Protein 7WAT (pdb70)

Radius of gyration: 32.17 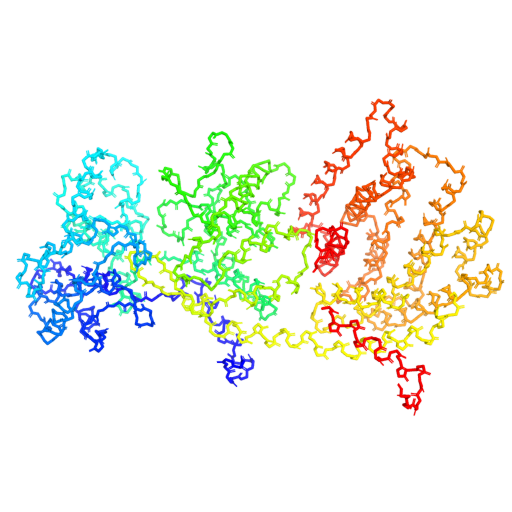Å; Cα contacts (8 Å, |Δi|>4): 1070; chains: 1; bounding box: 64×64×104 Å

Sequence (767 aa):
EELDTRETSLLVAEVKGWLMKLASGKGEISPSAYDTAWVARIPSESDSSLPEFPEALEWIINSQLPDGSWGDDRHLQLYDRVLSTLSCLVTLKTWDIGHNSIAQGTKFLRENMIKLKQDDGDLLSGFEVTFPMMLHEAKQLGLDIPYETEFTRLLEISTKKKLAKIPLDKIHSAPTTLLYSLEGLQDLEIDWQKILKLQSKDGSFLSSPSSTACVYLKTKGRKSLQYLQNAMEDQNYAVPCHYPIDLFESLWVVDTIERLGIDVFFRDEIKAVLDYVYSFWTNEGIGWGSTCLVNDIDDTAMAFRILRMHGYNVSTDAFNQFWLPGDKFCCFVGELSHGVSEMLNLHRASQVDFPNEAILTKTFKYSHDYLLNVDSAHMDKWATKKNLMGEVAFELANPFHDCLPRIYNNAYIKHYGMDDLWIAKTIYRLPLVNNKVFLELANRYAQQCQLYQPAELTKLVNWWHSSRFEDINIDMLPYIYYVICATFHEQEFAQLRVFFSKACCLNTLFDDLMDCATSIEELDRLQNVIEKWDISLSHELPLEYRIPFQEFYNTVLVMTEAASKIHKNLSPEFICKYLSGIYTKLIKSEIADARWKIEGYIPSFEEYMENAEVSISTWVHVLMSILFCGEPLTEEILNTIYDSRPLKLDRIICRLCNDIQTYKIEMKLGQPTQGVSCYMKEHPGATEEDALVYLQSLLEKTKRELNESYFITHENDLPKNIKRFNFEMVRMMLITYNETRQVDLKDMIKFCLETYRTLLEHHHHHH

Secondary structure (DSSP, 8-state):
-----S-HHHHHHHHHHHHHHHTTT-------HHHHHHHTTPBPSS-TTSBS-HHHHHHHHHT--TTS--S-SSS--HHHHHHHHHHHHHHHHHTT--HHHHHHHHHHHHHHGGG--TTSS---TTHHHHHHHHHHHHHHTT-SS----HHHHHHHHHHHHHHHTS-TTHHHHS--GGGGGGGGGTTS---HHHHGGG--TTS-BTTBHHHHHHHHHHH--HHHHHHHHHHHHHTTT---SSS--HHHHHHHHHHHHHHTT-GGG-HHHHHHHHHHHHTT--TT---SSTT-SS--HHHHHHHHHHHHHTT----GGGGGGGEETTTEE-SSTT-S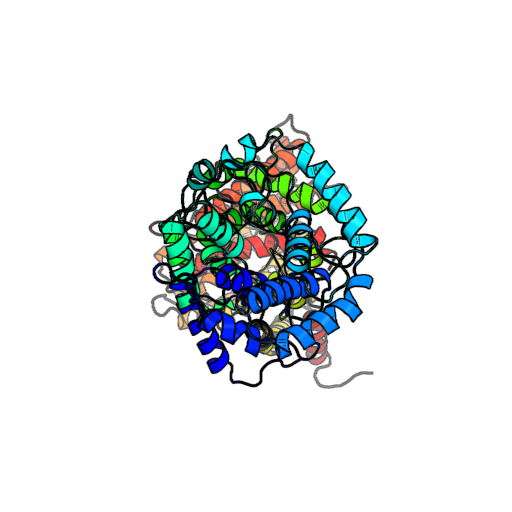---HHHHHHHHHHHTS--TT-HHHHHHHHHHHHHHHTS-GGGTTTT-SSS-HHHHHHHHHHS-GGG--HHHHHHHHHHH--TT--EESSSEE--TTTS-HHHHHHHHHHHHHHHHTHHHHHHHHHHHHHHTTGGG--TTHHHHHHHHHHHHS-SGGGHHHHHHHHHHHHHHHHHHHHHTT-S-HHHHHHHHHHHHHT-GGGGGGS-HHHHHHHHHHHHHHHHHHHHHHHH-TTS-HHHHHHHHHHHHHHHHHHHHHHHHHHHHT----HHHHHHHHHHHT-HHHHHHHHGGGSS----HHHHHHSTTSHHHHHHHHHHHHHHHHHHHHHHHHSSPPPHHHHHHHHHSTT--HHHHHHHHHHHHHHHHHHHHHHHHSPPTTPPPHHHHHHHHHHHHHHHHHH-HHHHH--HHHHHHHHHHHHHHHSTT----

Nearest PDB structures (foldseek):
  7wat-assembly1_B  TM=1.001E+00  e=0.000E+00  Selaginella moellendorffii
  7y47-assembly1_B  TM=9.933E-01  e=1.164E-97  Selaginella moellendorffii
  3sdu-assembly1_A  TM=9.059E-01  e=1.484E-45  Abies grandis
  8kbw-assembly1_B  TM=8.751E-01  e=1.381E-32  Oryza sativa Japonica Group
  8ih5-assembly1_E  TM=8.841E-01  e=1.369E-31  Oryza sativa Japonica Group

Structure (mmCIF, N/CA/C/O backbone):
data_7WAT
#
_entry.id   7WAT
#
_cell.length_a   55.788
_cell.length_b   83.530
_cell.length_c   192.071
_cell.angle_alpha   90.000
_cell.angle_beta   90.000
_cell.angle_gamma   90.000
#
_symmetry.space_group_name_H-M   'P 21 21 21'
#
loop_
_entity.id
_entity.type
_entity.pdbx_description
1 polymer 'Bifunctional diterpene synthase'
2 water water
#
loop_
_atom_site.group_PDB
_atom_site.id
_atom_site.type_symbol
_atom_site.label_atom_id
_atom_site.label_alt_id
_atom_site.label_comp_id
_atom_site.label_asym_id
_atom_site.label_entity_id
_atom_site.label_seq_id
_atom_site.pdbx_PDB_ins_code
_atom_site.Cartn_x
_atom_site.Cartn_y
_atom_site.Cartn_z
_atom_site.occupancy
_atom_site.B_iso_or_equiv
_atom_site.auth_seq_id
_atom_site.auth_comp_id
_atom_site.auth_asym_id
_atom_site.auth_atom_id
_atom_site.pdbx_PDB_model_num
ATOM 1 N N . GLU A 1 6 ? 17.83900 -13.34900 -30.53800 1.000 65.20000 94 GLU B N 1
ATOM 2 C CA . GLU A 1 6 ? 16.99000 -12.39700 -29.83300 1.000 57.93000 94 GLU B CA 1
ATOM 3 C C . GLU A 1 6 ? 17.54900 -10.97300 -29.93000 1.000 52.54000 94 GLU B C 1
ATOM 4 O O . GLU A 1 6 ? 16.78300 -10.00700 -30.06300 1.000 49.39000 94 GLU B O 1
ATOM 10 N N . GLU A 1 7 ? 18.88000 -10.84000 -29.87300 1.000 51.99000 95 GLU B N 1
ATOM 11 C CA . GLU A 1 7 ? 19.52800 -9.52700 -29.95100 1.000 51.58000 95 GLU B CA 1
ATOM 12 C C . GLU A 1 7 ? 19.45300 -8.96000 -31.36700 1.000 45.99000 95 GLU B C 1
ATOM 13 O O . GLU A 1 7 ? 19.83700 -9.61600 -32.33900 1.000 42.59000 95 GLU B O 1
ATOM 19 N N . LEU A 1 8 ? 18.97000 -7.72500 -31.48300 1.000 44.22000 96 LEU B N 1
ATOM 20 C CA . LEU A 1 8 ? 18.75000 -7.12400 -32.78800 1.000 40.31000 96 LEU B CA 1
ATOM 21 C C . LEU A 1 8 ? 19.76600 -6.05600 -33.17000 1.000 42.18000 96 LEU B C 1
ATOM 22 O O . LEU A 1 8 ? 19.90200 -5.76200 -34.35800 1.000 43.88000 96 LEU B O 1
ATOM 27 N N . ASP A 1 9 ? 20.47500 -5.47700 -32.20800 1.000 41.32000 97 ASP B N 1
ATOM 28 C CA . ASP A 1 9 ? 21.47500 -4.45200 -32.47400 1.000 42.39000 97 ASP B CA 1
ATOM 29 C C . ASP A 1 9 ? 22.53400 -4.59400 -31.39900 1.000 43.93000 97 ASP B C 1
ATOM 30 O O . ASP A 1 9 ? 22.19100 -4.73000 -30.22000 1.000 45.30000 97 ASP B O 1
ATOM 35 N N . THR A 1 10 ? 23.80300 -4.56600 -31.79700 1.000 44.46000 98 THR B N 1
ATOM 36 C CA . THR A 1 10 ? 24.88900 -4.80800 -30.85300 1.000 47.23000 98 THR B CA 1
ATOM 37 C C . THR A 1 10 ? 25.44500 -3.53800 -30.21100 1.000 43.13000 98 THR B C 1
ATOM 38 O O . THR A 1 10 ? 26.29300 -3.64600 -29.32000 1.000 39.43000 98 THR B O 1
ATOM 42 N N . ARG A 1 11 ? 24.99100 -2.35300 -30.60800 1.000 37.64000 99 ARG B N 1
ATOM 43 C CA . ARG A 1 11 ? 25.55000 -1.13100 -30.03500 1.000 38.41000 99 ARG B CA 1
ATOM 44 C C . ARG A 1 11 ? 25.13300 -0.95200 -28.57500 1.000 40.85000 99 ARG B C 1
ATOM 45 O O . ARG A 1 11 ? 24.08200 -1.43300 -28.14000 1.000 39.92000 99 ARG B O 1
ATOM 53 N N . GLU A 1 12 ? 25.98400 -0.24300 -27.82800 1.000 37.92000 100 GLU B N 1
ATOM 54 C CA . GLU A 1 12 ? 25.68000 0.27200 -26.49600 1.000 37.91000 100 GLU B CA 1
ATOM 55 C C . GLU A 1 12 ? 24.31700 0.94800 -26.46700 1.000 33.40000 100 GLU B C 1
ATOM 56 O O . GLU A 1 12 ? 23.90400 1.58200 -27.43700 1.000 34.97000 100 GLU B O 1
ATOM 62 N N . THR A 1 13 ? 23.63300 0.83800 -25.32700 1.000 32.54000 101 THR B N 1
ATOM 63 C CA . THR A 1 13 ? 22.33600 1.49600 -25.16200 1.000 33.79000 101 THR B CA 1
ATOM 64 C C . THR A 1 13 ? 22.44400 3.00000 -25.37200 1.000 33.43000 101 THR B C 1
ATOM 65 O O . THR A 1 13 ? 21.56800 3.60200 -25.99900 1.000 35.18000 101 THR B O 1
ATOM 69 N N . SER A 1 14 ? 23.51900 3.62600 -24.86700 1.000 31.63000 102 SER B N 1
ATOM 70 C CA . SER A 1 14 ? 23.67800 5.07200 -25.02800 1.000 35.65000 102 SER B CA 1
ATOM 71 C C . SER A 1 14 ? 23.71300 5.49600 -26.49700 1.000 33.24000 102 SER B C 1
ATOM 72 O O . SER A 1 14 ? 23.29200 6.61300 -26.82500 1.000 32.29000 102 SER B O 1
ATOM 75 N N . LEU A 1 15 ? 24.20500 4.63500 -27.39400 1.000 32.85000 103 LEU B N 1
ATOM 76 C CA . LEU A 1 15 ? 24.19100 4.96900 -28.81700 1.000 34.90000 103 LEU B CA 1
ATOM 77 C C . LEU A 1 15 ? 22.79400 4.83600 -29.41000 1.000 34.38000 103 LEU B C 1
ATOM 78 O O . LEU A 1 15 ? 22.40600 5.63500 -30.26900 1.000 31.21000 103 LEU B O 1
ATOM 83 N N . LEU A 1 16 ? 22.05000 3.80500 -28.99800 1.000 32.60000 104 LEU B N 1
ATOM 84 C CA . LEU A 1 16 ? 20.67300 3.66500 -29.45600 1.000 32.65000 104 LEU B CA 1
ATOM 85 C C . LEU A 1 16 ? 19.82600 4.83300 -28.97600 1.000 31.28000 104 LEU B C 1
ATOM 86 O O . LEU A 1 16 ? 19.03500 5.38700 -29.74200 1.000 29.57000 104 LEU B O 1
ATOM 91 N N . VAL A 1 17 ? 19.99600 5.22800 -27.71100 1.000 30.60000 105 VAL B N 1
ATOM 92 C CA . VAL A 1 17 ? 19.20600 6.32100 -27.14800 1.000 31.08000 105 VAL B CA 1
ATOM 93 C C . VAL A 1 17 ? 19.50100 7.62500 -27.87800 1.000 33.66000 105 VAL B C 1
ATOM 94 O O . VAL A 1 17 ? 18.58500 8.37700 -28.24400 1.000 33.17000 105 VAL B O 1
ATOM 98 N N . ALA A 1 18 ? 20.78700 7.91500 -28.09700 1.000 33.70000 106 ALA B N 1
ATOM 99 C CA . ALA A 1 18 ? 21.15400 9.12800 -28.81800 1.000 31.60000 106 ALA B CA 1
ATOM 100 C C . ALA A 1 18 ? 20.57400 9.12400 -30.22700 1.000 33.05000 106 ALA B C 1
ATOM 101 O O . ALA A 1 18 ? 20.05900 10.14500 -30.69300 1.000 33.72000 106 ALA B O 1
ATOM 103 N N . GLU A 1 19 ? 20.60300 7.97000 -30.90500 1.000 31.97000 107 GLU B N 1
ATOM 104 C CA . GLU A 1 19 ? 20.05500 7.90400 -32.25900 1.000 34.89000 107 GLU B CA 1
ATOM 105 C C . GLU A 1 19 ? 18.57700 8.27100 -32.27400 1.000 33.14000 107 GLU B C 1
ATOM 106 O O . GLU A 1 19 ? 18.13700 9.07200 -33.10500 1.000 33.17000 107 GLU B O 1
ATOM 112 N N . VAL A 1 20 ? 17.79900 7.70900 -31.34700 1.000 30.64000 108 VAL B N 1
ATOM 113 C CA . VAL A 1 20 ? 16.35100 7.93200 -31.34800 1.000 32.63000 108 VAL B CA 1
ATOM 114 C C . VAL A 1 20 ? 16.03000 9.36400 -30.94700 1.000 30.21000 108 VAL B C 1
ATOM 115 O O . VAL A 1 20 ? 15.06800 9.95900 -31.44400 1.000 30.01000 108 VAL B O 1
ATOM 119 N N . LYS A 1 21 ? 16.80800 9.92800 -30.01700 1.000 32.70000 109 LYS B N 1
ATOM 120 C CA . LYS A 1 21 ? 16.63400 11.33500 -29.66700 1.000 34.68000 109 LYS B CA 1
ATOM 121 C C . LYS A 1 21 ? 16.83900 12.22700 -30.88000 1.000 31.31000 109 LYS B C 1
ATOM 122 O O . LYS A 1 21 ? 16.11300 13.20600 -31.06700 1.000 32.11000 109 LYS B O 1
ATOM 128 N N . GLY A 1 22 ? 17.81500 11.89300 -31.72400 1.000 32.20000 110 GLY B N 1
ATOM 129 C CA . GLY A 1 22 ? 17.99600 12.64300 -32.95700 1.000 36.43000 110 GLY B CA 1
ATOM 130 C C . GLY A 1 22 ? 16.79500 12.55200 -33.87800 1.000 33.56000 110 GLY B C 1
ATOM 131 O O . GLY A 1 22 ? 16.37100 13.55300 -34.45600 1.000 36.62000 110 GLY B O 1
ATOM 132 N N . TRP A 1 23 ? 16.23500 11.34500 -34.03200 1.000 35.37000 111 TRP B N 1
ATOM 133 C CA . TRP A 1 23 ? 15.01900 11.16100 -34.83100 1.000 32.98000 111 TRP B CA 1
ATOM 134 C C . TRP A 1 23 ? 13.88300 12.01200 -34.29500 1.000 32.31000 111 TRP B C 1
ATOM 135 O O . TRP A 1 23 ? 13.18200 12.68700 -35.05600 1.000 32.05000 111 TRP B O 1
ATOM 146 N N . LEU A 1 24 ? 13.67700 11.96600 -32.97400 1.000 29.88000 112 LEU B N 1
ATOM 147 C CA . LEU A 1 24 ? 12.58100 12.70400 -32.36400 1.000 30.15000 112 LEU B CA 1
ATOM 148 C C . LEU A 1 24 ? 12.73400 14.20200 -32.57700 1.000 30.14000 112 LEU B C 1
ATOM 149 O O . LEU A 1 24 ? 11.75500 14.89400 -32.86700 1.000 28.24000 112 LEU B O 1
ATOM 154 N N . MET A 1 25 ? 13.95300 14.73100 -32.41100 1.000 31.85000 113 MET B N 1
ATOM 155 C CA . MET A 1 25 ? 14.14000 16.16700 -32.57900 1.000 33.44000 113 MET B CA 1
ATOM 156 C C . MET A 1 25 ? 13.90000 16.58500 -34.02300 1.000 32.96000 113 MET B C 1
ATOM 157 O O . MET A 1 25 ? 13.43000 17.69600 -34.27000 1.000 35.79000 113 MET B O 1
ATOM 162 N N . LYS A 1 26 ? 14.22100 15.71000 -34.97800 1.000 31.48000 114 LYS B N 1
ATOM 163 C CA . LYS A 1 26 ? 13.88400 15.95500 -36.37800 1.000 33.89000 114 LYS B CA 1
ATOM 164 C C . LYS A 1 26 ? 12.37700 16.00400 -36.57700 1.000 31.58000 114 LYS B C 1
ATOM 165 O O . LYS A 1 26 ? 11.86900 16.87700 -37.28900 1.000 34.54000 114 LYS B O 1
ATOM 171 N N . LEU A 1 27 ? 11.64300 15.07400 -35.95100 1.000 30.69000 115 LEU B N 1
ATOM 172 C CA . LEU A 1 27 ? 10.18700 15.06100 -36.06800 1.000 30.19000 115 LEU B CA 1
ATOM 173 C C . LEU A 1 27 ? 9.56900 16.28600 -35.41500 1.000 33.14000 115 LEU B C 1
ATOM 174 O O . LEU A 1 27 ? 8.53000 16.76900 -35.87400 1.000 29.99000 115 LEU B O 1
ATOM 179 N N . ALA A 1 28 ? 10.18100 16.78800 -34.34100 1.000 30.60000 116 ALA B N 1
ATOM 180 C CA . ALA A 1 28 ? 9.72200 18.00600 -33.69000 1.000 31.26000 116 ALA B CA 1
ATOM 181 C C . ALA A 1 28 ? 9.92800 19.23900 -34.55400 1.000 32.21000 116 ALA B C 1
ATOM 182 O O . ALA A 1 28 ? 9.46200 20.31700 -34.18100 1.000 33.86000 116 ALA B O 1
ATOM 184 N N . SER A 1 29 ? 10.62200 19.11200 -35.68300 1.000 33.35000 117 SER B N 1
ATOM 185 C CA . SER A 1 29 ? 10.69100 20.17100 -36.67900 1.000 38.37000 117 SER B CA 1
ATOM 186 C C . SER A 1 29 ? 9.93100 19.82700 -37.95500 1.000 36.06000 117 SER B C 1
ATOM 187 O O . SER A 1 29 ? 10.10200 20.51400 -38.96100 1.000 35.35000 117 SER B O 1
ATOM 190 N N . GLY A 1 30 ? 9.10000 18.78400 -37.94600 1.000 33.19000 118 GLY B N 1
ATOM 191 C CA . GLY A 1 30 ? 8.38100 18.40600 -39.14600 1.000 33.13000 118 GLY B CA 1
ATOM 192 C C . GLY A 1 30 ? 9.16500 17.57400 -40.13700 1.000 35.82000 118 GLY B C 1
ATOM 193 O O . GLY A 1 30 ? 8.69000 17.36600 -41.25500 1.000 37.66000 118 GLY B O 1
ATOM 194 N N . LYS A 1 31 ? 10.34200 17.07800 -39.77300 1.000 32.13000 119 LYS B N 1
ATOM 195 C CA . LYS A 1 31 ? 11.16400 16.28300 -40.67700 1.000 35.89000 119 LYS B CA 1
ATOM 196 C C . LYS A 1 31 ? 11.14300 14.82600 -40.22600 1.000 41.36000 119 LYS B C 1
ATOM 197 O O . LYS A 1 31 ? 11.47200 14.52400 -39.07500 1.000 38.30000 119 LYS B O 1
ATOM 203 N N . GLY A 1 32 ? 10.75800 13.93400 -41.12500 1.000 36.75000 120 GLY B N 1
ATOM 204 C CA . GLY A 1 32 ? 10.70100 12.52200 -40.83700 1.000 39.01000 120 GLY B CA 1
ATOM 205 C C . GLY A 1 32 ? 11.34100 11.71800 -41.95000 1.000 42.42000 120 GLY B C 1
ATOM 206 O O . GLY A 1 32 ? 12.20900 12.20100 -42.68800 1.000 31.83000 120 GLY B O 1
ATOM 207 N N . GLU A 1 33 ? 10.90300 10.46300 -42.04600 1.000 34.62000 121 GLU B N 1
ATOM 208 C CA . GLU A 1 33 ? 11.41300 9.50700 -43.01300 1.000 37.28000 121 GLU B CA 1
ATOM 209 C C . GLU A 1 33 ? 10.23600 8.69700 -43.52800 1.000 36.63000 121 GLU B C 1
ATOM 210 O O . GLU A 1 33 ? 9.48600 8.11100 -42.73900 1.000 37.53000 121 GLU B O 1
ATOM 216 N N . ILE A 1 34 ? 10.05200 8.69300 -44.84000 1.000 35.79000 122 ILE B N 1
ATOM 217 C CA . ILE A 1 34 ? 9.09700 7.80400 -45.49900 1.000 31.74000 122 ILE B CA 1
ATOM 218 C C . ILE A 1 34 ? 9.78400 7.28600 -46.75400 1.000 31.63000 122 ILE B C 1
ATOM 219 O O . ILE A 1 34 ? 10.55600 8.01400 -47.38800 1.000 32.23000 122 ILE B O 1
ATOM 224 N N . SER A 1 35 ? 9.55600 6.01800 -47.08200 1.000 31.09000 123 SER B N 1
ATOM 225 C CA . SER A 1 35 ? 10.22100 5.44400 -48.24200 1.000 33.64000 123 SER B CA 1
ATOM 226 C C . SER A 1 35 ? 9.78800 6.19100 -49.50500 1.000 29.00000 123 SER B C 1
ATOM 227 O O . SER A 1 35 ? 8.63500 6.61100 -49.60900 1.000 29.70000 123 SER B O 1
ATOM 230 N N . PRO A 1 36 ? 10.67900 6.38800 -50.46700 1.000 31.09000 124 PRO B N 1
ATOM 231 C CA . PRO A 1 36 ? 10.25100 6.95500 -51.75100 1.000 30.54000 124 PRO B CA 1
ATOM 232 C C . PRO A 1 36 ? 9.34500 5.99000 -52.50400 1.000 32.72000 124 PRO B C 1
ATOM 233 O O . PRO A 1 36 ? 9.42300 4.77000 -52.34600 1.000 28.29000 124 PRO B O 1
ATOM 237 N N . SER A 1 37 ? 8.46500 6.56500 -53.31600 1.000 27.33000 125 SER B N 1
ATOM 238 C CA . SER A 1 37 ? 7.56100 5.82400 -54.18500 1.000 28.21000 125 SER B CA 1
ATOM 239 C C . SER A 1 37 ? 8.08000 5.91200 -55.61600 1.000 32.51000 125 SER B C 1
ATOM 240 O O . SER A 1 37 ? 8.14500 7.01300 -56.19100 1.000 26.94000 125 SER B O 1
ATOM 243 N N . ALA A 1 38 ? 8.44700 4.76000 -56.19100 1.000 29.39000 126 ALA B N 1
ATOM 244 C CA . ALA A 1 38 ? 8.84600 4.75000 -57.59600 1.000 30.76000 126 ALA B CA 1
ATOM 245 C C . ALA A 1 38 ? 7.71200 5.24900 -58.48500 1.000 29.11000 126 ALA B C 1
ATOM 246 O O . ALA A 1 38 ? 7.94000 6.01800 -59.42600 1.000 26.94000 126 ALA B O 1
ATOM 248 N N . TYR A 1 39 ? 6.47700 4.84000 -58.18300 1.000 28.40000 127 TYR B N 1
ATOM 249 C CA . TYR A 1 39 ? 5.32200 5.26200 -58.97000 1.000 28.26000 127 TYR B CA 1
ATOM 250 C C . TYR A 1 39 ? 5.18100 6.78200 -58.98500 1.000 33.41000 127 TYR B C 1
ATOM 251 O O . TYR A 1 39 ? 4.99100 7.39200 -60.04300 1.000 28.67000 127 TYR B O 1
ATOM 260 N N . ASP A 1 40 ? 5.25500 7.40400 -57.80400 1.000 29.35000 128 ASP B N 1
ATOM 261 C CA . ASP A 1 40 ? 5.06400 8.84000 -57.70600 1.000 29.78000 128 ASP B CA 1
ATOM 262 C C . ASP A 1 40 ? 6.25800 9.60200 -58.27400 1.000 29.64000 128 ASP B C 1
ATOM 263 O O . ASP A 1 40 ? 6.07900 10.59900 -58.98100 1.000 27.79000 128 ASP B O 1
ATOM 268 N N . THR A 1 41 ? 7.48100 9.14900 -57.97800 1.000 28.98000 129 THR B N 1
ATOM 269 C CA . THR A 1 41 ? 8.66500 9.82300 -58.49400 1.000 27.58000 129 THR B CA 1
ATOM 270 C C . THR A 1 41 ? 8.64400 9.86500 -60.01500 1.000 32.37000 129 THR B C 1
ATOM 271 O O . THR A 1 41 ? 8.95900 10.89800 -60.62600 1.000 36.21000 129 THR B O 1
ATOM 275 N N . ALA A 1 42 ? 8.25000 8.75400 -60.63900 1.000 29.47000 130 ALA B N 1
ATOM 276 C CA . ALA A 1 42 ? 8.20800 8.67700 -62.09500 1.000 33.96000 130 ALA B CA 1
ATOM 277 C C . ALA A 1 42 ? 7.10100 9.55600 -62.65600 1.000 31.40000 130 ALA B C 1
ATOM 278 O O . ALA A 1 42 ? 7.30200 10.24700 -63.65900 1.000 30.01000 130 ALA B O 1
ATOM 280 N N . TRP A 1 43 ? 5.91900 9.51500 -62.04000 1.000 27.94000 131 TRP B N 1
ATOM 281 C CA . TRP A 1 43 ? 4.84300 10.41400 -62.43600 1.000 33.80000 131 TRP B CA 1
ATOM 282 C C . TRP A 1 43 ? 5.29400 11.86600 -62.43200 1.000 32.99000 131 TRP B C 1
ATOM 283 O O . TRP A 1 43 ? 5.13700 12.58200 -63.42600 1.000 32.17000 131 TRP B O 1
ATOM 294 N N . VAL A 1 44 ? 5.83800 12.32100 -61.30300 1.000 32.53000 132 VAL B N 1
ATOM 295 C CA . VAL A 1 44 ? 6.21900 13.71900 -61.18100 1.000 29.65000 132 VAL B CA 1
ATOM 296 C C . VAL A 1 44 ? 7.30400 14.04900 -62.19300 1.000 31.83000 132 VAL B C 1
ATOM 297 O O . VAL A 1 44 ? 7.27900 15.12000 -62.81400 1.000 30.10000 132 VAL B O 1
ATOM 301 N N . ALA A 1 45 ? 8.24100 13.11000 -62.42200 1.000 32.56000 133 ALA B N 1
ATOM 302 C CA . ALA A 1 45 ? 9.32300 13.27300 -63.39700 1.000 32.53000 133 ALA B CA 1
ATOM 303 C C . ALA A 1 45 ? 8.84100 13.32700 -64.85100 1.000 33.50000 133 ALA B C 1
ATOM 304 O O . ALA A 1 45 ? 9.68200 13.50500 -65.73900 1.000 35.53000 133 ALA B O 1
ATOM 306 N N . ARG A 1 46 ? 7.54500 13.16800 -65.12800 1.000 30.86000 134 ARG B N 1
ATOM 307 C CA . ARG A 1 46 ? 7.02400 13.49300 -66.45700 1.000 33.72000 134 ARG B CA 1
ATOM 308 C C . ARG A 1 46 ? 7.06100 14.98600 -66.76000 1.000 35.65000 134 ARG B C 1
ATOM 309 O O . ARG A 1 46 ? 6.96100 15.36600 -67.93200 1.000 32.79000 134 ARG B O 1
ATOM 317 N N . ILE A 1 47 ? 7.12200 15.83800 -65.73600 1.000 34.83000 135 ILE B N 1
ATOM 318 C CA . ILE A 1 47 ? 6.82300 17.25800 -65.90200 1.000 31.68000 135 ILE B CA 1
ATOM 319 C C . ILE A 1 47 ? 7.96600 17.94200 -66.64500 1.000 32.21000 135 ILE B C 1
ATOM 320 O O . ILE A 1 47 ? 9.12700 17.86000 -66.21100 1.000 32.58000 135 ILE B O 1
ATOM 325 N N . PRO A 1 48 ? 7.69500 18.60400 -67.76700 1.000 34.70000 136 PRO B N 1
ATOM 326 C CA . PRO A 1 48 ? 8.76200 19.30000 -68.49100 1.000 34.38000 136 PRO B CA 1
ATOM 327 C C . PRO A 1 48 ? 9.10900 20.62600 -67.84500 1.000 36.16000 136 PRO B C 1
ATOM 328 O O . PRO A 1 48 ? 8.29100 21.25300 -67.17400 1.000 35.03000 136 PRO B O 1
ATOM 332 N N . SER A 1 49 ? 10.35000 21.04400 -68.05200 1.000 35.54000 137 SER B N 1
ATOM 333 C CA . SER A 1 49 ? 10.76300 22.36000 -67.59100 1.000 38.93000 137 SER B CA 1
ATOM 334 C C . SER A 1 49 ? 9.84500 23.42800 -68.18300 1.000 43.67000 137 SER B C 1
ATOM 335 O O . SER A 1 49 ? 9.38600 23.33000 -69.32500 1.000 43.31000 137 SER B O 1
ATOM 338 N N . GLU A 1 50 ? 9.54600 24.43100 -67.37200 1.000 40.79000 138 GLU B N 1
ATOM 339 C CA . GLU A 1 50 ? 8.58200 25.45000 -67.75900 1.000 45.58000 138 GLU B CA 1
ATOM 340 C C . GLU A 1 50 ? 9.05400 26.24800 -68.97000 1.000 45.83000 138 GLU B C 1
ATOM 341 O O . GLU A 1 50 ? 8.25900 26.57400 -69.86100 1.000 44.81000 138 GLU B O 1
ATOM 347 N N . SER A 1 51 ? 10.33900 26.58600 -69.01400 1.000 43.05000 139 SER B N 1
ATOM 348 C CA . SER A 1 51 ? 10.86000 27.38700 -70.11100 1.000 47.67000 139 SER B CA 1
ATOM 349 C C . SER A 1 51 ? 11.22700 26.56800 -71.34800 1.000 51.02000 139 SER B C 1
ATOM 350 O O . SER A 1 51 ? 11.10900 27.07500 -72.46700 1.000 53.90000 139 SER B O 1
ATOM 353 N N . ASP A 1 52 ? 11.66400 25.31800 -71.18700 1.000 51.80000 140 ASP B N 1
ATOM 354 C CA . ASP A 1 52 ? 12.08800 24.46900 -72.30500 1.000 48.01000 140 ASP B CA 1
ATOM 355 C C . ASP A 1 52 ? 11.38900 23.12100 -72.15200 1.000 47.21000 140 ASP B C 1
ATOM 356 O O . ASP A 1 52 ? 11.84200 22.27000 -71.37800 1.000 45.72000 140 ASP B O 1
ATOM 361 N N . SER A 1 53 ? 10.30300 22.91900 -72.90200 1.000 43.01000 141 SER B N 1
ATOM 362 C CA . SER A 1 53 ? 9.52600 21.69300 -72.78900 1.000 46.98000 141 SER B CA 1
ATOM 363 C C . SER A 1 53 ? 10.24200 20.45900 -73.34800 1.000 46.70000 141 SER B C 1
ATOM 364 O O . SER A 1 53 ? 9.67800 19.36100 -73.27300 1.000 46.04000 141 SER B O 1
ATOM 367 N N . SER A 1 54 ? 11.45000 20.59600 -73.89600 1.000 47.93000 142 SER B N 1
ATOM 368 C CA . SER A 1 54 ? 12.24900 19.44600 -74.30700 1.000 47.68000 142 SER B CA 1
ATOM 369 C C . SER A 1 54 ? 13.13900 18.92700 -73.18800 1.000 44.73000 142 SER B C 1
ATOM 370 O O . SER A 1 54 ? 13.69100 17.83000 -73.31200 1.000 45.08000 142 SER B O 1
ATOM 373 N N . LEU A 1 55 ? 13.29100 19.68700 -72.10900 1.000 43.59000 143 LEU B N 1
ATOM 374 C CA . LEU A 1 55 ? 14.07100 19.37200 -70.92500 1.000 43.46000 143 LEU B CA 1
ATOM 375 C C . LEU A 1 55 ? 13.14400 19.00000 -69.77800 1.000 42.10000 143 LEU B C 1
ATOM 376 O O . LEU A 1 55 ? 12.09200 19.63000 -69.60600 1.000 39.48000 143 LEU B O 1
ATOM 381 N N . PRO A 1 56 ? 13.48300 17.96500 -69.00700 1.000 37.74000 144 PRO B N 1
ATOM 382 C CA . PRO A 1 56 ? 12.66200 17.62200 -67.83600 1.000 36.05000 144 PRO B CA 1
ATOM 383 C C . PRO A 1 56 ? 12.90600 18.58300 -66.68400 1.000 33.99000 144 PRO B C 1
ATOM 384 O O . PRO A 1 56 ? 14.02600 19.04700 -66.46100 1.000 35.45000 144 PRO B O 1
ATOM 388 N N . GLU A 1 57 ? 11.83500 18.89300 -65.95500 1.000 35.91000 145 GLU B N 1
ATOM 389 C CA . GLU A 1 57 ? 11.98900 19.72700 -64.77200 1.000 34.85000 145 GLU B CA 1
ATOM 390 C C . GLU A 1 57 ? 12.76800 19.00900 -63.66900 1.000 36.22000 145 GLU B C 1
ATOM 391 O O . GLU A 1 57 ? 13.41200 19.66800 -62.84500 1.000 34.41000 145 GLU B O 1
ATOM 397 N N . PHE A 1 58 ? 12.77100 17.67500 -63.65200 1.000 33.69000 146 PHE B N 1
ATOM 398 C CA . PHE A 1 58 ? 13.39100 16.91200 -62.56000 1.000 35.67000 146 PHE B CA 1
ATOM 399 C C . PHE A 1 58 ? 14.33000 15.84200 -63.10200 1.000 35.87000 146 PHE B C 1
ATOM 400 O O . PHE A 1 58 ? 14.07800 14.63700 -62.95300 1.000 36.43000 146 PHE B O 1
ATOM 408 N N . PRO A 1 59 ? 15.43800 16.24700 -63.72800 1.000 38.07000 147 PRO B N 1
ATOM 409 C CA . PRO A 1 59 ? 16.39300 15.24000 -64.22600 1.000 36.24000 147 PRO B CA 1
ATOM 410 C C . PRO A 1 59 ? 17.01500 14.39400 -63.12100 1.000 36.71000 147 PRO B C 1
ATOM 411 O O . PRO A 1 59 ? 17.39800 13.25200 -63.38200 1.000 36.27000 147 PRO B O 1
ATOM 415 N N . GLU A 1 60 ? 17.14500 14.92000 -61.89700 1.000 37.58000 148 GLU B N 1
ATOM 416 C CA . GLU A 1 60 ? 17.66600 14.10200 -60.80300 1.000 38.74000 148 GLU B CA 1
ATOM 417 C C . GLU A 1 60 ? 16.71400 12.95800 -60.47000 1.000 35.31000 148 GLU B C 1
ATOM 418 O O . GLU A 1 60 ? 17.15200 11.85000 -60.12500 1.000 36.40000 148 GLU B O 1
ATOM 424 N N . ALA A 1 61 ? 15.40700 13.20600 -60.57300 1.000 31.82000 149 ALA B N 1
ATOM 425 C CA . ALA A 1 61 ? 14.43900 12.13800 -60.36100 1.000 33.81000 149 ALA B CA 1
ATOM 426 C C . ALA A 1 61 ? 14.59500 11.03800 -61.41200 1.000 33.44000 149 ALA B C 1
ATOM 427 O O . ALA A 1 61 ? 14.41300 9.85200 -61.11300 1.000 32.07000 149 ALA B O 1
ATOM 429 N N . LEU A 1 62 ? 14.92300 11.41500 -62.65200 1.000 33.59000 150 LEU B N 1
ATOM 430 C CA . LEU A 1 62 ? 15.08800 10.42100 -63.71200 1.000 33.94000 150 LEU B CA 1
ATOM 431 C C . LEU A 1 62 ? 16.31800 9.55300 -63.46300 1.000 36.42000 150 LEU B C 1
ATOM 432 O O . LEU A 1 62 ? 16.30100 8.33900 -63.72800 1.000 33.36000 150 LEU B O 1
ATOM 437 N N . GLU A 1 63 ? 17.39900 10.16300 -62.96700 1.000 33.50000 151 GLU B N 1
ATOM 438 C CA . GLU A 1 63 ? 18.55800 9.37900 -62.55300 1.000 38.53000 151 GLU B CA 1
ATOM 439 C C . GLU A 1 63 ? 18.20200 8.43800 -61.40400 1.000 35.51000 151 GLU B C 1
ATOM 440 O O . GLU A 1 63 ? 18.61000 7.26700 -61.40500 1.000 36.55000 151 GLU B O 1
ATOM 446 N N . TRP A 1 64 ? 17.42800 8.92300 -60.42600 1.000 34.14000 152 TRP B N 1
ATOM 447 C CA . TRP A 1 64 ? 16.98400 8.05200 -59.33700 1.000 33.25000 152 TRP B CA 1
ATOM 448 C C . TRP A 1 64 ? 16.24000 6.82700 -59.86700 1.000 35.84000 152 TRP B C 1
ATOM 449 O O . TRP A 1 64 ? 16.47300 5.70200 -59.40600 1.000 30.21000 152 TRP B O 1
ATOM 460 N N . ILE A 1 65 ? 15.34800 7.02900 -60.84600 1.000 33.78000 153 ILE B N 1
ATOM 461 C CA . ILE A 1 65 ? 14.57500 5.92200 -61.40300 1.000 32.85000 153 ILE B CA 1
ATOM 462 C C . ILE A 1 65 ? 15.50500 4.87700 -62.02100 1.000 35.81000 153 ILE B C 1
ATOM 463 O O . ILE A 1 65 ? 15.33800 3.66900 -61.80400 1.000 33.31000 153 ILE B O 1
ATOM 468 N N . ILE A 1 66 ? 16.50800 5.33300 -62.78200 1.000 31.85000 154 ILE B N 1
ATOM 469 C CA . ILE A 1 66 ? 17.47400 4.43100 -63.40600 1.000 35.54000 154 ILE B CA 1
ATOM 470 C C . ILE A 1 66 ? 18.27200 3.68100 -62.34900 1.000 37.40000 154 ILE B C 1
ATOM 471 O O . ILE A 1 66 ? 18.52200 2.47500 -62.47900 1.000 36.85000 154 ILE B O 1
ATOM 476 N N . ASN A 1 67 ? 18.65900 4.37100 -61.27500 1.000 35.40000 155 ASN B N 1
ATOM 477 C CA . ASN A 1 67 ? 19.53200 3.78400 -60.26900 1.000 33.76000 155 ASN B CA 1
ATOM 478 C C . ASN A 1 67 ? 18.79200 2.94500 -59.23800 1.000 36.94000 155 ASN B C 1
ATOM 479 O O . ASN A 1 67 ? 19.44300 2.20200 -58.49900 1.000 41.49000 155 ASN B O 1
ATOM 484 N N . SER A 1 68 ? 17.47000 3.04200 -59.15500 1.000 34.17000 156 SER B N 1
ATOM 485 C CA . SER A 1 68 ? 16.72500 2.34300 -58.11600 1.000 33.72000 156 SER B CA 1
ATOM 486 C C . SER A 1 68 ? 15.98000 1.12500 -58.64800 1.000 33.35000 156 SER B C 1
ATOM 487 O O . SER A 1 68 ? 15.22000 0.50000 -57.89800 1.000 33.29000 156 SER B O 1
ATOM 490 N N . GLN A 1 69 ? 16.17300 0.76800 -59.91500 1.000 31.21000 157 GLN B N 1
ATOM 491 C CA . GLN A 1 69 ? 15.53400 -0.42500 -60.45600 1.000 31.67000 157 GLN B CA 1
ATOM 492 C C . GLN A 1 69 ? 16.07600 -1.67300 -59.76900 1.000 30.45000 157 GLN B C 1
ATOM 493 O O . GLN A 1 69 ? 17.27900 -1.80100 -59.54700 1.000 31.42000 157 GLN B O 1
ATOM 499 N N . LEU A 1 70 ? 15.18900 -2.60700 -59.45600 1.000 31.25000 158 LEU B N 1
ATOM 500 C CA . LEU A 1 70 ? 15.60000 -3.81200 -58.74900 1.000 33.23000 158 LEU B CA 1
ATOM 501 C C . LEU A 1 70 ? 16.23200 -4.80300 -59.72200 1.000 36.31000 158 LEU B C 1
ATOM 502 O O . LEU A 1 70 ? 16.04500 -4.69100 -60.93500 1.000 36.99000 158 LEU B O 1
ATOM 507 N N . PRO A 1 71 ? 17.01200 -5.76800 -59.22000 1.000 37.88000 159 PRO B N 1
ATOM 508 C CA . PRO A 1 71 ? 17.71500 -6.68400 -60.13700 1.000 38.01000 159 PRO B CA 1
ATOM 509 C C . PRO A 1 71 ? 16.79500 -7.51300 -61.02100 1.000 36.40000 159 PRO B C 1
ATOM 510 O O . PRO A 1 71 ? 17.22200 -7.93000 -62.10200 1.000 37.71000 159 PRO B O 1
ATOM 514 N N . ASP A 1 72 ? 15.54300 -7.73600 -60.63600 1.000 34.67000 160 ASP B N 1
ATOM 515 C CA . ASP A 1 72 ? 14.64000 -8.48000 -61.50600 1.000 36.14000 160 ASP B CA 1
ATOM 516 C C . ASP A 1 72 ? 13.97400 -7.60700 -62.57100 1.000 38.12000 160 ASP B C 1
ATOM 517 O O . ASP A 1 72 ? 13.19200 -8.12800 -63.37900 1.000 37.07000 160 ASP B O 1
ATOM 522 N N . GLY A 1 73 ? 14.27000 -6.30300 -62.60400 1.000 36.75000 161 GLY B N 1
ATOM 523 C CA . GLY A 1 73 ? 13.71700 -5.38800 -63.58500 1.000 33.62000 161 GLY B CA 1
ATOM 524 C C . GLY A 1 73 ? 12.50200 -4.61000 -63.11600 1.000 35.96000 161 GLY B C 1
ATOM 525 O O . GLY A 1 73 ? 12.06100 -3.68500 -63.81800 1.000 30.18000 161 GLY B O 1
ATOM 526 N N . SER A 1 74 ? 11.93200 -4.95800 -61.97100 1.000 32.95000 162 SER B N 1
ATOM 527 C CA . SER A 1 74 ? 10.78200 -4.21800 -61.48100 1.000 33.52000 162 SER B CA 1
ATOM 528 C C . SER A 1 74 ? 11.24000 -3.03500 -60.62600 1.000 29.93000 162 SER B C 1
ATOM 529 O O . SER A 1 74 ? 12.42100 -2.87400 -60.30500 1.000 28.65000 162 SER B O 1
ATOM 532 N N . TRP A 1 75 ? 10.28400 -2.17700 -60.30500 1.000 29.06000 163 TRP B N 1
ATOM 533 C CA . TRP A 1 75 ? 10.40600 -1.17200 -59.26200 1.000 30.23000 163 TRP B CA 1
ATOM 534 C C . TRP A 1 75 ? 9.32300 -1.44700 -58.24200 1.000 29.30000 163 TRP B C 1
ATOM 535 O O . TRP A 1 75 ? 8.30600 -2.06200 -58.55800 1.000 32.48000 163 TRP B O 1
ATOM 546 N N . GLY A 1 76 ? 9.52100 -0.95300 -57.03300 1.000 30.75000 164 GLY B N 1
ATOM 547 C CA . GLY A 1 76 ? 8.54300 -1.11900 -55.98400 1.000 29.77000 164 GLY B CA 1
ATOM 548 C C . GLY A 1 76 ? 9.22800 -1.54300 -54.71300 1.000 32.29000 164 GLY B C 1
ATOM 549 O O . GLY A 1 76 ? 10.45100 -1.45900 -54.57900 1.000 36.77000 164 GLY B O 1
ATOM 550 N N . ASP A 1 77 ? 8.44700 -2.00700 -53.74700 1.000 31.23000 165 ASP B N 1
ATOM 551 C CA . ASP A 1 77 ? 9.03900 -2.30100 -52.45200 1.000 35.21000 165 ASP B CA 1
ATOM 552 C C . ASP A 1 77 ? 9.94100 -3.52900 -52.54700 1.000 39.91000 165 ASP B C 1
ATOM 553 O O . ASP A 1 77 ? 9.52500 -4.60300 -53.00100 1.000 39.11000 165 ASP B O 1
ATOM 558 N N . ASP A 1 78 ? 11.18000 -3.36200 -52.09700 1.000 40.93000 166 ASP B N 1
ATOM 559 C CA . ASP A 1 78 ? 12.20800 -4.37900 -52.30300 1.000 43.04000 166 ASP B CA 1
ATOM 560 C C . ASP A 1 78 ? 12.01900 -5.58400 -51.38100 1.000 44.96000 166 ASP B C 1
ATOM 561 O O . ASP A 1 78 ? 12.12700 -6.73600 -51.81600 1.000 51.30000 166 ASP B O 1
ATOM 566 N N . ARG A 1 79 ? 11.73500 -5.34200 -50.10500 1.000 43.26000 167 ARG B N 1
ATOM 567 C CA . ARG A 1 79 ? 11.73600 -6.41900 -49.12300 1.000 44.53000 167 ARG B CA 1
ATOM 568 C C . ARG A 1 79 ? 10.47600 -7.27100 -49.18900 1.000 42.19000 167 ARG B C 1
ATOM 569 O O . ARG A 1 79 ? 10.51700 -8.45000 -48.82200 1.000 48.30000 167 ARG B O 1
ATOM 577 N N . HIS A 1 80 ? 9.36300 -6.72000 -49.66200 1.000 41.54000 168 HIS B N 1
ATOM 578 C CA . HIS A 1 80 ? 8.09600 -7.45000 -49.73100 1.000 41.87000 168 HIS B CA 1
ATOM 579 C C . HIS A 1 80 ? 7.55100 -7.34500 -51.15100 1.000 43.94000 168 HIS B C 1
ATOM 580 O O . HIS A 1 80 ? 7.02000 -6.29400 -51.53400 1.000 33.66000 168 HIS B O 1
ATOM 587 N N . LEU A 1 81 ? 7.68100 -8.44100 -51.91200 1.000 38.16000 169 LEU B N 1
ATOM 588 C CA . LEU A 1 81 ? 7.19200 -8.48900 -53.27700 1.000 38.27000 169 LEU B CA 1
ATOM 589 C C . LEU A 1 81 ? 5.67800 -8.62000 -53.25900 1.000 38.64000 169 LEU B C 1
ATOM 590 O O . LEU A 1 81 ? 5.12600 -9.52800 -52.63200 1.000 42.23000 169 LEU B O 1
ATOM 595 N N . GLN A 1 82 ? 5.01200 -7.70600 -53.95000 1.000 36.03000 170 GLN B N 1
ATOM 596 C CA . GLN A 1 82 ? 3.57000 -7.74800 -54.12600 1.000 39.08000 170 GLN B CA 1
ATOM 597 C C . GLN A 1 82 ? 3.29600 -7.26500 -55.54000 1.000 37.19000 170 GLN B C 1
ATOM 598 O O . GLN A 1 82 ? 3.76300 -6.19200 -55.93000 1.000 34.23000 170 GLN B O 1
ATOM 604 N N . LEU A 1 83 ? 2.55700 -8.07100 -56.30600 1.000 39.92000 171 LEU B N 1
ATOM 605 C CA . LEU A 1 83 ? 2.51000 -7.88100 -57.75000 1.000 37.90000 171 LEU B CA 1
ATOM 606 C C . LEU A 1 83 ? 1.79900 -6.59100 -58.13600 1.000 32.90000 171 LEU B C 1
ATOM 607 O O . LEU A 1 83 ? 2.21700 -5.92100 -59.08500 1.000 33.85000 171 LEU B O 1
ATOM 612 N N . TYR A 1 84 ? 0.71400 -6.23800 -57.43800 1.000 32.74000 172 TYR B N 1
ATOM 613 C CA . TYR A 1 84 ? 0.08500 -4.94700 -57.67900 1.000 33.01000 172 TYR B CA 1
ATOM 614 C C . TYR A 1 84 ? 1.10800 -3.83300 -57.54300 1.000 35.28000 172 TYR B C 1
ATOM 615 O O . TYR A 1 84 ? 1.22700 -2.96700 -58.42200 1.000 31.85000 172 TYR B O 1
ATOM 624 N N . ASP A 1 85 ? 1.89300 -3.87700 -56.45900 1.000 34.06000 173 ASP B N 1
ATOM 625 C CA . ASP A 1 85 ? 2.90900 -2.85100 -56.20900 1.000 32.59000 173 ASP B CA 1
ATOM 626 C C . ASP A 1 85 ? 3.99300 -2.87000 -57.28800 1.000 35.03000 173 ASP B C 1
ATOM 627 O O . ASP A 1 85 ? 4.33700 -1.82400 -57.85600 1.000 30.85000 173 ASP B O 1
ATOM 632 N N . ARG A 1 86 ? 4.55000 -4.05500 -57.58700 1.000 31.52000 174 ARG B N 1
ATOM 633 C CA . ARG A 1 86 ? 5.63600 -4.10600 -58.55700 1.000 29.37000 174 ARG B CA 1
ATOM 634 C C . ARG A 1 86 ? 5.15100 -3.71400 -59.95000 1.000 31.71000 174 ARG B C 1
ATOM 635 O O . ARG A 1 86 ? 5.84100 -2.97200 -60.66000 1.000 31.37000 174 ARG B O 1
ATOM 643 N N . VAL A 1 87 ? 3.96600 -4.18000 -60.35300 1.000 30.84000 175 VAL B N 1
ATOM 644 C CA . VAL A 1 87 ? 3.50000 -3.92600 -61.71800 1.000 32.27000 175 VAL B CA 1
ATOM 645 C C . VAL A 1 87 ? 3.14500 -2.45800 -61.90000 1.000 33.27000 175 VAL B C 1
ATOM 646 O O . VAL A 1 87 ? 3.53500 -1.82600 -62.89000 1.000 32.11000 175 VAL B O 1
ATOM 650 N N . LEU A 1 88 ? 2.40200 -1.88800 -60.94600 1.000 30.42000 176 LEU B N 1
ATOM 651 C CA . LEU A 1 88 ? 2.01900 -0.48800 -61.06800 1.000 32.56000 176 LEU B CA 1
ATOM 652 C C . LEU A 1 88 ? 3.24500 0.42300 -61.03600 1.000 33.24000 176 LEU B C 1
ATOM 653 O O . LEU A 1 88 ? 3.34400 1.37700 -61.82700 1.000 30.53000 176 LEU B O 1
ATOM 658 N N . SER A 1 89 ? 4.19900 0.13000 -60.13900 1.000 30.93000 177 SER B N 1
ATOM 659 C CA . SER A 1 89 ? 5.40500 0.94500 -60.04000 1.000 31.29000 177 SER B CA 1
ATOM 660 C C . SER A 1 89 ? 6.23800 0.82700 -61.30400 1.000 31.81000 177 SER B C 1
ATOM 661 O O . SER A 1 89 ? 6.76400 1.83100 -61.80300 1.000 28.04000 177 SER B O 1
ATOM 664 N N . THR A 1 90 ? 6.38200 -0.39600 -61.82500 1.000 29.35000 178 THR B N 1
ATOM 665 C CA . THR A 1 90 ? 7.20700 -0.60000 -63.01600 1.000 31.88000 178 THR B CA 1
ATOM 666 C C . THR A 1 90 ? 6.61100 0.11000 -64.23100 1.000 27.88000 178 THR B C 1
ATOM 667 O O . THR A 1 90 ? 7.33600 0.73200 -65.01500 1.000 29.97000 178 THR B O 1
ATOM 671 N N . LEU A 1 91 ? 5.28900 0.05100 -64.38600 1.000 27.06000 179 LEU B N 1
ATOM 672 C CA . LEU A 1 91 ? 4.64800 0.73600 -65.50600 1.000 32.05000 179 LEU B CA 1
ATOM 673 C C . LEU A 1 91 ? 4.90000 2.24600 -65.45800 1.000 33.88000 179 LEU B C 1
ATOM 674 O O . LEU A 1 91 ? 5.17800 2.87400 -66.48800 1.000 32.24000 179 LEU B O 1
ATOM 679 N N . SER A 1 92 ? 4.80900 2.84600 -64.26900 1.000 33.00000 180 SER B N 1
ATOM 680 C CA . SER A 1 92 ? 5.04800 4.28400 -64.14900 1.000 32.36000 180 SER B CA 1
ATOM 681 C C . SER A 1 92 ? 6.47300 4.63800 -64.57000 1.000 31.20000 180 SER B C 1
ATOM 682 O O . SER A 1 92 ? 6.68600 5.54100 -65.39500 1.000 29.22000 180 SER B O 1
ATOM 685 N N . CYS A 1 93 ? 7.45700 3.88800 -64.07400 1.000 27.91000 181 CYS B N 1
ATOM 686 C CA . CYS A 1 93 ? 8.83800 4.17300 -64.43500 1.000 29.56000 181 CYS B CA 1
ATOM 687 C C . CYS A 1 93 ? 9.07900 3.99200 -65.93900 1.000 31.02000 181 CYS B C 1
ATOM 688 O O . CYS A 1 93 ? 9.73000 4.82700 -66.56800 1.000 32.82000 181 CYS B O 1
ATOM 691 N N . LEU A 1 94 ? 8.54300 2.92100 -66.54700 1.000 30.55000 182 LEU B N 1
ATOM 692 C CA . LEU A 1 94 ? 8.73700 2.70300 -67.98300 1.000 28.61000 182 LEU B CA 1
ATOM 693 C C . LEU A 1 94 ? 8.10900 3.81900 -68.82100 1.000 30.28000 182 LEU B C 1
ATOM 694 O O . LEU A 1 94 ? 8.73500 4.31000 -69.76900 1.000 30.31000 182 LEU B O 1
ATOM 699 N N . VAL A 1 95 ? 6.86800 4.21300 -68.50300 1.000 29.91000 183 VAL B N 1
ATOM 700 C CA . VAL A 1 95 ? 6.21300 5.32500 -69.19600 1.000 33.00000 183 VAL B CA 1
ATOM 701 C C . VAL A 1 95 ? 7.09700 6.57000 -69.15500 1.000 35.08000 183 VAL B C 1
ATOM 702 O O . VAL A 1 95 ? 7.38400 7.18400 -70.19100 1.000 33.02000 183 VAL B O 1
ATOM 706 N N . THR A 1 96 ? 7.60200 6.91700 -67.96900 1.000 32.13000 184 THR B N 1
ATOM 707 C CA . THR A 1 96 ? 8.38900 8.14300 -67.84200 1.000 32.60000 184 THR B CA 1
ATOM 708 C C . THR A 1 96 ? 9.73800 8.02200 -68.54000 1.000 32.37000 184 THR B C 1
ATOM 709 O O . THR A 1 96 ? 10.19400 8.97000 -69.18400 1.000 33.94000 184 THR B O 1
ATOM 713 N N . LEU A 1 97 ? 10.40700 6.87600 -68.41600 1.000 33.43000 185 LEU B N 1
ATOM 714 C CA . LEU A 1 97 ? 11.66800 6.71200 -69.13500 1.000 33.76000 185 LEU B CA 1
ATOM 715 C C . LEU A 1 97 ? 11.43900 6.80400 -70.63500 1.000 32.41000 185 LEU B C 1
ATOM 716 O O . LEU A 1 97 ? 12.19300 7.46700 -71.35400 1.000 33.44000 185 LEU B O 1
ATOM 721 N N . LYS A 1 98 ? 10.37900 6.16700 -71.11400 1.000 30.80000 186 LYS B N 1
ATOM 722 C CA . LYS A 1 98 ? 10.09000 6.17000 -72.53600 1.000 34.58000 186 LYS B CA 1
ATOM 723 C C . LYS A 1 98 ? 9.69300 7.56000 -73.00700 1.000 37.61000 186 LYS B C 1
ATOM 724 O O . LYS A 1 98 ? 10.10500 7.99300 -74.08900 1.000 39.72000 186 LYS B O 1
ATOM 730 N N . THR A 1 99 ? 8.89800 8.26900 -72.20400 1.000 35.11000 187 THR B N 1
ATOM 731 C CA . THR A 1 99 ? 8.49900 9.63400 -72.53500 1.000 35.28000 187 THR B CA 1
ATOM 732 C C . THR A 1 99 ? 9.70100 10.52500 -72.80300 1.000 37.37000 187 THR B C 1
ATOM 733 O O . THR A 1 99 ? 9.68100 11.34400 -73.72500 1.000 35.61000 187 THR B O 1
ATOM 737 N N . TRP A 1 100 ? 10.75300 10.39700 -72.00400 1.000 35.17000 188 TRP B N 1
ATOM 738 C CA . TRP A 1 100 ? 11.93100 11.22400 -72.19900 1.000 35.24000 188 TRP B CA 1
ATOM 739 C C . TRP A 1 100 ? 12.96600 10.57100 -73.09900 1.000 36.50000 188 TRP B C 1
ATOM 740 O O . TRP A 1 100 ? 14.05200 11.13300 -73.26700 1.000 37.71000 188 TRP B O 1
ATOM 751 N N . ASP A 1 101 ? 12.65700 9.40000 -73.66500 1.000 37.54000 189 ASP B N 1
ATOM 752 C CA . ASP A 1 101 ? 13.55800 8.69000 -74.58400 1.000 41.50000 189 ASP B CA 1
ATOM 753 C C . ASP A 1 101 ? 14.92300 8.43200 -73.94800 1.000 38.05000 189 ASP B C 1
ATOM 754 O O . ASP A 1 101 ? 15.97100 8.76900 -74.50500 1.000 38.12000 189 ASP B O 1
ATOM 759 N N . ILE A 1 102 ? 14.91300 7.84100 -72.75100 1.000 35.02000 190 ILE B N 1
ATOM 760 C CA . ILE A 1 102 ? 16.14000 7.56800 -72.01200 1.000 33.15000 190 ILE B CA 1
ATOM 761 C C . ILE A 1 102 ? 16.00300 6.21500 -71.32800 1.000 36.39000 190 ILE B C 1
ATOM 762 O O . ILE A 1 102 ? 14.94400 5.58900 -71.35200 1.000 37.36000 190 ILE B O 1
ATOM 767 N N . GLY A 1 103 ? 17.09600 5.77600 -70.70700 1.000 36.23000 191 GLY B N 1
ATOM 768 C CA . GLY A 1 103 ? 17.09300 4.55200 -69.93000 1.000 39.18000 191 GLY B CA 1
ATOM 769 C C . GLY A 1 103 ? 16.72300 3.31800 -70.72600 1.000 39.90000 191 GLY B C 1
ATOM 770 O O . GLY A 1 103 ? 15.87800 2.52400 -70.29700 1.000 38.34000 191 GLY B O 1
ATOM 771 N N . HIS A 1 104 ? 17.36400 3.14000 -71.88400 1.000 39.04000 192 HIS B N 1
ATOM 772 C CA . HIS A 1 104 ? 17.02300 2.02400 -72.76000 1.000 37.70000 192 HIS B CA 1
ATOM 773 C C . HIS A 1 104 ? 17.23100 0.68100 -72.06600 1.000 36.93000 192 HIS B C 1
ATOM 774 O O . HIS A 1 104 ? 16.40400 -0.22900 -72.19000 1.000 37.81000 192 HIS B O 1
ATOM 781 N N . ASN A 1 105 ? 18.33600 0.52900 -71.34200 1.000 36.86000 193 ASN B N 1
ATOM 782 C CA . ASN A 1 105 ? 18.57200 -0.73900 -70.66300 1.000 39.69000 193 ASN B CA 1
ATOM 783 C C . ASN A 1 105 ? 17.56100 -0.94900 -69.53900 1.000 38.11000 193 ASN B C 1
ATOM 784 O O . ASN A 1 105 ? 17.04300 -2.05900 -69.36000 1.000 36.33000 193 ASN B O 1
ATOM 789 N N . SER A 1 106 ? 17.22900 0.11800 -68.81000 1.000 35.02000 194 SER B N 1
ATOM 790 C CA . SER A 1 106 ? 16.18800 0.02800 -67.79000 1.000 35.61000 194 SER B CA 1
ATOM 791 C C . SER A 1 106 ? 14.85000 -0.36900 -68.39900 1.000 33.11000 194 SER B C 1
ATOM 792 O O . SER A 1 106 ? 14.09800 -1.15800 -67.81200 1.000 32.58000 194 SER B O 1
ATOM 795 N N . ILE A 1 107 ? 14.53200 0.17300 -69.57300 1.000 28.83000 195 ILE B N 1
ATOM 796 C CA . ILE A 1 107 ? 13.28000 -0.17200 -70.23200 1.000 33.80000 195 ILE B CA 1
ATOM 797 C C . ILE A 1 107 ? 13.29500 -1.62900 -70.68400 1.000 30.83000 195 ILE B C 1
ATOM 798 O O . ILE A 1 107 ? 12.31200 -2.34800 -70.50100 1.000 34.41000 195 ILE B O 1
ATOM 803 N N . ALA A 1 108 ? 14.40400 -2.08300 -71.28300 1.000 34.10000 196 ALA B N 1
ATOM 804 C CA . ALA A 1 108 ? 14.52400 -3.49200 -71.66600 1.000 34.82000 196 ALA B CA 1
ATOM 805 C C . ALA A 1 108 ? 14.31100 -4.40400 -70.46400 1.000 32.65000 196 ALA B C 1
ATOM 806 O O . ALA A 1 108 ? 13.52700 -5.35600 -70.51900 1.000 34.48000 196 ALA B O 1
ATOM 808 N N . GLN A 1 109 ? 14.97100 -4.09900 -69.35100 1.000 37.13000 197 GLN B N 1
ATOM 809 C CA . GLN A 1 109 ? 14.85500 -4.94600 -68.16500 1.000 38.03000 197 GLN B CA 1
ATOM 810 C C . GLN A 1 109 ? 13.46000 -4.88200 -67.54100 1.000 35.44000 197 GLN B C 1
ATOM 811 O O . GLN A 1 109 ? 12.95900 -5.89900 -67.03600 1.000 34.33000 197 GLN B O 1
ATOM 817 N N . GLY A 1 110 ? 12.80900 -3.71700 -67.58200 1.000 33.02000 198 GLY B N 1
ATOM 818 C CA . GLY A 1 110 ? 11.46700 -3.56600 -67.04700 1.000 32.02000 198 GLY B CA 1
ATOM 819 C C . GLY A 1 110 ? 10.37500 -4.23800 -67.85700 1.000 33.90000 198 GLY B C 1
ATOM 820 O O . GLY A 1 110 ? 9.50800 -4.91100 -67.29300 1.000 29.30000 198 GLY B O 1
ATOM 821 N N . THR A 1 111 ? 10.40000 -4.04800 -69.18100 1.000 31.40000 199 THR B N 1
ATOM 822 C CA . THR A 1 111 ? 9.43100 -4.72300 -70.03900 1.000 35.06000 199 THR B CA 1
ATOM 823 C C . THR A 1 111 ? 9.57600 -6.23200 -69.94600 1.000 30.68000 199 THR B C 1
ATOM 824 O O . THR A 1 111 ? 8.58400 -6.95800 -70.01500 1.000 37.94000 199 THR B O 1
ATOM 828 N N . LYS A 1 112 ? 10.80000 -6.72700 -69.78100 1.000 36.41000 200 LYS B N 1
ATOM 829 C CA . LYS A 1 112 ? 10.97800 -8.16800 -69.61600 1.000 38.70000 200 LYS B CA 1
ATOM 830 C C . LYS A 1 112 ? 10.28200 -8.65400 -68.35000 1.000 33.90000 200 LYS B C 1
ATOM 831 O O . LYS A 1 112 ? 9.57500 -9.67100 -68.36400 1.000 33.24000 200 LYS B O 1
ATOM 837 N N . PHE A 1 113 ? 10.46100 -7.92000 -67.24100 1.000 36.73000 201 PHE B N 1
ATOM 838 C CA . PHE A 1 113 ? 9.76000 -8.25800 -66.00200 1.000 33.05000 201 PHE B CA 1
ATOM 839 C C . PHE A 1 113 ? 8.25600 -8.32700 -66.22800 1.000 31.16000 201 PHE B C 1
ATOM 840 O O . PHE A 1 113 ? 7.58300 -9.23900 -65.73200 1.000 32.83000 201 PHE B O 1
ATOM 848 N N . LEU A 1 114 ? 7.70800 -7.35500 -66.95500 1.000 34.14000 202 LEU B N 1
ATOM 849 C CA . LEU A 1 114 ? 6.26000 -7.31400 -67.15000 1.000 35.05000 202 LEU B CA 1
ATOM 850 C C . LEU A 1 114 ? 5.79000 -8.42100 -68.08600 1.000 34.25000 202 LEU B C 1
ATOM 851 O O . LEU A 1 114 ? 4.68800 -8.96000 -67.90600 1.000 34.65000 202 LEU B O 1
ATOM 856 N N . ARG A 1 115 ? 6.61100 -8.79400 -69.07300 1.000 35.02000 203 ARG B N 1
ATOM 857 C CA . ARG A 1 115 ? 6.23500 -9.92600 -69.91400 1.000 35.73000 203 ARG B CA 1
ATOM 858 C C . ARG A 1 115 ? 6.21800 -11.21300 -69.10200 1.000 34.89000 203 ARG B C 1
ATOM 859 O O . ARG A 1 115 ? 5.35600 -12.07000 -69.30900 1.000 36.45000 203 ARG B O 1
ATOM 867 N N . GLU A 1 116 ? 7.11300 -11.33900 -68.13400 1.000 35.81000 204 GLU B N 1
ATOM 868 C CA . GLU A 1 116 ? 7.14600 -12.55400 -67.33200 1.000 35.03000 204 GLU B CA 1
ATOM 869 C C . GLU A 1 116 ? 6.14300 -12.55600 -66.19200 1.000 35.00000 204 GLU B C 1
ATOM 870 O O . GLU A 1 116 ? 5.82800 -13.63300 -65.67600 1.000 38.65000 204 GLU B O 1
ATOM 876 N N . ASN A 1 117 ? 5.59900 -11.40000 -65.80100 1.000 36.06000 205 ASN B N 1
ATOM 877 C CA . ASN A 1 117 ? 4.82900 -11.34100 -64.56800 1.000 34.69000 205 ASN B CA 1
ATOM 878 C C . ASN A 1 117 ? 3.41100 -10.82200 -64.70000 1.000 33.62000 205 ASN B C 1
ATOM 879 O O . ASN A 1 117 ? 2.62100 -11.03900 -63.77800 1.000 32.96000 205 ASN B O 1
ATOM 884 N N . MET A 1 118 ? 3.05900 -10.15400 -65.79900 1.000 32.87000 206 MET B N 1
ATOM 885 C CA . MET A 1 118 ? 1.71500 -9.59500 -65.91300 1.000 34.60000 206 MET B CA 1
ATOM 886 C C . MET A 1 118 ? 0.65300 -10.68300 -65.84200 1.000 36.41000 206 MET B C 1
ATOM 887 O O . MET A 1 118 ? -0.42400 -10.47100 -65.26800 1.000 31.53000 206 MET B O 1
ATOM 892 N N . ILE A 1 119 ? 0.94400 -11.86100 -66.41200 1.000 33.72000 207 ILE B N 1
ATOM 893 C CA . ILE A 1 119 ? 0.00600 -12.98000 -66.38500 1.000 33.23000 207 ILE B CA 1
ATOM 894 C C . ILE A 1 119 ? -0.21200 -13.48500 -64.96100 1.000 33.68000 207 ILE B C 1
ATOM 895 O O . ILE A 1 119 ? -1.21100 -14.15800 -64.68600 1.000 30.91000 207 ILE B O 1
ATOM 900 N N . LYS A 1 120 ? 0.69200 -13.16100 -64.03100 1.000 32.34000 208 LYS B N 1
ATOM 901 C CA . LYS A 1 120 ? 0.48300 -13.60700 -62.65600 1.000 35.23000 208 LYS B CA 1
ATOM 902 C C . LYS A 1 120 ? -0.50400 -12.73500 -61.88600 1.000 35.03000 208 LYS B C 1
ATOM 903 O O . LYS A 1 120 ? -0.88900 -13.11200 -60.77300 1.000 32.46000 208 LYS B O 1
ATOM 909 N N . LEU A 1 121 ? -0.93500 -11.59600 -62.43900 1.000 34.95000 209 LEU B N 1
ATOM 910 C CA . LEU A 1 121 ? -1.86400 -10.73600 -61.70700 1.000 37.11000 209 LEU B CA 1
ATOM 911 C C . LEU A 1 121 ? -3.20200 -11.44600 -61.56200 1.000 36.37000 209 LEU B C 1
ATOM 912 O O . LEU A 1 121 ? -3.70100 -12.03800 -62.52100 1.000 34.46000 209 LEU B O 1
ATOM 917 N N . LYS A 1 122 ? -3.76800 -11.39900 -60.35500 1.000 32.54000 210 LYS B N 1
ATOM 918 C CA . LYS A 1 122 ? -5.01200 -12.08000 -60.02400 1.000 36.53000 210 LYS B CA 1
ATOM 919 C C . LYS A 1 122 ? -5.71800 -11.28100 -58.94200 1.000 36.13000 210 LYS B C 1
ATOM 920 O O . LYS A 1 122 ? -5.09200 -10.50100 -58.22100 1.000 39.09000 210 LYS B O 1
ATOM 926 N N . GLN A 1 123 ? -7.01300 -11.53300 -58.78500 1.000 38.81000 211 GLN B N 1
ATOM 927 C CA . GLN A 1 123 ? -7.74800 -10.95100 -57.67000 1.000 41.12000 211 GLN B CA 1
ATOM 928 C C . GLN A 1 123 ? -7.30500 -11.57000 -56.35000 1.000 41.28000 211 GLN B C 1
ATOM 929 O O . GLN A 1 123 ? -6.69400 -12.63800 -56.30900 1.000 36.75000 211 GLN B O 1
ATOM 935 N N . ASP A 1 124 ? -7.62100 -10.87100 -55.25900 1.000 43.80000 212 ASP B N 1
ATOM 936 C CA . ASP A 1 124 ? -7.38300 -11.36400 -53.89800 1.000 45.67000 212 ASP B CA 1
ATOM 937 C C . ASP A 1 124 ? -5.95500 -11.87200 -53.70500 1.000 43.20000 212 ASP B C 1
ATOM 938 O O . ASP A 1 124 ? -5.71000 -12.91500 -53.09500 1.000 48.97000 212 ASP B O 1
ATOM 943 N N . ASP A 1 125 ? -4.99300 -11.13100 -54.23400 1.000 38.40000 213 ASP B N 1
ATOM 944 C CA . ASP A 1 125 ? -3.59600 -11.53400 -54.14600 1.000 42.18000 213 ASP B CA 1
ATOM 945 C C . ASP A 1 125 ? -2.76000 -10.52000 -53.36800 1.000 39.86000 213 ASP B C 1
ATOM 946 O O . ASP A 1 125 ? -1.53600 -10.48500 -53.51800 1.000 40.04000 213 ASP B O 1
ATOM 951 N N . GLY A 1 126 ? -3.39200 -9.71000 -52.53800 1.000 40.22000 214 GLY B N 1
ATOM 952 C CA . GLY A 1 126 ? -2.69600 -8.70100 -51.76000 1.000 43.03000 214 GLY B CA 1
ATOM 953 C C . GLY A 1 126 ? -3.64000 -7.55500 -51.45700 1.000 38.68000 214 GLY B C 1
ATOM 954 O O . GLY A 1 126 ? -4.76600 -7.51100 -51.92900 1.000 36.28000 214 GLY B O 1
ATOM 955 N N . ASP A 1 127 ? -3.14600 -6.61400 -50.65800 1.000 36.94000 215 ASP B N 1
ATOM 956 C CA . ASP A 1 127 ? -3.97000 -5.47400 -50.28500 1.000 38.67000 215 ASP B CA 1
ATOM 957 C C . ASP A 1 127 ? -4.28800 -4.61600 -51.50600 1.000 35.64000 215 ASP B C 1
ATOM 958 O O . ASP A 1 127 ? -3.45200 -4.43200 -52.39200 1.000 33.19000 215 ASP B O 1
ATOM 963 N N . LEU A 1 128 ? -5.51000 -4.09600 -51.54500 1.000 37.46000 216 LEU B N 1
ATOM 964 C CA . LEU A 1 128 ? -5.90600 -3.17300 -52.60200 1.000 38.39000 216 LEU B CA 1
ATOM 965 C C . LEU A 1 128 ? -5.14700 -1.85900 -52.43900 1.000 33.83000 216 LEU B C 1
ATOM 966 O O . LEU A 1 128 ? -5.32800 -1.15500 -51.44100 1.000 40.46000 216 LEU B O 1
ATOM 971 N N . LEU A 1 129 ? -4.29100 -1.52300 -53.39600 1.000 32.68000 217 LEU B N 1
ATOM 972 C CA . LEU A 1 129 ? -3.63500 -0.22800 -53.31400 1.000 31.22000 217 LEU B CA 1
ATOM 973 C C . LEU A 1 129 ? -4.65800 0.88500 -53.54900 1.000 34.58000 217 LEU B C 1
ATOM 974 O O . LEU A 1 129 ? -5.65400 0.70700 -54.26500 1.000 33.39000 217 LEU B O 1
ATOM 979 N N . SER A 1 130 ? -4.41300 2.04200 -52.93000 1.000 30.79000 218 SER B N 1
ATOM 980 C CA . SER A 1 130 ? -5.37800 3.12800 -53.01400 1.000 33.99000 218 SER B CA 1
ATOM 981 C C . SER A 1 130 ? -5.51500 3.58200 -54.45600 1.000 35.49000 218 SER B C 1
ATOM 982 O O . SER A 1 130 ? -4.51900 3.86300 -55.12800 1.000 30.17000 218 SER B O 1
ATOM 985 N N . GLY A 1 131 ? -6.75800 3.62900 -54.93300 1.000 35.71000 219 GLY B N 1
ATOM 986 C CA . GLY A 1 131 ? -7.04900 4.05400 -56.28600 1.000 32.00000 219 GLY B CA 1
ATOM 987 C C . GLY A 1 131 ? -6.67600 3.06200 -57.36200 1.000 35.12000 219 GLY B C 1
ATOM 988 O O . GLY A 1 131 ? -6.80800 3.38300 -58.54600 1.000 32.58000 219 GLY B O 1
ATOM 989 N N . PHE A 1 132 ? -6.21700 1.86500 -56.98000 1.000 32.25000 220 PHE B N 1
ATOM 990 C CA . PHE A 1 132 ? -5.71200 0.88300 -57.93800 1.000 33.59000 220 PHE B CA 1
ATOM 991 C C . PHE A 1 132 ? -6.67200 0.64700 -59.09900 1.000 33.90000 220 PHE B C 1
ATOM 992 O O . PHE A 1 132 ? -6.23200 0.44800 -60.23500 1.000 32.90000 220 PHE B O 1
ATOM 1000 N N . GLU A 1 133 ? -7.97800 0.67100 -58.83800 1.000 34.05000 221 GLU B N 1
ATOM 1001 C CA . GLU A 1 133 ? -8.94700 0.38500 -59.88300 1.000 35.89000 221 GLU B CA 1
ATOM 1002 C C . GLU A 1 133 ? -8.92300 1.42100 -60.99000 1.000 37.77000 221 GLU B C 1
ATOM 1003 O O . GLU A 1 133 ? -9.35400 1.12000 -62.10800 1.000 35.67000 221 GLU B O 1
ATOM 1009 N N . VAL A 1 134 ? -8.42600 2.62900 -60.71800 1.000 35.49000 222 VAL B N 1
ATOM 1010 C CA . VAL A 1 134 ? -8.26000 3.61800 -61.76700 1.000 33.75000 222 VAL B CA 1
ATOM 1011 C C . VAL A 1 134 ? -6.79700 3.85300 -62.13900 1.000 31.81000 222 VAL B C 1
ATOM 1012 O O . VAL A 1 134 ? -6.51500 4.15000 -63.30400 1.000 32.24000 222 VAL B O 1
ATOM 1016 N N . THR A 1 135 ? -5.84700 3.70700 -61.20600 1.000 35.04000 223 THR B N 1
ATOM 1017 C CA . THR A 1 135 ? -4.45700 4.00200 -61.56000 1.000 32.73000 223 THR B CA 1
ATOM 1018 C C . THR A 1 135 ? -3.88700 2.92200 -62.47400 1.000 32.86000 223 THR B C 1
ATOM 1019 O O . THR A 1 135 ? -3.11500 3.21800 -63.39400 1.000 29.79000 223 THR B O 1
ATOM 1023 N N . PHE A 1 136 ? -4.25000 1.66200 -62.23200 1.000 32.72000 224 PHE B N 1
ATOM 1024 C CA . PHE A 1 136 ? -3.64800 0.58500 -63.01500 1.000 34.80000 224 PHE B CA 1
ATOM 1025 C C . PHE A 1 136 ? -4.12600 0.58500 -64.46300 1.000 32.10000 224 PHE B C 1
ATOM 1026 O O . PHE A 1 136 ? -3.27400 0.58800 -65.37000 1.000 32.53000 224 PHE B O 1
ATOM 1034 N N . PRO A 1 137 ? -5.42700 0.58600 -64.76800 1.000 34.34000 225 PRO B N 1
ATOM 1035 C CA . PRO A 1 137 ? -5.81200 0.64000 -66.19500 1.000 33.48000 225 PRO B CA 1
ATOM 1036 C C . PRO A 1 137 ? -5.27900 1.87100 -66.91500 1.000 34.45000 225 PRO B C 1
ATOM 1037 O O . PRO A 1 137 ? -4.85300 1.77000 -68.07200 1.000 32.64000 225 PRO B O 1
ATOM 1041 N N . MET A 1 138 ? -5.28300 3.03900 -66.25800 1.000 35.50000 226 MET B N 1
ATOM 1042 C CA . MET A 1 138 ? -4.74600 4.23700 -66.89500 1.000 33.45000 226 MET B CA 1
ATOM 1043 C C . MET A 1 138 ? -3.28600 4.04500 -67.26500 1.000 32.62000 226 MET B C 1
ATOM 1044 O O . MET A 1 138 ? -2.86800 4.34100 -68.39100 1.000 33.76000 226 MET B O 1
ATOM 1049 N N . MET A 1 139 ? -2.48900 3.55500 -66.31500 1.000 34.87000 227 MET B N 1
ATOM 1050 C CA . MET A 1 139 ? -1.05800 3.39200 -66.54000 1.000 33.96000 227 MET B CA 1
ATOM 1051 C C . MET A 1 139 ? -0.77500 2.35500 -67.62300 1.000 37.22000 227 MET B C 1
ATOM 1052 O O . MET A 1 139 ? 0.17500 2.50100 -68.40100 1.000 38.03000 227 MET B O 1
ATOM 1057 N N . LEU A 1 140 ? -1.58600 1.30700 -67.69400 1.000 34.93000 228 LEU B N 1
ATOM 1058 C CA . LEU A 1 140 ? -1.40500 0.31700 -68.74400 1.000 36.48000 228 LEU B CA 1
ATOM 1059 C C . LEU A 1 140 ? -1.71600 0.91800 -70.10800 1.000 35.25000 228 LEU B C 1
ATOM 1060 O O . LEU A 1 140 ? -0.99300 0.67100 -71.07900 1.000 38.28000 228 LEU B O 1
ATOM 1065 N N . HIS A 1 141 ? -2.75900 1.75000 -70.19100 1.000 37.68000 229 HIS B N 1
ATOM 1066 C CA . HIS A 1 141 ? -3.06900 2.39900 -71.45900 1.000 40.53000 229 HIS B CA 1
ATOM 1067 C C . HIS A 1 141 ? -1.96900 3.37500 -71.86100 1.000 44.95000 229 HIS B C 1
ATOM 1068 O O . HIS A 1 141 ? -1.61200 3.46700 -73.04400 1.000 41.20000 229 HIS B O 1
ATOM 1075 N N . GLU A 1 142 ? -1.40800 4.10100 -70.89100 1.000 39.07000 230 GLU B N 1
ATOM 1076 C CA . GLU A 1 142 ? -0.32900 5.02000 -71.21900 1.000 37.96000 230 GLU B CA 1
ATOM 1077 C C . GLU A 1 142 ? 0.86900 4.27000 -71.77200 1.000 40.21000 230 GLU B C 1
ATOM 1078 O O . GLU A 1 142 ? 1.46700 4.69500 -72.76900 1.000 39.65000 230 GLU B O 1
ATOM 1084 N N . ALA A 1 143 ? 1.21700 3.13000 -71.16500 1.000 37.26000 231 ALA B N 1
ATOM 1085 C CA . ALA A 1 143 ? 2.32100 2.33500 -71.70000 1.000 35.19000 231 ALA B CA 1
ATOM 1086 C C . ALA A 1 143 ? 1.98700 1.80300 -73.08700 1.000 35.75000 231 ALA B C 1
ATOM 1087 O O . ALA A 1 143 ? 2.85000 1.76500 -73.96900 1.000 39.60000 231 ALA B O 1
ATOM 1089 N N . LYS A 1 144 ? 0.74100 1.38300 -73.29800 1.000 39.61000 232 LYS B N 1
ATOM 1090 C CA . LYS A 1 144 ? 0.34300 0.90300 -74.61700 1.000 42.96000 232 LYS B CA 1
ATOM 1091 C C . LYS A 1 144 ? 0.49900 1.99700 -75.66600 1.000 42.20000 232 LYS B C 1
ATOM 1092 O O . LYS A 1 144 ? 0.98100 1.74200 -76.77300 1.000 42.80000 232 LYS B O 1
ATOM 1098 N N . GLN A 1 145 ? 0.12100 3.22800 -75.32100 1.000 44.41000 233 GLN B N 1
ATOM 1099 C CA . GLN A 1 145 ? 0.22700 4.35200 -76.24900 1.000 44.04000 233 GLN B CA 1
ATOM 1100 C C . GLN A 1 145 ? 1.68000 4.69100 -76.58800 1.000 43.87000 233 GLN B C 1
ATOM 1101 O O . GLN A 1 145 ? 1.95400 5.26100 -77.65000 1.000 44.82000 233 GLN B O 1
ATOM 1107 N N . LEU A 1 146 ? 2.62300 4.35300 -75.71700 1.000 41.71000 234 LEU B N 1
ATOM 1108 C CA . LEU A 1 146 ? 4.03200 4.60800 -75.97100 1.000 39.54000 234 LEU B CA 1
ATOM 1109 C C . LEU A 1 146 ? 4.71500 3.45800 -76.69500 1.000 38.70000 234 LEU B C 1
ATOM 1110 O O . LEU A 1 146 ? 5.91800 3.54100 -76.95700 1.000 41.23000 234 LEU B O 1
ATOM 1115 N N . GLY A 1 147 ? 3.98000 2.39800 -77.02000 1.000 36.92000 235 GLY B N 1
ATOM 1116 C CA . GLY A 1 147 ? 4.55400 1.25000 -77.70000 1.000 44.26000 235 GLY B CA 1
ATOM 1117 C C . GLY A 1 147 ? 5.48800 0.38700 -76.87600 1.000 42.15000 235 GLY B C 1
ATOM 1118 O O . GLY A 1 147 ? 6.40500 -0.22100 -77.43000 1.000 43.78000 235 GLY B O 1
ATOM 1119 N N . LEU A 1 148 ? 5.29100 0.30400 -75.56800 1.000 41.67000 236 LEU B N 1
ATOM 1120 C CA . LEU A 1 148 ? 6.15700 -0.56400 -74.78500 1.000 37.19000 236 LEU B CA 1
ATOM 1121 C C . LEU A 1 148 ? 5.82900 -2.02800 -75.07000 1.000 39.72000 236 LEU B C 1
ATOM 1122 O O . LEU A 1 148 ? 4.66300 -2.40100 -75.22500 1.000 37.95000 236 LEU B O 1
ATOM 1127 N N . ASP A 1 149 ? 6.87800 -2.85700 -75.14700 1.000 39.65000 237 ASP B N 1
ATOM 1128 C CA . ASP A 1 149 ? 6.76200 -4.28100 -75.49800 1.000 39.57000 237 ASP B CA 1
ATOM 1129 C C . ASP A 1 149 ? 6.32600 -5.09300 -74.27300 1.000 38.39000 237 ASP B C 1
ATOM 1130 O O . ASP A 1 149 ? 7.10000 -5.80900 -73.63400 1.000 37.67000 237 ASP B O 1
ATOM 1135 N N . ILE A 1 150 ? 5.04100 -4.97300 -73.94700 1.000 38.59000 238 ILE B N 1
ATOM 1136 C CA . ILE A 1 150 ? 4.48200 -5.66900 -72.79100 1.000 36.42000 238 ILE B CA 1
ATOM 1137 C C . ILE A 1 150 ? 3.13700 -6.25600 -73.17000 1.000 36.26000 238 ILE B C 1
ATOM 1138 O O . ILE A 1 150 ? 2.52700 -5.85800 -74.16600 1.000 41.43000 238 ILE B O 1
ATOM 1143 N N . PRO A 1 151 ? 2.65600 -7.21700 -72.38200 1.000 40.68000 239 PRO B N 1
ATOM 1144 C CA . PRO A 1 151 ? 1.26800 -7.68800 -72.53500 1.000 43.54000 239 PRO B CA 1
ATOM 1145 C C . PRO A 1 151 ? 0.28200 -6.57900 -72.19800 1.000 47.75000 239 PRO B C 1
ATOM 1146 O O . PRO A 1 151 ? 0.30400 -6.02300 -71.09600 1.000 48.59000 239 PRO B O 1
ATOM 1150 N N . TYR A 1 152 ? -0.58500 -6.25500 -73.15600 1.000 43.34000 240 TYR B N 1
ATOM 1151 C CA . TYR A 1 152 ? -1.53000 -5.16700 -72.97300 1.000 51.20000 240 TYR B CA 1
ATOM 1152 C C . TYR A 1 152 ? -2.85200 -5.62400 -72.38900 1.000 52.15000 240 TYR B C 1
ATOM 1153 O O . TYR A 1 152 ? -3.67700 -4.77800 -72.02100 1.000 53.39000 240 TYR B O 1
ATOM 1162 N N . GLU A 1 153 ? -3.07300 -6.92900 -72.28000 1.000 53.94000 241 GLU B N 1
ATOM 1163 C CA . GLU A 1 153 ? -4.30900 -7.40100 -71.68100 1.000 51.58000 241 GLU B CA 1
ATOM 1164 C C . GLU A 1 153 ? -4.13900 -8.83500 -71.20800 1.000 49.53000 241 GLU B C 1
ATOM 1165 O O . GLU A 1 153 ? -3.59400 -9.67600 -71.92500 1.000 48.98000 241 GLU B O 1
ATOM 1171 N N . THR A 1 154 ? -4.59900 -9.09600 -70.00000 1.000 45.66000 242 THR B N 1
ATOM 1172 C CA . THR A 1 154 ? -4.81500 -10.43800 -69.50100 1.000 43.73000 242 THR B CA 1
ATOM 1173 C C . THR A 1 154 ? -6.26800 -10.51200 -69.07500 1.000 45.42000 242 THR B C 1
ATOM 1174 O O . THR A 1 154 ? -6.98200 -9.50700 -69.06200 1.000 44.52000 242 THR B O 1
ATOM 1178 N N . GLU A 1 155 ? -6.70800 -11.71100 -68.71700 1.000 42.27000 243 GLU B N 1
ATOM 1179 C CA . GLU A 1 155 ? -8.05400 -11.84600 -68.19000 1.000 46.28000 243 GLU B CA 1
ATOM 1180 C C . GLU A 1 155 ? -8.25700 -10.93100 -66.99200 1.000 47.99000 243 GLU B C 1
ATOM 1181 O O . GLU A 1 155 ? -9.33300 -10.34500 -66.82200 1.000 50.25000 243 GLU B O 1
ATOM 1187 N N . PHE A 1 156 ? -7.22200 -10.77300 -66.16600 1.000 43.12000 244 PHE B N 1
ATOM 1188 C CA . PHE A 1 156 ? -7.35000 -9.94000 -64.97900 1.000 40.70000 244 PHE B CA 1
ATOM 1189 C C . PHE A 1 156 ? -7.55700 -8.47500 -65.34900 1.000 39.65000 244 PHE B C 1
ATOM 1190 O O . PHE A 1 156 ? -8.45600 -7.81700 -64.81000 1.000 37.63000 244 PHE B O 1
ATOM 1198 N N . THR A 1 157 ? -6.71500 -7.93800 -66.23800 1.000 34.38000 245 THR B N 1
ATOM 1199 C CA . THR A 1 157 ? -6.80500 -6.51200 -66.54300 1.000 42.36000 245 THR B CA 1
ATOM 1200 C C . THR A 1 157 ? -8.11400 -6.19700 -67.25900 1.000 46.28000 245 THR B C 1
ATOM 1201 O O . THR A 1 157 ? -8.72500 -5.14600 -67.02400 1.000 46.68000 245 THR B O 1
ATOM 1205 N N . ARG A 1 158 ? -8.57300 -7.11800 -68.11100 1.000 47.01000 246 ARG B N 1
ATOM 1206 C CA . ARG A 1 158 ? -9.81900 -6.93000 -68.85100 1.000 45.63000 246 ARG B CA 1
ATOM 1207 C C . ARG A 1 158 ? -11.02900 -6.90200 -67.91700 1.000 44.75000 246 ARG B C 1
ATOM 1208 O O . ARG A 1 158 ? -11.91600 -6.05300 -68.06000 1.000 43.76000 246 ARG B O 1
ATOM 1216 N N . LEU A 1 159 ? -11.09600 -7.83200 -66.96000 1.000 45.51000 247 LEU B N 1
ATOM 1217 C CA . LEU A 1 159 ? -12.18200 -7.80900 -65.97900 1.000 44.33000 247 LEU B CA 1
ATOM 1218 C C . LEU A 1 159 ? -12.10900 -6.56300 -65.09900 1.000 46.38000 247 LEU B C 1
ATOM 1219 O O . LEU A 1 159 ? -13.14400 -5.98800 -64.72500 1.000 38.10000 247 LEU B O 1
ATOM 1224 N N . LEU A 1 160 ? -10.89000 -6.15900 -64.72900 1.000 45.44000 248 LEU B N 1
ATOM 1225 C CA . LEU A 1 160 ? -10.70900 -4.98200 -63.88300 1.000 46.16000 248 LEU B CA 1
ATOM 1226 C C . LEU A 1 160 ? -11.25000 -3.73200 -64.56400 1.000 42.55000 248 LEU B C 1
ATOM 1227 O O . LEU A 1 160 ? -12.07500 -3.00400 -63.99500 1.000 42.49000 248 LEU B O 1
ATOM 1232 N N . GLU A 1 161 ? -10.78900 -3.47400 -65.79000 1.000 44.25000 249 GLU B N 1
ATOM 1233 C CA . GLU A 1 161 ? -11.24600 -2.30900 -66.54000 1.000 46.34000 249 GLU B CA 1
ATOM 1234 C C . GLU A 1 161 ? -12.76900 -2.27900 -66.63500 1.000 49.27000 249 GLU B C 1
ATOM 1235 O O . GLU A 1 161 ? -13.39500 -1.23600 -66.40400 1.000 50.24000 249 GLU B O 1
ATOM 1241 N N . ILE A 1 162 ? -13.38400 -3.43100 -66.93900 1.000 44.99000 250 ILE B N 1
ATOM 1242 C CA . ILE A 1 162 ? -14.84200 -3.50400 -67.05900 1.000 45.88000 250 ILE B CA 1
ATOM 1243 C C . ILE A 1 162 ? -15.50300 -3.13800 -65.73900 1.000 43.88000 250 ILE B C 1
ATOM 1244 O O . ILE A 1 162 ? -16.46100 -2.35800 -65.69700 1.000 48.55000 250 ILE B O 1
ATOM 1249 N N . SER A 1 163 ? -15.01300 -3.71600 -64.64200 1.000 42.55000 251 SER B N 1
ATOM 1250 C CA . SER A 1 163 ? -15.54600 -3.38800 -63.32600 1.000 44.10000 251 SER B CA 1
ATOM 1251 C C . SER A 1 163 ? -15.37800 -1.90400 -63.01300 1.000 48.02000 251 SER B C 1
ATOM 1252 O O . SER A 1 163 ? -16.29400 -1.26200 -62.48800 1.000 49.66000 251 SER B O 1
ATOM 1255 N N . THR A 1 164 ? -14.20900 -1.34600 -63.33300 1.000 48.26000 252 THR B N 1
ATOM 1256 C CA . THR A 1 164 ? -13.94100 0.06300 -63.05900 1.000 48.38000 252 THR B CA 1
ATOM 1257 C C . THR A 1 164 ? -14.89100 0.97000 -63.83700 1.000 50.40000 252 THR B C 1
ATOM 1258 O O . THR A 1 164 ? -15.51900 1.86500 -63.26200 1.000 48.13000 252 THR B O 1
ATOM 1262 N N . LYS A 1 165 ? -15.02900 0.73700 -65.14600 1.000 50.71000 253 LYS B N 1
ATOM 1263 C CA . LYS A 1 165 ? -15.89700 1.59000 -65.95600 1.000 53.32000 253 LYS B CA 1
ATOM 1264 C C . LYS A 1 165 ? -17.35100 1.51900 -65.49700 1.000 50.19000 253 LYS B C 1
ATOM 1265 O O . LYS A 1 165 ? -18.05600 2.53300 -65.52300 1.000 52.71000 253 LYS B O 1
ATOM 1271 N N . LYS A 1 166 ? -17.81000 0.35000 -65.04400 1.000 52.85000 254 LYS B N 1
ATOM 1272 C CA . LYS A 1 166 ? -19.14700 0.26500 -64.45800 1.000 54.64000 254 LYS B CA 1
ATOM 1273 C C . LYS A 1 166 ? -19.24600 1.09300 -63.17900 1.000 57.58000 254 LYS B C 1
ATOM 1274 O O . LYS A 1 166 ? -20.26200 1.76100 -62.93900 1.000 55.42000 254 LYS B O 1
ATOM 1280 N N . LYS A 1 167 ? -18.19800 1.06500 -62.34900 1.000 50.32000 255 LYS B N 1
ATOM 1281 C CA . LYS A 1 167 ? -18.18700 1.88900 -61.14300 1.000 53.63000 255 LYS B CA 1
ATOM 1282 C C . LYS A 1 167 ? -18.18400 3.37400 -61.49100 1.000 54.33000 255 LYS B C 1
ATOM 1283 O O . LYS A 1 167 ? -18.85100 4.17400 -60.82400 1.000 51.46000 255 LYS B O 1
ATOM 1289 N N . LEU A 1 168 ? -17.46200 3.75200 -62.55300 1.000 54.58000 256 LEU B N 1
ATOM 1290 C CA . LEU A 1 168 ? -17.30500 5.16200 -62.90600 1.000 54.86000 256 LEU B CA 1
ATOM 1291 C C . LEU A 1 168 ? -18.61600 5.77600 -63.40000 1.000 57.19000 256 LEU B C 1
ATOM 1292 O O . LEU A 1 168 ? -18.95200 6.91100 -63.03700 1.000 57.04000 256 LEU B O 1
ATOM 1297 N N . ALA A 1 169 ? -19.36600 5.04700 -64.23200 1.000 57.74000 257 ALA B N 1
ATOM 1298 C CA . ALA A 1 169 ? -20.60300 5.58300 -64.79500 1.000 58.91000 257 ALA B CA 1
ATOM 1299 C C . ALA A 1 169 ? -21.59500 6.01100 -63.71800 1.000 56.72000 257 ALA B C 1
ATOM 1300 O O . ALA A 1 169 ? -22.39700 6.92100 -63.94900 1.000 58.64000 257 ALA B O 1
ATOM 1302 N N . LYS A 1 170 ? -21.55700 5.38100 -62.54200 1.000 57.46000 258 LYS B N 1
ATOM 1303 C CA . LYS A 1 170 ? -22.47100 5.70400 -61.44900 1.000 60.10000 258 LYS B CA 1
ATOM 1304 C C . LYS A 1 170 ? -22.05900 6.94600 -60.65100 1.000 60.31000 258 LYS B C 1
ATOM 1305 O O . LYS A 1 170 ? -22.70000 7.24800 -59.63800 1.000 59.99000 258 LYS B O 1
ATOM 1311 N N . ILE A 1 171 ? -21.02800 7.67200 -61.06500 1.000 57.80000 259 ILE B N 1
ATOM 1312 C CA . ILE A 1 171 ? -20.54300 8.83800 -60.33100 1.000 60.61000 259 ILE B CA 1
ATOM 1313 C C . ILE A 1 171 ? -20.82500 10.08400 -61.16700 1.000 59.27000 259 ILE B C 1
ATOM 1314 O O . ILE A 1 171 ? -20.32300 10.19800 -62.29700 1.000 56.12000 259 ILE B O 1
ATOM 1319 N N . PRO A 1 172 ? -21.61800 11.03200 -60.66900 1.000 59.83000 260 PRO B N 1
ATOM 1320 C CA . PRO A 1 172 ? -21.74600 12.31900 -61.36500 1.000 58.67000 260 PRO B CA 1
ATOM 1321 C C . PRO A 1 172 ? -20.44100 13.09300 -61.24200 1.000 59.43000 260 PRO B C 1
ATOM 1322 O O . PRO A 1 172 ? -19.88600 13.23100 -60.14900 1.000 57.36000 260 PRO B O 1
ATOM 1326 N N . LEU A 1 173 ? -19.94300 13.58200 -62.37600 1.000 56.53000 261 LEU B N 1
ATOM 1327 C CA . LEU A 1 173 ? -18.63100 14.21700 -62.38700 1.000 59.88000 261 LEU B CA 1
ATOM 1328 C C . LEU A 1 173 ? -18.61000 15.54900 -61.63900 1.000 60.51000 261 LEU B C 1
ATOM 1329 O O . LEU A 1 173 ? -17.52800 16.00800 -61.24600 1.000 58.52000 261 LEU B O 1
ATOM 1334 N N . ASP A 1 174 ? -19.77000 16.17700 -61.42200 1.000 61.91000 262 ASP B N 1
ATOM 1335 C CA . ASP A 1 174 ? -19.78700 17.40400 -60.63000 1.000 62.33000 262 ASP B CA 1
ATOM 1336 C C . ASP A 1 174 ? -19.41100 17.13700 -59.17500 1.000 56.40000 262 ASP B C 1
ATOM 1337 O O . ASP A 1 174 ? -18.83800 18.01300 -58.51900 1.000 57.48000 262 ASP B O 1
ATOM 1342 N N . LYS A 1 175 ? -19.70200 15.93000 -58.66700 1.000 54.46000 263 LYS B N 1
ATOM 1343 C CA . LYS A 1 175 ? -19.39400 15.59000 -57.28100 1.000 53.60000 263 LYS B CA 1
ATOM 1344 C C . LYS A 1 175 ? -17.89300 15.58100 -57.00400 1.000 54.36000 263 LYS B C 1
ATOM 1345 O O . LYS A 1 175 ? -17.47300 15.77200 -55.85600 1.000 50.91000 263 LYS B O 1
ATOM 1351 N N . ILE A 1 176 ? -17.06600 15.35500 -58.02800 1.000 50.09000 264 ILE B N 1
ATOM 1352 C CA . ILE A 1 176 ? -15.63700 15.25000 -57.77200 1.000 49.37000 264 ILE B CA 1
ATOM 1353 C C . ILE A 1 176 ? -14.99600 16.61400 -57.56500 1.000 46.15000 264 ILE B C 1
ATOM 1354 O O . ILE A 1 176 ? -13.90500 16.70100 -56.99100 1.000 47.47000 264 ILE B O 1
ATOM 1359 N N . HIS A 1 177 ? -15.64300 17.69400 -57.97500 1.000 48.17000 265 HIS B N 1
ATOM 1360 C CA . HIS A 1 177 ? -15.14000 19.00600 -57.61600 1.000 48.61000 265 HIS B CA 1
ATOM 1361 C C . HIS A 1 177 ? -16.03300 19.71700 -56.61100 1.000 45.28000 265 HIS B C 1
ATOM 1362 O O . HIS A 1 177 ? -15.67300 20.79400 -56.13700 1.000 46.67000 265 HIS B O 1
ATOM 1369 N N . SER A 1 178 ? -17.16500 19.12200 -56.23200 1.000 46.88000 266 SER B N 1
ATOM 1370 C CA . SER A 1 178 ? -18.04800 19.77400 -55.27200 1.000 44.82000 266 SER B CA 1
ATOM 1371 C C . SER A 1 178 ? -17.44900 19.75400 -53.87500 1.000 45.74000 266 SER B C 1
ATOM 1372 O O . SER A 1 178 ? -17.38300 20.78300 -53.20100 1.000 44.80000 266 SER B O 1
ATOM 1375 N N . ALA A 1 179 ? -17.03000 18.58900 -53.41300 1.000 43.87000 267 ALA B N 1
ATOM 1376 C CA . ALA A 1 179 ? -16.53900 18.42800 -52.05700 1.000 43.73000 267 ALA B CA 1
ATOM 1377 C C . ALA A 1 179 ? -15.40400 17.41200 -52.09000 1.000 40.36000 267 ALA B C 1
ATOM 1378 O O . ALA A 1 179 ? -15.29100 16.64000 -53.04200 1.000 40.97000 267 ALA B O 1
ATOM 1380 N N . PRO A 1 180 ? -14.54300 17.42100 -51.07900 1.000 41.78000 268 PRO B N 1
ATOM 1381 C CA . PRO A 1 180 ? -13.41800 16.47300 -51.08900 1.000 37.22000 268 PRO B CA 1
ATOM 1382 C C . PRO A 1 180 ? -13.91100 15.03200 -51.07800 1.000 37.35000 268 PRO B C 1
ATOM 1383 O O . PRO A 1 180 ? -14.81100 14.66800 -50.32300 1.000 39.40000 268 PRO B O 1
ATOM 1387 N N . THR A 1 181 ? -13.34800 14.23000 -51.97600 1.000 36.82000 269 THR B N 1
ATOM 1388 C CA . THR A 1 181 ? -13.59600 12.79600 -52.06500 1.000 36.68000 269 THR B CA 1
ATOM 1389 C C . THR A 1 181 ? -12.25500 12.08700 -52.13300 1.000 34.03000 269 THR B C 1
ATOM 1390 O O . THR A 1 181 ? -11.21400 12.71000 -52.35600 1.000 36.78000 269 THR B O 1
ATOM 1394 N N . THR A 1 182 ? -12.28100 10.76300 -51.97700 1.000 34.96000 270 THR B N 1
ATOM 1395 C CA . THR A 1 182 ? -11.04200 9.99000 -52.05200 1.000 33.29000 270 THR B CA 1
ATOM 1396 C C . THR A 1 182 ? -10.41600 10.00900 -53.44000 1.000 31.95000 270 THR B C 1
ATOM 1397 O O . THR A 1 182 ? -9.22500 9.70500 -53.57500 1.000 32.31000 270 THR B O 1
ATOM 1401 N N . LEU A 1 183 ? -11.18400 10.34500 -54.47300 1.000 33.36000 271 LEU B N 1
ATOM 1402 C CA . LEU A 1 183 ? -10.63300 10.35900 -55.82200 1.000 34.89000 271 LEU B CA 1
ATOM 1403 C C . LEU A 1 183 ? -9.60700 11.46800 -56.02900 1.000 32.30000 271 LEU B C 1
ATOM 1404 O O . LEU A 1 183 ? -8.82200 11.38000 -56.97600 1.000 32.67000 271 LEU B O 1
ATOM 1409 N N . LEU A 1 184 ? -9.57900 12.49400 -55.16000 1.000 30.68000 272 LEU B N 1
ATOM 1410 C CA . LEU A 1 184 ? -8.55900 13.54400 -55.25000 1.000 32.24000 272 LEU B CA 1
ATOM 1411 C C . LEU A 1 184 ? -7.15400 13.00000 -55.02800 1.000 34.10000 272 LEU B C 1
ATOM 1412 O O . LEU A 1 184 ? -6.16700 13.63000 -55.45300 1.000 30.22000 272 LEU B O 1
ATOM 1417 N N . TYR A 1 185 ? -7.04500 11.84800 -54.36500 1.000 29.57000 273 TYR B N 1
ATOM 1418 C CA . TYR A 1 185 ? -5.76800 11.18000 -54.16500 1.000 30.84000 273 TYR B CA 1
ATOM 1419 C C . TYR A 1 185 ? -5.28200 10.46100 -55.41900 1.000 30.79000 273 TYR B C 1
ATOM 1420 O O . TYR A 1 185 ? -4.10300 10.09400 -55.48100 1.000 29.49000 273 TYR B O 1
ATOM 1429 N N . SER A 1 186 ? -6.16300 10.23800 -56.40600 1.000 30.93000 274 SER B N 1
ATOM 1430 C CA . SER A 1 186 ? -5.84900 9.42900 -57.58500 1.000 32.72000 274 SER B CA 1
ATOM 1431 C C . SER A 1 186 ? -6.34200 10.09400 -58.86300 1.000 30.61000 274 SER B C 1
ATOM 1432 O O . SER A 1 186 ? -6.83700 9.42400 -59.77400 1.000 33.42000 274 SER B O 1
ATOM 1435 N N . LEU A 1 187 ? -6.18800 11.41200 -58.96500 1.000 30.86000 275 LEU B N 1
ATOM 1436 C CA . LEU A 1 187 ? -6.68300 12.12100 -60.14300 1.000 32.66000 275 LEU B CA 1
ATOM 1437 C C . LEU A 1 187 ? -5.98700 11.67400 -61.41900 1.000 35.16000 275 LEU B C 1
ATOM 1438 O O . LEU A 1 187 ? -6.56100 11.79900 -62.50800 1.000 36.13000 275 LEU B O 1
ATOM 1443 N N . GLU A 1 188 ? -4.74600 11.18100 -61.32000 1.000 30.59000 276 GLU B N 1
ATOM 1444 C CA . GLU A 1 188 ? -4.06800 10.71800 -62.52100 1.000 35.23000 276 GLU B CA 1
ATOM 1445 C C . GLU A 1 188 ? -4.80000 9.54300 -63.15400 1.000 35.14000 276 GLU B C 1
ATOM 1446 O O . GLU A 1 188 ? -4.63500 9.29200 -64.35100 1.000 37.09000 276 GLU B O 1
ATOM 1452 N N . GLY A 1 189 ? -5.64500 8.84300 -62.39100 1.000 36.08000 277 GLY B N 1
ATOM 1453 C CA . GLY A 1 189 ? -6.46000 7.79000 -62.98100 1.000 35.86000 277 GLY B CA 1
ATOM 1454 C C . GLY A 1 189 ? -7.69100 8.28900 -63.70600 1.000 35.19000 277 GLY B C 1
ATOM 1455 O O . GLY A 1 189 ? -8.29300 7.53800 -64.48100 1.000 35.51000 277 GLY B O 1
ATOM 1456 N N . LEU A 1 190 ? -8.08500 9.53800 -63.46900 1.000 36.09000 278 LEU B N 1
ATOM 1457 C CA . LEU A 1 190 ? -9.23700 10.13700 -64.13200 1.000 36.03000 278 LEU B CA 1
ATOM 1458 C C . LEU A 1 190 ? -8.81600 11.08500 -65.25000 1.000 37.56000 278 LEU B C 1
ATOM 1459 O O . LEU A 1 190 ? -9.61200 11.92600 -65.67900 1.000 40.42000 278 LEU B O 1
ATOM 1464 N N . GLN A 1 191 ? -7.58100 10.93200 -65.74000 1.000 38.45000 279 GLN B N 1
ATOM 1465 C CA . GLN A 1 191 ? -6.99200 11.82100 -66.74400 1.000 42.22000 279 GLN B CA 1
ATOM 1466 C C . GLN A 1 191 ? -7.89000 12.04600 -67.95500 1.000 46.13000 279 GLN B C 1
ATOM 1467 O O . GLN A 1 191 ? -7.85000 13.11700 -68.57600 1.000 43.21000 279 GLN B O 1
ATOM 1473 N N . ASP A 1 192 ? -8.65600 11.03100 -68.34600 1.000 41.25000 280 ASP B N 1
ATOM 1474 C CA . ASP A 1 192 ? -9.38500 11.06700 -69.60400 1.000 44.82000 280 ASP B CA 1
ATOM 1475 C C . ASP A 1 192 ? -10.87400 11.31800 -69.42600 1.000 45.57000 280 ASP B C 1
ATOM 1476 O O . ASP A 1 192 ? -11.59100 11.43200 -70.42300 1.000 52.61000 280 ASP B O 1
ATOM 1481 N N . LEU A 1 193 ? -11.35400 11.43000 -68.19500 1.000 44.85000 281 LEU B N 1
ATOM 1482 C CA . LEU A 1 193 ? -12.74800 11.77600 -67.98400 1.000 47.97000 281 LEU B CA 1
ATOM 1483 C C . LEU A 1 193 ? -12.95200 13.27800 -68.15600 1.000 48.01000 281 LEU B C 1
ATOM 1484 O O . LEU A 1 193 ? -12.00600 14.07000 -68.11300 1.000 45.22000 281 LEU B O 1
ATOM 1489 N N . GLU A 1 194 ? -14.20100 13.67900 -68.38500 1.000 51.37000 282 GLU B N 1
ATOM 1490 C CA . GLU A 1 194 ? -14.45000 15.10200 -68.60700 1.000 55.16000 282 GLU B CA 1
ATOM 1491 C C . GLU A 1 194 ? -14.72700 15.78100 -67.26600 1.000 51.57000 282 GLU B C 1
ATOM 1492 O O . GLU A 1 194 ? -15.83500 16.19700 -66.91600 1.000 50.03000 282 GLU B O 1
ATOM 1498 N N . ILE A 1 195 ? -13.64200 15.87300 -66.52500 1.000 46.68000 283 ILE B N 1
ATOM 1499 C CA . ILE A 1 195 ? -13.58100 16.53000 -65.23500 1.000 47.35000 283 ILE B CA 1
ATOM 1500 C C . ILE A 1 195 ? -13.36200 18.02100 -65.45500 1.000 45.38000 283 ILE B C 1
ATOM 1501 O O . ILE A 1 195 ? -12.67900 18.43400 -66.40500 1.000 41.16000 283 ILE B O 1
ATOM 1506 N N . ASP A 1 196 ? -13.96700 18.83900 -64.59900 1.000 41.72000 284 ASP B N 1
ATOM 1507 C CA . ASP A 1 196 ? -13.73000 20.27800 -64.61900 1.000 43.72000 284 ASP B CA 1
ATOM 1508 C C . ASP A 1 196 ? -12.43000 20.54400 -63.86900 1.000 39.79000 284 ASP B C 1
ATOM 1509 O O . ASP A 1 196 ? -12.42100 20.76100 -62.65900 1.000 42.67000 284 ASP B O 1
ATOM 1514 N N . TRP A 1 197 ? -11.31200 20.52100 -64.59900 1.000 38.26000 285 TRP B N 1
ATOM 1515 C CA . TRP A 1 197 ? -10.00800 20.59800 -63.94800 1.000 36.34000 285 TRP B CA 1
ATOM 1516 C C . TRP A 1 197 ? -9.81900 21.93200 -63.23700 1.000 37.53000 285 TRP B C 1
ATOM 1517 O O . TRP A 1 197 ? -9.27000 21.97800 -62.12800 1.000 35.68000 285 TRP B O 1
ATOM 1528 N N . GLN A 1 198 ? -10.30200 23.02600 -63.84100 1.000 34.38000 286 GLN B N 1
ATOM 1529 C CA . GLN A 1 198 ? -10.15900 24.33800 -63.21800 1.000 37.77000 286 GLN B CA 1
ATOM 1530 C C . GLN A 1 198 ? -10.94700 24.42500 -61.91800 1.000 39.07000 286 GLN B C 1
ATOM 1531 O O . GLN A 1 198 ? -10.48800 25.04000 -60.94900 1.000 37.69000 286 GLN B O 1
ATOM 1537 N N . LYS A 1 199 ? -12.13100 23.81100 -61.87100 1.000 38.89000 287 LYS B N 1
ATOM 1538 C CA . LYS A 1 199 ? -12.87900 23.76300 -60.62100 1.000 42.92000 287 LYS B CA 1
ATOM 1539 C C . LYS A 1 199 ? -12.23100 22.82800 -59.60300 1.000 40.46000 287 LYS B C 1
ATOM 1540 O O . LYS A 1 199 ? -12.35900 23.05100 -58.39300 1.000 41.27000 287 LYS B O 1
ATOM 1546 N N . ILE A 1 200 ? -11.56500 21.76500 -60.06700 1.000 41.33000 288 ILE B N 1
ATOM 1547 C CA . ILE A 1 200 ? -10.84600 20.86900 -59.15600 1.000 39.37000 288 ILE B CA 1
ATOM 1548 C C . ILE A 1 200 ? -9.83600 21.64900 -58.32600 1.000 35.56000 288 ILE B C 1
ATOM 1549 O O . ILE A 1 200 ? -9.59400 21.32200 -57.15500 1.000 33.66000 288 ILE B O 1
ATOM 1554 N N . LEU A 1 201 ? -9.25000 22.70300 -58.91000 1.000 35.69000 289 LEU B N 1
ATOM 1555 C CA . LEU A 1 201 ? -8.25200 23.51100 -58.22200 1.000 37.39000 289 LEU B CA 1
ATOM 1556 C C . LEU A 1 201 ? -8.75400 24.07500 -56.89800 1.000 37.37000 289 LEU B C 1
ATOM 1557 O O . LEU A 1 201 ? -7.94000 24.35500 -56.01000 1.000 37.94000 289 LEU B O 1
ATOM 1562 N N . LYS A 1 202 ? -10.06700 24.24800 -56.72600 1.000 36.30000 290 LYS B N 1
ATOM 1563 C CA . LYS A 1 202 ? -10.52300 24.77700 -55.44200 1.000 39.90000 290 LYS B CA 1
ATOM 1564 C C . LYS A 1 202 ? -10.41100 23.75700 -54.30900 1.000 39.73000 290 LYS B C 1
ATOM 1565 O O . LYS A 1 202 ? -10.44500 24.14500 -53.13900 1.000 39.20000 290 LYS B O 1
ATOM 1571 N N . LEU A 1 203 ? -10.25000 22.47900 -54.62100 1.000 37.00000 291 LEU B N 1
ATOM 1572 C CA . LEU A 1 203 ? -10.11200 21.44400 -53.60900 1.000 36.76000 291 LEU B CA 1
ATOM 1573 C C . LEU A 1 203 ? -8.65400 21.16100 -53.25100 1.000 35.28000 291 LEU B C 1
ATOM 1574 O O . LEU A 1 203 ? -8.38300 20.21200 -52.51200 1.000 37.15000 291 LEU B O 1
ATOM 1579 N N . GLN A 1 204 ? -7.71500 21.96400 -53.74600 1.000 35.55000 292 GLN B N 1
ATOM 1580 C CA . GLN A 1 204 ? -6.32100 21.81700 -53.35800 1.000 32.90000 292 GLN B CA 1
ATOM 1581 C C . GLN A 1 204 ? -6.13700 22.10000 -51.86600 1.000 34.24000 292 GLN B C 1
ATOM 1582 O O . GLN A 1 204 ? -6.95400 22.76800 -51.22500 1.000 34.26000 292 GLN B O 1
ATOM 1588 N N . SER A 1 205 ? -5.04400 21.55900 -51.31400 1.000 33.59000 293 SER B N 1
ATOM 1589 C CA . SER A 1 205 ? -4.65900 21.73900 -49.92000 1.000 34.50000 293 SER B CA 1
ATOM 1590 C C . SER A 1 205 ? -3.94200 23.08400 -49.74500 1.000 33.16000 293 SER B C 1
ATOM 1591 O O . SER A 1 205 ? -3.69200 23.81100 -50.70800 1.000 35.38000 293 SER B O 1
ATOM 1594 N N . LYS A 1 206 ? -3.57400 23.40000 -48.49900 1.000 34.76000 294 LYS B N 1
ATOM 1595 C CA . LYS A 1 206 ? -2.86600 24.65100 -48.19300 1.000 37.16000 294 LYS B CA 1
ATOM 1596 C C . LYS A 1 206 ? -1.56300 24.79500 -48.97500 1.000 36.94000 294 LYS B C 1
ATOM 1597 O O . LYS A 1 206 ? -1.09300 25.91800 -49.20000 1.000 34.21000 294 LYS B O 1
ATOM 1603 N N . ASP A 1 207 ? -0.93900 23.68100 -49.35200 1.000 33.23000 295 ASP B N 1
ATOM 1604 C CA . ASP A 1 207 ? 0.35500 23.70900 -50.02100 1.000 31.04000 295 ASP B CA 1
ATOM 1605 C C . ASP A 1 207 ? 0.24300 23.50700 -51.52200 1.000 27.88000 295 ASP B C 1
ATOM 1606 O O . ASP A 1 207 ? 1.26700 23.45300 -52.20400 1.000 31.29000 295 ASP B O 1
ATOM 1611 N N . GLY A 1 208 ? -0.97100 23.39000 -52.04800 1.000 33.48000 296 GLY B N 1
ATOM 1612 C CA . GLY A 1 208 ? -1.17700 23.17200 -53.46800 1.000 34.52000 296 GLY B CA 1
ATOM 1613 C C . GLY A 1 208 ? -1.36200 21.72900 -53.88200 1.000 32.77000 296 GLY B C 1
ATOM 1614 O O . GLY A 1 208 ? -1.57100 21.46600 -55.07200 1.000 28.35000 296 GLY B O 1
ATOM 1615 N N . SER A 1 209 ? -1.30000 20.78300 -52.94700 1.000 30.24000 297 SER B N 1
ATOM 1616 C CA . SER A 1 209 ? -1.38000 19.37700 -53.30900 1.000 33.07000 297 SER B CA 1
ATOM 1617 C C . SER A 1 209 ? -2.83000 18.89400 -53.36000 1.000 30.96000 297 SER B C 1
ATOM 1618 O O . SER A 1 209 ? -3.75800 19.54300 -52.87600 1.000 29.88000 297 SER B O 1
ATOM 1621 N N . PHE A 1 210 ? -3.01800 17.71800 -53.94700 1.000 28.71000 298 PHE B N 1
ATOM 1622 C CA . PHE A 1 210 ? -4.32400 17.06500 -53.95100 1.000 30.43000 298 PHE B CA 1
ATOM 1623 C C . PHE A 1 210 ? -4.24400 15.81600 -53.08000 1.000 32.76000 298 PHE B C 1
ATOM 1624 O O . PHE A 1 210 ? -3.66300 14.79600 -53.47700 1.000 26.50000 298 PHE B O 1
ATOM 1632 N N . LEU A 1 211 ? -4.83800 15.94300 -51.88200 1.000 29.37000 299 LEU B N 1
ATOM 1633 C CA . LEU A 1 211 ? -4.75200 14.98000 -50.78300 1.000 29.60000 299 LEU B CA 1
ATOM 1634 C C . LEU A 1 211 ? -3.31900 14.50800 -50.57900 1.000 29.27000 299 LEU B C 1
ATOM 1635 O O . LEU A 1 211 ? -3.06000 13.33100 -50.35300 1.000 27.51000 299 LEU B O 1
ATOM 1640 N N . SER A 1 212 ? -2.37800 15.44700 -50.68600 1.000 28.89000 300 SER B N 1
ATOM 1641 C CA . SER A 1 212 ? -0.95500 15.23100 -50.42500 1.000 28.55000 300 SER B CA 1
ATOM 1642 C C . SER A 1 212 ? -0.30900 14.18600 -51.34300 1.000 30.20000 300 SER B C 1
ATOM 1643 O O . SER A 1 212 ? 0.77200 13.66900 -51.02800 1.000 29.28000 300 SER B O 1
ATOM 1646 N N . SER A 1 213 ? -0.90200 13.87700 -52.49500 1.000 28.75000 301 SER B N 1
ATOM 1647 C CA . SER A 1 213 ? -0.31600 12.90500 -53.40800 1.000 25.80000 301 SER B CA 1
ATOM 1648 C C . SER A 1 213 ? 0.50300 13.61600 -54.47300 1.000 28.57000 301 SER B C 1
ATOM 1649 O O . SER A 1 213 ? -0.06800 14.40200 -55.23900 1.000 27.95000 301 SER B O 1
ATOM 1652 N N . PRO A 1 214 ? 1.81000 13.36400 -54.59000 1.000 26.89000 302 PRO B N 1
ATOM 1653 C CA . PRO A 1 214 ? 2.57400 13.99300 -55.68300 1.000 30.50000 302 PRO B CA 1
ATOM 1654 C C . PRO A 1 214 ? 2.07100 13.64000 -57.08700 1.000 29.71000 302 PRO B C 1
ATOM 1655 O O . PRO A 1 214 ? 1.97800 14.53300 -57.94600 1.000 26.91000 302 PRO B O 1
ATOM 1659 N N . SER A 1 215 ? 1.73600 12.37500 -57.35300 1.000 29.36000 303 SER B N 1
ATOM 1660 C CA . SER A 1 215 ? 1.25500 12.02400 -58.68700 1.000 29.39000 303 SER B CA 1
ATOM 1661 C C . SER A 1 215 ? -0.09600 12.67500 -58.98200 1.000 31.82000 303 SER B C 1
ATOM 1662 O O . SER A 1 215 ? -0.30500 13.20500 -60.07600 1.000 30.38000 303 SER B O 1
ATOM 1665 N N . SER A 1 216 ? -1.03500 12.63400 -58.02900 1.000 28.65000 304 SER B N 1
ATOM 1666 C CA . SER A 1 216 ? -2.32900 13.26400 -58.26800 1.000 28.10000 304 SER B CA 1
ATOM 1667 C C . SER A 1 216 ? -2.15600 14.74300 -58.57500 1.000 32.55000 304 SER B C 1
ATOM 1668 O O . SER A 1 216 ? -2.75500 15.27100 -59.52000 1.000 28.71000 304 SER B O 1
ATOM 1671 N N . THR A 1 217 ? -1.29700 15.40500 -57.79500 1.000 30.85000 305 THR B N 1
ATOM 1672 C CA . THR A 1 217 ? -1.00300 16.81400 -57.96100 1.000 30.36000 305 THR B CA 1
ATOM 1673 C C . THR A 1 217 ? -0.32900 17.09900 -59.29500 1.000 31.18000 305 THR B C 1
ATOM 1674 O O . THR A 1 217 ? -0.63400 18.10900 -59.94700 1.000 29.37000 305 THR B O 1
ATOM 1678 N N . ALA A 1 218 ? 0.64200 16.25100 -59.67700 1.000 29.10000 306 ALA B N 1
ATOM 1679 C CA . ALA A 1 218 ? 1.32400 16.40400 -60.96200 1.000 31.16000 306 ALA B CA 1
ATOM 1680 C C . ALA A 1 218 ? 0.33100 16.35200 -62.11500 1.000 31.85000 306 ALA B C 1
ATOM 1681 O O . ALA A 1 218 ? 0.47800 17.07800 -63.10600 1.000 29.60000 306 ALA B O 1
ATOM 1683 N N . CYS A 1 219 ? -0.69800 15.51300 -61.99100 1.000 30.01000 307 CYS B N 1
ATOM 1684 C CA . CYS A 1 219 ? -1.72100 15.41900 -63.02500 1.000 31.84000 307 CYS B CA 1
ATOM 1685 C C . CYS A 1 219 ? -2.53400 16.70900 -63.11700 1.000 32.82000 307 CYS B C 1
ATOM 1686 O O . CYS A 1 219 ? -2.79800 17.21000 -64.21400 1.000 28.32000 307 CYS B O 1
ATOM 1689 N N . VAL A 1 220 ? -2.91700 17.28300 -61.97600 1.000 32.55000 308 VAL B N 1
ATOM 1690 C CA . VAL A 1 220 ? -3.62900 18.55700 -62.00600 1.000 32.10000 308 VAL B CA 1
ATOM 1691 C C . VAL A 1 220 ? -2.74000 19.65500 -62.57500 1.000 33.07000 308 VAL B C 1
ATOM 1692 O O . VAL A 1 220 ? -3.20700 20.50100 -63.34800 1.000 32.08000 308 VAL B O 1
ATOM 1696 N N . TYR A 1 221 ? -1.44700 19.65700 -62.21900 1.000 27.69000 309 TYR B N 1
ATOM 1697 C CA . TYR A 1 221 ? -0.53300 20.63800 -62.79000 1.000 31.95000 309 TYR B CA 1
ATOM 1698 C C . TYR A 1 221 ? -0.51900 20.55100 -64.31600 1.000 33.04000 309 TYR B C 1
ATOM 1699 O O . TYR A 1 221 ? -0.65500 21.56600 -65.00400 1.000 32.56000 309 TYR B O 1
ATOM 1708 N N . LEU A 1 222 ? -0.39000 19.33900 -64.86900 1.000 31.56000 310 LEU B N 1
ATOM 1709 C CA . LEU A 1 222 ? -0.33300 19.22000 -66.32200 1.000 33.86000 310 LEU B CA 1
ATOM 1710 C C . LEU A 1 222 ? -1.65600 19.60600 -66.98100 1.000 34.59000 310 LEU B C 1
ATOM 1711 O O . LEU A 1 222 ? -1.65000 20.08900 -68.11800 1.000 35.46000 310 LEU B O 1
ATOM 1716 N N . LYS A 1 223 ? -2.78500 19.45800 -66.27200 1.000 33.49000 311 LYS B N 1
ATOM 1717 C CA . LYS A 1 223 ? -4.09100 19.86400 -66.79300 1.000 33.15000 311 LYS B CA 1
ATOM 1718 C C . LYS A 1 223 ? -4.34400 21.36600 -66.69900 1.000 36.14000 311 LYS B C 1
ATOM 1719 O O . LYS A 1 223 ? -5.04700 21.92100 -67.54900 1.000 33.92000 311 LYS B O 1
ATOM 1725 N N . THR A 1 224 ? -3.81000 22.03400 -65.67900 1.000 33.98000 312 THR B N 1
ATOM 1726 C CA . THR A 1 224 ? -4.19400 23.40800 -65.34100 1.000 34.02000 312 THR B CA 1
ATOM 1727 C C . THR A 1 224 ? -3.03400 24.39900 -65.26700 1.000 34.81000 312 THR B C 1
ATOM 1728 O O . THR A 1 224 ? -3.29000 25.61200 -65.22500 1.000 33.26000 312 THR B O 1
ATOM 1732 N N . LYS A 1 225 ? -1.79000 23.93000 -65.18300 1.000 32.25000 313 LYS B N 1
ATOM 1733 C CA . LYS A 1 225 ? -0.61400 24.76600 -64.94400 1.000 35.10000 313 LYS B CA 1
ATOM 1734 C C . LYS A 1 225 ? -0.72400 25.58400 -63.65600 1.000 34.56000 313 LYS B C 1
ATOM 1735 O O . LYS A 1 225 ? -0.09400 26.63600 -63.53700 1.000 37.18000 313 LYS B O 1
ATOM 1741 N N . GLY A 1 226 ? -1.47900 25.10400 -62.66600 1.000 29.57000 314 GLY B N 1
ATOM 1742 C CA . GLY A 1 226 ? -1.57200 25.81500 -61.40100 1.000 37.15000 314 GLY B CA 1
ATOM 1743 C C . GLY A 1 226 ? -0.22500 26.03900 -60.73100 1.000 33.62000 314 GLY B C 1
ATOM 1744 O O . GLY A 1 226 ? 0.56100 25.09300 -60.57200 1.000 32.55000 314 GLY B O 1
ATOM 1745 N N . ARG A 1 227 ? 0.07700 27.28600 -60.34600 1.000 35.52000 315 ARG B N 1
ATOM 1746 C CA . ARG A 1 227 ? 1.40800 27.57800 -59.81600 1.000 31.32000 315 ARG B CA 1
ATOM 1747 C C . ARG A 1 227 ? 1.65700 26.85700 -58.49000 1.000 31.09000 315 ARG B C 1
ATOM 1748 O O . ARG A 1 227 ? 2.68800 26.19900 -58.31800 1.000 28.55000 315 ARG B O 1
ATOM 1756 N N . LYS A 1 228 ? 0.74500 27.00000 -57.52800 1.000 30.70000 316 LYS B N 1
ATOM 1757 C CA . LYS A 1 228 ? 0.97500 26.41300 -56.21100 1.000 34.84000 316 LYS B CA 1
ATOM 1758 C C . LYS A 1 228 ? 1.21100 24.90200 -56.30100 1.000 29.40000 316 LYS B C 1
ATOM 1759 O O . LYS A 1 228 ? 2.05700 24.36100 -55.58800 1.000 30.75000 316 LYS B O 1
ATOM 1765 N N . SER A 1 229 ? 0.48700 24.21500 -57.18800 1.000 28.50000 317 SER B N 1
ATOM 1766 C CA . SER A 1 229 ? 0.69600 22.78600 -57.39400 1.000 31.29000 317 SER B CA 1
ATOM 1767 C C . SER A 1 229 ? 2.10000 22.47300 -57.91100 1.000 27.96000 317 SER B C 1
ATOM 1768 O O . SER A 1 229 ? 2.73700 21.51700 -57.44700 1.000 27.42000 317 SER B O 1
ATOM 1771 N N . LEU A 1 230 ? 2.59800 23.23300 -58.89700 1.000 28.23000 318 LEU B N 1
ATOM 1772 C CA . LEU A 1 230 ? 3.97000 22.98500 -59.34300 1.000 28.69000 318 LEU B CA 1
ATOM 1773 C C . LEU A 1 230 ? 4.96100 23.24100 -58.21100 1.000 30.90000 318 LEU B C 1
ATOM 1774 O O . LEU A 1 230 ? 5.93300 22.48700 -58.03200 1.000 28.58000 318 LEU B O 1
ATOM 1779 N N . GLN A 1 231 ? 4.72400 24.29200 -57.41800 1.000 24.54000 319 GLN B N 1
ATOM 1780 C CA . GLN A 1 231 ? 5.66600 24.60800 -56.34800 1.000 29.64000 319 GLN B CA 1
ATOM 1781 C C . GLN A 1 231 ? 5.65700 23.52700 -55.26400 1.000 26.99000 319 GLN B C 1
ATOM 1782 O O . GLN A 1 231 ? 6.70800 23.19500 -54.70700 1.000 26.94000 319 GLN B O 1
ATOM 1788 N N . TYR A 1 232 ? 4.47900 22.99200 -54.93200 1.000 28.55000 320 TYR B N 1
ATOM 1789 C CA . TYR A 1 232 ? 4.41100 21.84500 -54.02700 1.000 27.59000 320 TYR B CA 1
ATOM 1790 C C . TYR A 1 232 ? 5.36800 20.75300 -54.48400 1.000 28.24000 320 TYR B C 1
ATOM 1791 O O . TYR A 1 232 ? 6.14700 20.20400 -53.69100 1.000 28.35000 320 TYR B O 1
ATOM 1800 N N . LEU A 1 233 ? 5.35100 20.46800 -55.78200 1.000 26.66000 321 LEU B N 1
ATOM 1801 C CA . LEU A 1 233 ? 6.15200 19.38800 -56.33600 1.000 26.68000 321 LEU B CA 1
ATOM 1802 C C . LEU A 1 233 ? 7.63200 19.73400 -56.33400 1.000 31.04000 321 LEU B C 1
ATOM 1803 O O . LEU A 1 233 ? 8.46800 18.90300 -55.95800 1.000 30.52000 321 LEU B O 1
ATOM 1808 N N . GLN A 1 234 ? 7.97300 20.95500 -56.75800 1.000 30.64000 322 GLN B N 1
ATOM 1809 C CA . GLN A 1 234 ? 9.36200 21.38600 -56.75000 1.000 31.34000 322 GLN B CA 1
ATOM 1810 C C . GLN A 1 234 ? 9.95600 21.29000 -55.36000 1.000 29.60000 322 GLN B C 1
ATOM 1811 O O . GLN A 1 234 ? 11.09600 20.85500 -55.19600 1.000 29.80000 322 GLN B O 1
ATOM 1817 N N . ASN A 1 235 ? 9.20400 21.71300 -54.35100 1.000 31.48000 323 ASN B N 1
ATOM 1818 C CA . ASN A 1 235 ? 9.73000 21.71900 -52.99800 1.000 34.32000 323 ASN B CA 1
ATOM 1819 C C . ASN A 1 235 ? 9.72300 20.32300 -52.39400 1.000 31.48000 323 ASN B C 1
ATOM 1820 O O . ASN A 1 235 ? 10.65400 19.96400 -51.66900 1.000 30.55000 323 ASN B O 1
ATOM 1825 N N . ALA A 1 236 ? 8.69500 19.52200 -52.68900 1.000 30.12000 324 ALA B N 1
ATOM 1826 C CA . ALA A 1 236 ? 8.71600 18.11900 -52.28100 1.000 32.98000 324 ALA B CA 1
ATOM 1827 C C . ALA A 1 236 ? 9.93200 17.41100 -52.87100 1.000 31.12000 324 ALA B C 1
ATOM 1828 O O . ALA A 1 236 ? 10.66800 16.71500 -52.16200 1.000 33.23000 324 ALA B O 1
ATOM 1830 N N . MET A 1 237 ? 10.18000 17.61700 -54.16500 1.000 29.26000 325 MET B N 1
ATOM 1831 C CA . MET A 1 237 ? 11.30500 16.96000 -54.82700 1.000 33.93000 325 MET B CA 1
ATOM 1832 C C . MET A 1 237 ? 12.62600 17.35400 -54.18900 1.000 34.91000 325 MET B C 1
ATOM 1833 O O . MET A 1 237 ? 13.47500 16.49500 -53.92300 1.000 34.35000 325 MET B O 1
ATOM 1838 N N . GLU A 1 238 ? 12.82000 18.64400 -53.91200 1.000 33.88000 326 GLU B N 1
ATOM 1839 C CA . GLU A 1 238 ? 14.08300 19.02800 -53.29500 1.000 37.99000 326 GLU B CA 1
ATOM 1840 C C . GLU A 1 238 ? 14.18600 18.49700 -51.87100 1.000 34.74000 326 GLU B C 1
ATOM 1841 O O . GLU A 1 238 ? 15.26400 18.07300 -51.44100 1.000 35.31000 326 GLU B O 1
ATOM 1847 N N . ASP A 1 239 ? 13.07700 18.49400 -51.12900 1.000 35.24000 327 ASP B N 1
ATOM 1848 C CA . ASP A 1 239 ? 13.13900 18.08400 -49.73200 1.000 37.21000 327 ASP B CA 1
ATOM 1849 C C . ASP A 1 239 ? 13.45900 16.60600 -49.60200 1.000 39.84000 327 ASP B C 1
ATOM 1850 O O . ASP A 1 239 ? 14.15400 16.20200 -48.66400 1.000 39.88000 327 ASP B O 1
ATOM 1855 N N . GLN A 1 240 ? 12.94400 15.78700 -50.52500 1.000 36.86000 328 GLN B N 1
ATOM 1856 C CA . GLN A 1 240 ? 13.09300 14.33900 -50.49800 1.000 40.21000 328 GLN B CA 1
ATOM 1857 C C . GLN A 1 240 ? 14.22100 13.85200 -51.39600 1.000 37.53000 328 GLN B C 1
ATOM 1858 O O . GLN A 1 240 ? 14.23800 12.67600 -51.77100 1.000 37.58000 328 GLN B O 1
ATOM 1864 N N . ASN A 1 241 ? 15.16400 14.73200 -51.74300 1.000 37.15000 329 ASN B N 1
ATOM 1865 C CA . ASN A 1 241 ? 16.32000 14.37000 -52.56800 1.000 39.46000 329 ASN B CA 1
ATOM 1866 C C . ASN A 1 241 ? 15.89300 13.74400 -53.90000 1.000 38.09000 329 ASN B C 1
ATOM 1867 O O . ASN A 1 241 ? 16.49800 12.77800 -54.36300 1.000 37.72000 329 ASN B O 1
ATOM 1872 N N . TYR A 1 242 ? 14.83800 14.30300 -54.51100 1.000 34.56000 330 TYR B N 1
ATOM 1873 C CA . TYR A 1 242 ? 14.36700 13.96300 -55.86300 1.000 35.52000 330 TYR B CA 1
ATOM 1874 C C . TYR A 1 242 ? 13.84200 12.52600 -55.98300 1.000 36.55000 330 TYR B C 1
ATOM 1875 O O . TYR A 1 242 ? 13.84800 11.93300 -57.06800 1.000 33.53000 330 TYR B O 1
ATOM 1884 N N . ALA A 1 243 ? 13.32300 11.98100 -54.88700 1.000 31.42000 331 ALA B N 1
ATOM 1885 C CA . ALA A 1 243 ? 12.52500 10.75700 -54.91200 1.000 33.80000 331 ALA B CA 1
ATOM 1886 C C . ALA A 1 243 ? 11.39100 10.95900 -53.91800 1.000 30.96000 331 ALA B C 1
ATOM 1887 O O . ALA A 1 243 ? 11.63000 10.97700 -52.71000 1.000 31.66000 331 ALA B O 1
ATOM 1889 N N . VAL A 1 244 ? 10.17000 11.14200 -54.41400 1.000 29.04000 332 VAL B N 1
ATOM 1890 C CA . VAL A 1 244 ? 9.05800 11.53900 -53.54900 1.000 30.62000 332 VAL B CA 1
ATOM 1891 C C . VAL A 1 244 ? 8.26600 10.31800 -53.09300 1.000 28.49000 332 VAL B C 1
ATOM 1892 O O . VAL A 1 244 ? 8.27600 9.27500 -53.76600 1.000 25.82000 332 VAL B O 1
ATOM 1896 N N . PRO A 1 245 ? 7.58300 10.40100 -51.94500 1.000 31.25000 333 PRO B N 1
ATOM 1897 C CA . PRO A 1 245 ? 6.73900 9.28500 -51.49200 1.000 28.65000 333 PRO B CA 1
ATOM 1898 C C . PRO A 1 245 ? 5.32900 9.34500 -52.05600 1.000 28.76000 333 PRO B C 1
ATOM 1899 O O . PRO A 1 245 ? 5.02900 10.23100 -52.85800 1.000 29.05000 333 PRO B O 1
ATOM 1903 N N . CYS A 1 246 ? 4.45300 8.42300 -51.62000 1.000 29.10000 334 CYS B N 1
ATOM 1904 C CA . CYS A 1 246 ? 3.03400 8.41300 -51.99200 1.000 28.67000 334 CYS B CA 1
ATOM 1905 C C . CYS A 1 246 ? 2.24100 9.58900 -51.42600 1.000 30.01000 334 CYS B C 1
ATOM 1906 O O . CYS A 1 246 ? 1.12200 9.85600 -51.89400 1.000 26.80000 334 CYS B O 1
ATOM 1909 N N . HIS A 1 247 ? 2.73500 10.22200 -50.37000 1.000 26.76000 335 HIS B N 1
ATOM 1910 C CA . HIS A 1 247 ? 2.03800 11.35500 -49.77900 1.000 28.79000 335 HIS B CA 1
ATOM 1911 C C . HIS A 1 247 ? 3.02300 12.09600 -48.89700 1.000 31.41000 335 HIS B C 1
ATOM 1912 O O . HIS A 1 247 ? 3.92700 11.49600 -48.30100 1.000 33.01000 335 HIS B O 1
ATOM 1919 N N . TYR A 1 248 ? 2.86100 13.41600 -48.86800 1.000 32.88000 336 TYR B N 1
ATOM 1920 C CA . TYR A 1 248 ? 3.85900 14.30900 -48.30700 1.000 29.50000 336 TYR B CA 1
ATOM 1921 C C . TYR A 1 248 ? 3.21600 15.66800 -48.09400 1.000 30.83000 336 TYR B C 1
ATOM 1922 O O . TYR A 1 248 ? 2.46100 16.11500 -48.96500 1.000 29.73000 336 TYR B O 1
ATOM 1931 N N . PRO A 1 249 ? 3.42600 16.31400 -46.94800 1.000 29.65000 337 PRO B N 1
ATOM 1932 C CA . PRO A 1 249 ? 4.05300 15.71100 -45.76900 1.000 31.70000 337 PRO B CA 1
ATOM 1933 C C . PRO A 1 249 ? 3.00800 15.05100 -44.85000 1.000 32.32000 337 PRO B C 1
ATOM 1934 O O . PRO A 1 249 ? 1.82400 15.43700 -44.83500 1.000 30.68000 337 PRO B O 1
ATOM 1938 N N . ILE A 1 250 ? 3.44100 14.03400 -44.10800 1.000 31.45000 338 ILE B N 1
ATOM 1939 C CA . ILE A 1 250 ? 2.59400 13.41100 -43.10100 1.000 33.75000 338 ILE B CA 1
ATOM 1940 C C . ILE A 1 250 ? 3.25300 13.67700 -41.75900 1.000 35.08000 338 ILE B C 1
ATOM 1941 O O . ILE A 1 250 ? 3.50100 12.75600 -40.97300 1.000 34.26000 338 ILE B O 1
ATOM 1946 N N . ASP A 1 251 ? 3.55900 14.94400 -41.49900 1.000 32.28000 339 ASP B N 1
ATOM 1947 C CA . ASP A 1 251 ? 4.34900 15.26800 -40.32500 1.000 33.91000 339 ASP B CA 1
ATOM 1948 C C . ASP A 1 251 ? 3.56900 15.07600 -39.03100 1.000 32.20000 339 ASP B C 1
ATOM 1949 O O . ASP A 1 251 ? 4.18900 14.89400 -37.98300 1.000 34.70000 339 ASP B O 1
ATOM 1954 N N . LEU A 1 252 ? 2.23600 15.07300 -39.06800 1.000 28.67000 340 LEU B N 1
ATOM 1955 C CA . LEU A 1 252 ? 1.52300 14.86200 -37.81500 1.000 31.85000 340 LEU B CA 1
ATOM 1956 C C . LEU A 1 252 ? 1.32000 13.37500 -37.54900 1.000 34.30000 340 LEU B C 1
ATOM 1957 O O . LEU A 1 252 ? 1.62000 12.87900 -36.46000 1.000 29.77000 340 LEU B O 1
ATOM 1962 N N . PHE A 1 253 ? 0.82000 12.65900 -38.55100 1.000 31.77000 341 PHE B N 1
ATOM 1963 C CA . PHE A 1 253 ? 0.68500 11.21900 -38.44500 1.000 34.21000 341 PHE B CA 1
ATOM 1964 C C . PHE A 1 253 ? 2.00500 10.56600 -38.03500 1.000 31.65000 341 PHE B C 1
ATOM 1965 O O . PHE A 1 253 ? 2.06300 9.80200 -37.05700 1.000 29.64000 341 PHE B O 1
ATOM 1973 N N . GLU A 1 254 ? 3.08900 10.88500 -38.75200 1.000 31.71000 342 GLU B N 1
ATOM 1974 C CA . GLU A 1 254 ? 4.37000 10.24700 -38.46700 1.000 30.76000 342 GLU B CA 1
ATOM 1975 C C . GLU A 1 254 ? 4.82000 10.53000 -37.03700 1.000 33.10000 342 GLU B C 1
ATOM 1976 O O . GLU A 1 254 ? 5.20400 9.61000 -36.30200 1.000 31.16000 342 GLU B O 1
ATOM 1982 N N . SER A 1 255 ? 4.76800 11.79600 -36.61100 1.000 29.58000 343 SER B N 1
ATOM 1983 C CA . SER A 1 255 ? 5.30900 12.09700 -35.29000 1.000 28.80000 343 SER B CA 1
ATOM 1984 C C . SER A 1 255 ? 4.45000 11.49100 -34.17400 1.000 29.19000 343 SER B C 1
ATOM 1985 O O . SER A 1 255 ? 4.99100 11.00500 -33.17200 1.000 27.42000 343 SER B O 1
ATOM 1988 N N . LEU A 1 256 ? 3.12000 11.48900 -34.33000 1.000 25.60000 344 LEU B N 1
ATOM 1989 C CA . LEU A 1 256 ? 2.26400 10.88300 -33.31200 1.000 28.96000 344 LEU B CA 1
ATOM 1990 C C . LEU A 1 256 ? 2.42000 9.36400 -33.27600 1.000 30.47000 344 LEU B C 1
ATOM 1991 O O . LEU A 1 256 ? 2.44700 8.76100 -32.19900 1.000 28.14000 344 LEU B O 1
ATOM 1996 N N . TRP A 1 257 ? 2.50400 8.72300 -34.43500 1.000 27.84000 345 TRP B N 1
ATOM 1997 C CA . TRP A 1 257 ? 2.67500 7.27700 -34.41900 1.000 29.56000 345 TRP B CA 1
ATOM 1998 C C . TRP A 1 257 ? 4.02600 6.89000 -33.83100 1.000 29.37000 345 TRP B C 1
ATOM 1999 O O . TRP A 1 257 ? 4.12900 5.86800 -33.14300 1.000 28.07000 345 TRP B O 1
ATOM 2010 N N . VAL A 1 258 ? 5.05800 7.70900 -34.04100 1.000 28.18000 346 VAL B N 1
ATOM 2011 C CA . VAL A 1 258 ? 6.35000 7.43400 -33.42200 1.000 27.71000 346 VAL B CA 1
ATOM 2012 C C . VAL A 1 258 ? 6.24500 7.54100 -31.90700 1.000 28.21000 346 VAL B C 1
ATOM 2013 O O . VAL A 1 258 ? 6.66800 6.63600 -31.16800 1.000 26.47000 346 VAL B O 1
ATOM 2017 N N . VAL A 1 259 ? 5.68900 8.64800 -31.41800 1.000 25.10000 347 VAL B N 1
ATOM 2018 C CA . VAL A 1 259 ? 5.55600 8.81400 -29.97600 1.000 26.40000 347 VAL B CA 1
ATOM 2019 C C . VAL A 1 259 ? 4.67600 7.70600 -29.40000 1.000 30.36000 347 VAL B C 1
ATOM 2020 O O . VAL A 1 259 ? 4.99900 7.12400 -28.35700 1.000 27.07000 347 VAL B O 1
ATOM 2024 N N . ASP A 1 260 ? 3.56800 7.38100 -30.07700 1.000 29.98000 348 ASP B N 1
ATOM 2025 C CA . ASP A 1 260 ? 2.71100 6.29800 -29.60300 1.000 29.39000 348 ASP B CA 1
ATOM 2026 C C . ASP A 1 260 ? 3.48600 4.98500 -29.49600 1.000 27.92000 348 ASP B C 1
ATOM 2027 O O . ASP A 1 260 ? 3.38300 4.26600 -28.49300 1.000 27.70000 348 ASP B O 1
ATOM 2032 N N . THR A 1 261 ? 4.26500 4.66600 -30.52900 1.000 27.31000 349 THR B N 1
ATOM 2033 C CA . THR A 1 261 ? 5.03000 3.42700 -30.55100 1.000 31.77000 349 THR B CA 1
ATOM 2034 C C . THR A 1 261 ? 6.00200 3.37300 -29.38500 1.000 29.26000 349 THR B C 1
ATOM 2035 O O . THR A 1 261 ? 6.12100 2.34500 -28.71200 1.000 26.22000 349 THR B O 1
ATOM 2039 N N . ILE A 1 262 ? 6.66800 4.49000 -29.10600 1.000 27.22000 350 ILE B N 1
ATOM 2040 C CA . ILE A 1 262 ? 7.63400 4.53600 -28.01800 1.000 27.44000 350 ILE B CA 1
ATOM 2041 C C . ILE A 1 262 ? 6.93200 4.32500 -26.67900 1.000 27.90000 350 ILE B C 1
ATOM 2042 O O . ILE A 1 262 ? 7.42100 3.59800 -25.80700 1.000 26.29000 350 ILE B O 1
ATOM 2047 N N . GLU A 1 263 ? 5.74400 4.90800 -26.51700 1.000 29.27000 351 GLU B N 1
ATOM 2048 C CA . GLU A 1 263 ? 5.00900 4.75900 -25.26400 1.000 28.95000 351 GLU B CA 1
ATOM 2049 C C . GLU A 1 263 ? 4.43300 3.35300 -25.12100 1.000 27.12000 351 GLU B C 1
ATOM 2050 O O . GLU A 1 263 ? 4.54700 2.73700 -24.05800 1.000 27.90000 351 GLU B O 1
ATOM 2056 N N . ARG A 1 264 ? 3.80500 2.82300 -26.18100 1.000 25.99000 352 ARG B N 1
ATOM 2057 C CA . ARG A 1 264 ? 3.26200 1.46400 -26.10300 1.000 26.74000 352 ARG B CA 1
ATOM 2058 C C . ARG A 1 264 ? 4.35300 0.43600 -25.81000 1.000 27.77000 352 ARG B C 1
ATOM 2059 O O . ARG A 1 264 ? 4.10600 -0.54900 -25.10000 1.000 26.73000 352 ARG B O 1
ATOM 2067 N N . LEU A 1 265 ? 5.56700 0.65300 -26.32700 1.000 25.38000 353 LEU B N 1
ATOM 2068 C CA . LEU A 1 265 ? 6.69100 -0.23900 -26.05100 1.000 28.79000 353 LEU B CA 1
ATOM 2069 C C . LEU A 1 265 ? 7.29000 -0.02200 -24.67100 1.000 26.71000 353 LEU B C 1
ATOM 2070 O O . LEU A 1 265 ? 8.10300 -0.83900 -24.23300 1.000 27.16000 353 LEU B O 1
ATOM 2075 N N . GLY A 1 266 ? 6.93100 1.05700 -23.98900 1.000 27.40000 354 GLY B N 1
ATOM 2076 C CA . GLY A 1 266 ? 7.48900 1.30700 -22.67900 1.000 28.40000 354 GLY B CA 1
ATOM 2077 C C . GLY A 1 266 ? 8.88800 1.88500 -22.67100 1.000 30.66000 354 GLY B C 1
ATOM 2078 O O . GLY A 1 266 ? 9.54800 1.85700 -21.63000 1.000 28.06000 354 GLY B O 1
ATOM 2079 N N . ILE A 1 267 ? 9.36100 2.44400 -23.78400 1.000 27.56000 355 ILE B N 1
ATOM 2080 C CA . ILE A 1 267 ? 10.69200 3.03500 -23.80000 1.000 29.24000 355 ILE B CA 1
ATOM 2081 C C . ILE A 1 267 ? 10.65000 4.55900 -23.70400 1.000 26.88000 355 ILE B C 1
ATOM 2082 O O . ILE A 1 267 ? 11.68500 5.19800 -23.84800 1.000 28.30000 355 ILE B O 1
ATOM 2087 N N . ASP A 1 268 ? 9.48800 5.15600 -23.42100 1.000 26.64000 356 ASP B N 1
ATOM 2088 C CA . ASP A 1 268 ? 9.45300 6.60500 -23.23100 1.000 29.53000 356 ASP B CA 1
ATOM 2089 C C . ASP A 1 268 ? 10.31300 7.05500 -22.05200 1.000 31.69000 356 ASP B C 1
ATOM 2090 O O . ASP A 1 268 ? 10.65600 8.24300 -21.96600 1.000 33.15000 356 ASP B O 1
ATOM 2095 N N . VAL A 1 269 ? 10.70500 6.12800 -21.17200 1.000 29.74000 357 VAL B N 1
ATOM 2096 C CA . VAL A 1 269 ? 11.54800 6.45500 -20.02300 1.000 31.37000 357 VAL B CA 1
ATOM 2097 C C . VAL A 1 269 ? 12.87900 7.08800 -20.44600 1.000 30.98000 357 VAL B C 1
ATOM 2098 O O . VAL A 1 269 ? 13.47600 7.85000 -19.67700 1.000 31.71000 357 VAL B O 1
ATOM 2102 N N . PHE A 1 270 ? 13.36200 6.80200 -21.66400 1.000 28.84000 358 PHE B N 1
ATOM 2103 C CA . PHE A 1 270 ? 14.59200 7.40200 -22.17300 1.000 32.17000 358 PHE B CA 1
ATOM 2104 C C . PHE A 1 270 ? 14.40600 8.76900 -22.84200 1.000 32.67000 358 PHE B C 1
ATOM 2105 O O . PHE A 1 270 ? 15.40900 9.44800 -23.09600 1.000 31.48000 358 PHE B O 1
ATOM 2113 N N . PHE A 1 271 ? 13.17300 9.19900 -23.14400 1.000 30.08000 359 PHE B N 1
ATOM 2114 C CA . PHE A 1 271 ? 12.96800 10.25200 -24.14200 1.000 30.43000 359 PHE B CA 1
ATOM 2115 C C . PHE A 1 271 ? 12.02800 11.37300 -23.68900 1.000 30.05000 359 PHE B C 1
ATOM 2116 O O . PHE A 1 271 ? 11.42000 12.03600 -24.53300 1.000 28.35000 359 PHE B O 1
ATOM 2124 N N . ARG A 1 272 ? 11.93200 11.64500 -22.38400 1.000 30.63000 360 ARG B N 1
ATOM 2125 C CA . ARG A 1 272 ? 10.94700 12.61700 -21.89200 1.000 35.86000 360 ARG B CA 1
ATOM 2126 C C . ARG A 1 272 ? 11.04000 13.98300 -22.58200 1.000 29.99000 360 ARG B C 1
ATOM 2127 O O . ARG A 1 272 ? 10.02800 14.52600 -23.04400 1.000 31.22000 360 ARG B O 1
ATOM 2135 N N . ASP A 1 273 ? 12.23200 14.57700 -22.62700 1.000 32.69000 361 ASP B N 1
ATOM 2136 C CA . ASP A 1 273 ? 12.33700 15.92800 -23.18600 1.000 34.17000 361 ASP B CA 1
ATOM 2137 C C . ASP A 1 273 ? 12.08300 15.94500 -24.68300 1.000 33.37000 361 ASP B C 1
ATOM 2138 O O . ASP A 1 273 ? 11.50000 16.90600 -25.20500 1.000 32.47000 361 ASP B O 1
ATOM 2143 N N . GLU A 1 274 ? 12.54800 14.91900 -25.39500 1.000 30.04000 362 GLU B N 1
ATOM 2144 C CA . GLU A 1 274 ? 12.34600 14.89400 -26.83900 1.000 30.97000 362 GLU B CA 1
ATOM 2145 C C . GLU A 1 274 ? 10.88200 14.64200 -27.18900 1.000 34.97000 362 GLU B C 1
ATOM 2146 O O . GLU A 1 274 ? 10.35100 15.24100 -28.13600 1.000 29.47000 362 GLU B O 1
ATOM 2152 N N . ILE A 1 275 ? 10.20600 13.76100 -26.44300 1.000 29.20000 363 ILE B N 1
ATOM 2153 C CA . ILE A 1 275 ? 8.78100 13.58200 -26.67700 1.000 27.89000 363 ILE B CA 1
ATOM 2154 C C . ILE A 1 275 ? 8.05000 14.89800 -26.45600 1.000 31.88000 363 ILE B C 1
ATOM 2155 O O . ILE A 1 275 ? 7.14100 15.25700 -27.21700 1.000 27.99000 363 ILE B O 1
ATOM 2160 N N . LYS A 1 276 ? 8.44100 15.64400 -25.42000 1.000 29.61000 364 LYS B N 1
ATOM 2161 C CA . LYS A 1 276 ? 7.83100 16.94700 -25.19600 1.000 30.41000 364 LYS B CA 1
ATOM 2162 C C . LYS A 1 276 ? 8.04700 17.86800 -26.40000 1.000 28.17000 364 LYS B C 1
ATOM 2163 O O . LYS A 1 276 ? 7.12800 18.56600 -26.82200 1.000 28.03000 364 LYS B O 1
ATOM 2169 N N . ALA A 1 277 ? 9.24700 17.86400 -26.97500 1.000 30.62000 365 ALA B N 1
ATOM 2170 C CA . ALA A 1 277 ? 9.48600 18.64500 -28.18700 1.000 33.09000 365 ALA B CA 1
ATOM 2171 C C . ALA A 1 277 ? 8.51400 18.26000 -29.30300 1.000 33.64000 365 ALA B C 1
ATOM 2172 O O . ALA A 1 277 ? 7.96800 19.13900 -29.99500 1.000 28.93000 365 ALA B O 1
ATOM 2174 N N . VAL A 1 278 ? 8.26400 16.95300 -29.48100 1.000 28.07000 366 VAL B N 1
ATOM 2175 C CA . VAL A 1 278 ? 7.39000 16.50500 -30.57000 1.000 28.13000 366 VAL B CA 1
ATOM 2176 C C . VAL A 1 278 ? 5.94300 16.88900 -30.28800 1.000 29.19000 366 VAL B C 1
ATOM 2177 O O . VAL A 1 278 ? 5.21100 17.33500 -31.18400 1.000 27.74000 366 VAL B O 1
ATOM 2181 N N . LEU A 1 279 ? 5.50500 16.74700 -29.04000 1.000 27.60000 367 LEU B N 1
ATOM 2182 C CA . LEU A 1 279 ? 4.12200 17.08300 -28.74500 1.000 29.78000 367 LEU B CA 1
ATOM 2183 C C . LEU A 1 279 ? 3.88100 18.58800 -28.79200 1.000 30.65000 367 LEU B C 1
ATOM 2184 O O . LEU A 1 279 ? 2.75300 19.02000 -29.04900 1.000 28.06000 367 LEU B O 1
ATOM 2189 N N . ASP A 1 280 ? 4.90300 19.40400 -28.52100 1.000 29.28000 368 ASP B N 1
ATOM 2190 C CA . ASP A 1 280 ? 4.74100 20.84500 -28.70900 1.000 31.63000 368 ASP B CA 1
ATOM 2191 C C . ASP A 1 280 ? 4.55000 21.18000 -30.18800 1.000 32.53000 368 ASP B C 1
ATOM 2192 O O . ASP A 1 280 ? 3.73000 22.03800 -30.53700 1.000 30.72000 368 ASP B O 1
ATOM 2197 N N . TYR A 1 281 ? 5.30800 20.51300 -31.06500 1.000 30.28000 369 TYR B N 1
ATOM 2198 C CA . TYR A 1 281 ? 5.13300 20.68300 -32.50300 1.000 28.96000 369 TYR B CA 1
ATOM 2199 C C . TYR A 1 281 ? 3.72700 20.28200 -32.93200 1.000 30.31000 369 TYR B C 1
ATOM 2200 O O . TYR A 1 281 ? 3.02400 21.05200 -33.60100 1.000 30.07000 369 TYR B O 1
ATOM 2209 N N . VAL A 1 282 ? 3.29300 19.08200 -32.53500 1.000 31.55000 370 VAL B N 1
ATOM 2210 C CA . VAL A 1 282 ? 1.92500 18.64500 -32.82100 1.000 28.36000 370 VAL B CA 1
ATOM 2211 C C . VAL A 1 282 ? 0.90900 19.64900 -32.28700 1.000 30.13000 370 VAL B C 1
ATOM 2212 O O . VAL A 1 282 ? -0.06000 20.01400 -32.97200 1.000 26.45000 370 VAL B O 1
ATOM 2216 N N . TYR A 1 283 ? 1.08900 20.08000 -31.04000 1.000 27.48000 371 TYR B N 1
ATOM 2217 C CA . TYR A 1 283 ? 0.09000 20.95700 -30.44800 1.000 30.67000 371 TYR B CA 1
ATOM 2218 C C . TYR A 1 283 ? -0.00800 22.28000 -31.20600 1.000 30.06000 371 TYR B C 1
ATOM 2219 O O . TYR A 1 283 ? -1.07000 22.90500 -31.22300 1.000 30.94000 371 TYR B O 1
ATOM 2228 N N . SER A 1 284 ? 1.07700 22.71000 -31.85100 1.000 31.03000 372 SER B N 1
ATOM 2229 C CA . SER A 1 284 ? 1.03700 23.96300 -32.59300 1.000 33.04000 372 SER B CA 1
ATOM 2230 C C . SER A 1 284 ? 0.10500 23.88300 -33.79700 1.000 35.54000 372 SER B C 1
ATOM 2231 O O . SER A 1 284 ? -0.22700 24.92900 -34.36800 1.000 33.83000 372 SER B O 1
ATOM 2234 N N . PHE A 1 285 ? -0.35200 22.67300 -34.15800 1.000 32.12000 373 PHE B N 1
ATOM 2235 C CA . PHE A 1 285 ? -1.29000 22.43200 -35.24300 1.000 28.27000 373 PHE B CA 1
ATOM 2236 C C . PHE A 1 285 ? -2.63200 21.87000 -34.79100 1.000 31.04000 373 PHE B C 1
ATOM 2237 O O . PHE A 1 285 ? -3.53000 21.73000 -35.62500 1.000 32.69000 373 PHE B O 1
ATOM 2245 N N . TRP A 1 286 ? -2.79400 21.52200 -33.51700 1.000 31.05000 374 TRP B N 1
ATOM 2246 C CA . TRP A 1 286 ? -4.08100 21.04200 -33.03300 1.000 30.24000 374 TRP B CA 1
ATOM 2247 C C . TRP A 1 286 ? -5.12000 22.15400 -33.12300 1.000 33.34000 374 TRP B C 1
ATOM 2248 O O . TRP A 1 286 ? -4.82600 23.31500 -32.82300 1.000 33.48000 374 TRP B O 1
ATOM 2259 N N . THR A 1 287 ? -6.34800 21.79400 -33.51100 1.000 32.15000 375 THR B N 1
ATOM 2260 C CA . THR A 1 287 ? -7.46800 22.73100 -33.58400 1.000 33.73000 375 THR B CA 1
ATOM 2261 C C . THR A 1 287 ? -8.68500 22.14200 -32.88100 1.000 35.58000 375 THR B C 1
ATOM 2262 O O . THR A 1 287 ? -8.72900 20.95500 -32.55800 1.000 33.52000 375 THR B O 1
ATOM 2266 N N . ASN A 1 288 ? -9.70300 22.98400 -32.68500 1.000 36.25000 376 ASN B N 1
ATOM 2267 C CA . ASN A 1 288 ? -10.99000 22.53700 -32.16900 1.000 35.25000 376 ASN B CA 1
ATOM 2268 C C . ASN A 1 288 ? -11.73900 21.63700 -33.14600 1.000 37.33000 376 ASN B C 1
ATOM 2269 O O . ASN A 1 288 ? -12.80600 21.12600 -32.78700 1.000 38.83000 376 ASN B O 1
ATOM 2274 N N . GLU A 1 289 ? -11.21700 21.44200 -34.35900 1.000 33.72000 377 GLU B N 1
ATOM 2275 C CA . GLU A 1 289 ? -11.73100 20.47000 -35.31700 1.000 36.80000 377 GLU B CA 1
ATOM 2276 C C . GLU A 1 289 ? -10.72200 19.34300 -35.53100 1.000 36.57000 377 GLU B C 1
ATOM 2277 O O . GLU A 1 289 ? -10.66700 18.72600 -36.60100 1.000 33.52000 377 GLU B O 1
ATOM 2283 N N . GLY A 1 290 ? -9.90400 19.08300 -34.51500 1.000 31.61000 378 GLY B N 1
ATOM 2284 C CA . GLY A 1 290 ? -8.89800 18.05800 -34.62500 1.000 32.11000 378 GLY B CA 1
ATOM 2285 C C . GLY A 1 290 ? -7.87200 18.39000 -35.68300 1.000 33.71000 378 GLY B C 1
ATOM 2286 O O . GLY A 1 290 ? -7.58900 19.56100 -35.97800 1.000 33.86000 378 GLY B O 1
ATOM 2287 N N . ILE A 1 291 ? -7.30700 17.33100 -36.27500 1.000 29.42000 379 ILE B N 1
ATOM 2288 C CA . ILE A 1 291 ? -6.22500 17.41900 -37.24700 1.000 30.89000 379 ILE B CA 1
ATOM 2289 C C . ILE A 1 291 ? -6.42600 16.34900 -38.31500 1.000 32.95000 379 ILE B C 1
ATOM 2290 O O . ILE A 1 291 ? -7.25800 15.45100 -38.18500 1.000 29.65000 379 ILE B O 1
ATOM 2295 N N . GLY A 1 292 ? -5.65100 16.48100 -39.39100 1.000 29.32000 380 GLY B N 1
ATOM 2296 C CA . GLY A 1 292 ? -5.46800 15.45000 -40.37000 1.000 32.66000 380 GLY B CA 1
ATOM 2297 C C . GLY A 1 292 ? -4.09200 14.83200 -40.25600 1.000 30.16000 380 GLY B C 1
ATOM 2298 O O . GLY A 1 292 ? -3.41900 14.93000 -39.22200 1.000 29.07000 380 GLY B O 1
ATOM 2299 N N . TRP A 1 293 ? -3.65000 14.21200 -41.34600 1.000 30.99000 381 TRP B N 1
ATOM 2300 C CA . TRP A 1 293 ? -2.37300 13.52200 -41.26600 1.000 26.92000 381 TRP B CA 1
ATOM 2301 C C . TRP A 1 293 ? -1.19000 14.47100 -41.33700 1.000 32.76000 381 TRP B C 1
ATOM 2302 O O . TRP A 1 293 ? -0.08100 14.07100 -40.97100 1.000 29.55000 381 TRP B O 1
ATOM 2313 N N . GLY A 1 294 ? -1.39600 15.71700 -41.77200 1.000 27.99000 382 GLY B N 1
ATOM 2314 C CA . GLY A 1 294 ? -0.28800 16.63400 -41.94900 1.000 28.26000 382 GLY B CA 1
ATOM 2315 C C . GLY A 1 294 ? -0.70300 18.07400 -41.74200 1.000 29.58000 382 GLY B C 1
ATOM 2316 O O . GLY A 1 294 ? -1.89100 18.41700 -41.71100 1.000 31.58000 382 GLY B O 1
ATOM 2317 N N . SER A 1 295 ? 0.30700 18.91900 -41.59300 1.000 29.24000 383 SER B N 1
ATOM 2318 C CA . SER A 1 295 ? 0.07700 20.31700 -41.28500 1.000 33.60000 383 SER B CA 1
ATOM 2319 C C . SER A 1 295 ? -0.45400 21.10400 -42.48000 1.000 32.04000 383 SER B C 1
ATOM 2320 O O . SER A 1 295 ? -0.94700 22.21500 -42.30000 1.000 34.47000 383 SER B O 1
ATOM 2323 N N . THR A 1 296 ? -0.39200 20.54600 -43.68400 1.000 30.44000 384 THR B N 1
ATOM 2324 C CA . THR A 1 296 ? -0.93300 21.17600 -44.88100 1.000 33.45000 384 THR B CA 1
ATOM 2325 C C . THR A 1 296 ? -2.15400 20.44900 -45.42300 1.000 36.01000 384 THR B C 1
ATOM 2326 O O . THR A 1 296 ? -2.57400 20.73900 -46.54200 1.000 40.31000 384 THR B O 1
ATOM 2330 N N . CYS A 1 297 ? -2.73200 19.50800 -44.67800 1.000 32.99000 385 CYS B N 1
ATOM 2331 C CA . CYS A 1 297 ? -3.64300 18.59300 -45.35100 1.000 38.42000 385 CYS B CA 1
ATOM 2332 C C . CYS A 1 297 ? -5.04400 19.20400 -45.47400 1.000 39.66000 385 CYS B C 1
ATOM 2333 O O . CYS A 1 297 ? -5.39300 20.20600 -44.83300 1.000 38.23000 385 CYS B O 1
ATOM 2336 N N . LEU A 1 298 ? -5.85200 18.58800 -46.34300 1.000 42.57000 386 LEU B N 1
ATOM 2337 C CA . LEU A 1 298 ? -7.14100 19.16600 -46.71300 1.000 41.80000 386 LEU B CA 1
ATOM 2338 C C . LEU A 1 298 ? -8.19200 18.97100 -45.62100 1.000 44.57000 386 LEU B C 1
ATOM 2339 O O . LEU A 1 298 ? -8.92400 19.90600 -45.26900 1.000 44.03000 386 LEU B O 1
ATOM 2344 N N . VAL A 1 299 ? -8.29200 17.76700 -45.07500 1.000 37.82000 387 VAL B N 1
ATOM 2345 C CA . VAL A 1 299 ? -9.42300 17.43300 -44.22600 1.000 37.36000 387 VAL B CA 1
ATOM 2346 C C . VAL A 1 299 ? -8.90900 16.81600 -42.93800 1.000 35.95000 387 VAL B C 1
ATOM 2347 O O . VAL A 1 299 ? -7.77800 16.33700 -42.85400 1.000 33.07000 387 VAL B O 1
ATOM 2351 N N . ASN A 1 300 ? -9.75200 16.87300 -41.91800 1.000 34.30000 388 ASN B N 1
ATOM 2352 C CA . ASN A 1 300 ? -9.47500 16.20000 -40.66900 1.000 34.95000 388 ASN B CA 1
ATOM 2353 C C . ASN A 1 300 ? -9.91200 14.74600 -40.76300 1.000 35.76000 388 ASN B C 1
ATOM 2354 O O . ASN A 1 300 ? -10.76900 14.37500 -41.57100 1.000 32.04000 388 ASN B O 1
ATOM 2359 N N . ASP A 1 301 ? -9.31400 13.91400 -39.92700 1.000 30.17000 389 ASP B N 1
ATOM 2360 C CA . ASP A 1 301 ? -9.74600 12.52600 -39.85700 1.000 34.11000 389 ASP B CA 1
ATOM 2361 C C . ASP A 1 301 ? -9.67400 12.06100 -38.41200 1.000 32.94000 389 ASP B C 1
ATOM 2362 O O . ASP A 1 301 ? -8.89400 12.58800 -37.60800 1.000 31.55000 389 ASP B O 1
ATOM 2367 N N . ILE A 1 302 ? -10.50800 11.07000 -38.09000 1.000 33.04000 390 ILE B N 1
ATOM 2368 C CA . ILE A 1 302 ? -10.66800 10.64900 -36.70300 1.000 32.52000 390 ILE B CA 1
ATOM 2369 C C . ILE A 1 302 ? -9.47500 9.84400 -36.20300 1.000 31.07000 390 ILE B C 1
ATOM 2370 O O . ILE A 1 302 ? -9.22400 9.83400 -34.99700 1.000 29.70000 390 ILE B O 1
ATOM 2375 N N . ASP A 1 303 ? -8.71100 9.19100 -37.09000 1.000 34.69000 391 ASP B N 1
ATOM 2376 C CA . ASP A 1 303 ? -7.53500 8.44300 -36.65000 1.000 30.26000 391 ASP B CA 1
ATOM 2377 C C . ASP A 1 303 ? -6.47000 9.38900 -36.10600 1.000 29.07000 391 ASP B C 1
ATOM 2378 O O . ASP A 1 303 ? -6.03700 9.25900 -34.95900 1.000 28.69000 391 ASP B O 1
ATOM 2383 N N . ASP A 1 304 ? -6.02800 10.34800 -36.92200 1.000 31.05000 392 ASP B N 1
ATOM 2384 C CA . ASP A 1 304 ? -5.10600 11.36600 -36.42000 1.000 31.16000 392 ASP B CA 1
ATOM 2385 C C . ASP A 1 304 ? -5.71400 12.15100 -35.26700 1.000 27.40000 392 ASP B C 1
ATOM 2386 O O . ASP A 1 304 ? -5.03100 12.43900 -34.27600 1.000 30.73000 392 ASP B O 1
ATOM 2391 N N . THR A 1 305 ? -6.99700 12.50900 -35.36800 1.000 28.64000 393 THR B N 1
ATOM 2392 C CA . THR A 1 305 ? -7.60300 13.30300 -34.29800 1.000 28.80000 393 THR B CA 1
ATOM 2393 C C . THR A 1 305 ? -7.62800 12.52800 -32.98000 1.000 30.85000 393 THR B C 1
ATOM 2394 O O . THR A 1 305 ? -7.31500 13.08600 -31.91900 1.000 30.56000 393 THR B O 1
ATOM 2398 N N . ALA A 1 306 ? -7.97300 11.23200 -33.02500 1.000 29.15000 394 ALA B N 1
ATOM 2399 C CA . ALA A 1 306 ? -8.02500 10.44900 -31.78700 1.000 28.98000 394 ALA B CA 1
ATOM 2400 C C . ALA A 1 306 ? -6.62700 10.19900 -31.22400 1.000 29.13000 394 ALA B C 1
ATOM 2401 O O . ALA A 1 306 ? -6.43500 10.23100 -30.00600 1.000 27.15000 394 ALA B O 1
ATOM 2403 N N . MET A 1 307 ? -5.63700 9.95400 -32.09000 1.000 28.38000 395 MET B N 1
ATOM 2404 C CA . MET A 1 307 ? -4.26700 9.77200 -31.60900 1.000 29.49000 395 MET B CA 1
ATOM 2405 C C . MET A 1 307 ? -3.74900 11.04900 -30.94500 1.000 27.87000 395 MET B C 1
ATOM 2406 O O . MET A 1 307 ? -3.22300 11.01000 -29.82700 1.000 27.57000 395 MET B O 1
ATOM 2411 N N . ALA A 1 308 ? -3.88500 12.19100 -31.62800 1.000 27.08000 396 ALA B N 1
ATOM 2412 C CA . ALA A 1 308 ? -3.47900 13.46800 -31.04600 1.000 26.87000 396 ALA B CA 1
ATOM 2413 C C . ALA A 1 308 ? -4.25600 13.76500 -29.77300 1.000 28.79000 396 ALA B C 1
ATOM 2414 O O . ALA A 1 308 ? -3.68100 14.15900 -28.74700 1.000 28.49000 396 ALA B O 1
ATOM 2416 N N . PHE A 1 309 ? -5.57700 13.59200 -29.82100 1.000 29.39000 397 PHE B N 1
ATOM 2417 C CA . PHE A 1 309 ? -6.38700 13.92600 -28.65600 1.000 27.16000 397 PHE B CA 1
ATOM 2418 C C . PHE A 1 309 ? -5.88200 13.18400 -27.42800 1.000 29.82000 397 PHE B C 1
ATOM 2419 O O . PHE A 1 309 ? -5.67900 13.78900 -26.36700 1.000 29.37000 397 PHE B O 1
ATOM 2427 N N . ARG A 1 310 ? -5.67300 11.86800 -27.55600 1.000 28.29000 398 ARG B N 1
ATOM 2428 C CA . ARG A 1 310 ? -5.31300 11.05000 -26.40100 1.000 27.08000 398 ARG B CA 1
ATOM 2429 C C . ARG A 1 310 ? -3.92300 11.39600 -25.87700 1.000 28.02000 398 ARG B C 1
ATOM 2430 O O . ARG A 1 310 ? -3.74300 11.61200 -24.67500 1.000 27.84000 398 ARG B O 1
ATOM 2438 N N . ILE A 1 311 ? -2.92300 11.45300 -26.75800 1.000 26.88000 399 ILE B N 1
ATOM 2439 C CA . ILE A 1 311 ? -1.55300 11.64900 -26.28800 1.000 28.52000 399 ILE B CA 1
ATOM 2440 C C . ILE A 1 311 ? -1.37400 13.05300 -25.73000 1.000 28.20000 399 ILE B C 1
ATOM 2441 O O . ILE A 1 311 ? -0.74600 13.24100 -24.67600 1.000 27.73000 399 ILE B O 1
ATOM 2446 N N . LEU A 1 312 ? -1.95900 14.05500 -26.39600 1.000 26.55000 400 LEU B N 1
ATOM 2447 C CA . LEU A 1 312 ? -1.85600 15.42400 -25.91100 1.000 26.40000 400 LEU B CA 1
ATOM 2448 C C . LEU A 1 312 ? -2.53600 15.57500 -24.55400 1.000 28.43000 400 LEU B C 1
ATOM 2449 O O . LEU A 1 312 ? -1.95900 16.14600 -23.62000 1.000 27.03000 400 LEU B O 1
ATOM 2454 N N . ARG A 1 313 ? -3.77300 15.08700 -24.42700 1.000 24.40000 401 ARG B N 1
ATOM 2455 C CA . ARG A 1 313 ? -4.45000 15.17100 -23.13400 1.000 28.46000 401 ARG B CA 1
ATOM 2456 C C . ARG A 1 313 ? -3.66200 14.44800 -22.04600 1.000 32.21000 401 ARG B C 1
ATOM 2457 O O . ARG A 1 313 ? -3.53800 14.94100 -20.91600 1.000 31.31000 401 ARG B O 1
ATOM 2465 N N . MET A 1 314 ? -3.12600 13.27400 -22.36400 1.000 27.44000 402 MET B N 1
ATOM 2466 C CA . MET A 1 314 ? -2.40100 12.50600 -21.36100 1.000 29.64000 402 MET B CA 1
ATOM 2467 C C . MET A 1 314 ? -1.13600 13.21300 -20.90200 1.000 30.15000 402 MET B C 1
ATOM 2468 O O . MET A 1 314 ? -0.67000 12.96900 -19.78600 1.000 27.53000 402 MET B O 1
ATOM 2473 N N . HIS A 1 315 ? -0.58300 14.09000 -21.73500 1.000 27.66000 403 HIS B N 1
ATOM 2474 C CA . HIS A 1 315 ? 0.59700 14.85400 -21.39200 1.000 29.54000 403 HIS B CA 1
ATOM 2475 C C . HIS A 1 315 ? 0.25100 16.23800 -20.87400 1.000 30.58000 403 HIS B C 1
ATOM 2476 O O . HIS A 1 315 ? 1.13600 17.08200 -20.76900 1.000 32.11000 403 HIS B O 1
ATOM 2483 N N . GLY A 1 316 ? -1.01500 16.47800 -20.54600 1.000 31.77000 404 GLY B N 1
ATOM 2484 C CA . GLY A 1 316 ? -1.41900 17.68900 -19.86400 1.000 32.19000 404 GLY B CA 1
ATOM 2485 C C . GLY A 1 316 ? -1.88000 18.82400 -20.75600 1.000 33.44000 404 GLY B C 1
ATOM 2486 O O . GLY A 1 316 ? -2.19400 19.89300 -20.23400 1.000 33.68000 404 GLY B O 1
ATOM 2487 N N . TYR A 1 317 ? -1.93800 18.62900 -22.07500 1.000 32.50000 405 TYR B N 1
ATOM 2488 C CA . TYR A 1 317 ? -2.37900 19.68300 -22.98200 1.000 33.28000 405 TYR B CA 1
ATOM 2489 C C . TYR A 1 317 ? -3.90100 19.81500 -22.95900 1.000 35.12000 405 TYR B C 1
ATOM 2490 O O . TYR A 1 317 ? -4.62700 18.82900 -22.80000 1.000 33.10000 405 TYR B O 1
ATOM 2499 N N . ASN A 1 318 ? -4.38400 21.04800 -23.14600 1.000 33.34000 406 ASN B N 1
ATOM 2500 C CA . ASN A 1 318 ? -5.82500 21.30700 -23.20600 1.000 34.83000 406 ASN B CA 1
ATOM 2501 C C . ASN A 1 318 ? -6.33800 21.01200 -24.61700 1.000 34.24000 406 ASN B C 1
ATOM 2502 O O . ASN A 1 318 ? -6.02500 21.73700 -25.57000 1.000 31.05000 406 ASN B O 1
ATOM 2507 N N . VAL A 1 319 ? -7.10700 19.93200 -24.75800 1.000 33.34000 407 VAL B N 1
ATOM 2508 C CA . VAL A 1 319 ? -7.74300 19.58900 -26.02200 1.000 31.90000 407 VAL B CA 1
ATOM 2509 C C . VAL A 1 319 ? -9.22700 19.37800 -25.76400 1.000 31.63000 407 VAL B C 1
ATOM 2510 O O . VAL A 1 319 ? -9.61500 18.82600 -24.72900 1.000 35.54000 407 VAL B O 1
ATOM 2514 N N . SER A 1 320 ? -10.05600 19.83800 -26.69300 1.000 31.10000 408 SER B N 1
ATOM 2515 C CA . SER A 1 320 ? -11.50800 19.76700 -26.57300 1.000 31.15000 408 SER B CA 1
ATOM 2516 C C . SER A 1 320 ? -12.04600 18.54700 -27.31400 1.000 30.10000 408 SER B C 1
ATOM 2517 O O . SER A 1 320 ? -11.59000 18.22200 -28.41700 1.000 32.97000 408 SER B O 1
ATOM 2520 N N . THR A 1 321 ? -13.01000 17.86500 -26.69800 1.000 34.47000 409 THR B N 1
ATOM 2521 C CA . THR A 1 321 ? -13.68300 16.76100 -27.37900 1.000 33.23000 409 THR B CA 1
ATOM 2522 C C . THR A 1 321 ? -14.60000 17.23400 -28.49800 1.000 32.30000 409 THR B C 1
ATOM 2523 O O . THR A 1 321 ? -15.20100 16.39200 -29.17400 1.000 33.35000 409 THR B O 1
ATOM 2527 N N . ASP A 1 322 ? -14.75000 18.54800 -28.69500 1.000 35.82000 410 ASP B N 1
ATOM 2528 C CA . ASP A 1 322 ? -15.49400 19.04900 -29.84800 1.000 37.54000 410 ASP B CA 1
ATOM 2529 C C . ASP A 1 322 ? -14.86500 18.60600 -31.15900 1.000 36.12000 410 ASP B C 1
ATOM 2530 O O . ASP A 1 322 ? -15.52800 18.63800 -32.20100 1.000 33.86000 410 ASP B O 1
ATOM 2535 N N . ALA A 1 323 ? -13.59600 18.20800 -31.13000 1.000 32.15000 411 ALA B N 1
ATOM 2536 C CA . ALA A 1 323 ? -12.93200 17.77600 -32.35400 1.000 32.25000 411 ALA B CA 1
ATOM 2537 C C . ALA A 1 323 ? -13.60000 16.55500 -32.96800 1.000 32.94000 411 ALA B C 1
ATOM 2538 O O . ALA A 1 323 ? -13.40900 16.30700 -34.15500 1.000 31.53000 411 ALA B O 1
ATOM 2540 N N . PHE A 1 324 ? -14.40800 15.81200 -32.20100 1.000 33.09000 412 PHE B N 1
ATOM 2541 C CA . PHE A 1 324 ? -15.06000 14.60100 -32.68300 1.000 33.95000 412 PHE B CA 1
ATOM 2542 C C . PHE A 1 324 ? -16.46700 14.84400 -33.22800 1.000 33.64000 412 PHE B C 1
ATOM 2543 O O . PHE A 1 324 ? -17.02700 13.94100 -33.87000 1.000 31.64000 412 PHE B O 1
ATOM 2551 N N . ASN A 1 325 ? -17.03400 16.03500 -33.00600 1.000 31.64000 413 ASN B N 1
ATOM 2552 C CA . ASN A 1 325 ? -18.41000 16.30600 -33.41300 1.000 35.39000 413 ASN B CA 1
ATOM 2553 C C . ASN A 1 325 ? -18.59800 16.13700 -34.91400 1.000 35.31000 413 ASN B C 1
ATOM 2554 O O . ASN A 1 325 ? -19.61000 15.57600 -35.35500 1.000 34.27000 413 ASN B O 1
ATOM 2559 N N . GLN A 1 326 ? -17.61300 16.57700 -35.70700 1.000 31.38000 414 GLN B N 1
ATOM 2560 C CA . GLN A 1 326 ? -17.70000 16.53100 -37.16100 1.000 31.99000 414 GLN B CA 1
ATOM 2561 C C . GLN A 1 326 ? -17.79900 15.11200 -37.70200 1.000 32.47000 414 GLN B C 1
ATOM 2562 O O . GLN A 1 326 ? -18.23200 14.92900 -38.84500 1.000 31.45000 414 GLN B O 1
ATOM 2568 N N . PHE A 1 327 ? -17.40800 14.10700 -36.92300 1.000 31.27000 415 PHE B N 1
ATOM 2569 C CA . PHE A 1 327 ? -17.40800 12.72600 -37.39300 1.000 31.75000 415 PHE B CA 1
ATOM 2570 C C . PHE A 1 327 ? -18.66500 11.98300 -36.98100 1.000 33.57000 415 PHE B C 1
ATOM 2571 O O . PHE A 1 327 ? -18.84300 10.83100 -37.38000 1.000 34.38000 415 PHE B O 1
ATOM 2579 N N . TRP A 1 328 ? -19.54600 12.62800 -36.21600 1.000 31.75000 416 TRP B N 1
ATOM 2580 C CA . TRP A 1 328 ? -20.77700 11.99000 -35.76100 1.000 37.09000 416 TRP B CA 1
ATOM 2581 C C . TRP A 1 328 ? -21.73400 11.74800 -36.92800 1.000 39.62000 416 TRP B C 1
ATOM 2582 O O . TRP A 1 328 ? -21.87100 12.58200 -37.82500 1.000 37.44000 416 TRP B O 1
ATOM 2593 N N . LEU A 1 329 ? -22.41000 10.60900 -36.88900 1.000 34.70000 417 LEU B N 1
ATOM 2594 C CA . LEU A 1 329 ? -23.41000 10.17700 -37.85000 1.000 37.51000 417 LEU B CA 1
ATOM 2595 C C . LEU A 1 329 ? -24.67500 9.80700 -37.09200 1.000 41.07000 417 LEU B C 1
ATOM 2596 O O . LEU A 1 329 ? -24.62300 9.50800 -35.89000 1.000 39.00000 417 LEU B O 1
ATOM 2601 N N . PRO A 1 330 ? -25.83400 9.84700 -37.75500 1.000 40.15000 418 PRO B N 1
ATOM 2602 C CA . PRO A 1 330 ? -27.08200 9.51600 -37.05300 1.000 39.12000 418 PRO B CA 1
ATOM 2603 C C . PRO A 1 330 ? -27.05000 8.09100 -36.51800 1.000 40.34000 418 PRO B C 1
ATOM 2604 O O . PRO A 1 330 ? -26.48400 7.18400 -37.13300 1.000 39.24000 418 PRO B O 1
ATOM 2608 N N . GLY A 1 331 ? -27.63100 7.91600 -35.33500 1.000 40.62000 419 GLY B N 1
ATOM 2609 C CA . GLY A 1 331 ? -27.52000 6.67400 -34.59900 1.000 38.08000 419 GLY B CA 1
ATOM 2610 C C . GLY A 1 331 ? -26.29100 6.57600 -33.72400 1.000 39.12000 419 GLY B C 1
ATOM 2611 O O . GLY A 1 331 ? -25.98000 5.48100 -33.24000 1.000 38.55000 419 GLY B O 1
ATOM 2612 N N . ASP A 1 332 ? -25.58400 7.68600 -33.51100 1.000 38.16000 420 ASP B N 1
ATOM 2613 C CA . ASP A 1 332 ? -24.35700 7.71300 -32.71600 1.000 38.10000 420 ASP B CA 1
ATOM 2614 C C . ASP A 1 332 ? -23.29100 6.79600 -33.31800 1.000 37.17000 420 ASP B C 1
ATOM 2615 O O . ASP A 1 332 ? -22.62000 6.04100 -32.61300 1.000 36.11000 420 ASP B O 1
ATOM 2620 N N . LYS A 1 333 ? -23.15400 6.84100 -34.63900 1.000 35.34000 421 LYS B N 1
ATOM 2621 C CA . LYS A 1 333 ? -22.04000 6.21000 -35.32900 1.000 36.26000 421 LYS B CA 1
ATOM 2622 C C . LYS A 1 333 ? -20.99300 7.26900 -35.66900 1.000 34.76000 421 LYS B C 1
ATOM 2623 O O . LYS A 1 333 ? -21.23400 8.47800 -35.57300 1.000 33.52000 421 LYS B O 1
ATOM 2629 N N . PHE A 1 334 ? -19.80600 6.80800 -36.05500 1.000 34.16000 422 PHE B N 1
ATOM 2630 C CA . PHE A 1 334 ? -18.74100 7.74100 -36.40000 1.000 32.86000 422 PHE B CA 1
ATOM 2631 C C . PHE A 1 334 ? -18.07200 7.29600 -37.68200 1.000 35.93000 422 PHE B C 1
ATOM 2632 O O . PHE A 1 334 ? -18.00200 6.09900 -37.98100 1.000 35.04000 422 PHE B O 1
ATOM 2640 N N . CYS A 1 335 ? -17.60500 8.28100 -38.44400 1.000 34.13000 423 CYS B N 1
ATOM 2641 C CA . CYS A 1 335 ? -16.78300 8.05500 -39.62100 1.000 33.47000 423 CYS B CA 1
ATOM 2642 C C . CYS A 1 335 ? -15.34700 8.46600 -39.33700 1.000 36.84000 423 CYS B C 1
ATOM 2643 O O . CYS A 1 335 ? -15.06200 9.22600 -38.40100 1.000 36.10000 423 CYS B O 1
ATOM 2646 N N . CYS A 1 336 ? -14.44100 7.93800 -40.16100 1.000 34.59000 424 CYS B N 1
ATOM 2647 C CA . CYS A 1 336 ? -13.05400 8.38600 -40.14100 1.000 38.41000 424 CYS B CA 1
ATOM 2648 C C . CYS A 1 336 ? -12.88200 9.66800 -40.94600 1.000 35.72000 424 CYS B C 1
ATOM 2649 O O . CYS A 1 336 ? -12.28200 10.64200 -40.46900 1.000 35.88000 424 CYS B O 1
ATOM 2652 N N . PHE A 1 337 ? -13.39600 9.66600 -42.17200 1.000 32.75000 425 PHE B N 1
ATOM 2653 C CA . PHE A 1 337 ? -13.40700 10.81200 -43.06300 1.000 35.49000 425 PHE B CA 1
ATOM 2654 C C . PHE A 1 337 ? -14.85700 11.15400 -43.34200 1.000 36.54000 425 PHE B C 1
ATOM 2655 O O . PHE A 1 337 ? -15.66700 10.26800 -43.63200 1.000 33.44000 425 PHE B O 1
ATOM 2663 N N . VAL A 1 338 ? -15.18300 12.43600 -43.26900 1.000 36.49000 426 VAL B N 1
ATOM 2664 C CA . VAL A 1 338 ? -16.54100 12.85700 -43.56500 1.000 37.71000 426 VAL B CA 1
ATOM 2665 C C . VAL A 1 338 ? -16.83000 12.57900 -45.03200 1.000 39.01000 426 VAL B C 1
ATOM 2666 O O . VAL A 1 338 ? -16.02600 12.91400 -45.91100 1.000 37.91000 426 VAL B O 1
ATOM 2670 N N . GLY A 1 339 ? -17.96000 11.91500 -45.29500 1.000 37.73000 427 GLY B N 1
ATOM 2671 C CA . GLY A 1 339 ? -18.32900 11.49100 -46.62800 1.000 38.65000 427 GLY B CA 1
ATOM 2672 C C . GLY A 1 339 ? -17.81900 10.12900 -47.04600 1.000 42.59000 427 GLY B C 1
ATOM 2673 O O . GLY A 1 339 ? -18.10800 9.70100 -48.17300 1.000 42.24000 427 GLY B O 1
ATOM 2674 N N . GLU A 1 340 ? -17.07000 9.44000 -46.18600 1.000 41.61000 428 GLU B N 1
ATOM 2675 C CA . GLU A 1 340 ? -16.48600 8.15100 -46.53300 1.000 43.88000 428 GLU B CA 1
ATOM 2676 C C . GLU A 1 340 ? -17.56700 7.10300 -46.81400 1.000 43.63000 428 GLU B C 1
ATOM 2677 O O . GLU A 1 340 ? -18.69900 7.17800 -46.32000 1.000 41.86000 428 GLU B O 1
ATOM 2683 N N . LEU A 1 341 ? -17.17800 6.08900 -47.58900 1.000 41.38000 429 LEU B N 1
ATOM 2684 C CA . LEU A 1 341 ? -18.04700 4.94300 -47.81900 1.000 48.75000 429 LEU B CA 1
ATOM 2685 C C . LEU A 1 341 ? -17.97000 3.94200 -46.67500 1.000 49.32000 429 LEU B C 1
ATOM 2686 O O . LEU A 1 341 ? -18.96300 3.26600 -46.38700 1.000 53.63000 429 LEU B O 1
ATOM 2691 N N . SER A 1 342 ? -16.81700 3.84800 -46.01500 1.000 42.23000 430 SER B N 1
ATOM 2692 C CA . SER A 1 342 ? -16.59700 2.94000 -44.89100 1.000 42.62000 430 SER B CA 1
ATOM 2693 C C . SER A 1 342 ? -15.22900 3.27700 -44.30800 1.000 39.80000 430 SER B C 1
ATOM 2694 O O . SER A 1 342 ? -14.50400 4.12300 -44.83800 1.000 38.22000 430 SER B O 1
ATOM 2697 N N . HIS A 1 343 ? -14.87100 2.61300 -43.21100 1.000 38.28000 431 HIS B N 1
ATOM 2698 C CA . HIS A 1 343 ? -13.56700 2.84300 -42.60300 1.000 43.16000 431 HIS B CA 1
ATOM 2699 C C . HIS A 1 343 ? -12.97600 1.51000 -42.15200 1.000 40.81000 431 HIS B C 1
ATOM 2700 O O . HIS A 1 343 ? -13.56100 0.44100 -42.35600 1.000 41.41000 431 HIS B O 1
ATOM 2707 N N . GLY A 1 344 ? -11.79700 1.57900 -41.54000 1.000 37.78000 432 GLY B N 1
ATOM 2708 C CA . GLY A 1 344 ? -11.08100 0.38400 -41.14500 1.000 38.23000 432 GLY B CA 1
ATOM 2709 C C . GLY A 1 344 ? -10.91100 0.21700 -39.64900 1.000 41.21000 432 GLY B C 1
ATOM 2710 O O . GLY A 1 344 ? -11.55900 0.90300 -38.85000 1.000 35.61000 432 GLY B O 1
ATOM 2711 N N . VAL A 1 345 ? -10.00500 -0.67800 -39.26400 1.000 37.12000 433 VAL B N 1
ATOM 2712 C CA . VAL A 1 345 ? -9.86400 -1.08700 -37.87400 1.000 37.14000 433 VAL B CA 1
ATOM 2713 C C . VAL A 1 345 ? -8.95300 -0.15800 -37.08500 1.000 37.48000 433 VAL B C 1
ATOM 2714 O O . VAL A 1 345 ? -9.24300 0.15200 -35.92400 1.000 34.93000 433 VAL B O 1
ATOM 2718 N N . SER A 1 346 ? -7.82700 0.23600 -37.68600 1.000 33.89000 434 SER B N 1
ATOM 2719 C CA . SER A 1 346 ? -6.82800 1.04000 -36.99100 1.000 36.80000 434 SER B CA 1
ATOM 2720 C C . SER A 1 346 ? -7.46500 2.24600 -36.31300 1.000 35.03000 434 SER B C 1
ATOM 2721 O O . SER A 1 346 ? -7.27000 2.47700 -35.11300 1.000 34.94000 434 SER B O 1
ATOM 2724 N N . GLU A 1 347 ? -8.28400 2.99200 -37.05900 1.000 32.12000 435 GLU B N 1
ATOM 2725 C CA . GLU A 1 347 ? -8.90100 4.19800 -36.51600 1.000 35.24000 435 GLU B CA 1
ATOM 2726 C C . GLU A 1 347 ? -9.90100 3.88400 -35.40600 1.000 36.64000 435 GLU B C 1
ATOM 2727 O O . GLU A 1 347 ? -10.09900 4.70700 -34.50700 1.000 31.16000 435 GLU B O 1
ATOM 2733 N N . MET A 1 348 ? -10.54800 2.71500 -35.45000 1.000 32.80000 436 MET B N 1
ATOM 2734 C CA . MET A 1 348 ? -11.44000 2.35400 -34.35500 1.000 30.73000 436 MET B CA 1
ATOM 2735 C C . MET A 1 348 ? -10.65500 1.95600 -33.11400 1.000 32.28000 436 MET B C 1
ATOM 2736 O O . MET A 1 348 ? -11.06600 2.25600 -31.98500 1.000 32.77000 436 MET B O 1
ATOM 2741 N N . LEU A 1 349 ? -9.52400 1.27700 -33.30100 1.000 30.02000 437 LEU B N 1
ATOM 2742 C CA . LEU A 1 349 ? -8.65900 0.96700 -32.17000 1.000 31.10000 437 LEU B CA 1
ATOM 2743 C C . LEU A 1 349 ? -8.21000 2.24500 -31.47100 1.000 32.18000 437 LEU B C 1
ATOM 2744 O O . LEU A 1 349 ? -8.29300 2.36300 -30.24300 1.000 27.89000 437 LEU B O 1
ATOM 2749 N N . ASN A 1 350 ? -7.77500 3.24000 -32.24900 1.000 29.51000 438 ASN B N 1
ATOM 2750 C CA . ASN A 1 350 ? -7.32500 4.47800 -31.63400 1.000 29.50000 438 ASN B CA 1
ATOM 2751 C C . ASN A 1 350 ? -8.47900 5.31100 -31.08500 1.000 29.71000 438 ASN B C 1
ATOM 2752 O O . ASN A 1 350 ? -8.30100 5.99200 -30.07400 1.000 31.14000 438 ASN B O 1
ATOM 2757 N N . LEU A 1 351 ? -9.65400 5.28400 -31.72900 1.000 27.42000 439 LEU B N 1
ATOM 2758 C CA . LEU A 1 351 ? -10.83400 5.92800 -31.15800 1.000 28.11000 439 LEU B CA 1
ATOM 2759 C C . LEU A 1 351 ? -11.22000 5.30200 -29.82100 1.000 31.41000 439 LEU B C 1
ATOM 2760 O O . LEU A 1 351 ? -11.63100 6.00800 -28.88800 1.000 27.48000 439 LEU B O 1
ATOM 2765 N N . HIS A 1 352 ? -11.12900 3.97000 -29.72900 1.000 29.55000 440 HIS B N 1
ATOM 2766 C CA . HIS A 1 352 ? -11.45900 3.26100 -28.49600 1.000 26.55000 440 HIS B CA 1
ATOM 2767 C C . HIS A 1 352 ? -10.52100 3.66900 -27.36200 1.000 30.47000 440 HIS B C 1
ATOM 2768 O O . HIS A 1 352 ? -10.96400 3.93300 -26.23500 1.000 28.38000 440 HIS B O 1
ATOM 2775 N N . ARG A 1 353 ? -9.21300 3.71900 -27.64900 1.000 28.69000 441 ARG B N 1
ATOM 2776 C CA . ARG A 1 353 ? -8.23700 4.18000 -26.66500 1.000 30.37000 441 ARG B CA 1
ATOM 2777 C C . ARG A 1 353 ? -8.50200 5.62400 -26.25100 1.000 31.91000 441 ARG B C 1
ATOM 2778 O O . ARG A 1 353 ? -8.44600 5.95100 -25.06000 1.000 28.75000 441 ARG B O 1
ATOM 2786 N N . ALA A 1 354 ? -8.79600 6.50200 -27.22100 1.000 28.98000 442 ALA B N 1
ATOM 2787 C CA . ALA A 1 354 ? -8.98400 7.91900 -26.91300 1.000 29.82000 442 ALA B CA 1
ATOM 2788 C C . ALA A 1 354 ? -10.17900 8.14600 -25.99700 1.000 33.88000 442 ALA B C 1
ATOM 2789 O O . ALA A 1 354 ? -10.14800 9.04500 -25.14000 1.000 30.82000 442 ALA B O 1
ATOM 2791 N N . SER A 1 355 ? -11.25700 7.36900 -26.19900 1.000 29.47000 443 SER B N 1
ATOM 2792 C CA . SER A 1 355 ? -12.52600 7.56500 -25.49700 1.000 30.00000 443 SER B CA 1
ATOM 2793 C C . SER A 1 355 ? -12.41600 7.35800 -23.98700 1.000 33.22000 443 SER B C 1
ATOM 2794 O O . SER A 1 355 ? -13.27500 7.84600 -23.24100 1.000 33.48000 443 SER B O 1
ATOM 2797 N N . GLN A 1 356 ? -11.36800 6.67500 -23.51900 1.000 30.03000 444 GLN B N 1
ATOM 2798 C CA . GLN A 1 356 ? -11.24300 6.29200 -22.11900 1.000 31.97000 444 GLN B CA 1
ATOM 2799 C C . GLN A 1 356 ? -10.47800 7.30700 -21.26800 1.000 34.00000 444 GLN B C 1
ATOM 2800 O O . GLN A 1 356 ? -10.40500 7.14300 -20.04000 1.000 31.25000 444 GLN B O 1
ATOM 2806 N N . VAL A 1 357 ? -9.91300 8.35200 -21.86700 1.000 30.31000 445 VAL B N 1
ATOM 2807 C CA . VAL A 1 357 ? -9.32900 9.41200 -21.04800 1.000 30.49000 445 VAL B CA 1
ATOM 2808 C C . VAL A 1 357 ? -10.31800 10.57100 -20.96400 1.000 32.13000 445 VAL B C 1
ATOM 2809 O O . VAL A 1 357 ? -9.93300 11.74100 -21.05200 1.000 34.55000 445 VAL B O 1
ATOM 2813 N N . ASP A 1 358 ? -11.60200 10.25700 -20.77300 1.000 31.67000 446 ASP B N 1
ATOM 2814 C CA . ASP A 1 358 ? -12.63400 11.28600 -20.82200 1.000 32.69000 446 ASP B CA 1
ATOM 2815 C C . ASP A 1 358 ? -12.71700 12.04600 -19.50300 1.000 30.16000 446 ASP B C 1
ATOM 2816 O O . ASP A 1 358 ? -12.35100 11.54100 -18.43700 1.000 31.98000 446 ASP B O 1
ATOM 2821 N N . PHE A 1 359 ? -13.17700 13.28000 -19.59600 1.000 35.65000 447 PHE B N 1
ATOM 2822 C CA . PHE A 1 359 ? -13.43300 14.17100 -18.47500 1.000 34.11000 447 PHE B CA 1
ATOM 2823 C C . PHE A 1 359 ? -14.93700 14.30500 -18.28900 1.000 34.51000 447 PHE B C 1
ATOM 2824 O O . PHE A 1 359 ? -15.71600 13.87400 -19.14500 1.000 31.52000 447 PHE B O 1
ATOM 2832 N N . PRO A 1 360 ? -15.38800 14.86600 -17.16000 1.000 34.26000 448 PRO B N 1
ATOM 2833 C CA . PRO A 1 360 ? -16.83200 15.06800 -16.98600 1.000 35.44000 448 PRO B CA 1
ATOM 2834 C C . PRO A 1 360 ? -17.39900 15.93500 -18.10100 1.000 37.32000 448 PRO B C 1
ATOM 2835 O O . PRO A 1 360 ? -16.69700 16.75800 -18.69600 1.000 39.01000 448 PRO B O 1
ATOM 2839 N N . ASN A 1 361 ? -18.68100 15.71900 -18.39600 1.000 39.68000 449 ASN B N 1
ATOM 2840 C CA . ASN A 1 361 ? -19.42100 16.52500 -19.37500 1.000 41.39000 449 ASN B CA 1
ATOM 2841 C C . ASN A 1 361 ? -18.79400 16.43800 -20.76200 1.000 37.71000 449 ASN B C 1
ATOM 2842 O O . ASN A 1 361 ? -18.68400 17.43100 -21.47500 1.000 41.24000 449 ASN B O 1
ATOM 2847 N N . GLU A 1 362 ? -18.37300 15.23700 -21.14900 1.000 39.77000 450 GLU B N 1
ATOM 2848 C CA . GLU A 1 362 ? -17.84900 14.99400 -22.48700 1.000 38.30000 450 GLU B CA 1
ATOM 2849 C C . GLU A 1 362 ? -18.58500 13.79900 -23.08300 1.000 35.43000 450 GLU B C 1
ATOM 2850 O O . GLU A 1 362 ? -17.99200 12.76700 -23.38100 1.000 34.61000 450 GLU B O 1
ATOM 2856 N N . ALA A 1 363 ? -19.90200 13.96200 -23.26900 1.000 36.27000 451 ALA B N 1
ATOM 2857 C CA . ALA A 1 363 ? -20.76500 12.82700 -23.60200 1.000 43.24000 451 ALA B CA 1
ATOM 2858 C C . ALA A 1 363 ? -20.43500 12.22300 -24.96400 1.000 35.47000 451 ALA B C 1
ATOM 2859 O O . ALA A 1 363 ? -20.74400 11.04800 -25.20200 1.000 34.83000 451 ALA B O 1
ATOM 2861 N N . ILE A 1 364 ? -19.84100 13.00800 -25.87100 1.000 33.83000 452 ILE B N 1
ATOM 2862 C CA . ILE A 1 364 ? -19.43100 12.49000 -27.17500 1.000 36.05000 452 ILE B CA 1
ATOM 2863 C C . ILE A 1 364 ? -18.44000 11.33600 -27.02300 1.000 33.34000 452 ILE B C 1
ATOM 2864 O O . ILE A 1 364 ? -18.40900 10.42600 -27.85800 1.000 30.76000 452 ILE B O 1
ATOM 2869 N N . LEU A 1 365 ? -17.61000 11.35100 -25.97400 1.000 32.21000 453 LEU B N 1
ATOM 2870 C CA . LEU A 1 365 ? -16.65400 10.26100 -25.80000 1.000 32.74000 453 LEU B CA 1
ATOM 2871 C C . LEU A 1 365 ? -17.32400 8.98500 -25.29800 1.000 34.58000 453 LEU B C 1
ATOM 2872 O O . LEU A 1 365 ? -16.77700 7.89500 -25.48700 1.000 32.62000 453 LEU B O 1
ATOM 2877 N N . THR A 1 366 ? -18.49700 9.09500 -24.66900 1.000 30.52000 454 THR B N 1
ATOM 2878 C CA . THR A 1 366 ? -19.28400 7.90100 -24.37700 1.000 33.06000 454 THR B CA 1
ATOM 2879 C C . THR A 1 366 ? -19.86800 7.30500 -25.65800 1.000 34.29000 454 THR B C 1
ATOM 2880 O O . THR A 1 366 ? -19.90700 6.07400 -25.82800 1.000 31.47000 454 THR B O 1
ATOM 2884 N N . LYS A 1 367 ? -20.30400 8.16200 -26.58300 1.000 31.32000 455 LYS B N 1
ATOM 2885 C CA . LYS A 1 367 ? -20.79400 7.66500 -27.86500 1.000 33.84000 455 LYS B CA 1
ATOM 2886 C C . LYS A 1 367 ? -19.66800 7.04200 -28.68700 1.000 31.05000 455 LYS B C 1
ATOM 2887 O O . LYS A 1 367 ? -19.85200 5.96500 -29.26000 1.000 33.19000 455 LYS B O 1
ATOM 2893 N N . THR A 1 368 ? -18.48900 7.69600 -28.75500 1.000 31.21000 456 THR B N 1
ATOM 2894 C CA . THR A 1 368 ? -17.37100 7.11800 -29.50600 1.000 29.46000 456 THR B CA 1
ATOM 2895 C C . THR A 1 368 ? -16.89700 5.81200 -28.89600 1.000 29.31000 456 THR B C 1
ATOM 2896 O O . THR A 1 368 ? -16.46600 4.91500 -29.62600 1.000 29.94000 456 THR B O 1
ATOM 2900 N N . PHE A 1 369 ? -16.93600 5.69800 -27.56800 1.000 30.06000 457 PHE B N 1
ATOM 2901 C CA . PHE A 1 369 ? -16.52900 4.45200 -26.93300 1.000 33.20000 457 PHE B CA 1
ATOM 2902 C C . PHE A 1 369 ? -17.46500 3.31300 -27.31700 1.000 30.94000 457 PHE B C 1
ATOM 2903 O O . PHE A 1 369 ? -17.01600 2.22900 -27.69800 1.000 31.02000 457 PHE B O 1
ATOM 2911 N N . LYS A 1 370 ? -18.77400 3.54400 -27.20700 1.000 31.58000 458 LYS B N 1
ATOM 2912 C CA . LYS A 1 370 ? -19.74700 2.50200 -27.52100 1.000 30.84000 458 LYS B CA 1
ATOM 2913 C C . LYS A 1 370 ? -19.71400 2.13900 -28.99500 1.000 30.76000 458 LYS B C 1
ATOM 2914 O O . LYS A 1 370 ? -19.85600 0.96200 -29.35700 1.000 28.72000 458 LYS B O 1
ATOM 2920 N N . TYR A 1 371 ? -19.53000 3.13200 -29.86800 1.000 31.50000 459 TYR B N 1
ATOM 2921 C CA . TYR A 1 371 ? -19.46600 2.81300 -31.28800 1.000 33.88000 459 TYR B CA 1
ATOM 2922 C C . TYR A 1 371 ? -18.21100 2.01400 -31.60100 1.000 32.00000 459 TYR B C 1
ATOM 2923 O O . TYR A 1 371 ? -18.28300 0.98200 -32.27500 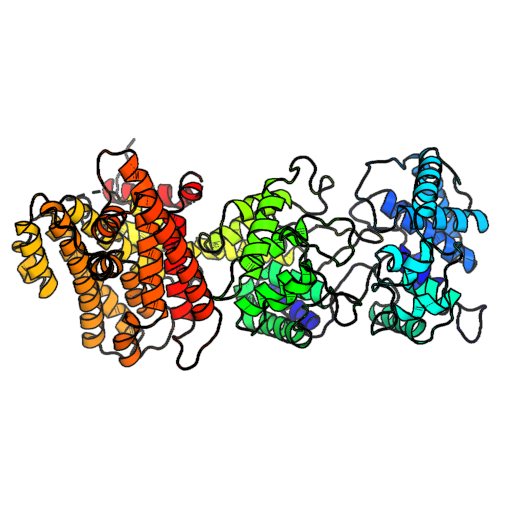1.000 31.73000 459 TYR B O 1
ATOM 2932 N N . SER A 1 372 ? -17.04800 2.46300 -31.10400 1.000 32.54000 460 SER B N 1
ATOM 2933 C CA . SER A 1 372 ? -15.80300 1.77500 -31.45100 1.000 31.66000 460 SER B CA 1
ATOM 2934 C C . SER A 1 372 ? -15.74300 0.39800 -30.81400 1.000 30.56000 460 SER B C 1
ATOM 2935 O O . SER A 1 372 ? -15.27600 -0.55800 -31.44200 1.000 32.27000 460 SER B O 1
ATOM 2938 N N . HIS A 1 373 ? -16.22200 0.27400 -29.57400 1.000 31.69000 461 HIS B N 1
ATOM 2939 C CA . HIS A 1 373 ? -16.17700 -1.02000 -28.89800 1.000 33.28000 461 HIS B CA 1
ATOM 2940 C C . HIS A 1 373 ? -17.04000 -2.03800 -29.62700 1.000 33.84000 461 HIS B C 1
ATOM 2941 O O . HIS A 1 373 ? -16.62600 -3.18300 -29.82500 1.000 34.43000 461 HIS B O 1
ATOM 2948 N N . ASP A 1 374 ? -18.22400 -1.62200 -30.07600 1.000 34.45000 462 ASP B N 1
ATOM 2949 C CA . ASP A 1 374 ? -19.08100 -2.53300 -30.82800 1.000 34.29000 462 ASP B CA 1
ATOM 2950 C C . ASP A 1 374 ? -18.46300 -2.88800 -32.17400 1.000 36.12000 462 ASP B C 1
ATOM 2951 O O . ASP A 1 374 ? -18.51900 -4.05000 -32.60000 1.000 33.24000 462 ASP B O 1
ATOM 2956 N N . TYR A 1 375 ? -17.88000 -1.90100 -32.86200 1.000 32.01000 463 TYR B N 1
ATOM 2957 C CA . TYR A 1 375 ? -17.15200 -2.19400 -34.08900 1.000 34.14000 463 TYR B CA 1
ATOM 2958 C C . TYR A 1 375 ? -16.06300 -3.23300 -33.84500 1.000 37.52000 463 TYR B C 1
ATOM 2959 O O . TYR A 1 375 ? -15.94500 -4.21300 -34.59200 1.000 33.71000 463 TYR B O 1
ATOM 2968 N N . LEU A 1 376 ? -15.25000 -3.02700 -32.80600 1.000 35.86000 464 LEU B N 1
ATOM 2969 C CA . LEU A 1 376 ? -14.10900 -3.90700 -32.57900 1.000 33.40000 464 LEU B CA 1
ATOM 2970 C C . LEU A 1 376 ? -14.56000 -5.31500 -32.20400 1.000 36.07000 464 LEU B C 1
ATOM 2971 O O . LEU A 1 376 ? -13.92500 -6.29900 -32.60000 1.000 35.59000 464 LEU B O 1
ATOM 2976 N N . LEU A 1 377 ? -15.65400 -5.43300 -31.45200 1.000 31.03000 465 LEU B N 1
ATOM 2977 C CA . LEU A 1 377 ? -16.17100 -6.75200 -31.10700 1.000 38.43000 465 LEU B CA 1
ATOM 2978 C C . LEU A 1 377 ? -16.64900 -7.53700 -32.32300 1.000 38.80000 465 LEU B C 1
ATOM 2979 O O . LEU A 1 377 ? -16.67300 -8.77000 -32.27300 1.000 41.90000 465 LEU B O 1
ATOM 2984 N N . ASN A 1 378 ? -17.02400 -6.86800 -33.41200 1.000 35.58000 466 ASN B N 1
ATOM 2985 C CA . ASN A 1 378 ? -17.65300 -7.54000 -34.54300 1.000 39.71000 466 ASN B CA 1
ATOM 2986 C C . ASN A 1 378 ? -16.75300 -7.63500 -35.76700 1.000 33.33000 466 ASN B C 1
ATOM 2987 O O . ASN A 1 378 ? -17.24200 -7.93600 -36.85200 1.000 36.42000 466 ASN B O 1
ATOM 2992 N N . VAL A 1 379 ? -15.45100 -7.40200 -35.62500 1.000 34.67000 467 VAL B N 1
ATOM 2993 C CA . VAL A 1 379 ? -14.56300 -7.53700 -36.77100 1.000 39.48000 467 VAL B CA 1
ATOM 2994 C C . VAL A 1 379 ? -14.40300 -9.01100 -37.11800 1.000 35.61000 467 VAL B C 1
ATOM 2995 O O . VAL A 1 379 ? -14.56100 -9.89300 -36.26500 1.000 39.45000 467 VAL B O 1
ATOM 2999 N N . ASP A 1 380 ? -14.05000 -9.27800 -38.37100 1.000 40.33000 468 ASP B N 1
ATOM 3000 C CA . ASP A 1 380 ? -13.78900 -10.63800 -38.85200 1.000 37.04000 468 ASP B CA 1
ATOM 3001 C C . ASP A 1 380 ? -12.31900 -10.95400 -38.59000 1.000 33.78000 468 ASP B C 1
ATOM 3002 O O . ASP A 1 380 ? -11.45300 -10.60300 -39.39000 1.000 35.64000 468 ASP B O 1
ATOM 3007 N N . SER A 1 381 ? -12.02700 -11.64100 -37.47900 1.000 32.58000 469 SER B N 1
ATOM 3008 C CA . SER A 1 381 ? -10.62700 -11.83100 -37.09100 1.000 33.30000 469 SER B CA 1
ATOM 3009 C C . SER A 1 381 ? -9.86200 -12.71000 -38.07100 1.000 37.80000 469 SER B C 1
ATOM 3010 O O . SER A 1 381 ? -8.66900 -12.47500 -38.30400 1.000 34.31000 469 SER B O 1
ATOM 3013 N N . ALA A 1 382 ? -10.52800 -13.70400 -38.66800 1.000 34.85000 470 ALA B N 1
ATOM 3014 C CA . ALA A 1 382 ? -9.87800 -14.58100 -39.64100 1.000 35.84000 470 ALA B CA 1
ATOM 3015 C C . ALA A 1 382 ? -9.33500 -13.82200 -40.85600 1.000 33.49000 470 ALA B C 1
ATOM 3016 O O . ALA A 1 382 ? -8.36800 -14.27400 -41.47700 1.000 36.49000 470 ALA B O 1
ATOM 3018 N N . HIS A 1 383 ? -9.94000 -12.69000 -41.22500 1.000 30.78000 471 HIS B N 1
ATOM 3019 C CA . HIS A 1 383 ? -9.56300 -11.98500 -42.44500 1.000 38.17000 471 HIS B CA 1
ATOM 3020 C C . HIS A 1 383 ? -8.95700 -10.60500 -42.21100 1.000 39.24000 471 HIS B C 1
ATOM 3021 O O . HIS A 1 383 ? -8.71800 -9.87700 -43.17700 1.000 36.03000 471 HIS B O 1
ATOM 3028 N N . MET A 1 384 ? -8.70400 -10.20600 -40.98100 1.000 36.77000 472 MET B N 1
ATOM 3029 C CA . MET A 1 384 ? -8.29100 -8.82600 -40.75600 1.000 40.77000 472 MET B CA 1
ATOM 3030 C C . MET A 1 384 ? -6.79000 -8.68300 -40.94700 1.000 34.64000 472 MET B C 1
ATOM 3031 O O . MET A 1 384 ? -6.00700 -9.42600 -40.34300 1.000 35.35000 472 MET B O 1
ATOM 3036 N N . ASP A 1 385 ? -6.39300 -7.72700 -41.78500 1.000 34.30000 473 ASP B N 1
ATOM 3037 C CA . ASP A 1 385 ? -4.98900 -7.57500 -42.18800 1.000 34.92000 473 ASP B CA 1
ATOM 3038 C C . ASP A 1 385 ? -4.38800 -8.91200 -42.63000 1.000 35.72000 473 ASP B C 1
ATOM 3039 O O . ASP A 1 385 ? -3.31000 -9.31800 -42.17800 1.000 34.34000 473 ASP B O 1
ATOM 3044 N N . LYS A 1 386 ? -5.09800 -9.60900 -43.53400 1.000 35.60000 474 LYS B N 1
ATOM 3045 C CA . LYS A 1 386 ? -4.73900 -11.00100 -43.82100 1.000 38.34000 474 LYS B CA 1
ATOM 3046 C C . LYS A 1 386 ? -3.39000 -11.12800 -44.52000 1.000 38.60000 474 LYS B C 1
ATOM 3047 O O . LYS A 1 386 ? -2.77700 -12.20200 -44.46800 1.000 38.36000 474 LYS B O 1
ATOM 3053 N N . TRP A 1 387 ? -2.91000 -10.07200 -45.16400 1.000 33.83000 475 TRP B N 1
ATOM 3054 C CA . TRP A 1 387 ? -1.58000 -10.06900 -45.77000 1.000 35.15000 475 TRP B CA 1
ATOM 3055 C C . TRP A 1 387 ? -0.47700 -9.68100 -44.78600 1.000 36.92000 475 TRP B C 1
ATOM 3056 O O . TRP A 1 387 ? 0.69300 -9.61700 -45.17700 1.000 36.34000 475 TRP B O 1
ATOM 3067 N N . ALA A 1 388 ? -0.83100 -9.41400 -43.52500 1.000 34.40000 476 ALA B N 1
ATOM 3068 C CA . ALA A 1 388 ? 0.12800 -9.14000 -42.45400 1.000 34.87000 476 ALA B CA 1
ATOM 3069 C C . ALA A 1 388 ? 1.00100 -7.93200 -42.77300 1.000 34.09000 476 ALA B C 1
ATOM 3070 O O . ALA A 1 388 ? 2.22300 -7.97300 -42.63200 1.000 36.09000 476 ALA B O 1
ATOM 3072 N N . THR A 1 389 ? 0.36200 -6.83500 -43.19400 1.000 33.03000 477 THR B N 1
ATOM 3073 C CA . THR A 1 389 ? 1.09400 -5.58000 -43.28100 1.000 35.51000 477 THR B CA 1
ATOM 3074 C C . THR A 1 389 ? 1.62200 -5.19000 -41.90700 1.000 36.51000 477 THR B C 1
ATOM 3075 O O . THR A 1 389 ? 2.72100 -4.63800 -41.78900 1.000 36.47000 477 THR B O 1
ATOM 3079 N N . LYS A 1 390 ? 0.85900 -5.49500 -40.86200 1.000 32.82000 478 LYS B N 1
ATOM 3080 C CA . LYS A 1 390 ? 1.28700 -5.37900 -39.47900 1.000 36.70000 478 LYS B CA 1
ATOM 3081 C C . LYS A 1 390 ? 1.50400 -6.77400 -38.90300 1.000 35.40000 478 LYS B C 1
ATOM 3082 O O . LYS A 1 390 ? 0.94500 -7.76700 -39.38400 1.000 34.00000 478 LYS B O 1
ATOM 3088 N N . LYS A 1 391 ? 2.34100 -6.85000 -37.86700 1.000 33.12000 479 LYS B N 1
ATOM 3089 C CA . LYS A 1 391 ? 2.69500 -8.16100 -37.32600 1.000 30.38000 479 LYS B CA 1
ATOM 3090 C C . LYS A 1 391 ? 1.50400 -8.82500 -36.65000 1.000 27.79000 479 LYS B C 1
ATOM 3091 O O . LYS A 1 391 ? 1.30300 -10.03400 -36.78100 1.000 28.57000 479 LYS B O 1
ATOM 3097 N N . ASN A 1 392 ? 0.69300 -8.06000 -35.92000 1.000 34.38000 480 ASN B N 1
ATOM 3098 C CA . ASN A 1 392 ? -0.43200 -8.67900 -35.23200 1.000 29.70000 480 ASN B CA 1
ATOM 3099 C C . ASN A 1 392 ? -1.49700 -7.65700 -34.87300 1.000 32.68000 480 ASN B C 1
ATOM 3100 O O . ASN A 1 392 ? -1.75600 -7.41400 -33.68600 1.000 30.44000 480 ASN B O 1
ATOM 3105 N N . LEU A 1 393 ? -2.14700 -7.08900 -35.89200 1.000 29.28000 481 LEU B N 1
ATOM 3106 C CA . LEU A 1 393 ? -3.16200 -6.07000 -35.65300 1.000 31.49000 481 LEU B CA 1
ATOM 3107 C C . LEU A 1 393 ? -4.34400 -6.62700 -34.86600 1.000 30.77000 481 LEU B C 1
ATOM 3108 O O . LEU A 1 393 ? -4.82600 -5.98400 -33.92800 1.000 29.85000 481 LEU B O 1
ATOM 3113 N N . MET A 1 394 ? -4.82700 -7.82000 -35.22700 1.000 28.29000 482 MET B N 1
ATOM 3114 C CA . MET A 1 394 ? -5.93400 -8.42200 -34.47800 1.000 31.04000 482 MET B CA 1
ATOM 3115 C C . MET A 1 394 ? -5.55500 -8.72400 -33.02700 1.000 31.41000 482 MET B C 1
ATOM 3116 O O . MET A 1 394 ? -6.42600 -8.73600 -32.15100 1.000 31.27000 482 MET B O 1
ATOM 3121 N N . GLY A 1 395 ? -4.27600 -8.99900 -32.75700 1.000 30.22000 483 GLY B N 1
ATOM 3122 C CA . GLY A 1 395 ? -3.84900 -9.18900 -31.37600 1.000 33.09000 483 GLY B CA 1
ATOM 3123 C C . GLY A 1 395 ? -3.90300 -7.90500 -30.56800 1.000 30.94000 483 GLY B C 1
ATOM 3124 O O . GLY A 1 395 ? -4.22100 -7.92200 -29.37500 1.000 28.56000 483 GLY B O 1
ATOM 3125 N N . GLU A 1 396 ? -3.59200 -6.77900 -31.21200 1.000 31.22000 484 GLU B N 1
ATOM 3126 C CA . GLU A 1 396 ? -3.76400 -5.46500 -30.60200 1.000 30.78000 484 GLU B CA 1
ATOM 3127 C C . GLU A 1 396 ? -5.23000 -5.17900 -30.30500 1.000 30.01000 484 GLU B C 1
ATOM 3128 O O . GLU A 1 396 ? -5.56000 -4.62100 -29.25200 1.000 30.55000 484 GLU B O 1
ATOM 3134 N N . VAL A 1 397 ? -6.11800 -5.52400 -31.24300 1.000 30.44000 485 VAL B N 1
ATOM 3135 C CA . VAL A 1 397 ? -7.55200 -5.33900 -31.03900 1.000 28.13000 485 VAL B CA 1
ATOM 3136 C C . VAL A 1 397 ? -8.04700 -6.21900 -29.89800 1.000 35.13000 485 VAL B C 1
ATOM 3137 O O . VAL A 1 397 ? -8.75900 -5.75700 -28.99300 1.000 33.71000 485 VAL B O 1
ATOM 3141 N N . ALA A 1 398 ? -7.66000 -7.49600 -29.90800 1.000 31.73000 486 ALA B N 1
ATOM 3142 C CA . ALA A 1 398 ? -8.00300 -8.38100 -28.79500 1.000 34.62000 486 ALA B CA 1
ATOM 3143 C C . ALA A 1 398 ? -7.54400 -7.79900 -27.45900 1.000 32.20000 486 ALA B C 1
ATOM 3144 O O . ALA A 1 398 ? -8.30700 -7.76300 -26.48600 1.000 32.41000 486 ALA B O 1
ATOM 3146 N N . PHE A 1 399 ? -6.28900 -7.33900 -27.39500 1.000 31.37000 487 PHE B N 1
ATOM 3147 C CA . PHE A 1 399 ? -5.76700 -6.84300 -26.12900 1.000 33.51000 487 PHE B CA 1
ATOM 3148 C C . PHE A 1 399 ? -6.54100 -5.62200 -25.67100 1.000 31.44000 487 PHE B C 1
ATOM 3149 O O . PHE A 1 399 ? -6.81600 -5.46400 -24.47500 1.000 32.39000 487 PHE B O 1
ATOM 3157 N N . GLU A 1 400 ? -6.89500 -4.74000 -26.61100 1.000 33.32000 488 GLU B N 1
ATOM 3158 C CA . GLU A 1 400 ? -7.59500 -3.51800 -26.24200 1.000 32.34000 488 GLU B CA 1
ATOM 3159 C C . GLU A 1 400 ? -9.01000 -3.81200 -25.75700 1.000 36.13000 488 GLU B C 1
ATOM 3160 O O . GLU A 1 400 ? -9.49800 -3.14800 -24.83400 1.000 36.23000 488 GLU B O 1
ATOM 3166 N N . LEU A 1 401 ? -9.67100 -4.82000 -26.33600 1.000 36.81000 489 LEU B N 1
ATOM 3167 C CA . LEU A 1 401 ? -11.02000 -5.17100 -25.89000 1.000 36.91000 489 LEU B CA 1
ATOM 3168 C C . LEU A 1 401 ? -11.01900 -5.81300 -24.51000 1.000 38.10000 489 LEU B C 1
ATOM 3169 O O . LEU A 1 401 ? -11.99200 -5.67600 -23.76300 1.000 40.21000 489 LEU B O 1
ATOM 3174 N N . ALA A 1 402 ? -9.95700 -6.53100 -24.16100 1.000 37.48000 490 ALA B N 1
ATOM 3175 C CA . ALA A 1 402 ? -9.90300 -7.26900 -22.90700 1.000 35.88000 490 ALA B CA 1
ATOM 3176 C C . ALA A 1 402 ? -9.30000 -6.47100 -21.75300 1.000 38.85000 490 ALA B C 1
ATOM 3177 O O . ALA A 1 402 ? -9.32800 -6.95000 -20.61800 1.000 37.12000 490 ALA B O 1
ATOM 3179 N N . ASN A 1 403 ? -8.75700 -5.27700 -22.00600 1.000 33.78000 491 ASN B N 1
ATOM 3180 C CA . ASN A 1 403 ? -7.99000 -4.52400 -21.01400 1.000 32.81000 491 ASN B CA 1
ATOM 3181 C C . ASN A 1 403 ? -8.41200 -3.06000 -21.01800 1.000 35.77000 491 ASN B C 1
ATOM 3182 O O . ASN A 1 403 ? -7.75600 -2.21800 -21.65000 1.000 29.28000 491 ASN B O 1
ATOM 3187 N N . PRO A 1 404 ? -9.47200 -2.71800 -20.28600 1.000 30.63000 492 PRO B N 1
ATOM 3188 C CA . PRO A 1 404 ? -9.84000 -1.30500 -20.11900 1.000 35.87000 492 PRO B CA 1
ATOM 3189 C C . PRO A 1 404 ? -8.65700 -0.48100 -19.62800 1.000 34.45000 492 PRO B C 1
ATOM 3190 O O . PRO A 1 404 ? -7.83100 -0.95200 -18.84000 1.000 32.22000 492 PRO B O 1
ATOM 3194 N N . PHE A 1 405 ? -8.59200 0.76400 -20.10900 1.000 34.78000 493 PHE B N 1
ATOM 3195 C CA . PHE A 1 405 ? -7.51400 1.68300 -19.75100 1.000 35.86000 493 PHE B CA 1
ATOM 3196 C C . PHE A 1 405 ? -7.26000 1.72100 -18.25000 1.000 34.65000 493 PHE B C 1
ATOM 3197 O O . PHE A 1 405 ? -6.11500 1.63500 -17.79700 1.000 33.42000 493 PHE B O 1
ATOM 3205 N N . HIS A 1 406 ? -8.31900 1.86100 -17.46200 1.000 31.24000 494 HIS B N 1
ATOM 3206 C CA . HIS A 1 406 ? -8.16900 1.96300 -16.02100 1.000 34.51000 494 HIS B CA 1
ATOM 3207 C C . HIS A 1 406 ? -7.95200 0.62500 -15.34100 1.000 34.98000 494 HIS B C 1
ATOM 3208 O O . HIS A 1 406 ? -7.70600 0.60700 -14.13100 1.000 33.04000 494 HIS B O 1
ATOM 3215 N N . ASP A 1 407 ? -8.05800 -0.48500 -16.07000 1.000 34.43000 495 ASP B N 1
ATOM 3216 C CA . ASP A 1 407 ? -7.80500 -1.81600 -15.53000 1.000 38.67000 495 ASP B CA 1
ATOM 3217 C C . ASP A 1 407 ? -6.46700 -2.38300 -15.98600 1.000 38.69000 495 ASP B C 1
ATOM 3218 O O . ASP A 1 407 ? -6.24800 -3.59100 -15.87700 1.000 39.63000 495 ASP B O 1
ATOM 3223 N N . CYS A 1 408 ? -5.58500 -1.55700 -16.52200 1.000 35.88000 496 CYS B N 1
ATOM 3224 C CA . CYS A 1 408 ? -4.36400 -2.03200 -17.14900 1.000 36.85000 496 CYS B CA 1
ATOM 3225 C C . CYS A 1 408 ? -3.16200 -1.38800 -16.47400 1.000 39.87000 496 CYS B C 1
ATOM 3226 O O . CYS A 1 408 ? -3.20800 -0.21400 -16.08600 1.000 42.63000 496 CYS B O 1
ATOM 3229 N N . LEU A 1 409 ? -2.10400 -2.15200 -16.31700 1.000 33.00000 497 LEU B N 1
ATOM 3230 C CA . LEU A 1 409 ? -0.93200 -1.55700 -15.72100 1.000 31.75000 497 LEU B CA 1
ATOM 3231 C C . LEU A 1 409 ? 0.14900 -1.38500 -16.78200 1.000 32.34000 497 LEU B C 1
ATOM 3232 O O . LEU A 1 409 ? 0.16800 -2.12800 -17.77100 1.000 30.61000 497 LEU B O 1
ATOM 3237 N N . PRO A 1 410 ? 1.05500 -0.40100 -16.61400 1.000 31.69000 498 PRO B N 1
ATOM 3238 C CA . PRO A 1 410 ? 2.02000 -0.07400 -17.68100 1.000 30.39000 498 PRO B CA 1
ATOM 3239 C C . PRO A 1 410 ? 2.80500 -1.24900 -18.25500 1.000 31.23000 498 PRO B C 1
ATOM 3240 O O . PRO A 1 410 ? 2.74400 -1.47700 -19.47200 1.000 27.21000 498 PRO B O 1
ATOM 3244 N N . ARG A 1 411 ? 3.54300 -1.99200 -17.41100 1.000 29.51000 499 ARG B N 1
ATOM 3245 C CA . ARG A 1 411 ? 4.41100 -3.04600 -17.93100 1.000 30.44000 499 ARG B CA 1
ATOM 3246 C C . ARG A 1 411 ? 3.60700 -4.21200 -18.48200 1.000 27.93000 499 ARG B C 1
ATOM 3247 O O . ARG A 1 411 ? 4.08800 -4.92100 -19.37400 1.000 31.26000 499 ARG B O 1
ATOM 3255 N N . ILE A 1 412 ? 2.41500 -4.46400 -17.93700 1.000 28.53000 500 ILE B N 1
ATOM 3256 C CA . ILE A 1 412 ? 1.52600 -5.45200 -18.54100 1.000 30.73000 500 ILE B CA 1
ATOM 3257 C C . ILE A 1 412 ? 1.23700 -5.06300 -19.98300 1.000 31.26000 500 ILE B C 1
ATOM 3258 O O . ILE A 1 412 ? 1.39100 -5.87200 -20.90600 1.000 28.72000 500 ILE B O 1
ATOM 3263 N N . TYR A 1 413 ? 0.83400 -3.80500 -20.19700 1.000 30.53000 501 TYR B N 1
ATOM 3264 C CA . TYR A 1 413 ? 0.59600 -3.32000 -21.55100 1.000 31.52000 501 TYR B CA 1
ATOM 3265 C C . TYR A 1 413 ? 1.86900 -3.40400 -22.38900 1.000 28.78000 501 TYR B C 1
ATOM 3266 O O . TYR A 1 413 ? 1.84700 -3.91600 -23.51300 1.000 26.42000 501 TYR B O 1
ATOM 3275 N N . ASN A 1 414 ? 3.00200 -2.95000 -21.83400 1.000 28.64000 502 ASN B N 1
ATOM 3276 C CA . ASN A 1 414 ? 4.24200 -2.87600 -22.61400 1.000 29.47000 502 ASN B CA 1
ATOM 3277 C C . ASN A 1 414 ? 4.72900 -4.26000 -23.04100 1.000 32.39000 502 ASN B C 1
ATOM 3278 O O . ASN A 1 414 ? 5.18700 -4.44200 -24.18100 1.000 27.41000 502 ASN B O 1
ATOM 3283 N N . ASN A 1 415 ? 4.66900 -5.24300 -22.13000 1.000 29.28000 503 ASN B N 1
ATOM 3284 C CA . ASN A 1 415 ? 5.15900 -6.57700 -22.46300 1.000 31.34000 503 ASN B CA 1
ATOM 3285 C C . ASN A 1 415 ? 4.24800 -7.27500 -23.47200 1.000 30.70000 503 ASN B C 1
ATOM 3286 O O . ASN A 1 415 ? 4.73400 -8.03900 -24.31800 1.000 33.44000 503 ASN B O 1
ATOM 3291 N N . ALA A 1 416 ? 2.93600 -7.01600 -23.42600 1.000 28.94000 504 ALA B N 1
ATOM 3292 C CA . ALA A 1 416 ? 2.05900 -7.50800 -24.49100 1.000 28.89000 504 ALA B CA 1
ATOM 3293 C C . ALA A 1 416 ? 2.36000 -6.83200 -25.82800 1.000 27.43000 504 ALA B C 1
ATOM 3294 O O . ALA A 1 416 ? 2.39100 -7.49200 -26.87100 1.000 27.76000 504 ALA B O 1
ATOM 3296 N N . TYR A 1 417 ? 2.54600 -5.51500 -25.84100 1.000 27.50000 505 TYR B N 1
ATOM 3297 C CA . TYR A 1 417 ? 2.76300 -4.87500 -27.13600 1.000 28.54000 505 TYR B CA 1
ATOM 3298 C C . TYR A 1 417 ? 4.13000 -5.23400 -27.72200 1.000 28.98000 505 TYR B C 1
ATOM 3299 O O . TYR A 1 417 ? 4.29000 -5.25300 -28.95100 1.000 28.54000 505 TYR B O 1
ATOM 3308 N N . ILE A 1 418 ? 5.12100 -5.52600 -26.87000 1.000 28.99000 506 ILE B N 1
ATOM 3309 C CA . ILE A 1 418 ? 6.43300 -5.94100 -27.36600 1.000 26.94000 506 ILE B CA 1
ATOM 3310 C C . ILE A 1 418 ? 6.29900 -7.16300 -28.26500 1.000 30.36000 506 ILE B C 1
ATOM 3311 O O . ILE A 1 418 ? 7.03200 -7.30800 -29.25200 1.000 31.23000 506 ILE B O 1
ATOM 3316 N N . LYS A 1 419 ? 5.34300 -8.04500 -27.95900 1.000 30.53000 507 LYS B N 1
ATOM 3317 C CA . LYS A 1 419 ? 5.10000 -9.23300 -28.76400 1.000 31.26000 507 LYS B CA 1
ATOM 3318 C C . LYS A 1 419 ? 4.30100 -8.93000 -30.02300 1.000 33.46000 507 LYS B C 1
ATOM 3319 O O . LYS A 1 419 ? 4.36600 -9.70700 -30.98400 1.000 30.01000 507 LYS B O 1
ATOM 3325 N N . HIS A 1 420 ? 3.55800 -7.81600 -30.04300 1.000 30.75000 508 HIS B N 1
ATOM 3326 C CA . HIS A 1 420 ? 2.77400 -7.42600 -31.20900 1.000 33.07000 508 HIS B CA 1
ATOM 3327 C C . HIS A 1 420 ? 3.54600 -6.55600 -32.19400 1.000 28.94000 508 HIS B C 1
ATOM 3328 O O . HIS A 1 420 ? 3.16200 -6.48300 -33.36300 1.000 31.20000 508 HIS B O 1
ATOM 3335 N N . TYR A 1 421 ? 4.62000 -5.91400 -31.75200 1.000 30.40000 509 TYR B N 1
ATOM 3336 C CA . TYR A 1 421 ? 5.26400 -4.85800 -32.52600 1.000 31.65000 509 TYR B CA 1
ATOM 3337 C C . TYR A 1 421 ? 6.05300 -5.44200 -33.69100 1.000 34.22000 509 TYR B C 1
ATOM 3338 O O . TYR A 1 421 ? 6.92600 -6.30100 -33.49900 1.000 30.10000 509 TYR B O 1
ATOM 3347 N N . GLY A 1 422 ? 5.73800 -4.97100 -34.90100 1.000 33.11000 510 GLY B N 1
ATOM 3348 C CA . GLY A 1 422 ? 6.45100 -5.39000 -36.09100 1.000 33.01000 510 GLY B CA 1
ATOM 3349 C C . GLY A 1 422 ? 7.54100 -4.41300 -36.48100 1.000 33.61000 510 GLY B C 1
ATOM 3350 O O . GLY A 1 422 ? 7.25500 -3.33700 -37.01000 1.000 33.58000 510 GLY B O 1
ATOM 3351 N N . MET A 1 423 ? 8.80300 -4.76700 -36.22800 1.000 33.21000 511 MET B N 1
ATOM 3352 C CA . MET A 1 423 ? 9.91600 -3.92900 -36.66700 1.000 37.73000 511 MET B CA 1
ATOM 3353 C C . MET A 1 423 ? 10.00200 -3.80300 -38.18500 1.000 37.73000 511 MET B C 1
ATOM 3354 O O . MET A 1 423 ? 10.72800 -2.93400 -38.66900 1.000 36.66000 511 MET B O 1
ATOM 3359 N N . ASP A 1 424 ? 9.29700 -4.65300 -38.93900 1.000 39.72000 512 ASP B N 1
ATOM 3360 C CA . ASP A 1 424 ? 9.34200 -4.66500 -40.39800 1.000 41.76000 512 ASP B CA 1
ATOM 3361 C C . ASP A 1 424 ? 7.95800 -4.47800 -41.02300 1.000 35.91000 512 ASP B C 1
ATOM 3362 O O . ASP A 1 424 ? 7.73600 -4.90900 -42.15900 1.000 32.16000 512 ASP B O 1
ATOM 3367 N N . ASP A 1 425 ? 7.01600 -3.86600 -40.30600 1.000 32.84000 513 ASP B N 1
ATOM 3368 C CA . ASP A 1 425 ? 5.70900 -3.62200 -40.89300 1.000 33.33000 513 ASP B CA 1
ATOM 3369 C C . ASP A 1 425 ? 5.84800 -2.75000 -42.14100 1.000 34.05000 513 ASP B C 1
ATOM 3370 O O . ASP A 1 425 ? 6.81600 -2.00600 -42.31700 1.000 30.00000 513 ASP B O 1
ATOM 3375 N N . LEU A 1 426 ? 4.85500 -2.84500 -43.00900 1.000 33.47000 514 LEU B N 1
ATOM 3376 C CA . LEU A 1 426 ? 4.76300 -1.95900 -44.15300 1.000 32.02000 514 LEU B CA 1
ATOM 3377 C C . LEU A 1 426 ? 3.37100 -1.34300 -44.16600 1.000 31.36000 514 LEU B C 1
ATOM 3378 O O . LEU A 1 426 ? 2.48500 -1.73800 -43.40600 1.000 30.45000 514 LEU B O 1
ATOM 3383 N N . TRP A 1 427 ? 3.18400 -0.36000 -45.03800 1.000 28.98000 515 TRP B N 1
ATOM 3384 C CA . TRP A 1 427 ? 1.96700 0.43800 -45.05500 1.000 28.01000 515 TRP B CA 1
ATOM 3385 C C . TRP A 1 427 ? 1.43300 0.51200 -46.47900 1.000 30.03000 515 TRP B C 1
ATOM 3386 O O . TRP A 1 427 ? 2.20500 0.50300 -47.43700 1.000 29.43000 515 TRP B O 1
ATOM 3397 N N . ILE A 1 428 ? 0.10700 0.59300 -46.61700 1.000 30.96000 516 ILE B N 1
ATOM 3398 C CA . ILE A 1 428 ? -0.54400 0.53300 -47.92700 1.000 30.30000 516 ILE B CA 1
ATOM 3399 C C . ILE A 1 428 ? -1.17200 1.88400 -48.25400 1.000 30.21000 516 ILE B C 1
ATOM 3400 O O . ILE A 1 428 ? -2.05700 2.36100 -47.53300 1.000 29.62000 516 ILE B O 1
ATOM 3405 N N . ALA A 1 429 ? -0.73500 2.48600 -49.36000 1.000 29.67000 517 ALA B N 1
ATOM 3406 C CA . ALA A 1 429 ? -1.45500 3.61300 -49.94500 1.000 32.59000 517 ALA B CA 1
ATOM 3407 C C . ALA A 1 429 ? -1.47000 3.49000 -51.46600 1.000 30.15000 517 ALA B C 1
ATOM 3408 O O . ALA A 1 429 ? -1.85100 2.44100 -51.99900 1.000 31.02000 517 ALA B O 1
ATOM 3410 N N . LYS A 1 430 ? -1.06600 4.55700 -52.17000 1.000 27.72000 518 LYS B N 1
ATOM 3411 C CA . LYS A 1 430 ? -0.97000 4.49100 -53.62900 1.000 31.48000 518 LYS B CA 1
ATOM 3412 C C . LYS A 1 430 ? -0.12000 3.30000 -54.05200 1.000 28.26000 518 LYS B C 1
ATOM 3413 O O . LYS A 1 430 ? -0.47800 2.56200 -54.97400 1.000 28.74000 518 LYS B O 1
ATOM 3419 N N . THR A 1 431 ? 1.01900 3.10900 -53.38600 1.000 29.49000 519 THR B N 1
ATOM 3420 C CA . THR A 1 431 ? 1.76800 1.86200 -53.45800 1.000 30.84000 519 THR B CA 1
ATOM 3421 C C . THR A 1 431 ? 2.16300 1.44300 -52.04400 1.000 31.21000 519 THR B C 1
ATOM 3422 O O . THR A 1 431 ? 1.64900 1.99300 -51.06400 1.000 31.17000 519 THR B O 1
ATOM 3426 N N . ILE A 1 432 ? 3.07500 0.49500 -51.92100 1.000 29.90000 520 ILE B N 1
ATOM 3427 C CA . ILE A 1 432 ? 3.54000 0.04500 -50.61200 1.000 30.20000 520 ILE B CA 1
ATOM 3428 C C . ILE A 1 432 ? 4.61700 0.99600 -50.11600 1.000 32.09000 520 ILE B C 1
ATOM 3429 O O . ILE A 1 432 ? 5.52200 1.36300 -50.87000 1.000 31.50000 520 ILE B O 1
ATOM 3434 N N . TYR A 1 433 ? 4.56100 1.38300 -48.84000 1.000 28.19000 521 TYR B N 1
ATOM 3435 C CA . TYR A 1 433 ? 5.61600 2.24700 -48.32900 1.000 28.69000 521 TYR B CA 1
ATOM 3436 C C . TYR A 1 433 ? 6.01600 1.82000 -46.92200 1.000 29.48000 521 TYR B C 1
ATOM 3437 O O . TYR A 1 433 ? 5.39500 0.95100 -46.29500 1.000 29.49000 521 TYR B O 1
ATOM 3446 N N . ARG A 1 434 ? 7.08200 2.44000 -46.43200 1.000 28.36000 522 ARG B N 1
ATOM 3447 C CA . ARG A 1 434 ? 7.61500 2.16000 -45.11300 1.000 31.35000 522 ARG B CA 1
ATOM 3448 C C . ARG A 1 434 ? 7.80000 3.45100 -44.32900 1.000 30.55000 522 ARG B C 1
ATOM 3449 O O . ARG A 1 434 ? 8.07100 4.51500 -44.90000 1.000 29.88000 522 ARG B O 1
ATOM 3457 N N . LEU A 1 435 ? 7.69300 3.33300 -43.00700 1.000 26.11000 523 LEU B N 1
ATOM 3458 C CA . LEU A 1 435 ? 7.98300 4.41800 -42.07000 1.000 30.80000 523 LEU B CA 1
ATOM 3459 C C . LEU A 1 435 ? 9.09200 3.96600 -41.12400 1.000 29.31000 523 LEU B C 1
ATOM 3460 O O . LEU A 1 435 ? 8.80500 3.48500 -40.01700 1.000 27.80000 523 LEU B O 1
ATOM 3465 N N . PRO A 1 436 ? 10.36900 4.12400 -41.51600 1.000 28.78000 524 PRO B N 1
ATOM 3466 C CA . PRO A 1 436 ? 11.47200 3.59700 -40.68400 1.000 30.92000 524 PRO B CA 1
ATOM 3467 C C . PRO A 1 436 ? 11.53800 4.16700 -39.27900 1.000 31.61000 524 PRO B C 1
ATOM 3468 O O . PRO A 1 436 ? 12.20900 3.56600 -38.42700 1.000 30.51000 524 PRO B O 1
ATOM 3472 N N . LEU A 1 437 ? 10.89600 5.31400 -39.00500 1.000 30.61000 525 LEU B N 1
ATOM 3473 C CA . LEU A 1 437 ? 10.92600 5.83400 -37.64900 1.000 31.30000 525 LEU B CA 1
ATOM 3474 C C . LEU A 1 437 ? 9.82300 5.22900 -36.79900 1.000 29.05000 525 LEU B C 1
ATOM 3475 O O . LEU A 1 437 ? 9.90000 5.28900 -35.57200 1.000 31.69000 525 LEU B O 1
ATOM 3480 N N . VAL A 1 438 ? 8.82000 4.62500 -37.41600 1.000 26.78000 526 VAL B N 1
ATOM 3481 C CA . VAL A 1 438 ? 7.79400 3.91500 -36.66100 1.000 29.95000 526 VAL B CA 1
ATOM 3482 C C . VAL A 1 438 ? 8.19000 2.46500 -36.42000 1.000 31.97000 526 VAL B C 1
ATOM 3483 O O . VAL A 1 438 ? 8.09900 1.97300 -35.29000 1.000 33.09000 526 VAL B O 1
ATOM 3487 N N . ASN A 1 439 ? 8.64900 1.78600 -37.47600 1.000 31.67000 527 ASN B N 1
ATOM 3488 C CA . ASN A 1 439 ? 8.94000 0.35100 -37.47400 1.000 32.63000 527 ASN B CA 1
ATOM 3489 C C . ASN A 1 439 ? 10.42800 0.14900 -37.72500 1.000 31.11000 527 ASN B C 1
ATOM 3490 O O . ASN A 1 439 ? 10.89800 0.35500 -38.84400 1.000 32.66000 527 ASN B O 1
ATOM 3495 N N . ASN A 1 440 ? 11.17000 -0.25300 -36.69400 1.000 30.49000 528 ASN B N 1
ATOM 3496 C CA . ASN A 1 440 ? 12.61000 -0.44400 -36.83300 1.000 29.32000 528 ASN B CA 1
ATOM 3497 C C . ASN A 1 440 ? 13.10400 -1.31700 -35.69700 1.000 31.75000 528 ASN B C 1
ATOM 3498 O O . ASN A 1 440 ? 12.41800 -1.51100 -34.69100 1.000 30.10000 528 ASN B O 1
ATOM 3503 N N . LYS A 1 441 ? 14.32200 -1.82900 -35.87300 1.000 32.39000 529 LYS B N 1
ATOM 3504 C CA . LYS A 1 441 ? 14.91200 -2.72200 -34.89000 1.000 30.74000 529 LYS B CA 1
ATOM 3505 C C . LYS A 1 441 ? 15.35900 -1.98800 -33.63200 1.000 30.59000 529 LYS B C 1
ATOM 3506 O O . LYS A 1 441 ? 15.50000 -2.62000 -32.58000 1.000 31.03000 529 LYS B O 1
ATOM 3512 N N . VAL A 1 442 ? 15.62000 -0.68300 -33.72300 1.000 31.65000 530 VAL B N 1
ATOM 3513 C CA . VAL A 1 442 ? 16.16400 0.04700 -32.58000 1.000 32.82000 530 VAL B CA 1
ATOM 3514 C C . VAL A 1 442 ? 15.12800 0.13500 -31.46000 1.000 30.85000 530 VAL B C 1
ATOM 3515 O O . VAL A 1 442 ? 15.44500 -0.10200 -30.28600 1.000 27.85000 530 VAL B O 1
ATOM 3519 N N . PHE A 1 443 ? 13.87300 0.44600 -31.81200 1.000 27.95000 531 PHE B N 1
ATOM 3520 C CA . PHE A 1 443 ? 12.79700 0.48000 -30.82300 1.000 28.72000 531 PHE B CA 1
ATOM 3521 C C . PHE A 1 443 ? 12.65600 -0.86600 -30.12400 1.000 28.71000 531 PHE B C 1
ATOM 3522 O O . PHE A 1 443 ? 12.49700 -0.93000 -28.90200 1.000 26.02000 531 PHE B O 1
ATOM 3530 N N . LEU A 1 444 ? 12.67900 -1.95600 -30.89300 1.000 28.53000 532 LEU B N 1
ATOM 3531 C CA . LEU A 1 444 ? 12.44800 -3.25200 -30.28000 1.000 29.18000 532 LEU B CA 1
ATOM 3532 C C . LEU A 1 444 ? 13.64400 -3.65900 -29.44300 1.000 29.17000 532 LEU B C 1
ATOM 3533 O O . LEU A 1 444 ? 13.47500 -4.19500 -28.34400 1.000 30.29000 532 LEU B O 1
ATOM 3538 N N . GLU A 1 445 ? 14.86200 -3.41000 -29.93900 1.000 30.16000 533 GLU B N 1
ATOM 3539 C CA . GLU A 1 445 ? 16.03500 -3.69600 -29.11700 1.000 33.49000 533 GLU B CA 1
ATOM 3540 C C . GLU A 1 445 ? 15.97700 -2.91800 -27.80300 1.000 30.99000 533 GLU B C 1
ATOM 3541 O O . GLU A 1 445 ? 16.24200 -3.47000 -26.72900 1.000 30.97000 533 GLU B O 1
ATOM 3547 N N . LEU A 1 446 ? 15.62500 -1.63600 -27.86500 1.000 28.60000 534 LEU B N 1
ATOM 3548 C CA . LEU A 1 446 ? 15.55100 -0.84600 -26.64000 1.000 27.33000 534 LEU B CA 1
ATOM 3549 C C . LEU A 1 446 ? 14.46200 -1.37800 -25.72800 1.000 27.31000 534 LEU B C 1
ATOM 3550 O O . LEU A 1 446 ? 14.62500 -1.39400 -24.50100 1.000 28.27000 534 LEU B O 1
ATOM 3555 N N . ALA A 1 447 ? 13.33300 -1.80300 -26.31300 1.000 27.64000 535 ALA B N 1
ATOM 3556 C CA . ALA A 1 447 ? 12.22000 -2.26600 -25.50400 1.000 27.10000 535 ALA B CA 1
ATOM 3557 C C . ALA A 1 447 ? 12.58800 -3.54400 -24.77200 1.000 28.93000 535 ALA B C 1
ATOM 3558 O O . ALA A 1 447 ? 12.22400 -3.71200 -23.60200 1.000 25.51000 535 ALA B O 1
ATOM 3560 N N . ASN A 1 448 ? 13.33600 -4.44200 -25.43900 1.000 28.73000 536 ASN B N 1
ATOM 3561 C CA . ASN A 1 448 ? 13.78400 -5.67900 -24.79200 1.000 30.25000 536 ASN B CA 1
ATOM 3562 C C . ASN A 1 448 ? 14.81300 -5.39500 -23.71000 1.000 30.09000 536 ASN B C 1
ATOM 3563 O O . ASN A 1 448 ? 14.79000 -6.03200 -22.64900 1.000 32.51000 536 ASN B O 1
ATOM 3568 N N . ARG A 1 449 ? 15.71600 -4.42900 -23.94000 1.000 29.34000 537 ARG B N 1
ATOM 3569 C CA . ARG A 1 449 ? 16.71300 -4.11000 -22.91100 1.000 30.85000 537 ARG B CA 1
ATOM 3570 C C . ARG A 1 449 ? 16.05300 -3.51700 -21.67500 1.000 30.50000 537 ARG B C 1
ATOM 3571 O O . ARG A 1 449 ? 16.44000 -3.83200 -20.54100 1.000 30.03000 537 ARG B O 1
ATOM 3579 N N . TYR A 1 450 ? 15.04100 -2.67300 -21.86700 1.000 28.22000 538 TYR B N 1
ATOM 3580 C CA . TYR A 1 450 ? 14.38800 -2.08900 -20.70100 1.000 27.61000 538 TYR B CA 1
ATOM 3581 C C . TYR A 1 450 ? 13.54700 -3.12400 -19.96500 1.000 31.10000 538 TYR B C 1
ATOM 3582 O O . TYR A 1 450 ? 13.49700 -3.11900 -18.72500 1.000 30.48000 538 TYR B O 1
ATOM 3591 N N . ALA A 1 451 ? 12.86200 -3.99900 -20.71100 1.000 25.52000 539 ALA B N 1
ATOM 3592 C CA . ALA A 1 451 ? 12.18300 -5.13200 -20.08900 1.000 29.80000 539 ALA B CA 1
ATOM 3593 C C . ALA A 1 451 ? 13.14200 -5.94400 -19.22700 1.000 34.62000 539 ALA B C 1
ATOM 3594 O O . ALA A 1 451 ? 12.80000 -6.32300 -18.10000 1.000 34.70000 539 ALA B O 1
ATOM 3596 N N . GLN A 1 452 ? 14.34800 -6.22400 -19.74500 1.000 30.40000 540 GLN B N 1
ATOM 3597 C CA . GLN A 1 452 ? 15.34200 -6.97300 -18.98000 1.000 32.20000 540 GLN B CA 1
ATOM 3598 C C . GLN A 1 452 ? 15.78300 -6.20100 -17.74300 1.000 36.93000 540 GLN B C 1
ATOM 3599 O O . GLN A 1 452 ? 15.96700 -6.78700 -16.67100 1.000 33.28000 540 GLN B O 1
ATOM 3605 N N . GLN A 1 453 ? 15.97700 -4.88700 -17.88300 1.000 29.37000 541 GLN B N 1
ATOM 3606 C CA . GLN A 1 453 ? 16.29100 -4.03700 -16.74100 1.000 34.87000 541 GLN B CA 1
ATOM 3607 C C . GLN A 1 453 ? 15.21600 -4.11200 -15.66400 1.000 37.93000 541 GLN B C 1
ATOM 3608 O O . GLN A 1 453 ? 15.53200 -4.05700 -14.47100 1.000 35.19000 541 GLN B O 1
ATOM 3614 N N . CYS A 1 454 ? 13.94500 -4.22800 -16.06900 1.000 31.58000 542 CYS B N 1
ATOM 3615 C CA . CYS A 1 454 ? 12.83700 -4.32000 -15.12000 1.000 33.37000 542 CYS B CA 1
ATOM 3616 C C . CYS A 1 454 ? 12.87900 -5.60800 -14.29700 1.000 37.64000 542 CYS B C 1
ATOM 3617 O O . CYS A 1 454 ? 12.35400 -5.64200 -13.17300 1.000 35.58000 542 CYS B O 1
ATOM 3620 N N . GLN A 1 455 ? 13.47500 -6.67800 -14.84300 1.000 37.99000 543 GLN B N 1
ATOM 3621 C CA . GLN A 1 455 ? 13.55800 -7.95600 -14.14300 1.000 38.60000 543 GLN B CA 1
ATOM 3622 C C . GLN A 1 455 ? 14.77400 -8.04400 -13.24000 1.000 36.95000 543 GLN B C 1
ATOM 3623 O O . GLN A 1 455 ? 14.75400 -8.80200 -12.26600 1.000 38.31000 543 GLN B O 1
ATOM 3629 N N . LEU A 1 456 ? 15.82700 -7.27700 -13.53800 1.000 37.13000 544 LEU B N 1
ATOM 3630 C CA . LEU A 1 456 ? 17.11600 -7.46800 -12.87700 1.000 38.99000 544 LEU B CA 1
ATOM 3631 C C . LEU A 1 456 ? 17.01500 -7.33300 -11.36100 1.000 38.81000 544 LEU B C 1
ATOM 3632 O O . LEU A 1 456 ? 17.69700 -8.05100 -10.62900 1.000 39.77000 544 LEU B O 1
ATOM 3637 N N . TYR A 1 457 ? 16.18500 -6.41500 -10.86400 1.000 37.10000 545 TYR B N 1
ATOM 3638 C CA . TYR A 1 457 ? 16.10700 -6.19600 -9.42300 1.000 35.90000 545 TYR B CA 1
ATOM 3639 C C . TYR A 1 457 ? 15.12400 -7.12000 -8.72100 1.000 33.34000 545 TYR B C 1
ATOM 3640 O O . TYR A 1 457 ? 15.03800 -7.08900 -7.48800 1.000 34.69000 545 TYR B O 1
ATOM 3649 N N . GLN A 1 458 ? 14.37700 -7.91700 -9.44900 1.000 32.51000 546 GLN B N 1
ATOM 3650 C CA . GLN A 1 458 ? 13.32200 -8.67300 -8.79200 1.000 34.56000 546 GLN B CA 1
ATOM 3651 C C . GLN A 1 458 ? 13.83100 -9.80600 -7.89700 1.000 38.77000 546 GLN B C 1
ATOM 3652 O O . GLN A 1 458 ? 13.28800 -9.98300 -6.79900 1.000 34.06000 546 GLN B O 1
ATOM 3658 N N . PRO A 1 459 ? 14.85700 -10.58400 -8.29000 1.000 40.34000 547 PRO B N 1
ATOM 3659 C CA . PRO A 1 459 ? 15.35700 -11.63000 -7.37000 1.000 36.37000 547 PRO B CA 1
ATOM 3660 C C . PRO A 1 459 ? 15.72000 -11.11200 -5.98800 1.000 36.60000 547 PRO B C 1
ATOM 3661 O O . PRO A 1 459 ? 15.26700 -11.66800 -4.98000 1.000 41.08000 547 PRO B O 1
ATOM 3665 N N . ALA A 1 460 ? 16.51600 -10.05100 -5.90800 1.000 36.86000 548 ALA B N 1
ATOM 3666 C CA . ALA A 1 460 ? 16.91700 -9.55200 -4.59900 1.000 39.65000 548 ALA B CA 1
ATOM 3667 C C . ALA A 1 460 ? 15.72100 -9.01700 -3.82000 1.000 39.86000 548 ALA B C 1
ATOM 3668 O O . ALA A 1 460 ? 15.60100 -9.26700 -2.61600 1.000 41.13000 548 ALA B O 1
ATOM 3670 N N . GLU A 1 461 ? 14.81200 -8.30000 -4.49200 1.000 36.89000 549 GLU B N 1
ATOM 3671 C CA . GLU A 1 461 ? 13.65800 -7.72800 -3.79800 1.000 38.65000 549 GLU B CA 1
ATOM 3672 C C . GLU A 1 461 ? 12.71300 -8.81500 -3.30500 1.000 37.56000 549 GLU B C 1
ATOM 3673 O O . GLU A 1 461 ? 12.25900 -8.77300 -2.15000 1.000 34.05000 549 GLU B O 1
ATOM 3679 N N . LEU A 1 462 ? 12.40700 -9.80000 -4.16000 1.000 32.55000 550 LEU B N 1
ATOM 3680 C CA . LEU A 1 462 ? 11.57900 -10.91300 -3.71700 1.000 36.06000 550 LEU B CA 1
ATOM 3681 C C . LEU A 1 462 ? 12.27100 -11.71600 -2.62500 1.000 39.21000 550 LEU B C 1
ATOM 3682 O O . LEU A 1 462 ? 11.60500 -12.24700 -1.73000 1.000 37.34000 550 LEU B O 1
ATOM 3687 N N . THR A 1 463 ? 13.60300 -11.80500 -2.66600 1.000 37.07000 551 THR B N 1
ATOM 3688 C CA . THR A 1 463 ? 14.29600 -12.55200 -1.62100 1.000 40.95000 551 THR B CA 1
ATOM 3689 C C . THR A 1 463 ? 14.22400 -11.81900 -0.29100 1.000 43.41000 551 THR B C 1
ATOM 3690 O O . THR A 1 463 ? 14.04100 -12.44800 0.76300 1.000 40.47000 551 THR B O 1
ATOM 3694 N N . LYS A 1 464 ? 14.34600 -10.49000 -0.31900 1.000 37.87000 552 LYS B N 1
ATOM 3695 C CA . LYS A 1 464 ? 14.12900 -9.72700 0.90200 1.000 37.52000 552 LYS B CA 1
ATOM 3696 C C . LYS A 1 464 ? 12.70800 -9.93300 1.42400 1.000 37.26000 552 LYS B C 1
ATOM 3697 O O . LYS A 1 464 ? 12.49300 -10.05400 2.63500 1.000 38.14000 552 LYS B O 1
ATOM 3703 N N . LEU A 1 465 ? 11.72900 -10.01100 0.52300 1.000 36.51000 553 LEU B N 1
ATOM 3704 C CA . LEU A 1 465 ? 10.34700 -10.07000 0.96900 1.000 35.59000 553 LEU B CA 1
ATOM 3705 C C . LEU A 1 465 ? 10.02000 -11.44300 1.52900 1.000 36.76000 553 LEU B C 1
ATOM 3706 O O . LEU A 1 465 ? 9.27400 -11.55600 2.51100 1.000 33.78000 553 LEU B O 1
ATOM 3711 N N . VAL A 1 466 ? 10.58000 -12.49400 0.92600 1.000 36.39000 554 VAL B N 1
ATOM 3712 C CA . VAL A 1 466 ? 10.36700 -13.84600 1.42900 1.000 38.54000 554 VAL B CA 1
ATOM 3713 C C . VAL A 1 466 ? 11.07400 -14.03200 2.76800 1.000 38.99000 554 VAL B C 1
ATOM 3714 O O . VAL A 1 466 ? 10.57000 -14.72300 3.65800 1.000 37.85000 554 VAL B O 1
ATOM 3718 N N . ASN A 1 467 ? 12.24200 -13.40500 2.93700 1.000 39.07000 555 ASN B N 1
ATOM 3719 C CA . ASN A 1 467 ? 12.95200 -13.47700 4.21100 1.000 41.33000 555 ASN B CA 1
ATOM 3720 C C . ASN A 1 467 ? 12.21900 -12.70200 5.29700 1.000 40.76000 555 ASN B C 1
ATOM 3721 O O . ASN A 1 467 ? 12.16300 -13.13900 6.45100 1.000 40.99000 555 ASN B O 1
ATOM 3726 N N . TRP A 1 468 ? 11.67600 -11.53600 4.95000 1.000 38.49000 556 TRP B N 1
ATOM 3727 C CA . TRP A 1 468 ? 10.83600 -10.79500 5.88700 1.000 37.15000 556 TRP B CA 1
ATOM 3728 C C . TRP A 1 468 ? 9.60400 -11.60300 6.29300 1.000 37.22000 556 TRP B C 1
ATOM 3729 O O . TRP A 1 468 ? 9.18900 -11.57200 7.45500 1.000 35.40000 556 TRP B O 1
ATOM 3740 N N . TRP A 1 469 ? 9.01000 -12.33500 5.35000 1.000 37.60000 557 TRP B N 1
ATOM 3741 C CA . TRP A 1 469 ? 7.84800 -13.16000 5.66700 1.000 39.16000 557 TRP B CA 1
ATOM 3742 C C . TRP A 1 469 ? 8.20300 -14.22500 6.69500 1.000 44.91000 557 TRP B C 1
ATOM 3743 O O . TRP A 1 469 ? 7.44700 -14.47000 7.64400 1.000 39.27000 557 TRP B O 1
ATOM 3754 N N . HIS A 1 470 ? 9.36200 -14.85700 6.52400 1.000 44.21000 558 HIS B N 1
ATOM 3755 C CA . HIS A 1 470 ? 9.76300 -15.94400 7.40500 1.000 45.21000 558 HIS B CA 1
ATOM 3756 C C . HIS A 1 470 ? 10.15200 -15.42200 8.78000 1.000 44.33000 558 HIS B C 1
ATOM 3757 O O . HIS A 1 470 ? 9.71600 -15.96000 9.80100 1.000 48.23000 558 HIS B O 1
ATOM 3764 N N . SER A 1 471 ? 10.96600 -14.36100 8.82400 1.000 43.94000 559 SER B N 1
ATOM 3765 C CA . SER A 1 471 ? 11.43100 -13.81800 10.09400 1.000 41.49000 559 SER B CA 1
ATOM 3766 C C . SER A 1 471 ? 10.34500 -13.05900 10.84000 1.000 45.21000 559 SER B C 1
ATOM 3767 O O . SER A 1 471 ? 10.52100 -12.77300 12.02900 1.000 44.01000 559 SER B O 1
ATOM 3770 N N . SER A 1 472 ? 9.24600 -12.70300 10.16900 1.000 43.55000 560 SER B N 1
ATOM 3771 C CA . SER A 1 472 ? 8.10800 -12.09400 10.84700 1.000 45.96000 560 SER B CA 1
ATOM 3772 C C . SER A 1 472 ? 7.20000 -13.12800 11.49100 1.000 47.10000 560 SER B C 1
ATOM 3773 O O . SER A 1 472 ? 6.29100 -12.74800 12.23900 1.000 44.85000 560 SER B O 1
ATOM 3776 N N . ARG A 1 473 ? 7.41300 -14.41300 11.19100 1.000 48.19000 561 ARG B N 1
ATOM 3777 C CA . ARG A 1 473 ? 6.68500 -15.52100 11.80800 1.000 50.40000 561 ARG B CA 1
ATOM 3778 C C . ARG A 1 473 ? 5.20100 -15.49900 11.45300 1.000 47.78000 561 ARG B C 1
ATOM 3779 O O . ARG A 1 473 ? 4.36200 -15.92600 12.24400 1.000 46.79000 561 ARG B O 1
ATOM 3787 N N . PHE A 1 474 ? 4.86400 -15.00900 10.25700 1.000 47.48000 562 PHE B N 1
ATOM 3788 C CA . PHE A 1 474 ? 3.48500 -15.10500 9.78300 1.000 51.07000 562 PHE B CA 1
ATOM 3789 C C . PHE A 1 474 ? 3.01500 -16.55800 9.68700 1.000 52.09000 562 PHE B C 1
ATOM 3790 O O . PHE A 1 474 ? 1.82400 -16.83900 9.86100 1.000 54.73000 562 PHE B O 1
ATOM 3798 N N . GLU A 1 475 ? 3.93000 -17.49200 9.42500 1.000 53.98000 563 GLU B N 1
ATOM 3799 C CA . GLU A 1 475 ? 3.58900 -18.91100 9.36400 1.000 57.37000 563 GLU B CA 1
ATOM 3800 C C . GLU A 1 475 ? 3.04700 -19.45900 10.68600 1.000 58.57000 563 GLU B C 1
ATOM 3801 O O . GLU A 1 475 ? 2.59600 -20.60800 10.72000 1.000 60.11000 563 GLU B O 1
ATOM 3807 N N . ASP A 1 476 ? 3.06000 -18.67300 11.76400 1.000 59.87000 564 ASP B N 1
ATOM 3808 C CA . ASP A 1 476 ? 2.67300 -19.14900 13.08700 1.000 60.18000 564 ASP B CA 1
ATOM 3809 C C . ASP A 1 476 ? 1.32400 -18.60900 13.55400 1.000 61.55000 564 ASP B C 1
ATOM 3810 O O . ASP A 1 476 ? 1.05700 -18.58900 14.76000 1.000 59.80000 564 ASP B O 1
ATOM 3815 N N . ILE A 1 477 ? 0.46900 -18.17000 12.63400 1.000 65.43000 565 ILE B N 1
ATOM 3816 C CA . ILE A 1 477 ? -0.92300 -17.85600 12.96800 1.000 64.05000 565 ILE B CA 1
ATOM 3817 C C . ILE A 1 477 ? -1.85600 -18.73400 12.14400 1.000 67.78000 565 ILE B C 1
ATOM 3818 O O . ILE A 1 477 ? -1.44500 -19.31500 11.13500 1.000 69.98000 565 ILE B O 1
ATOM 3823 N N . ASN A 1 485 ? -0.67500 -18.97400 2.03600 1.000 60.92000 573 ASN B N 1
ATOM 3824 C CA . ASN A 1 485 ? -0.74000 -17.64500 2.63400 1.000 61.04000 573 ASN B CA 1
ATOM 3825 C C . ASN A 1 485 ? 0.33400 -16.71400 2.06500 1.000 58.13000 573 ASN B C 1
ATOM 3826 O O . ASN A 1 485 ? 0.03200 -15.57800 1.71300 1.000 54.20000 573 ASN B O 1
ATOM 3831 N N . ILE A 1 486 ? 1.58200 -17.19200 1.98800 1.000 54.68000 574 ILE B N 1
ATOM 3832 C CA . ILE A 1 486 ? 2.65400 -16.43100 1.34500 1.000 54.08000 574 ILE B CA 1
ATOM 3833 C C . ILE A 1 486 ? 2.43100 -16.26600 -0.15500 1.000 54.24000 574 ILE B C 1
ATOM 3834 O O . ILE A 1 486 ? 3.11400 -15.45600 -0.79500 1.000 50.32000 574 ILE B O 1
ATOM 3839 N N . ASP A 1 487 ? 1.47300 -16.99400 -0.73200 1.000 57.59000 575 ASP B N 1
ATOM 3840 C CA . ASP A 1 487 ? 1.16000 -16.84300 -2.14900 1.000 63.72000 575 ASP B CA 1
ATOM 3841 C C . ASP A 1 487 ? 0.59900 -15.46300 -2.47600 1.000 56.85000 575 ASP B C 1
ATOM 3842 O O . ASP A 1 487 ? 0.59400 -15.07200 -3.64700 1.000 59.35000 575 ASP B O 1
ATOM 3847 N N . MET A 1 488 ? 0.11700 -14.72100 -1.47400 1.000 55.21000 576 MET B N 1
ATOM 3848 C CA . MET A 1 488 ? -0.32900 -13.35100 -1.71400 1.000 50.20000 576 MET B CA 1
ATOM 3849 C C . MET A 1 488 ? 0.82900 -12.45300 -2.14800 1.000 45.66000 576 MET B C 1
ATOM 3850 O O . MET A 1 488 ? 0.61800 -11.46800 -2.87000 1.000 40.55000 576 MET B O 1
ATOM 3855 N N . LEU A 1 489 ? 2.05600 -12.79000 -1.73400 1.000 43.42000 577 LEU B N 1
ATOM 3856 C CA . LEU A 1 489 ? 3.21700 -11.93800 -1.98600 1.000 42.89000 577 LEU B CA 1
ATOM 3857 C C . LEU A 1 489 ? 3.53200 -11.77900 -3.46800 1.000 41.88000 577 LEU B C 1
ATOM 3858 O O . LEU A 1 489 ? 3.66600 -10.63200 -3.92500 1.000 37.59000 577 LEU B O 1
ATOM 3863 N N . PRO A 1 490 ? 3.66900 -12.84100 -4.27000 1.000 41.95000 578 PRO B N 1
ATOM 3864 C CA . PRO A 1 490 ? 4.02700 -12.61000 -5.67900 1.000 37.05000 578 PRO B CA 1
ATOM 3865 C C . PRO A 1 490 ? 3.03800 -11.72800 -6.41700 1.000 39.35000 578 PRO B C 1
ATOM 3866 O O . PRO A 1 490 ? 3.45700 -10.92600 -7.26300 1.000 39.62000 578 PRO B O 1
ATOM 3870 N N . TYR A 1 491 ? 1.73800 -11.82300 -6.11600 1.000 40.62000 579 TYR B N 1
ATOM 3871 C CA . TYR A 1 491 ? 0.78000 -11.00200 -6.85700 1.000 40.40000 579 TYR B CA 1
ATOM 3872 C C . TYR A 1 491 ? 0.92900 -9.53100 -6.50100 1.000 36.51000 579 TYR B C 1
ATOM 3873 O O . TYR A 1 491 ? 0.86200 -8.66600 -7.38000 1.000 33.33000 579 TYR B O 1
ATOM 3882 N N . ILE A 1 492 ? 1.08800 -9.23500 -5.20900 1.000 33.99000 580 ILE B N 1
ATOM 3883 C CA . ILE A 1 492 ? 1.30900 -7.86600 -4.75800 1.000 34.55000 580 ILE B CA 1
ATOM 3884 C C . ILE A 1 492 ? 2.55900 -7.29200 -5.40000 1.000 35.09000 580 ILE B C 1
ATOM 3885 O O . ILE A 1 492 ? 2.57300 -6.14200 -5.84800 1.000 30.83000 580 ILE B O 1
ATOM 3890 N N . TYR A 1 493 ? 3.63700 -8.07800 -5.43900 1.000 34.96000 581 TYR B N 1
ATOM 3891 C CA . TYR A 1 493 ? 4.88700 -7.58100 -6.00900 1.000 33.13000 581 TYR B CA 1
ATOM 3892 C C . TYR A 1 493 ? 4.77300 -7.43700 -7.52100 1.000 31.50000 581 TYR B C 1
ATOM 3893 O O . TYR A 1 493 ? 5.34600 -6.51300 -8.11100 1.000 30.89000 581 TYR B O 1
ATOM 3902 N N . TYR A 1 494 ? 4.00600 -8.32200 -8.14600 1.000 31.89000 582 TYR B N 1
ATOM 3903 C CA . TYR A 1 494 ? 3.75900 -8.23600 -9.57500 1.000 35.72000 582 TYR B CA 1
ATOM 3904 C C . TYR A 1 494 ? 3.14100 -6.89000 -9.94500 1.000 32.59000 582 TYR B C 1
ATOM 3905 O O . TYR A 1 494 ? 3.62700 -6.20000 -10.85000 1.000 30.97000 582 TYR B O 1
ATOM 3914 N N . VAL A 1 495 ? 2.08700 -6.47900 -9.24000 1.000 31.71000 583 VAL B N 1
ATOM 3915 C CA . VAL A 1 495 ? 1.39400 -5.26900 -9.68500 1.000 33.46000 583 VAL B CA 1
ATOM 3916 C C . VAL A 1 495 ? 2.20700 -4.02000 -9.37000 1.000 32.25000 583 VAL B C 1
ATOM 3917 O O . VAL A 1 495 ? 2.14800 -3.04200 -10.12400 1.000 30.65000 583 VAL B O 1
ATOM 3921 N N . ILE A 1 496 ? 2.96800 -4.00700 -8.26500 1.000 29.00000 584 ILE B N 1
ATOM 3922 C CA . ILE A 1 496 ? 3.75400 -2.81000 -7.98400 1.000 28.62000 584 ILE B CA 1
ATOM 3923 C C . ILE A 1 496 ? 4.94900 -2.71800 -8.93400 1.000 30.24000 584 ILE B C 1
ATOM 3924 O O . ILE A 1 496 ? 5.38900 -1.61600 -9.28200 1.000 29.08000 584 ILE B O 1
ATOM 3929 N N . CYS A 1 497 ? 5.47400 -3.86000 -9.39000 1.000 28.68000 585 CYS B N 1
ATOM 3930 C CA . CYS A 1 497 ? 6.51100 -3.85600 -10.42100 1.000 31.94000 585 CYS B CA 1
ATOM 3931 C C . CYS A 1 497 ? 5.97600 -3.31300 -11.74400 1.000 33.53000 585 CYS B C 1
ATOM 3932 O O . CYS A 1 497 ? 6.69000 -2.61800 -12.47600 1.000 32.08000 585 CYS B O 1
ATOM 3935 N N . ALA A 1 498 ? 4.71900 -3.62600 -12.06200 1.000 28.74000 586 ALA B N 1
ATOM 3936 C CA . ALA A 1 498 ? 4.14900 -3.20800 -13.33200 1.000 30.75000 586 ALA B CA 1
ATOM 3937 C C . ALA A 1 498 ? 3.90300 -1.70300 -13.38100 1.000 31.72000 586 ALA B C 1
ATOM 3938 O O . ALA A 1 498 ? 3.91200 -1.11900 -14.46800 1.000 31.24000 586 ALA B O 1
ATOM 3940 N N . THR A 1 499 ? 3.68400 -1.06300 -12.22900 1.000 30.47000 587 THR B N 1
ATOM 3941 C CA . THR A 1 499 ? 3.37400 0.35900 -12.18300 1.000 30.57000 587 THR B CA 1
ATOM 3942 C C . THR A 1 499 ? 4.57800 1.22900 -11.84300 1.000 33.49000 587 THR B C 1
ATOM 3943 O O . THR A 1 499 ? 4.72900 2.31800 -12.41500 1.000 32.11000 587 THR B O 1
ATOM 3947 N N . PHE A 1 500 ? 5.43400 0.80100 -10.91600 1.000 30.93000 588 PHE B N 1
ATOM 3948 C CA . PHE A 1 500 ? 6.60600 1.59000 -10.54000 1.000 33.13000 588 PHE B CA 1
ATOM 3949 C C . PHE A 1 500 ? 7.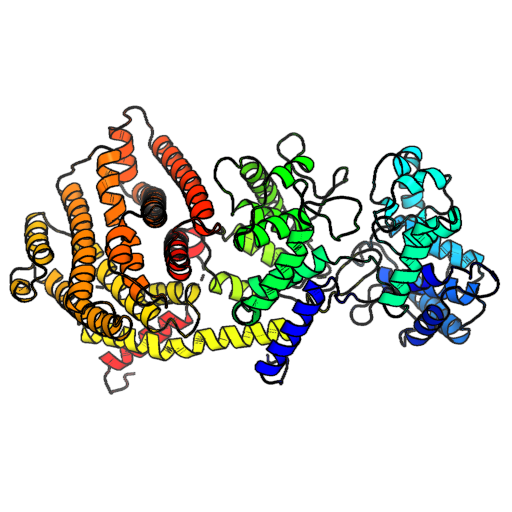83300 0.76100 -10.88300 1.000 30.06000 588 PHE B C 1
ATOM 3950 O O . PHE A 1 500 ? 8.47700 0.15000 -10.02400 1.000 30.02000 588 PHE B O 1
ATOM 3958 N N . HIS A 1 501 ? 8.13700 0.73700 -12.17700 1.000 28.86000 589 HIS B N 1
ATOM 3959 C CA . HIS A 1 501 ? 9.09200 -0.20600 -12.74800 1.000 30.68000 589 HIS B CA 1
ATOM 3960 C C . HIS A 1 501 ? 10.51000 0.33600 -12.80200 1.000 30.83000 589 HIS B C 1
ATOM 3961 O O . HIS A 1 501 ? 11.45600 -0.45700 -12.92600 1.000 33.00000 589 HIS B O 1
ATOM 3968 N N . GLU A 1 502 ? 10.68000 1.65700 -12.74500 1.000 30.00000 590 GLU B N 1
ATOM 3969 C CA . GLU A 1 502 ? 12.01700 2.23500 -12.75300 1.000 33.27000 590 GLU B CA 1
ATOM 3970 C C . GLU A 1 502 ? 12.78500 1.71800 -11.54200 1.000 35.27000 590 GLU B C 1
ATOM 3971 O O . GLU A 1 502 ? 12.20700 1.48900 -10.47400 1.000 32.57000 590 GLU B O 1
ATOM 3977 N N . GLN A 1 503 ? 14.08800 1.48600 -11.71500 1.000 31.01000 591 GLN B N 1
ATOM 3978 C CA . GLN A 1 503 ? 14.80600 0.83100 -10.62900 1.000 40.00000 591 GLN B CA 1
ATOM 3979 C C . GLN A 1 503 ? 14.91500 1.71600 -9.40300 1.000 34.56000 591 GLN B C 1
ATOM 3980 O O . GLN A 1 503 ? 15.04100 1.18400 -8.29900 1.000 39.37000 591 GLN B O 1
ATOM 3986 N N . GLU A 1 504 ? 14.78200 3.03700 -9.55300 1.000 34.78000 592 GLU B N 1
ATOM 3987 C CA . GLU A 1 504 ? 14.90800 3.92600 -8.40100 1.000 36.82000 592 GLU B CA 1
ATOM 3988 C C . GLU A 1 504 ? 13.80700 3.73400 -7.36800 1.000 35.16000 592 GLU B C 1
ATOM 3989 O O . GLU A 1 504 ? 13.96000 4.23100 -6.25100 1.000 39.36000 592 GLU B O 1
ATOM 3995 N N . PHE A 1 505 ? 12.72200 3.02800 -7.69900 1.000 34.70000 593 PHE B N 1
ATOM 3996 C CA . PHE A 1 505 ? 11.59500 2.80800 -6.79500 1.000 32.80000 593 PHE B CA 1
ATOM 3997 C C . PHE A 1 505 ? 11.72000 1.53200 -5.95600 1.000 35.39000 593 PHE B C 1
ATOM 3998 O O . PHE A 1 505 ? 10.69700 1.00700 -5.48900 1.000 29.19000 593 PHE B O 1
ATOM 4006 N N . ALA A 1 506 ? 12.94400 1.04100 -5.73600 1.000 31.72000 594 ALA B N 1
ATOM 4007 C CA . ALA A 1 506 ? 13.13700 -0.21300 -5.01200 1.000 33.03000 594 ALA B CA 1
ATOM 4008 C C . ALA A 1 506 ? 12.51300 -0.17000 -3.61700 1.000 31.17000 594 ALA B C 1
ATOM 4009 O O . ALA A 1 506 ? 11.78600 -1.08900 -3.22000 1.000 32.15000 594 ALA B O 1
ATOM 4011 N N . GLN A 1 507 ? 12.78100 0.88900 -2.85400 1.000 30.68000 595 GLN B N 1
ATOM 4012 C CA . GLN A 1 507 ? 12.23300 0.95600 -1.50200 1.000 34.75000 595 GLN B CA 1
ATOM 4013 C C . GLN A 1 507 ? 10.71100 1.04100 -1.52800 1.000 34.40000 595 GLN B C 1
ATOM 4014 O O . GLN A 1 507 ? 10.03500 0.44900 -0.67700 1.000 33.86000 595 GLN B O 1
ATOM 4020 N N . LEU A 1 508 ? 10.15500 1.79700 -2.48000 1.000 32.77000 596 LEU B N 1
ATOM 4021 C CA . LEU A 1 508 ? 8.70400 1.87900 -2.60500 1.000 31.48000 596 LEU B CA 1
ATOM 4022 C C . LEU A 1 508 ? 8.10300 0.50200 -2.84900 1.000 30.94000 596 LEU B C 1
ATOM 4023 O O . LEU A 1 508 ? 7.16300 0.09600 -2.16200 1.000 30.82000 596 LEU B O 1
ATOM 4028 N N . ARG A 1 509 ? 8.63800 -0.23000 -3.83300 1.000 29.54000 597 ARG B N 1
ATOM 4029 C CA . ARG A 1 509 ? 8.10600 -1.55000 -4.15700 1.000 31.36000 597 ARG B CA 1
ATOM 4030 C C . ARG A 1 509 ? 8.14400 -2.47900 -2.94900 1.000 32.39000 597 ARG B C 1
ATOM 4031 O O . ARG A 1 509 ? 7.21200 -3.26200 -2.73400 1.000 31.37000 597 ARG B O 1
ATOM 4039 N N . VAL A 1 510 ? 9.21800 -2.42400 -2.15700 1.000 31.64000 598 VAL B N 1
ATOM 4040 C CA . VAL A 1 510 ? 9.33300 -3.34000 -1.02400 1.000 33.00000 598 VAL B CA 1
ATOM 4041 C C . VAL A 1 510 ? 8.43700 -2.88400 0.12800 1.000 32.93000 598 VAL B C 1
ATOM 4042 O O . VAL A 1 510 ? 7.68500 -3.68100 0.71000 1.000 31.89000 598 VAL B O 1
ATOM 4046 N N . PHE A 1 511 ? 8.45900 -1.58600 0.44800 1.000 28.96000 599 PHE B N 1
ATOM 4047 C CA . PHE A 1 511 ? 7.60600 -1.10400 1.53300 1.000 32.13000 599 PHE B CA 1
ATOM 4048 C C . PHE A 1 511 ? 6.12900 -1.21400 1.17700 1.000 31.93000 599 PHE B C 1
ATOM 4049 O O . PHE A 1 511 ? 5.29500 -1.48100 2.05700 1.000 31.38000 599 PHE B O 1
ATOM 4057 N N . PHE A 1 512 ? 5.78900 -1.03400 -0.10100 1.000 29.87000 600 PHE B N 1
ATOM 4058 C CA . PHE A 1 512 ? 4.41800 -1.27000 -0.55400 1.000 28.24000 600 PHE B CA 1
ATOM 4059 C C . PHE A 1 512 ? 4.02400 -2.72700 -0.36000 1.000 29.78000 600 PHE B C 1
ATOM 4060 O O . PHE A 1 512 ? 2.93400 -3.02600 0.14100 1.000 27.24000 600 PHE B O 1
ATOM 4068 N N . SER A 1 513 ? 4.88600 -3.65500 -0.79200 1.000 30.69000 601 SER B N 1
ATOM 4069 C CA . SER A 1 513 ? 4.55700 -5.06900 -0.67000 1.000 30.87000 601 SER B CA 1
ATOM 4070 C C . SER A 1 513 ? 4.39200 -5.47700 0.79200 1.000 31.99000 601 SER B C 1
ATOM 4071 O O . SER A 1 513 ? 3.46900 -6.22200 1.13200 1.000 30.35000 601 SER B O 1
ATOM 4074 N N . LYS A 1 514 ? 5.28800 -5.00900 1.66100 1.000 32.42000 602 LYS B N 1
ATOM 4075 C CA . LYS A 1 514 ? 5.15600 -5.26800 3.09700 1.000 33.19000 602 LYS B CA 1
ATOM 4076 C C . LYS A 1 514 ? 3.82700 -4.74100 3.63400 1.000 32.01000 602 LYS B C 1
ATOM 4077 O O . LYS A 1 514 ? 3.10600 -5.44800 4.34400 1.000 29.78000 602 LYS B O 1
ATOM 4083 N N . ALA A 1 515 ? 3.48200 -3.49400 3.29600 1.000 32.87000 603 ALA B N 1
ATOM 4084 C CA . ALA A 1 515 ? 2.24900 -2.90100 3.81400 1.000 30.83000 603 ALA B CA 1
ATOM 4085 C C . ALA A 1 515 ? 1.00700 -3.63900 3.31900 1.000 32.79000 603 ALA B C 1
ATOM 4086 O O . ALA A 1 515 ? 0.09100 -3.89800 4.10600 1.000 34.13000 603 ALA B O 1
ATOM 4088 N N . CYS A 1 516 ? 0.94300 -3.97100 2.02100 1.000 30.83000 604 CYS B N 1
ATOM 4089 C CA . CYS A 1 516 ? -0.20400 -4.71700 1.50600 1.000 31.46000 604 CYS B CA 1
ATOM 4090 C C . CYS A 1 516 ? -0.32200 -6.08400 2.17900 1.000 37.32000 604 CYS B C 1
ATOM 4091 O O . CYS A 1 516 ? -1.42600 -6.51200 2.53800 1.000 37.59000 604 CYS B O 1
ATOM 4094 N N . CYS A 1 517 ? 0.80700 -6.78200 2.35700 1.000 36.12000 605 CYS B N 1
ATOM 4095 C CA . CYS A 1 517 ? 0.79800 -8.07500 3.04600 1.000 34.32000 605 CYS B CA 1
ATOM 4096 C C . CYS A 1 517 ? 0.23300 -7.95600 4.45900 1.000 36.11000 605 CYS B C 1
ATOM 4097 O O . CYS A 1 517 ? -0.66000 -8.71200 4.85400 1.000 36.02000 605 CYS B O 1
ATOM 4100 N N . LEU A 1 518 ? 0.77000 -7.01700 5.24000 1.000 33.98000 606 LEU B N 1
ATOM 4101 C CA . LEU A 1 518 ? 0.29800 -6.77200 6.59900 1.000 37.47000 606 LEU B CA 1
ATOM 4102 C C . LEU A 1 518 ? -1.20700 -6.52300 6.63400 1.000 41.83000 606 LEU B C 1
ATOM 4103 O O . LEU A 1 518 ? -1.92800 -7.13800 7.43000 1.000 38.37000 606 LEU B O 1
ATOM 4108 N N . ASN A 1 519 ? -1.70600 -5.61600 5.78400 1.000 36.65000 607 ASN B N 1
ATOM 4109 C CA . ASN A 1 519 ? -3.12400 -5.29400 5.86300 1.000 34.69000 607 ASN B CA 1
ATOM 4110 C C . ASN A 1 519 ? -3.97800 -6.45200 5.36400 1.000 38.00000 607 ASN B C 1
ATOM 4111 O O . ASN A 1 519 ? -5.06300 -6.70200 5.90200 1.000 38.84000 607 ASN B O 1
ATOM 4116 N N . THR A 1 520 ? -3.51400 -7.17600 4.34100 1.000 38.07000 608 THR B N 1
ATOM 4117 C CA . THR A 1 520 ? -4.23100 -8.37800 3.92400 1.000 36.27000 608 THR B CA 1
ATOM 4118 C C . THR A 1 520 ? -4.35400 -9.35700 5.08200 1.000 42.46000 608 THR B C 1
ATOM 4119 O O . THR A 1 520 ? -5.43700 -9.89200 5.34500 1.000 46.97000 608 THR B O 1
ATOM 4123 N N . LEU A 1 521 ? -3.24800 -9.58400 5.80100 1.000 42.91000 609 LEU B N 1
ATOM 4124 C CA . LEU A 1 521 ? -3.25300 -10.48800 6.94900 1.000 43.97000 609 LEU B CA 1
ATOM 4125 C C . LEU A 1 521 ? -4.19200 -9.99100 8.03700 1.000 44.12000 609 LEU B C 1
ATOM 4126 O O . LEU A 1 521 ? -5.01700 -10.75000 8.56000 1.000 44.65000 609 LEU B O 1
ATOM 4131 N N . PHE A 1 522 ? -4.07800 -8.71100 8.39300 1.000 46.07000 610 PHE B N 1
ATOM 4132 C CA . PHE A 1 522 ? -4.94000 -8.15200 9.42500 1.000 46.48000 610 PHE B CA 1
ATOM 4133 C C . PHE A 1 522 ? -6.40400 -8.25600 9.02800 1.000 52.50000 610 PHE B C 1
ATOM 4134 O O . PHE A 1 522 ? -7.24800 -8.67800 9.82800 1.000 53.00000 610 PHE B O 1
ATOM 4142 N N . ASP A 1 523 ? -6.72600 -7.89000 7.78400 1.000 49.83000 611 ASP B N 1
ATOM 4143 C CA . ASP A 1 523 ? -8.12800 -7.85800 7.39200 1.000 53.79000 611 ASP B CA 1
ATOM 4144 C C . ASP A 1 523 ? -8.70100 -9.25700 7.25000 1.000 56.92000 611 ASP B C 1
ATOM 4145 O O . ASP A 1 523 ? -9.89700 -9.46000 7.48700 1.000 57.56000 611 ASP B O 1
ATOM 4150 N N . ASP A 1 524 ? -7.87700 -10.22900 6.86100 1.000 55.43000 612 ASP B N 1
ATOM 4151 C CA . ASP A 1 524 ? -8.38600 -11.58700 6.77200 1.000 56.09000 612 ASP B CA 1
ATOM 4152 C C . ASP A 1 524 ? -8.63900 -12.17100 8.15700 1.000 56.54000 612 ASP B C 1
ATOM 4153 O O . ASP A 1 524 ? -9.51500 -13.02500 8.31700 1.000 60.14000 612 ASP B O 1
ATOM 4158 N N . LEU A 1 525 ? -7.90400 -11.71000 9.16700 1.000 54.14000 613 LEU B N 1
ATOM 4159 C CA . LEU A 1 525 ? -8.20300 -12.09400 10.54100 1.000 56.20000 613 LEU B CA 1
ATOM 4160 C C . LEU A 1 525 ? -9.42500 -11.35600 11.07300 1.000 56.54000 613 LEU B C 1
ATOM 4161 O O . LEU A 1 525 ? -10.28900 -11.96400 11.71300 1.000 57.63000 613 LEU B O 1
ATOM 4166 N N . MET A 1 526 ? -9.51200 -10.04800 10.82200 1.000 56.29000 614 MET B N 1
ATOM 4167 C CA . MET A 1 526 ? -10.65500 -9.28100 11.30600 1.000 57.82000 614 MET B CA 1
ATOM 4168 C C . MET A 1 526 ? -11.96200 -9.76400 10.68900 1.000 59.99000 614 MET B C 1
ATOM 4169 O O . MET A 1 526 ? -13.01200 -9.70300 11.33600 1.000 64.67000 614 MET B O 1
ATOM 4174 N N . ASP A 1 527 ? -11.92700 -10.24100 9.44800 1.000 57.88000 615 ASP B N 1
ATOM 4175 C CA . ASP A 1 527 ? -13.13500 -10.75600 8.82000 1.000 63.12000 615 ASP B CA 1
ATOM 4176 C C . ASP A 1 527 ? -13.52000 -12.13300 9.34400 1.000 63.41000 615 ASP B C 1
ATOM 4177 O O . ASP A 1 527 ? -14.62000 -12.60700 9.04200 1.000 65.33000 615 ASP B O 1
ATOM 4182 N N . CYS A 1 528 ? -12.64800 -12.77700 10.11500 1.000 64.01000 616 CYS B N 1
ATOM 4183 C CA . CYS A 1 528 ? -12.95400 -14.02900 10.79400 1.000 64.21000 616 CYS B CA 1
ATOM 4184 C C . CYS A 1 528 ? -13.39900 -13.82800 12.23400 1.000 66.67000 616 CYS B C 1
ATOM 4185 O O . CYS A 1 528 ? -13.75300 -14.81000 12.89600 1.000 66.13000 616 CYS B O 1
ATOM 4188 N N . ALA A 1 529 ? -13.38800 -12.58200 12.72300 1.000 64.81000 617 ALA B N 1
ATOM 4189 C CA . ALA A 1 529 ? -13.55700 -12.25800 14.13600 1.000 73.54000 617 ALA B CA 1
ATOM 4190 C C . ALA A 1 529 ? -14.73200 -12.99600 14.75700 1.000 82.16000 617 ALA B C 1
ATOM 4191 O O . ALA A 1 529 ? -15.88400 -12.77800 14.36700 1.000 78.01000 617 ALA B O 1
ATOM 4193 N N . THR A 1 530 ? -14.42800 -13.87900 15.71400 1.000 91.09000 618 THR B N 1
ATOM 4194 C CA . THR A 1 530 ? -15.46100 -14.65100 16.40100 1.000 94.48000 618 THR B CA 1
ATOM 4195 C C . THR A 1 530 ? -16.52900 -13.73800 16.99400 1.000 95.81000 618 THR B C 1
ATOM 4196 O O . THR A 1 530 ? -17.72600 -13.91800 16.73900 1.000 95.19000 618 THR B O 1
ATOM 4200 N N . SER A 1 531 ? -16.11400 -12.73600 17.77200 1.000 93.22000 619 SER B N 1
ATOM 4201 C CA . SER A 1 531 ? -17.06900 -11.78500 18.32100 1.000 90.36000 619 SER B CA 1
ATOM 4202 C C . SER A 1 531 ? -16.36300 -10.50700 18.76300 1.000 85.38000 619 SER B C 1
ATOM 4203 O O . SER A 1 531 ? -15.13100 -10.43500 18.84500 1.000 85.71000 619 SER B O 1
ATOM 4206 N N . ILE A 1 532 ? -17.19100 -9.51600 19.10900 1.000 81.27000 620 ILE B N 1
ATOM 4207 C CA . ILE A 1 532 ? -16.82000 -8.10500 19.06200 1.000 78.34000 620 ILE B CA 1
ATOM 4208 C C . ILE A 1 532 ? -15.82200 -7.70300 20.13000 1.000 74.75000 620 ILE B C 1
ATOM 4209 O O . ILE A 1 532 ? -15.08500 -6.72900 19.94500 1.000 74.85000 620 ILE B O 1
ATOM 4214 N N . GLU A 1 533 ? -15.78200 -8.40300 21.25800 1.000 76.70000 621 GLU B N 1
ATOM 4215 C CA . GLU A 1 533 ? -14.96800 -7.89800 22.35400 1.000 73.67000 621 GLU B CA 1
ATOM 4216 C C . GLU A 1 533 ? -13.48000 -8.03100 22.04300 1.000 67.83000 621 GLU B C 1
ATOM 4217 O O . GLU A 1 533 ? -12.68600 -7.18500 22.47300 1.000 67.30000 621 GLU B O 1
ATOM 4223 N N . GLU A 1 534 ? -13.09200 -9.05300 21.27100 1.000 66.55000 622 GLU B N 1
ATOM 4224 C CA . GLU A 1 534 ? -11.72200 -9.12200 20.77100 1.000 69.78000 622 GLU B CA 1
ATOM 4225 C C . GLU A 1 534 ? -11.39900 -7.92600 19.87800 1.000 65.44000 622 GLU B C 1
ATOM 4226 O O . GLU A 1 534 ? -10.27400 -7.41000 19.90000 1.000 64.77000 622 GLU B O 1
ATOM 4232 N N . LEU A 1 535 ? -12.37700 -7.46700 19.09200 1.000 61.10000 623 LEU B N 1
ATOM 4233 C CA . LEU A 1 535 ? -12.16700 -6.29800 18.24500 1.000 64.01000 623 LEU B CA 1
ATOM 4234 C C . LEU A 1 535 ? -11.92100 -5.05400 19.08700 1.000 63.35000 623 LEU B C 1
ATOM 4235 O O . LEU A 1 535 ? -10.99700 -4.27700 18.81800 1.000 56.38000 623 LEU B O 1
ATOM 4240 N N . ASP A 1 536 ? -12.74000 -4.85200 20.12300 1.000 66.62000 624 ASP B N 1
ATOM 4241 C CA . ASP A 1 536 ? -12.54600 -3.69500 20.98900 1.000 64.65000 624 ASP B CA 1
ATOM 4242 C C . ASP A 1 536 ? -11.21900 -3.78000 21.74100 1.000 61.33000 624 ASP B C 1
ATOM 4243 O O . ASP A 1 536 ? -10.56700 -2.75000 21.96200 1.000 60.22000 624 ASP B O 1
ATOM 4248 N N . ARG A 1 537 ? -10.79700 -4.99000 22.12000 1.000 57.91000 625 ARG B N 1
ATOM 4249 C CA . ARG A 1 537 ? -9.45000 -5.18100 22.65800 1.000 60.39000 625 ARG B CA 1
ATOM 4250 C C . ARG A 1 537 ? -8.39500 -4.73700 21.64900 1.000 58.54000 625 ARG B C 1
ATOM 4251 O O . ARG A 1 537 ? -7.48300 -3.96600 21.97800 1.000 54.19000 625 ARG B O 1
ATOM 4259 N N . LEU A 1 538 ? -8.50200 -5.23000 20.41200 1.000 53.29000 626 LEU B N 1
ATOM 4260 C CA . LEU A 1 538 ? -7.57000 -4.83400 19.36200 1.000 52.62000 626 LEU B CA 1
ATOM 4261 C C . LEU A 1 538 ? -7.56600 -3.32100 19.16900 1.000 53.09000 626 LEU B C 1
ATOM 4262 O O . LEU A 1 538 ? -6.50100 -2.69300 19.11000 1.000 46.64000 626 LEU B O 1
ATOM 4267 N N . GLN A 1 539 ? -8.75500 -2.71700 19.09300 1.000 50.56000 627 GLN B N 1
ATOM 4268 C CA . GLN A 1 539 ? -8.84000 -1.29600 18.77100 1.000 57.13000 627 GLN B CA 1
ATOM 4269 C C . GLN A 1 539 ? -8.08500 -0.44700 19.78500 1.000 53.50000 627 GLN B C 1
ATOM 4270 O O . GLN A 1 539 ? -7.36800 0.49100 19.41300 1.000 52.79000 627 GLN B O 1
ATOM 4276 N N . ASN A 1 540 ? -8.21100 -0.77800 21.06900 1.000 56.77000 628 ASN B N 1
ATOM 4277 C CA . ASN A 1 540 ? -7.53700 -0.00300 22.10300 1.000 57.20000 628 ASN B CA 1
ATOM 4278 C C . ASN A 1 540 ? -6.02200 -0.04900 21.94400 1.000 55.53000 628 ASN B C 1
ATOM 4279 O O . ASN A 1 540 ? -5.34500 0.98000 22.08500 1.000 54.61000 628 ASN B O 1
ATOM 4284 N N . VAL A 1 541 ? -5.46500 -1.23400 21.67200 1.000 50.32000 629 VAL B N 1
ATOM 4285 C CA . VAL A 1 541 ? -4.02000 -1.32900 21.47200 1.000 54.62000 629 VAL B CA 1
ATOM 4286 C C . VAL A 1 541 ? -3.60000 -0.53700 20.23600 1.000 49.50000 629 VAL B C 1
ATOM 4287 O O . VAL A 1 541 ? -2.58900 0.18000 20.25100 1.000 46.35000 629 VAL B O 1
ATOM 4291 N N . ILE A 1 542 ? -4.37600 -0.64100 19.15300 1.000 48.91000 630 ILE B N 1
ATOM 4292 C CA . ILE A 1 542 ? -4.05500 0.10000 17.93300 1.000 48.47000 630 ILE B CA 1
ATOM 4293 C C . ILE A 1 542 ? -4.09900 1.59900 18.19700 1.000 51.52000 630 ILE B C 1
ATOM 4294 O O . ILE A 1 542 ? -3.21100 2.34900 17.76400 1.000 48.10000 630 ILE B O 1
ATOM 4299 N N . GLU A 1 543 ? -5.13000 2.06000 18.91600 1.000 50.76000 631 GLU B N 1
ATOM 4300 C CA . GLU A 1 543 ? -5.29100 3.49200 19.14000 1.000 51.06000 631 GLU B CA 1
ATOM 4301 C C . GLU A 1 543 ? -4.09500 4.07400 19.87700 1.000 51.03000 631 GLU B C 1
ATOM 4302 O O . GLU A 1 543 ? -3.60500 5.15100 19.52500 1.000 50.73000 631 GLU B O 1
ATOM 4308 N N . LYS A 1 544 ? -3.60600 3.37500 20.89800 1.000 49.54000 632 LYS B N 1
ATOM 4309 C CA . LYS A 1 544 ? -2.40300 3.79800 21.59500 1.000 48.75000 632 LYS B CA 1
ATOM 4310 C C . LYS A 1 544 ? -1.13200 3.42700 20.84700 1.000 44.56000 632 LYS B C 1
ATOM 4311 O O . LYS A 1 544 ? -0.06800 3.91800 21.21800 1.000 43.27000 632 LYS B O 1
ATOM 4317 N N . TRP A 1 545 ? -1.22500 2.59100 19.81300 1.000 43.58000 633 TRP B N 1
ATOM 4318 C CA . TRP A 1 545 ? -0.07000 2.10300 19.05300 1.000 46.18000 633 TRP B CA 1
ATOM 4319 C C . TRP A 1 545 ? 1.10700 1.78800 19.98600 1.000 45.96000 633 TRP B C 1
ATOM 4320 O O . TRP A 1 545 ? 2.22600 2.28100 19.82600 1.000 46.13000 633 TRP B O 1
ATOM 4331 N N . ASP A 1 546 ? 0.83500 0.96000 20.99000 1.000 45.91000 634 ASP B N 1
ATOM 4332 C CA . ASP A 1 546 ? 1.77000 0.70500 22.08100 1.000 44.98000 634 ASP B CA 1
ATOM 4333 C C . ASP A 1 546 ? 2.14800 -0.76900 22.03400 1.000 44.93000 634 ASP B C 1
ATOM 4334 O O . ASP A 1 546 ? 1.32900 -1.63700 22.35000 1.000 42.16000 634 ASP B O 1
ATOM 4339 N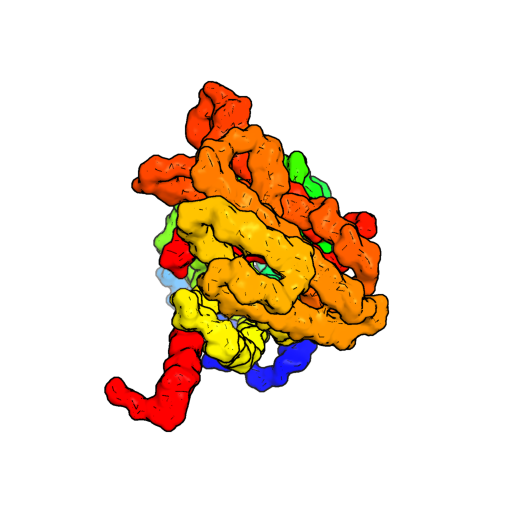 N . ILE A 1 547 ? 3.38900 -1.05000 21.62900 1.000 42.73000 635 ILE B N 1
ATOM 4340 C CA . ILE A 1 547 ? 3.82200 -2.43000 21.47900 1.000 43.46000 635 ILE B CA 1
ATOM 4341 C C . ILE A 1 547 ? 3.83800 -3.16200 22.81800 1.000 45.99000 635 ILE B C 1
ATOM 4342 O O . ILE A 1 547 ? 3.75200 -4.39000 22.85100 1.000 44.97000 635 ILE B O 1
ATOM 4347 N N . SER A 1 548 ? 3.91800 -2.43500 23.93000 1.000 43.31000 636 SER B N 1
ATOM 4348 C CA . SER A 1 548 ? 3.94500 -3.07100 25.24100 1.000 46.83000 63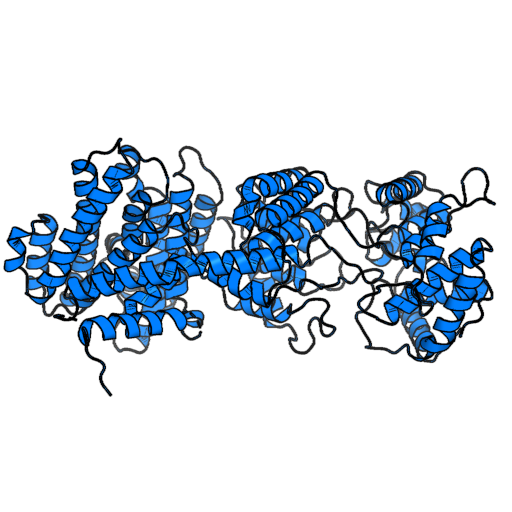6 SER B CA 1
ATOM 4349 C C . SER A 1 548 ? 2.58500 -3.61100 25.66200 1.000 51.35000 636 SER B C 1
ATOM 4350 O O . SER A 1 548 ? 2.49600 -4.26900 26.70300 1.000 55.37000 636 SER B O 1
ATOM 4353 N N . LEU A 1 549 ? 1.53300 -3.35700 24.88900 1.000 47.55000 637 LEU B N 1
ATOM 4354 C CA . LEU A 1 549 ? 0.21100 -3.88900 25.17700 1.000 52.13000 637 LEU B CA 1
ATOM 4355 C C . LEU A 1 549 ? -0.12400 -5.10500 24.33300 1.000 53.58000 637 LEU B C 1
ATOM 4356 O O . LEU A 1 549 ? -1.25800 -5.59000 24.39300 1.000 54.50000 637 LEU B O 1
ATOM 4361 N N . SER A 1 550 ? 0.83200 -5.60700 23.54600 1.000 51.66000 638 SER B N 1
ATOM 4362 C CA . SER A 1 550 ? 0.52500 -6.68500 22.61400 1.000 50.54000 638 SER B CA 1
ATOM 4363 C C . SER A 1 550 ? 0.12500 -7.96800 23.33100 1.000 55.42000 638 SER B C 1
ATOM 4364 O O . SER A 1 550 ? -0.54700 -8.81300 22.73300 1.000 52.62000 638 SER B O 1
ATOM 4367 N N . HIS A 1 551 ? 0.49500 -8.12200 24.60600 1.000 58.04000 639 HIS B N 1
ATOM 4368 C CA . HIS A 1 551 ? 0.03000 -9.27500 25.37000 1.000 62.87000 639 HIS B CA 1
ATOM 4369 C C . HIS A 1 551 ? -1.47200 -9.21400 25.62200 1.000 62.37000 639 HIS B C 1
ATOM 4370 O O . HIS A 1 551 ? -2.10900 -10.25700 25.80400 1.000 62.49000 639 HIS B O 1
ATOM 4377 N N . GLU A 1 552 ? -2.05200 -8.01100 25.63100 1.000 57.03000 640 GLU B N 1
ATOM 4378 C CA . GLU A 1 552 ? -3.49000 -7.86600 25.80700 1.000 60.82000 640 GLU B CA 1
ATOM 4379 C C . GLU A 1 552 ? -4.28300 -8.26300 24.56800 1.000 63.01000 640 GLU B C 1
ATOM 4380 O O . GLU A 1 552 ? -5.49900 -8.44500 24.66400 1.000 63.10000 640 GLU B O 1
ATOM 4386 N N . LEU A 1 553 ? -3.63400 -8.38700 23.41100 1.000 63.71000 641 LEU B N 1
ATOM 4387 C CA . LEU A 1 553 ? -4.33700 -8.77300 22.19800 1.000 59.84000 641 LEU B CA 1
ATOM 4388 C C . LEU A 1 553 ? -4.66000 -10.26400 22.22400 1.000 61.66000 641 LEU B C 1
ATOM 4389 O O . LEU A 1 553 ? -3.91900 -11.05800 22.81100 1.000 62.89000 641 LEU B O 1
ATOM 4394 N N . PRO A 1 554 ? -5.77000 -10.66700 21.60500 1.000 63.22000 642 PRO B N 1
ATOM 4395 C CA . PRO A 1 554 ? -5.93600 -12.07900 21.23400 1.000 64.83000 642 PRO B CA 1
ATOM 4396 C C . PRO A 1 554 ? -4.74300 -12.53400 20.40500 1.000 65.55000 642 PRO B C 1
ATOM 4397 O O . PRO A 1 554 ? -4.30400 -11.83700 19.48900 1.000 67.17000 642 PRO B O 1
ATOM 4401 N N . LEU A 1 555 ? -4.20500 -13.70900 20.73700 1.000 63.25000 643 LEU B N 1
ATOM 4402 C CA . LEU A 1 555 ? -2.86000 -14.05300 20.28100 1.000 65.04000 643 LEU B CA 1
ATOM 4403 C C . LEU A 1 555 ? -2.73000 -14.12000 18.76100 1.000 64.97000 643 LEU B C 1
ATOM 4404 O O . LEU A 1 555 ? -1.60700 -14.05300 18.24300 1.000 65.57000 643 LEU B O 1
ATOM 4409 N N . GLU A 1 556 ? -3.83700 -14.25400 18.02800 1.000 67.02000 644 GLU B N 1
ATOM 4410 C CA . GLU A 1 556 ? -3.73700 -14.29700 16.57300 1.000 65.73000 644 GLU B CA 1
ATOM 4411 C C . GLU A 1 556 ? -3.40800 -12.93300 15.97700 1.000 60.32000 644 GLU B C 1
ATOM 4412 O O . GLU A 1 556 ? -2.91000 -12.86900 14.84900 1.000 60.29000 644 GLU B O 1
ATOM 4418 N N . TYR A 1 557 ? -3.66800 -11.84600 16.70200 1.000 57.86000 645 TYR B N 1
ATOM 4419 C CA . TYR A 1 557 ? -3.31400 -10.51000 16.24500 1.000 56.40000 645 TYR B CA 1
ATOM 4420 C C . TYR A 1 557 ? -1.96000 -10.04000 16.75400 1.000 54.07000 645 TYR B C 1
ATOM 4421 O O . TYR A 1 557 ? -1.48300 -8.98800 16.31000 1.000 47.85000 645 TYR B O 1
ATOM 4430 N N . ARG A 1 558 ? -1.32600 -10.78400 17.66300 1.000 47.93000 646 ARG B N 1
ATOM 4431 C CA . ARG A 1 558 ? -0.05600 -10.32200 18.20600 1.000 52.34000 646 ARG B CA 1
ATOM 4432 C C . ARG A 1 558 ? 1.04200 -10.37700 17.15400 1.000 49.25000 646 ARG B C 1
ATOM 4433 O O . ARG A 1 558 ? 1.83400 -9.43300 17.02500 1.000 45.94000 646 ARG B O 1
ATOM 4441 N N . ILE A 1 559 ? 1.08700 -11.45500 16.37700 1.000 47.09000 647 ILE B N 1
ATOM 4442 C CA . ILE A 1 559 ? 2.08500 -11.61300 15.32000 1.000 48.63000 647 ILE B CA 1
ATOM 4443 C C . ILE A 1 559 ? 1.96400 -10.47600 14.30700 1.000 48.86000 647 ILE B C 1
ATOM 4444 O O . ILE A 1 559 ? 2.95000 -9.75200 14.08500 1.000 45.96000 647 ILE B O 1
ATOM 4449 N N . PRO A 1 560 ? 0.79800 -10.25700 13.67900 1.000 47.68000 648 PRO B N 1
ATOM 4450 C CA . PRO A 1 560 ? 0.72700 -9.17200 12.69200 1.000 45.48000 648 PRO B CA 1
ATOM 4451 C C . PRO A 1 560 ? 0.96400 -7.79800 13.29000 1.000 47.14000 648 PRO B C 1
ATOM 4452 O O . PRO A 1 560 ? 1.59500 -6.95100 12.64300 1.000 43.47000 648 PRO B O 1
ATOM 4456 N N . PHE A 1 561 ? 0.47100 -7.53900 14.50500 1.000 44.37000 649 PHE B N 1
ATOM 4457 C CA . PHE A 1 561 ? 0.60700 -6.19200 15.04900 1.000 45.04000 649 PHE B CA 1
ATOM 4458 C C . PHE A 1 561 ? 2.05600 -5.88700 15.37800 1.000 42.16000 649 PHE B C 1
ATOM 4459 O O . PHE A 1 561 ? 2.54700 -4.78700 15.09200 1.000 40.94000 649 PHE B O 1
ATOM 4467 N N . GLN A 1 562 ? 2.75500 -6.85900 15.96700 1.000 44.00000 650 GLN B N 1
ATOM 4468 C CA . GLN A 1 562 ? 4.17400 -6.70000 16.24800 1.000 44.75000 650 GLN B CA 1
ATOM 4469 C C . GLN A 1 562 ? 4.95300 -6.40800 14.97100 1.000 43.67000 650 GLN B C 1
ATOM 4470 O O . GLN A 1 562 ? 5.81800 -5.52800 14.95400 1.000 41.69000 650 GLN B O 1
ATOM 4476 N N . GLU A 1 563 ? 4.65200 -7.11600 13.88100 1.000 42.57000 651 GLU B N 1
ATOM 4477 C CA . GLU A 1 563 ? 5.33600 -6.79200 12.63300 1.000 42.01000 651 GLU B CA 1
ATOM 4478 C C . GLU A 1 563 ? 4.85900 -5.45800 12.06600 1.000 40.74000 651 GLU B C 1
ATOM 4479 O O . GLU A 1 563 ? 5.66800 -4.67500 11.56200 1.000 39.26000 651 GLU B O 1
ATOM 4485 N N . PHE A 1 564 ? 3.55500 -5.17600 12.13900 1.000 39.84000 652 PHE B N 1
ATOM 4486 C CA . PHE A 1 564 ? 3.06300 -3.86700 11.72500 1.000 40.46000 652 PHE B CA 1
ATOM 4487 C C . PHE A 1 564 ? 3.81000 -2.75800 12.45300 1.000 41.44000 652 PHE B C 1
ATOM 4488 O O . PHE A 1 564 ? 4.29100 -1.79900 11.83700 1.000 39.69000 652 PHE B O 1
ATOM 4496 N N . TYR A 1 565 ? 3.94000 -2.90200 13.77200 1.000 40.88000 653 TYR B N 1
ATOM 4497 C CA . TYR A 1 565 ? 4.65100 -1.92300 14.58800 1.000 41.81000 653 TYR B CA 1
ATOM 4498 C C . TYR A 1 565 ? 6.11700 -1.80900 14.16800 1.000 38.81000 653 TYR B C 1
ATOM 4499 O O . TYR A 1 565 ? 6.65500 -0.70000 14.02800 1.000 35.88000 653 TYR B O 1
ATOM 4508 N N . ASN A 1 566 ? 6.78000 -2.95400 13.97100 1.000 36.93000 654 ASN B N 1
ATOM 4509 C CA . ASN A 1 566 ? 8.18800 -2.94900 13.56800 1.000 40.96000 654 ASN B CA 1
ATOM 4510 C C . ASN A 1 566 ? 8.37800 -2.32400 12.19000 1.000 40.14000 654 ASN B C 1
ATOM 4511 O O . ASN A 1 566 ? 9.31900 -1.54900 11.97800 1.000 34.87000 654 ASN B O 1
ATOM 4516 N N . THR A 1 567 ? 7.52300 -2.68700 11.22200 1.000 40.11000 655 THR B N 1
ATOM 4517 C CA . THR A 1 567 ? 7.71000 -2.15900 9.87400 1.000 33.03000 655 THR B CA 1
ATOM 4518 C C . THR A 1 567 ? 7.54000 -0.64500 9.86100 1.000 36.69000 655 THR B C 1
ATOM 4519 O O . THR A 1 567 ? 8.26500 0.05200 9.14500 1.000 34.57000 655 THR B O 1
ATOM 4523 N N . VAL A 1 568 ? 6.65500 -0.11400 10.70800 1.000 35.21000 656 VAL B N 1
ATOM 4524 C CA . VAL A 1 568 ? 6.52900 1.33500 10.83600 1.000 36.04000 656 VAL B CA 1
ATOM 4525 C C . VAL A 1 568 ? 7.84100 1.95900 11.30700 1.000 38.22000 656 VAL B C 1
ATOM 4526 O O . VAL A 1 568 ? 8.25200 3.02000 10.81200 1.000 33.55000 656 VAL B O 1
ATOM 4530 N N . LEU A 1 569 ? 8.52900 1.31500 12.25800 1.000 33.78000 657 LEU B N 1
ATOM 4531 C CA . LEU A 1 569 ? 9.83800 1.82000 12.68200 1.000 38.44000 657 LEU B CA 1
ATOM 4532 C C . LEU A 1 569 ? 10.84300 1.80500 11.53300 1.000 34.80000 657 LEU B C 1
ATOM 4533 O O . LEU A 1 569 ? 11.59900 2.76300 11.34300 1.000 37.16000 657 LEU B O 1
ATOM 4538 N N . VAL A 1 570 ? 10.87700 0.71500 10.77200 1.000 33.09000 658 VAL B N 1
ATOM 4539 C CA . VAL A 1 570 ? 11.79800 0.60500 9.64300 1.000 36.03000 658 VAL B CA 1
ATOM 4540 C C . VAL A 1 570 ? 11.46700 1.64200 8.57600 1.000 38.57000 658 VAL B C 1
ATOM 4541 O O . VAL A 1 570 ? 12.35400 2.31900 8.04300 1.000 36.03000 658 VAL B O 1
ATOM 4545 N N . MET A 1 571 ? 10.18200 1.74000 8.21400 1.000 33.56000 659 MET B N 1
ATOM 4546 C CA . MET A 1 571 ? 9.72200 2.76800 7.28500 1.000 37.00000 659 MET B CA 1
ATOM 4547 C C . MET A 1 571 ? 10.13200 4.15700 7.75300 1.000 37.24000 659 MET B C 1
ATOM 4548 O O . MET A 1 571 ? 10.55000 5.00500 6.95000 1.000 35.43000 659 MET B O 1
ATOM 4553 N N . THR A 1 572 ? 10.00100 4.40400 9.06000 1.000 38.33000 660 THR B N 1
ATOM 4554 C CA . THR A 1 572 ? 10.31400 5.71300 9.62100 1.000 40.29000 660 THR B CA 1
ATOM 4555 C C . THR A 1 572 ? 11.79900 6.01800 9.51100 1.000 39.63000 660 THR B C 1
ATOM 4556 O O . THR A 1 572 ? 12.18200 7.13400 9.14500 1.000 44.54000 660 THR B O 1
ATOM 4560 N N . GLU A 1 573 ? 12.64900 5.03800 9.82300 1.000 39.55000 661 GLU B N 1
ATOM 4561 C CA . GLU A 1 573 ? 14.08800 5.20800 9.62700 1.000 43.31000 661 GLU B CA 1
ATOM 4562 C C . GLU A 1 573 ? 14.40500 5.56200 8.17700 1.000 41.29000 661 GLU B C 1
ATOM 4563 O O . GLU A 1 573 ? 15.13900 6.51900 7.90400 1.000 39.78000 661 GLU B O 1
ATOM 4569 N N . ALA A 1 574 ? 13.85300 4.79400 7.23400 1.000 41.11000 662 ALA B N 1
ATOM 4570 C CA . ALA A 1 574 ? 14.18300 4.98700 5.82500 1.000 42.42000 662 ALA B CA 1
ATOM 4571 C C . ALA A 1 574 ? 13.70400 6.34400 5.32300 1.000 39.66000 662 ALA B C 1
ATOM 4572 O O . ALA A 1 574 ? 14.44600 7.06400 4.64100 1.000 41.08000 662 ALA B O 1
ATOM 4574 N N . ALA A 1 575 ? 12.46500 6.71800 5.66100 1.000 38.32000 663 ALA B N 1
ATOM 4575 C CA . ALA A 1 575 ? 11.91500 7.97100 5.16400 1.000 38.98000 663 ALA B CA 1
ATOM 4576 C C . ALA A 1 575 ? 12.62800 9.17600 5.76600 1.000 43.27000 663 ALA B C 1
ATOM 4577 O O . ALA A 1 575 ? 12.79500 10.20300 5.09300 1.000 43.48000 663 ALA B O 1
ATOM 4579 N N . SER A 1 576 ? 13.05600 9.08000 7.02700 1.000 46.48000 664 SER B N 1
ATOM 4580 C CA . SER A 1 576 ? 13.76100 10.20700 7.62500 1.000 42.76000 664 SER B CA 1
ATOM 4581 C C . SER A 1 576 ? 15.14000 10.39100 7.00200 1.000 46.02000 664 SER B C 1
ATOM 4582 O O . SER A 1 576 ? 15.63200 11.52500 6.92400 1.000 47.16000 664 SER B O 1
ATOM 4585 N N . LYS A 1 577 ? 15.76200 9.31100 6.51200 1.000 44.62000 665 LYS B N 1
ATOM 4586 C CA . LYS A 1 577 ? 17.01800 9.47300 5.78700 1.000 42.75000 665 LYS B CA 1
ATOM 4587 C C . LYS A 1 577 ? 16.80700 10.19900 4.46500 1.000 48.73000 665 LYS B C 1
ATOM 4588 O O . LYS A 1 577 ? 17.69400 10.93200 4.01400 1.000 48.09000 665 LYS B O 1
ATOM 4594 N N . ILE A 1 578 ? 15.64000 10.02700 3.84200 1.000 47.08000 666 ILE B N 1
ATOM 4595 C CA . ILE A 1 578 ? 15.36500 10.69900 2.57700 1.000 46.12000 666 ILE B CA 1
ATOM 4596 C C . ILE A 1 578 ? 14.96100 12.15100 2.80500 1.000 44.57000 666 ILE B C 1
ATOM 4597 O O . ILE A 1 578 ? 15.40900 13.04500 2.08300 1.000 46.54000 666 ILE B O 1
ATOM 4602 N N . HIS A 1 579 ? 14.10600 12.40900 3.79300 1.000 45.77000 667 HIS B N 1
ATOM 4603 C CA . HIS A 1 579 ? 13.49100 13.72600 3.99500 1.000 45.95000 667 HIS B CA 1
ATOM 4604 C C . HIS A 1 579 ? 14.09500 14.39800 5.23100 1.000 46.12000 667 HIS B C 1
ATOM 4605 O O . HIS A 1 579 ? 13.53000 14.37400 6.32600 1.000 44.42000 667 HIS B O 1
ATOM 4612 N N . LYS A 1 580 ? 15.25500 15.03300 5.03400 1.000 49.58000 668 LYS B N 1
ATOM 4613 C CA . LYS A 1 580 ? 15.94800 15.69100 6.13900 1.000 52.29000 668 LYS B CA 1
ATOM 4614 C C . LYS A 1 580 ? 15.13400 16.82600 6.75000 1.000 50.58000 668 LYS B C 1
ATOM 4615 O O . LYS A 1 580 ? 15.32300 17.14300 7.92900 1.000 52.49000 668 LYS B O 1
ATOM 4621 N N . ASN A 1 581 ? 14.23700 17.44100 5.98100 1.000 47.25000 669 ASN B N 1
ATOM 4622 C CA . ASN A 1 581 ? 13.36300 18.48400 6.49700 1.000 45.32000 669 ASN B CA 1
ATOM 4623 C C . ASN A 1 581 ? 12.24800 17.95100 7.38900 1.000 48.41000 669 ASN B C 1
ATOM 4624 O O . ASN A 1 581 ? 11.53700 18.74800 8.00800 1.000 53.47000 669 ASN B O 1
ATOM 4629 N N . LEU A 1 582 ? 12.06200 16.63900 7.46300 1.000 48.49000 670 LEU B N 1
ATOM 4630 C CA . LEU A 1 582 ? 11.03500 16.04000 8.30100 1.000 47.29000 670 LEU B CA 1
ATOM 4631 C C . LEU A 1 582 ? 11.67400 15.36800 9.50500 1.000 44.79000 670 LEU B C 1
ATOM 4632 O O . LEU A 1 582 ? 12.68500 14.67400 9.37600 1.000 48.33000 670 LEU B O 1
ATOM 4637 N N . SER A 1 583 ? 11.08600 15.56100 10.65800 1.000 46.16000 671 SER B N 1
ATOM 4638 C CA . SER A 1 583 ? 11.64300 14.88300 11.81300 1.000 47.10000 671 SER B CA 1
ATOM 4639 C C . SER A 1 583 ? 11.19400 13.41900 11.84600 1.000 46.10000 671 SER B C 1
ATOM 4640 O O . SER A 1 583 ? 10.12000 13.07700 11.34200 1.000 41.82000 671 SER B O 1
ATOM 4643 N N . PRO A 1 584 ? 12.01400 12.52900 12.41900 1.000 43.33000 672 PRO B N 1
ATOM 4644 C CA . PRO A 1 584 ? 11.55500 11.14200 12.59900 1.000 41.98000 672 PRO B CA 1
ATOM 4645 C C . PRO A 1 584 ? 10.30600 11.04700 13.45300 1.000 44.74000 672 PRO B C 1
ATOM 4646 O O . PRO A 1 584 ? 9.43600 10.21200 13.18000 1.000 45.55000 672 PRO B O 1
ATOM 4650 N N . GLU A 1 585 ? 10.17900 11.89000 14.48000 1.000 45.16000 673 GLU B N 1
ATOM 4651 C CA . GLU A 1 585 ? 8.94700 11.88100 15.26000 1.000 49.15000 673 GLU B CA 1
ATOM 4652 C C . GLU A 1 585 ? 7.74800 12.22300 14.38600 1.000 45.12000 673 GLU B C 1
ATOM 4653 O O . GLU A 1 585 ? 6.70900 11.55800 14.46100 1.000 42.01000 673 GLU B O 1
ATOM 4659 N N . PHE A 1 586 ? 7.87700 13.24900 13.54200 1.000 41.21000 674 PHE B N 1
ATOM 4660 C CA . PHE A 1 586 ? 6.78000 13.61500 12.65500 1.000 41.99000 674 PHE B CA 1
ATOM 4661 C C . PHE A 1 586 ? 6.39300 12.45400 11.75100 1.000 40.45000 674 PHE B C 1
ATOM 4662 O O . PHE A 1 586 ? 5.20300 12.15200 11.58200 1.000 40.59000 674 PHE B O 1
ATOM 4670 N N . ILE A 1 587 ? 7.39000 11.79300 11.15800 1.000 39.87000 675 ILE B N 1
ATOM 4671 C CA . ILE A 1 587 ? 7.10700 10.70700 10.22600 1.000 42.28000 675 ILE B CA 1
ATOM 4672 C C . ILE A 1 587 ? 6.49300 9.52800 10.95700 1.000 39.40000 675 ILE B C 1
ATOM 4673 O O . ILE A 1 587 ? 5.51100 8.93800 10.48700 1.000 41.65000 675 ILE B O 1
ATOM 4678 N N . CYS A 1 588 ? 7.04100 9.17900 12.12600 1.000 41.78000 676 CYS B N 1
ATOM 4679 C CA . CYS A 1 588 ? 6.52600 8.03900 12.88500 1.000 41.49000 676 CYS B CA 1
ATOM 4680 C C . CYS A 1 588 ? 5.06600 8.24400 13.28200 1.000 43.06000 676 CYS B C 1
ATOM 4681 O O . CYS A 1 588 ? 4.24400 7.32700 13.15200 1.000 42.48000 676 CYS B O 1
ATOM 4684 N N 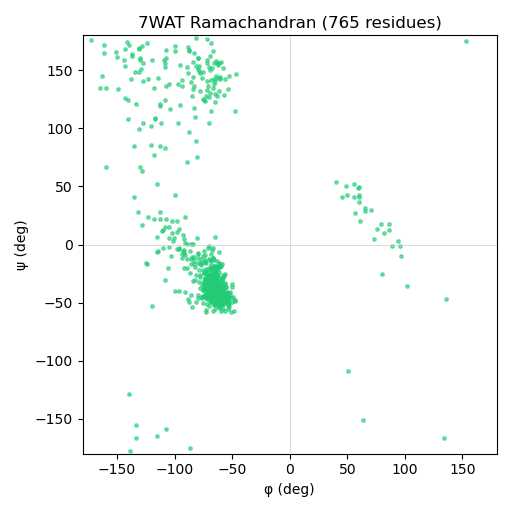. LYS A 1 589 ? 4.72600 9.44200 13.77500 1.000 43.07000 677 LYS B N 1
ATOM 4685 C CA . LYS A 1 589 ? 3.33600 9.75300 14.10500 1.000 43.51000 677 LYS B CA 1
ATOM 4686 C C . LYS A 1 589 ? 2.44800 9.70800 12.86300 1.000 41.41000 677 LYS B C 1
ATOM 4687 O O . LYS A 1 589 ? 1.30000 9.24800 12.91800 1.000 41.90000 677 LYS B O 1
ATOM 4693 N N . TYR A 1 590 ? 2.96200 10.19100 11.73400 1.000 40.68000 678 TYR B N 1
ATOM 4694 C CA . TYR A 1 590 ? 2.19100 10.16100 10.50000 1.000 40.73000 678 TYR B CA 1
ATOM 4695 C C . TYR A 1 590 ? 1.85400 8.72600 10.11400 1.000 39.82000 678 TYR B C 1
ATOM 4696 O O . TYR A 1 590 ? 0.68700 8.39300 9.87300 1.000 39.05000 678 TYR B O 1
ATOM 4705 N N . LEU A 1 591 ? 2.85400 7.84200 10.13300 1.000 38.87000 679 LEU B N 1
ATOM 4706 C CA . LEU A 1 591 ? 2.64100 6.46600 9.69300 1.000 38.83000 679 LEU B CA 1
ATOM 4707 C C . LEU A 1 591 ? 1.75700 5.69600 10.66300 1.000 39.95000 679 LEU B C 1
ATOM 4708 O O . LEU A 1 591 ? 0.80000 5.03000 10.24600 1.000 41.06000 679 LEU B O 1
ATOM 4713 N N . SER A 1 592 ? 2.05800 5.75700 11.96200 1.000 39.57000 680 SER B N 1
ATOM 4714 C CA . SER A 1 592 ? 1.18600 5.07200 12.91600 1.000 43.30000 680 SER B CA 1
ATOM 4715 C C . SER A 1 592 ? -0.21100 5.69000 12.92500 1.000 40.79000 680 SER B C 1
ATOM 4716 O O . SER A 1 592 ? -1.19900 4.98600 13.17000 1.000 39.00000 680 SER B O 1
ATOM 4719 N N . GLY A 1 593 ? -0.31200 6.99100 12.63700 1.000 42.11000 681 GLY B N 1
ATOM 4720 C CA . GLY A 1 593 ? -1.58900 7.64700 12.43900 1.000 40.31000 681 GLY B CA 1
ATOM 4721 C C . GLY A 1 593 ? -2.42200 6.99800 11.34600 1.000 42.04000 681 GLY B C 1
ATOM 4722 O O . GLY A 1 593 ? -3.54900 6.56400 11.61000 1.000 37.85000 681 GLY B O 1
ATOM 4723 N N . ILE A 1 594 ? -1.88600 6.89800 10.12200 1.000 39.83000 682 ILE B N 1
ATOM 4724 C CA . ILE A 1 594 ? -2.70000 6.38500 9.01700 1.000 37.97000 682 ILE B CA 1
ATOM 4725 C C . ILE A 1 594 ? -3.05300 4.91000 9.22500 1.000 37.61000 682 ILE B C 1
ATOM 4726 O O . ILE A 1 594 ? -4.16200 4.47800 8.88900 1.000 35.36000 682 ILE B O 1
ATOM 4731 N N . TYR A 1 595 ? -2.13700 4.11100 9.78400 1.000 37.49000 683 TYR B N 1
ATOM 4732 C CA . TYR A 1 595 ? -2.46200 2.69800 9.97600 1.000 38.62000 683 TYR B CA 1
ATOM 4733 C C . TYR A 1 595 ? -3.47200 2.52200 11.09500 1.000 41.56000 683 TYR B C 1
ATOM 4734 O O . TYR A 1 595 ? -4.29800 1.60400 11.04100 1.000 40.02000 683 TYR B O 1
ATOM 4743 N N . THR A 1 596 ? -3.44100 3.40200 12.09800 1.000 41.42000 684 THR B N 1
ATOM 4744 C CA . THR A 1 596 ? -4.48100 3.38800 13.12200 1.000 43.22000 684 THR B CA 1
ATOM 4745 C C . THR A 1 596 ? -5.85100 3.64300 12.50500 1.000 43.26000 684 THR B C 1
ATOM 4746 O O . THR A 1 596 ? -6.78200 2.84800 12.68100 1.000 39.39000 684 THR B O 1
ATOM 4750 N N . LYS A 1 597 ? -5.97800 4.75400 11.76800 1.000 39.72000 685 LYS B N 1
ATOM 4751 C CA . LYS A 1 597 ? -7.22500 5.09300 11.09000 1.000 41.42000 685 LYS B CA 1
ATOM 4752 C C . LYS A 1 597 ? -7.69900 3.96600 10.18600 1.000 40.46000 685 LYS B C 1
ATOM 4753 O O . LYS A 1 597 ? -8.89600 3.67300 10.12800 1.000 43.69000 685 LYS B O 1
ATOM 4759 N N . LEU A 1 598 ? -6.77800 3.32000 9.47100 1.000 42.46000 686 LEU B N 1
ATOM 4760 C CA . LEU A 1 598 ? -7.17000 2.22700 8.58800 1.000 40.04000 686 LEU B CA 1
ATOM 4761 C C . LEU A 1 598 ? -7.72400 1.05500 9.38400 1.000 43.85000 686 LEU B C 1
ATOM 4762 O O . LEU A 1 598 ? -8.83900 0.58200 9.12700 1.000 44.51000 686 LEU B O 1
ATOM 4767 N N . ILE A 1 599 ? -6.94800 0.55500 10.34700 1.000 40.30000 687 ILE B N 1
ATOM 4768 C CA . ILE A 1 599 ? -7.37200 -0.63900 11.06900 1.000 44.07000 687 ILE B CA 1
ATOM 4769 C C . ILE A 1 599 ? -8.65900 -0.37000 11.83600 1.000 45.40000 687 ILE B C 1
ATOM 4770 O O . ILE A 1 599 ? -9.50300 -1.26500 11.97900 1.000 43.03000 687 ILE B O 1
ATOM 4775 N N . LYS A 1 600 ? -8.85500 0.87300 12.30000 1.000 44.53000 688 LYS B N 1
ATOM 4776 C CA . LYS A 1 600 ? -10.09000 1.23200 13.00300 1.000 47.93000 688 LYS B CA 1
ATOM 4777 C C . LYS A 1 600 ? -11.31100 1.10300 12.09800 1.000 47.58000 688 LYS B C 1
ATOM 4778 O O . LYS A 1 600 ? -12.35500 0.58700 12.51800 1.000 44.65000 688 LYS B O 1
ATOM 4784 N N . SER A 1 601 ? -11.20400 1.58100 10.85400 1.000 45.11000 689 SER B N 1
ATOM 4785 C CA . SER A 1 601 ? -12.32200 1.47600 9.92600 1.000 42.35000 689 SER B CA 1
ATOM 4786 C C . SER A 1 601 ? -12.59300 0.03400 9.53200 1.000 44.20000 689 SER B C 1
ATOM 4787 O O . SER A 1 601 ? -13.73600 -0.31100 9.21800 1.000 46.89000 689 SER B O 1
ATOM 4790 N N . GLU A 1 602 ? -11.56000 -0.81200 9.50100 1.000 43.80000 690 GLU B N 1
ATOM 4791 C CA . GLU A 1 602 ? -11.78000 -2.21900 9.18300 1.000 44.09000 690 GLU B CA 1
ATOM 4792 C C . GLU A 1 602 ? -12.43800 -2.93300 10.35500 1.000 47.64000 690 GLU B C 1
ATOM 4793 O O . GLU A 1 602 ? -13.31400 -3.78400 10.16200 1.000 50.83000 690 GLU B O 1
ATOM 4799 N N . ILE A 1 603 ? -12.03500 -2.58200 11.57700 1.000 45.14000 691 ILE B N 1
ATOM 4800 C CA . ILE A 1 603 ? -12.70700 -3.09100 12.77100 1.000 51.76000 691 ILE B CA 1
ATOM 4801 C C . ILE A 1 603 ? -14.18400 -2.71500 12.74800 1.000 51.73000 691 ILE B C 1
ATOM 4802 O O . ILE A 1 603 ? -15.06100 -3.56200 12.95800 1.000 51.28000 691 ILE B O 1
ATOM 4807 N N . ALA A 1 604 ? -14.47400 -1.43600 12.47900 1.000 50.25000 692 ALA B N 1
ATOM 4808 C CA . ALA A 1 604 ? -15.85400 -0.95800 12.41900 1.000 52.55000 692 ALA B CA 1
ATOM 4809 C C . ALA A 1 604 ? -16.71400 -1.80900 11.48700 1.000 56.33000 692 ALA B C 1
ATOM 4810 O O . ALA A 1 604 ? -17.86100 -2.14000 11.81700 1.000 57.95000 692 ALA B O 1
ATOM 4812 N N . ASP A 1 605 ? -16.18100 -2.17600 10.31700 1.000 54.10000 693 ASP B N 1
ATOM 4813 C CA . ASP A 1 605 ? -16.95100 -3.00700 9.39500 1.000 53.88000 693 ASP B CA 1
ATOM 4814 C C . ASP A 1 605 ? -17.12000 -4.41800 9.93800 1.000 57.72000 693 ASP B C 1
ATOM 4815 O O . ASP A 1 605 ? -18.17700 -5.03700 9.75400 1.000 55.38000 693 ASP B O 1
ATOM 4820 N N . ALA A 1 606 ? -16.08100 -4.95100 10.58700 1.000 55.32000 694 ALA B N 1
ATOM 4821 C CA . ALA A 1 606 ? -16.20600 -6.25400 11.23200 1.000 57.84000 694 ALA B CA 1
ATOM 4822 C C . ALA A 1 606 ? -17.22200 -6.19400 12.35900 1.000 60.02000 694 ALA B C 1
ATOM 4823 O O . ALA A 1 606 ? -18.02600 -7.11700 12.53700 1.000 60.65000 694 ALA B O 1
ATOM 4825 N N . ARG A 1 607 ? -17.20500 -5.09800 13.12000 1.000 57.59000 695 ARG B N 1
ATOM 4826 C CA . ARG A 1 607 ? -18.15000 -4.93200 14.21300 1.000 59.32000 695 ARG B CA 1
ATOM 4827 C C . ARG A 1 607 ? -19.57300 -4.81300 13.69100 1.000 61.63000 695 ARG B C 1
ATOM 4828 O O . ARG A 1 607 ? -20.49300 -5.42900 14.23800 1.000 63.63000 695 ARG B O 1
ATOM 4836 N N . TRP A 1 608 ? -19.77100 -4.02400 12.63300 1.000 59.48000 696 TRP B N 1
ATOM 4837 C CA . TRP A 1 608 ? -21.10500 -3.87000 12.06500 1.000 61.41000 696 TRP B CA 1
ATOM 4838 C C . TRP A 1 608 ? -21.67800 -5.21000 11.63300 1.000 62.74000 696 TRP B C 1
ATOM 4839 O O . TRP A 1 608 ? -22.84400 -5.51000 11.90900 1.000 64.45000 696 TRP B O 1
ATOM 4850 N N . LYS A 1 609 ? -20.86700 -6.03400 10.97000 1.000 57.61000 697 LYS B N 1
ATOM 4851 C CA . LYS A 1 609 ? -21.37600 -7.28000 10.41600 1.000 61.32000 697 LYS B CA 1
ATOM 4852 C C . LYS A 1 609 ? -21.77500 -8.25100 11.51800 1.000 65.52000 697 LYS B C 1
ATOM 4853 O O . LYS A 1 609 ? -22.79000 -8.94500 11.40400 1.000 68.38000 697 LYS B O 1
ATOM 4859 N N . ILE A 1 610 ? -20.99400 -8.31400 12.59600 1.000 66.38000 698 ILE B N 1
ATOM 4860 C CA . ILE A 1 610 ? -21.37500 -9.15700 13.72200 1.000 70.89000 698 ILE B CA 1
ATOM 4861 C C . ILE A 1 610 ? -22.63300 -8.60800 14.39200 1.000 66.51000 698 ILE B C 1
ATOM 4862 O O . ILE A 1 610 ? -23.50600 -9.36800 14.82100 1.000 66.01000 698 ILE B O 1
ATOM 4867 N N . GLU A 1 611 ? -22.75400 -7.28100 14.46900 1.000 64.73000 699 GLU B N 1
ATOM 4868 C CA . GLU A 1 611 ? -23.94900 -6.66600 15.03300 1.000 63.54000 699 GLU B CA 1
ATOM 4869 C C . GLU A 1 611 ? -25.15900 -6.82500 14.11900 1.000 70.10000 699 GLU B C 1
ATOM 4870 O O . GLU A 1 611 ? -26.30100 -6.78600 14.59300 1.000 73.50000 699 GLU B O 1
ATOM 4876 N N . GLY A 1 612 ? -24.94000 -6.98700 12.81600 1.000 70.04000 700 GLY B N 1
ATOM 4877 C CA . GLY A 1 612 ? -26.02400 -6.89000 11.85700 1.000 68.20000 700 GLY B CA 1
ATOM 4878 C C . GLY A 1 612 ? -26.48600 -5.47800 11.58000 1.000 69.46000 700 GLY B C 1
ATOM 4879 O O . GLY A 1 612 ? -27.54600 -5.29400 10.97100 1.000 71.44000 700 GLY B O 1
ATOM 4880 N N . TYR A 1 613 ? -25.72000 -4.47600 12.00000 1.000 67.91000 701 TYR B N 1
ATOM 4881 C CA . TYR A 1 613 ? -26.12700 -3.08600 11.87000 1.000 66.56000 701 TYR B CA 1
ATOM 4882 C C . TYR A 1 613 ? -25.92200 -2.60400 10.43900 1.000 71.39000 701 TYR B C 1
ATOM 4883 O O . TYR A 1 613 ? -24.86300 -2.82500 9.84200 1.000 71.81000 701 TYR B O 1
ATOM 4892 N N . ILE A 1 614 ? -26.93700 -1.95400 9.88800 1.000 70.53000 702 ILE B N 1
ATOM 4893 C CA . ILE A 1 614 ? -26.91700 -1.47400 8.51400 1.000 68.30000 702 ILE B CA 1
ATOM 4894 C C . ILE A 1 614 ? -27.09600 0.03700 8.53500 1.000 71.11000 702 ILE B C 1
ATOM 4895 O O . ILE A 1 614 ? -28.20500 0.54200 8.71500 1.000 70.91000 702 ILE B O 1
ATOM 4900 N N . PRO A 1 615 ? -26.01900 0.79500 8.36300 1.000 70.89000 703 PRO B N 1
ATOM 4901 C CA . PRO A 1 615 ? -26.13700 2.25800 8.37600 1.000 69.89000 703 PRO B CA 1
ATOM 4902 C C . PRO A 1 615 ? -26.82800 2.78600 7.12800 1.000 66.06000 703 PRO B C 1
ATOM 4903 O O . PRO A 1 615 ? -27.17100 2.01100 6.22900 1.000 65.30000 703 PRO B O 1
ATOM 4907 N N . SER A 1 616 ? -27.04600 4.09700 7.06300 1.000 64.54000 704 SER B N 1
ATOM 4908 C CA . SER A 1 616 ? -27.45300 4.70300 5.80700 1.000 65.72000 704 SER B CA 1
ATOM 4909 C C . SER A 1 616 ? -26.31100 4.59500 4.79400 1.000 65.64000 704 SER B C 1
ATOM 4910 O O . SER A 1 616 ? -25.16800 4.27200 5.13800 1.000 65.33000 704 SER B O 1
ATOM 4913 N N . PHE A 1 617 ? -26.62600 4.85500 3.52200 1.000 60.49000 705 PHE B N 1
ATOM 4914 C CA . PHE A 1 617 ? -25.59400 4.73000 2.49800 1.000 61.32000 705 PHE B CA 1
ATOM 4915 C C . PHE A 1 617 ? -24.50200 5.77600 2.68600 1.000 61.57000 705 PHE B C 1
ATOM 4916 O O . PHE A 1 617 ? -23.31600 5.48100 2.49500 1.000 56.74000 705 PHE B O 1
ATOM 4924 N N . GLU A 1 618 ? -24.88300 7.00200 3.05600 1.000 63.00000 706 GLU B N 1
ATOM 4925 C CA . GLU A 1 618 ? -23.88900 8.02200 3.37300 1.000 60.94000 706 GLU B CA 1
ATOM 4926 C C . GLU A 1 618 ? -23.06100 7.60700 4.57900 1.000 58.60000 706 GLU B C 1
ATOM 4927 O O . GLU A 1 618 ? -21.84600 7.84200 4.62200 1.000 51.81000 706 GLU B O 1
ATOM 4933 N N . GLU A 1 619 ? -23.69600 6.97600 5.56400 1.000 57.11000 707 GLU B N 1
ATOM 4934 C CA . GLU A 1 619 ? -22.95400 6.56300 6.74700 1.000 59.12000 707 GLU B CA 1
ATOM 4935 C C . GLU A 1 619 ? -22.05000 5.37700 6.44100 1.000 55.62000 707 GLU B C 1
ATOM 4936 O O . GLU A 1 619 ? -20.91900 5.30700 6.93800 1.000 56.40000 707 GLU B O 1
ATOM 4942 N N . TYR A 1 620 ? -22.53300 4.43400 5.63100 1.000 55.17000 708 TYR B N 1
ATOM 4943 C CA . TYR A 1 620 ? -21.70000 3.31400 5.21200 1.000 53.79000 708 TYR B CA 1
ATOM 4944 C C . TYR A 1 620 ? -20.47000 3.80400 4.46100 1.000 50.67000 708 TYR B C 1
ATOM 4945 O O . TYR A 1 620 ? -19.34800 3.37600 4.74500 1.000 46.72000 708 TYR B O 1
ATOM 4954 N N . MET A 1 621 ? -20.66300 4.71000 3.50000 1.000 48.29000 709 MET B N 1
ATOM 4955 C CA . MET A 1 621 ? -19.54700 5.16300 2.67600 1.000 51.29000 709 MET B CA 1
ATOM 4956 C C . MET A 1 621 ? -18.54800 5.98400 3.47900 1.000 48.86000 709 MET B C 1
ATOM 4957 O O . MET A 1 621 ? -17.36600 6.02700 3.12800 1.000 45.98000 709 MET B O 1
ATOM 4962 N N . GLU A 1 622 ? -19.00000 6.64100 4.55000 1.000 49.34000 710 GLU B N 1
ATOM 4963 C CA . GLU A 1 622 ? -18.08100 7.39400 5.39100 1.000 48.91000 710 GLU B CA 1
ATOM 4964 C C . GLU A 1 622 ? -17.01400 6.49400 5.99500 1.000 47.29000 710 GLU B C 1
ATOM 4965 O O . GLU A 1 622 ? -15.86900 6.92600 6.17700 1.000 47.07000 710 GLU B O 1
ATOM 4971 N N . ASN A 1 623 ? -17.35600 5.23800 6.27900 1.000 44.28000 711 ASN B N 1
ATOM 4972 C CA . ASN A 1 623 ? -16.40700 4.26700 6.81100 1.000 44.86000 711 ASN B CA 1
ATOM 4973 C C . ASN A 1 623 ? -15.79200 3.38000 5.73500 1.000 43.80000 711 ASN B C 1
ATOM 4974 O O . ASN A 1 623 ? -14.59100 3.08800 5.79400 1.000 41.15000 711 ASN B O 1
ATOM 4979 N N . ALA A 1 624 ? -16.58700 2.94300 4.75500 1.000 39.18000 712 ALA B N 1
ATOM 4980 C CA . ALA A 1 624 ? -16.10600 1.97300 3.77800 1.000 40.04000 712 ALA B CA 1
ATOM 4981 C C . ALA A 1 624 ? -15.12800 2.58800 2.78000 1.000 41.75000 712 ALA B C 1
ATOM 4982 O O . ALA A 1 624 ? -14.33000 1.85400 2.17700 1.000 39.23000 712 ALA B O 1
ATOM 4984 N N . GLU A 1 625 ? -15.19600 3.90900 2.57700 1.000 37.52000 713 GLU B N 1
ATOM 4985 C CA . GLU A 1 625 ? -14.17400 4.61900 1.82000 1.000 41.45000 713 GLU B CA 1
ATOM 4986 C C . GLU A 1 625 ? -12.83000 4.56600 2.52800 1.000 41.78000 713 GLU B C 1
ATOM 4987 O O . GLU A 1 625 ? -11.78100 4.58300 1.87000 1.000 39.71000 713 GLU B O 1
ATOM 4993 N N . VAL A 1 626 ? -12.84100 4.50500 3.86000 1.000 36.70000 714 VAL B N 1
ATOM 4994 C CA . VAL A 1 626 ? -11.59200 4.36100 4.59200 1.000 38.94000 714 VAL B CA 1
ATOM 4995 C C . VAL A 1 626 ? -11.12800 2.91200 4.58600 1.000 40.41000 714 VAL B C 1
ATOM 4996 O O . VAL A 1 626 ? -9.94900 2.63100 4.33700 1.000 37.87000 714 VAL B O 1
ATOM 5000 N N . SER A 1 627 ? -12.04400 1.97500 4.85200 1.000 37.65000 715 SER B N 1
ATOM 5001 C CA . SER A 1 627 ? -11.67800 0.57300 5.03100 1.000 38.36000 715 SER B CA 1
ATOM 5002 C C . SER A 1 627 ? -11.23400 -0.10400 3.74400 1.000 41.43000 715 SER B C 1
ATOM 5003 O O . SER A 1 627 ? -10.68700 -1.20800 3.80700 1.000 41.66000 715 SER B O 1
ATOM 5006 N N . ILE A 1 628 ? -11.46100 0.51700 2.58400 1.000 41.16000 716 ILE B N 1
ATOM 5007 C CA . ILE A 1 628 ? -11.00700 -0.05300 1.32300 1.000 39.56000 716 ILE B CA 1
ATOM 5008 C C . ILE A 1 628 ? -9.48400 -0.03900 1.19400 1.000 39.02000 716 ILE B C 1
ATOM 5009 O O . ILE A 1 628 ? -8.94600 -0.71700 0.31400 1.000 38.52000 716 ILE B O 1
ATOM 5014 N N . SER A 1 629 ? -8.78300 0.71900 2.05000 1.000 36.05000 717 SER B N 1
ATOM 5015 C CA . SER A 1 629 ? -7.34400 0.56900 2.30900 1.000 41.86000 717 SER B CA 1
ATOM 5016 C C . SER A 1 629 ? -6.39100 1.18400 1.28400 1.000 36.54000 717 SER B C 1
ATOM 5017 O O . SER A 1 629 ? -5.25600 1.50200 1.63800 1.000 38.81000 717 SER B O 1
ATOM 5020 N N . THR A 1 630 ? -6.81000 1.34400 0.02800 1.000 33.45000 718 THR B N 1
ATOM 5021 C CA . THR A 1 630 ? -5.88100 1.79800 -1.00500 1.000 34.83000 718 THR B CA 1
ATOM 5022 C C . THR A 1 630 ? -5.19900 3.12000 -0.63800 1.000 35.24000 718 THR B C 1
ATOM 5023 O O . THR A 1 630 ? -4.01700 3.32200 -0.94500 1.000 31.19000 718 THR B O 1
ATOM 5027 N N . TRP A 1 631 ? -5.92700 4.02800 0.02200 1.000 32.05000 719 TRP B N 1
ATOM 5028 C CA . TRP A 1 631 ? -5.37300 5.33900 0.34500 1.000 34.84000 719 TRP B CA 1
ATOM 5029 C C . TRP A 1 631 ? -4.20800 5.22800 1.31600 1.000 32.10000 719 TRP B C 1
ATOM 5030 O O . TRP A 1 631 ? -3.34100 6.10300 1.33500 1.000 31.41000 719 TRP B O 1
ATOM 5041 N N . VAL A 1 632 ? -4.18400 4.18100 2.14300 1.000 32.75000 720 VAL B N 1
ATOM 5042 C CA . VAL A 1 632 ? -3.11800 4.04800 3.13300 1.000 36.48000 720 VAL B CA 1
ATOM 5043 C C . VAL A 1 632 ? -1.81400 3.67700 2.44600 1.000 32.54000 720 VAL B C 1
ATOM 5044 O O . VAL A 1 632 ? -0.73000 3.99300 2.93600 1.000 33.41000 720 VAL B O 1
ATOM 5048 N N . HIS A 1 633 ? -1.89200 3.00700 1.30100 1.000 32.85000 721 HIS B N 1
ATOM 5049 C CA . HIS A 1 633 ? -0.67200 2.69500 0.59100 1.000 33.36000 721 HIS B CA 1
ATOM 5050 C C . HIS A 1 633 ? -0.21100 3.89000 -0.21100 1.000 31.51000 721 HIS B C 1
ATOM 5051 O O . HIS A 1 633 ? 0.98800 4.04900 -0.43000 1.000 32.45000 721 HIS B O 1
ATOM 5058 N N . VAL A 1 634 ? -1.13500 4.76300 -0.60600 1.000 30.62000 722 VAL B N 1
ATOM 5059 C CA . VAL A 1 634 ? -0.73300 6.02100 -1.21500 1.000 33.94000 722 VAL B CA 1
ATOM 5060 C C . VAL A 1 634 ? 0.01400 6.88000 -0.20400 1.000 33.17000 722 VAL B C 1
ATOM 5061 O O . VAL A 1 634 ? 1.11300 7.36500 -0.47800 1.000 32.07000 722 VAL B O 1
ATOM 5065 N N . LEU A 1 635 ? -0.55500 7.05100 0.99300 1.000 33.93000 723 LEU B N 1
ATOM 5066 C CA . LEU A 1 635 ? 0.01600 8.00300 1.94100 1.000 34.37000 723 LEU B CA 1
ATOM 5067 C C . LEU A 1 635 ? 1.34600 7.51700 2.50100 1.000 36.16000 723 LEU B C 1
ATOM 5068 O O . LEU A 1 635 ? 2.19900 8.33700 2.86300 1.000 36.24000 723 LEU B O 1
ATOM 5073 N N . MET A 1 636 ? 1.54300 6.19900 2.58200 1.000 33.91000 724 MET B N 1
ATOM 5074 C CA . MET A 1 636 ? 2.85200 5.66500 2.94400 1.000 32.79000 724 MET B CA 1
ATOM 5075 C C . MET A 1 636 ? 3.84100 5.77400 1.78200 1.000 33.68000 724 MET B C 1
ATOM 5076 O O . MET A 1 636 ? 4.97000 6.25100 1.95600 1.000 33.99000 724 MET B O 1
ATOM 5081 N N . SER A 1 637 ? 3.44900 5.31100 0.58800 1.000 31.95000 725 SER B N 1
ATOM 5082 C CA . SER A 1 637 ? 4.41100 5.23200 -0.50900 1.000 31.90000 725 SER B CA 1
ATOM 5083 C C . SER A 1 637 ? 4.89200 6.59000 -0.99600 1.000 35.40000 725 SER B C 1
ATOM 5084 O O . SER A 1 637 ? 5.95100 6.64600 -1.63600 1.000 34.28000 725 SER B O 1
ATOM 5087 N N . ILE A 1 638 ? 4.15900 7.67800 -0.72600 1.000 31.96000 726 ILE B N 1
ATOM 5088 C CA . ILE A 1 638 ? 4.65700 8.97800 -1.16400 1.000 33.52000 726 ILE B CA 1
ATOM 5089 C C . ILE A 1 638 ? 5.94900 9.33400 -0.45000 1.000 35.17000 726 ILE B C 1
ATOM 5090 O O . ILE A 1 638 ? 6.69500 10.20200 -0.91800 1.000 35.02000 726 ILE B O 1
ATOM 5095 N N . LEU A 1 639 ? 6.23500 8.68800 0.69100 1.000 35.10000 727 LEU B N 1
ATOM 5096 C CA . LEU A 1 639 ? 7.51800 8.89700 1.35600 1.000 34.74000 727 LEU B CA 1
ATOM 5097 C C . LEU A 1 639 ? 8.68300 8.41400 0.50900 1.000 35.74000 727 LEU B C 1
ATOM 5098 O O . LEU A 1 639 ? 9.82400 8.82200 0.74800 1.000 38.05000 727 LEU B O 1
ATOM 5103 N N . PHE A 1 640 ? 8.42000 7.56800 -0.48700 1.000 34.22000 728 PHE B N 1
ATOM 5104 C CA . PHE A 1 640 ? 9.47200 6.89400 -1.23000 1.000 33.52000 728 PHE B CA 1
ATOM 5105 C C . PHE A 1 640 ? 9.31100 7.07200 -2.72400 1.000 34.99000 728 PHE B C 1
ATOM 5106 O O . PHE A 1 640 ? 9.88500 6.30300 -3.49300 1.000 34.00000 728 PHE B O 1
ATOM 5114 N N . CYS A 1 641 ? 8.52000 8.04000 -3.16100 1.000 36.98000 729 CYS B N 1
ATOM 5115 C CA . CYS A 1 641 ? 8.26700 8.19100 -4.58700 1.000 37.75000 729 CYS B CA 1
ATOM 5116 C C . CYS A 1 641 ? 9.14700 9.26200 -5.22600 1.000 36.88000 729 CYS B C 1
ATOM 5117 O O . CYS A 1 641 ? 8.92200 9.61700 -6.38900 1.000 37.30000 729 CYS B O 1
ATOM 5120 N N . GLY A 1 642 ? 10.15200 9.76200 -4.50400 1.000 37.26000 730 GLY B N 1
ATOM 5121 C CA . GLY A 1 642 ? 11.14900 10.64800 -5.07700 1.000 37.88000 730 GLY B CA 1
ATOM 5122 C C . GLY A 1 642 ? 10.78500 12.11500 -5.08100 1.000 39.79000 730 GLY B C 1
ATOM 5123 O O . GLY A 1 642 ? 11.38900 12.89200 -5.82400 1.000 40.72000 730 GLY B O 1
ATOM 5124 N N . GLU A 1 643 ? 9.84100 12.51400 -4.29700 1.000 41.38000 731 GLU B N 1
ATOM 5125 C CA . GLU A 1 643 ? 9.41700 13.88600 -4.34300 1.000 40.78000 731 GLU B CA 1
ATOM 5126 C C . GLU A 1 643 ? 9.73600 14.58100 -3.02800 1.000 45.16000 731 GLU B C 1
ATOM 5127 O O . GLU A 1 643 ? 9.63900 13.96300 -1.96100 1.000 43.74000 731 GLU B O 1
ATOM 5133 N N . PRO A 1 644 ? 10.13400 15.84900 -3.07100 1.000 41.81000 732 PRO B N 1
ATOM 5134 C CA . PRO A 1 644 ? 10.29900 16.60500 -1.82400 1.000 43.97000 732 PRO B CA 1
ATOM 5135 C C . PRO A 1 644 ? 8.95800 16.73800 -1.13100 1.000 41.76000 732 PRO B C 1
ATOM 5136 O O . PRO A 1 644 ? 7.91400 16.84300 -1.77500 1.000 43.99000 732 PRO B O 1
ATOM 5140 N N . LEU A 1 645 ? 8.98400 16.71800 0.19000 1.000 41.76000 733 LEU B N 1
ATOM 5141 C CA . LEU A 1 645 ? 7.75400 16.72700 0.95500 1.000 44.32000 733 LEU B CA 1
ATOM 5142 C C . LEU A 1 645 ? 7.83100 17.80900 2.01200 1.000 46.34000 733 LEU B C 1
ATOM 5143 O O . LEU A 1 645 ? 8.91300 18.28100 2.36600 1.000 48.60000 733 LEU B O 1
ATOM 5148 N N . THR A 1 646 ? 6.66100 18.20000 2.51100 1.000 47.55000 734 THR B N 1
ATOM 5149 C CA . THR A 1 646 ? 6.56000 19.14400 3.61400 1.000 46.63000 734 THR B CA 1
ATOM 5150 C C . THR A 1 646 ? 5.50600 18.63300 4.57600 1.000 43.75000 734 THR B C 1
ATOM 5151 O O . THR A 1 646 ? 4.69100 17.77700 4.22900 1.000 42.80000 734 THR B O 1
ATOM 5155 N N . GLU A 1 647 ? 5.51700 19.17800 5.79300 1.000 41.85000 735 GLU B N 1
ATOM 5156 C CA . GLU A 1 647 ? 4.50700 18.77800 6.76700 1.000 48.02000 735 GLU B CA 1
ATOM 5157 C C . GLU A 1 647 ? 3.10500 19.16100 6.30200 1.000 44.66000 735 GLU B C 1
ATOM 5158 O O . GLU A 1 647 ? 2.14700 18.41700 6.53600 1.000 43.21000 735 GLU B O 1
ATOM 5164 N N . GLU A 1 648 ? 2.96400 20.30600 5.62500 1.000 45.61000 736 GLU B N 1
ATOM 5165 C CA . GLU A 1 648 ? 1.64900 20.69700 5.11900 1.000 48.71000 736 GLU B CA 1
ATOM 5166 C C . GLU A 1 648 ? 1.11900 19.68300 4.10800 1.000 46.70000 736 GLU B C 1
ATOM 5167 O O . GLU A 1 648 ? -0.07100 19.34700 4.12300 1.000 48.01000 736 GLU B O 1
ATOM 5173 N N . ILE A 1 649 ? 1.98100 19.18700 3.21600 1.000 44.06000 737 ILE B N 1
ATOM 5174 C CA . ILE A 1 649 ? 1.54600 18.15300 2.27800 1.000 42.08000 737 ILE B CA 1
ATOM 5175 C C . ILE A 1 649 ? 1.05800 16.93000 3.04300 1.000 40.29000 737 ILE B C 1
ATOM 5176 O O . ILE A 1 649 ? -0.04000 16.41400 2.79900 1.000 39.36000 737 ILE B O 1
ATOM 5181 N N . LEU A 1 650 ? 1.85900 16.46800 4.00300 1.000 39.87000 738 LEU B N 1
ATOM 5182 C CA . LEU A 1 650 ? 1.50100 15.27300 4.76100 1.000 41.88000 738 LEU B CA 1
ATOM 5183 C C . LEU A 1 650 ? 0.22700 15.47800 5.57000 1.000 42.27000 738 LEU B C 1
ATOM 5184 O O . LEU A 1 650 ? -0.56600 14.54300 5.72800 1.000 39.94000 738 LEU B O 1
ATOM 5189 N N . ASN A 1 651 ? 0.00700 16.69200 6.08100 1.000 43.62000 739 ASN B N 1
ATOM 5190 C CA . ASN A 1 651 ? -1.18600 16.97600 6.87100 1.000 44.36000 739 ASN B CA 1
ATOM 5191 C C . ASN A 1 651 ? -2.45000 17.09800 6.02600 1.000 43.19000 739 ASN B C 1
ATOM 5192 O O . ASN A 1 651 ? -3.54700 16.87600 6.54100 1.000 49.56000 739 ASN B O 1
ATOM 5197 N N . THR A 1 652 ? -2.32900 17.43800 4.74800 1.000 38.27000 740 THR B N 1
ATOM 5198 C CA . THR A 1 652 ? -3.48600 17.77100 3.93300 1.000 43.02000 740 THR B CA 1
ATOM 5199 C C . THR A 1 652 ? -3.74400 16.78400 2.80500 1.000 40.83000 740 THR B C 1
ATOM 5200 O O . THR A 1 652 ? -4.76700 16.90500 2.12900 1.000 44.31000 740 THR B O 1
ATOM 5204 N N . ILE A 1 653 ? -2.86500 15.80400 2.58700 1.000 39.89000 741 ILE B N 1
ATOM 5205 C CA . ILE A 1 653 ? -3.03900 14.95200 1.41500 1.000 38.21000 741 ILE B CA 1
ATOM 5206 C C . ILE A 1 653 ? -4.19900 13.97100 1.58500 1.000 37.33000 741 ILE B C 1
ATOM 5207 O O . ILE A 1 653 ? -4.85400 13.62000 0.59700 1.000 37.27000 741 ILE B O 1
ATOM 5212 N N . TYR A 1 654 ? -4.49200 13.51500 2.80800 1.000 36.95000 742 TYR B N 1
ATOM 5213 C CA . TYR A 1 654 ? -5.61100 12.58500 2.97200 1.000 38.34000 742 TYR B CA 1
ATOM 5214 C C . TYR A 1 654 ? -6.92300 13.18800 2.47100 1.000 40.89000 742 TYR B C 1
ATOM 5215 O O . TYR A 1 654 ? -7.76700 12.47400 1.91300 1.000 39.76000 742 TYR B O 1
ATOM 5224 N N . ASP A 1 655 ? -7.12900 14.48900 2.68500 1.000 38.67000 743 ASP B N 1
ATOM 5225 C CA . ASP A 1 655 ? -8.35800 15.15300 2.27200 1.000 42.38000 743 ASP B CA 1
ATOM 5226 C C . ASP A 1 655 ? -8.28000 15.75300 0.87500 1.000 41.76000 743 ASP B C 1
ATOM 5227 O O . ASP A 1 655 ? -9.24700 16.38400 0.43800 1.000 41.91000 743 ASP B O 1
ATOM 5232 N N . SER A 1 656 ? -7.16300 15.60300 0.17100 1.000 38.26000 744 SER B N 1
ATOM 5233 C CA . SER A 1 656 ? -7.10500 16.17600 -1.16400 1.000 38.48000 744 SER B CA 1
ATOM 5234 C C . SER A 1 656 ? -8.10400 15.47400 -2.08400 1.000 36.56000 744 SER B C 1
ATOM 5235 O O . SER A 1 656 ? -8.51900 14.33300 -1.85500 1.000 36.29000 744 SER B O 1
ATOM 5238 N N . ARG A 1 657 ? -8.50300 16.19300 -3.12600 1.000 35.61000 745 ARG B N 1
ATOM 5239 C CA . ARG A 1 657 ? -9.47000 15.65800 -4.07700 1.000 38.05000 745 ARG B CA 1
ATOM 5240 C C . ARG A 1 657 ? -9.00500 14.36900 -4.75200 1.000 34.03000 745 ARG B C 1
ATOM 5241 O O . ARG A 1 657 ? -9.82300 13.43800 -4.85800 1.000 34.49000 745 ARG B O 1
ATOM 5249 N N . PRO A 1 658 ? -7.74700 14.22300 -5.19600 1.000 34.40000 746 PRO B N 1
ATOM 5250 C CA . PRO A 1 658 ? -7.35700 12.93200 -5.80000 1.000 34.15000 746 PRO B CA 1
ATOM 5251 C C . PRO A 1 658 ? -7.45800 11.74300 -4.84700 1.000 33.68000 746 PRO B C 1
ATOM 5252 O O . PRO A 1 658 ? -7.80500 10.64000 -5.28900 1.000 31.43000 746 PRO B O 1
ATOM 5256 N N . LEU A 1 659 ? -7.18400 11.93000 -3.54800 1.000 31.63000 747 LEU B N 1
ATOM 5257 C CA . LEU A 1 659 ? -7.26300 10.80700 -2.61200 1.000 33.89000 747 LEU B CA 1
ATOM 5258 C C . LEU A 1 659 ? -8.71300 10.43300 -2.31700 1.000 34.45000 747 LEU B C 1
ATOM 5259 O O . LEU A 1 659 ? -9.04500 9.25000 -2.17900 1.000 32.72000 747 LEU B O 1
ATOM 5264 N N . LYS A 1 660 ? -9.58400 11.43300 -2.20600 1.000 33.61000 748 LYS B N 1
ATOM 5265 C CA . LYS A 1 660 ? -11.00900 11.17100 -2.07300 1.000 34.66000 748 LYS B CA 1
ATOM 5266 C C . LYS A 1 660 ? -11.53400 10.38500 -3.27000 1.000 33.21000 748 LYS B C 1
ATOM 5267 O O . LYS A 1 660 ? -12.27100 9.40700 -3.10500 1.000 33.74000 748 LYS B O 1
ATOM 5273 N N . LEU A 1 661 ? -11.16800 10.80400 -4.48800 1.000 33.34000 749 LEU B N 1
ATOM 5274 C CA . LEU A 1 661 ? -11.64300 10.09400 -5.67500 1.000 36.54000 749 LEU B CA 1
ATOM 5275 C C . LEU A 1 661 ? -11.13400 8.65500 -5.68000 1.000 34.21000 749 LEU B C 1
ATOM 5276 O O . LEU A 1 661 ? -11.86300 7.72700 -6.04400 1.000 32.77000 749 LEU B O 1
ATOM 5281 N N . ASP A 1 662 ? -9.87800 8.46200 -5.28000 1.000 35.11000 750 ASP B N 1
ATOM 5282 C CA . ASP A 1 662 ? -9.31100 7.12700 -5.11300 1.000 32.93000 750 ASP B CA 1
ATOM 5283 C C . ASP A 1 662 ? -10.18300 6.27300 -4.20200 1.000 32.39000 750 ASP B C 1
ATOM 5284 O O . ASP A 1 662 ? -10.58300 5.16300 -4.56700 1.000 32.66000 750 ASP B O 1
ATOM 5289 N N . ARG A 1 663 ? -10.45800 6.76400 -2.99200 1.000 33.14000 751 ARG B N 1
ATOM 5290 C CA . ARG A 1 663 ? -11.21500 5.96600 -2.03400 1.000 39.20000 751 ARG B CA 1
ATOM 5291 C C . ARG A 1 663 ? -12.60400 5.64000 -2.56700 1.000 36.50000 751 ARG B C 1
ATOM 5292 O O . ARG A 1 663 ? -13.09900 4.52500 -2.38500 1.000 32.55000 751 ARG B O 1
ATOM 5300 N N . ILE A 1 664 ? -13.24500 6.59900 -3.23600 1.000 36.57000 752 ILE B N 1
ATOM 5301 C CA . ILE A 1 664 ? -14.57800 6.35100 -3.78300 1.000 36.24000 752 ILE B CA 1
ATOM 5302 C C . ILE A 1 664 ? -14.51200 5.29800 -4.88200 1.000 35.40000 752 ILE B C 1
ATOM 5303 O O . ILE A 1 664 ? -15.26600 4.32200 -4.87000 1.000 34.18000 752 ILE B O 1
ATOM 5308 N N . ILE A 1 665 ? -13.61500 5.48700 -5.85600 1.000 31.00000 753 ILE B N 1
ATOM 5309 C CA . ILE A 1 665 ? -13.54400 4.57000 -6.99300 1.000 33.36000 753 ILE B CA 1
ATOM 5310 C C . ILE A 1 665 ? -13.31500 3.14000 -6.51400 1.000 34.89000 753 ILE B C 1
ATOM 5311 O O . ILE A 1 665 ? -13.99300 2.19800 -6.94900 1.000 32.67000 753 ILE B O 1
ATOM 5316 N N . CYS A 1 666 ? -12.35900 2.95700 -5.60700 1.000 34.24000 754 CYS B N 1
ATOM 5317 C CA . CYS A 1 666 ? -11.99000 1.60300 -5.20500 1.000 35.90000 754 CYS B CA 1
ATOM 5318 C C . CYS A 1 666 ? -13.07600 0.93000 -4.36400 1.000 37.89000 754 CYS B C 1
ATOM 5319 O O . CYS A 1 666 ? -13.25800 -0.29500 -4.44800 1.000 34.12000 754 CYS B O 1
ATOM 5322 N N . ARG A 1 667 ? -13.81000 1.69500 -3.55400 1.000 31.54000 755 ARG B N 1
ATOM 5323 C CA . ARG A 1 667 ? -14.90000 1.08600 -2.79800 1.000 37.66000 755 ARG B CA 1
ATOM 5324 C C . ARG A 1 667 ? -16.03800 0.64800 -3.71800 1.000 40.02000 755 ARG B C 1
ATOM 5325 O O . ARG A 1 667 ? -16.51500 -0.49300 -3.63000 1.000 36.03000 755 ARG B O 1
ATOM 5333 N N . LEU A 1 668 ? -16.49000 1.54600 -4.60400 1.000 38.86000 756 LEU B N 1
ATOM 5334 C CA . LEU A 1 668 ? -17.54100 1.19500 -5.55400 1.000 38.62000 756 LEU B CA 1
ATOM 5335 C C . LEU A 1 668 ? -17.17000 -0.04500 -6.35300 1.000 40.11000 756 LEU B C 1
ATOM 5336 O O . LEU A 1 668 ? -17.97500 -0.97300 -6.50300 1.000 42.17000 756 LEU B O 1
ATOM 5341 N N . CYS A 1 669 ? -15.94600 -0.08800 -6.86800 1.000 37.68000 757 CYS B N 1
ATOM 5342 C CA . CYS A 1 669 ? -15.55700 -1.24200 -7.66800 1.000 37.92000 757 CYS B CA 1
ATOM 5343 C C . CYS A 1 669 ? -15.53900 -2.51400 -6.82200 1.000 45.18000 757 CYS B C 1
ATOM 5344 O O . CYS A 1 669 ? -15.99100 -3.57100 -7.27000 1.000 44.34000 757 CYS B O 1
ATOM 5347 N N . ASN A 1 670 ? -15.04200 -2.42500 -5.58500 1.000 39.88000 758 ASN B N 1
ATOM 5348 C CA . ASN A 1 670 ? -15.02400 -3.59100 -4.71500 1.000 43.38000 758 ASN B CA 1
ATOM 5349 C C . ASN A 1 670 ? -16.44100 -4.08600 -4.45200 1.000 45.56000 758 ASN B C 1
ATOM 5350 O O . ASN A 1 670 ? -16.72400 -5.28300 -4.55800 1.000 45.88000 758 ASN B O 1
ATOM 5355 N N . ASP A 1 671 ? -17.35000 -3.16900 -4.11200 1.000 43.83000 759 ASP B N 1
ATOM 5356 C CA . ASP A 1 671 ? -18.69900 -3.57700 -3.73800 1.000 44.93000 759 ASP B CA 1
ATOM 5357 C C . ASP A 1 671 ? -19.47700 -4.10000 -4.93800 1.000 46.46000 759 ASP B C 1
ATOM 5358 O O . ASP A 1 671 ? -20.29100 -5.01900 -4.79100 1.000 48.47000 759 ASP B O 1
ATOM 5363 N N . ILE A 1 672 ? -19.22500 -3.55300 -6.12800 1.000 39.97000 760 ILE B N 1
ATOM 5364 C CA . ILE A 1 672 ? -19.89000 -4.05600 -7.32400 1.000 47.32000 760 ILE B CA 1
ATOM 5365 C C . ILE A 1 672 ? -19.46900 -5.49700 -7.60000 1.000 54.87000 760 ILE B C 1
ATOM 5366 O O . ILE A 1 672 ? -20.30900 -6.35700 -7.89100 1.000 58.71000 760 ILE B O 1
ATOM 5371 N N . GLN A 1 673 ? -18.16900 -5.79600 -7.47900 1.000 54.63000 761 GLN B N 1
ATOM 5372 C CA . GLN A 1 673 ? -17.70300 -7.16300 -7.71300 1.000 56.16000 761 GLN B CA 1
ATOM 5373 C C . GLN A 1 673 ? -18.02700 -8.08300 -6.54100 1.000 58.90000 761 GLN B C 1
ATOM 5374 O O . GLN A 1 673 ? -18.31200 -9.26700 -6.74300 1.000 61.76000 761 GLN B O 1
ATOM 5380 N N . THR A 1 674 ? -17.97900 -7.57100 -5.31100 1.000 58.01000 762 THR B N 1
ATOM 5381 C CA . THR A 1 674 ? -18.30700 -8.41500 -4.16600 1.000 62.30000 762 THR B CA 1
ATOM 5382 C C . THR A 1 674 ? -19.76100 -8.88000 -4.20600 1.000 68.03000 762 THR B C 1
ATOM 5383 O O . THR A 1 674 ? -20.06700 -9.99700 -3.76900 1.000 65.90000 762 THR B O 1
ATOM 5387 N N . TYR A 1 675 ? -20.66800 -8.04800 -4.73500 1.000 64.00000 763 TYR B N 1
ATOM 5388 C CA . TYR A 1 675 ? -22.07700 -8.42600 -4.77400 1.000 64.15000 763 TYR B CA 1
ATOM 5389 C C . TYR A 1 675 ? -22.30600 -9.60700 -5.70700 1.000 65.59000 763 TYR B C 1
ATOM 5390 O O . TYR A 1 675 ? -23.12800 -10.48200 -5.41700 1.000 67.03000 763 TYR B O 1
ATOM 5399 N N . LYS A 1 676 ? -21.60300 -9.64100 -6.83800 1.000 65.75000 764 LYS B N 1
ATOM 5400 C CA . LYS A 1 676 ? -21.74700 -10.76700 -7.75200 1.000 68.99000 764 LYS B CA 1
ATOM 5401 C C . LYS A 1 676 ? -21.36400 -12.07600 -7.07300 1.000 74.19000 764 LYS B C 1
ATOM 5402 O O . LYS A 1 676 ? -22.00400 -13.11100 -7.29100 1.000 77.43000 764 LYS B O 1
ATOM 5408 N N . ILE A 1 677 ? -20.32800 -12.04400 -6.23400 1.000 72.21000 765 ILE B N 1
ATOM 5409 C CA . ILE A 1 677 ? -19.88400 -13.24900 -5.53900 1.000 72.48000 765 ILE B CA 1
ATOM 5410 C C . ILE A 1 677 ? -20.87200 -13.62400 -4.44100 1.000 72.15000 765 ILE B C 1
ATOM 5411 O O . ILE A 1 677 ? -21.40400 -14.73900 -4.41600 1.000 76.30000 765 ILE B O 1
ATOM 5416 N N . GLU A 1 678 ? -21.13100 -12.69400 -3.51700 1.000 70.27000 766 GLU B N 1
ATOM 5417 C CA . GLU A 1 678 ? -22.09500 -12.93500 -2.44900 1.000 73.79000 766 GLU B CA 1
ATOM 5418 C C . GLU A 1 678 ? -23.49000 -13.25500 -2.97800 1.000 76.80000 766 GLU B C 1
ATOM 5419 O O . GLU A 1 678 ? -24.31900 -13.77700 -2.22500 1.000 79.20000 766 GLU B O 1
ATOM 5425 N N . MET A 1 679 ? -23.77400 -12.94900 -4.24400 1.000 75.46000 767 MET B N 1
ATOM 5426 C CA . MET A 1 679 ? -25.01600 -13.41200 -4.85600 1.000 79.61000 767 MET B CA 1
ATOM 5427 C C . MET A 1 679 ? -25.07800 -14.93400 -4.87500 1.000 80.81000 767 MET B C 1
ATOM 5428 O O . MET A 1 679 ? -26.05200 -15.53400 -4.40800 1.000 80.73000 767 MET B O 1
ATOM 5433 N N . LYS A 1 680 ? -24.04000 -15.57700 -5.41900 1.000 81.28000 768 LYS B N 1
ATOM 5434 C CA . LYS A 1 680 ? -23.99200 -17.03400 -5.47200 1.000 80.81000 768 LYS B CA 1
ATOM 5435 C C . LYS A 1 680 ? -23.90300 -17.65700 -4.08500 1.000 81.34000 768 LYS B C 1
ATOM 5436 O O . LYS A 1 680 ? -24.21400 -18.84200 -3.92800 1.000 82.52000 768 LYS B O 1
ATOM 5442 N N . LEU A 1 681 ? -23.48200 -16.89600 -3.08200 1.000 81.15000 769 LEU B N 1
ATOM 5443 C CA . LEU A 1 681 ? -23.62400 -17.31000 -1.69600 1.000 81.40000 769 LEU B CA 1
ATOM 5444 C C . LEU A 1 681 ? -24.98700 -16.87500 -1.18100 1.000 85.25000 769 LEU B C 1
ATOM 5445 O O . LEU A 1 681 ? -25.69000 -16.07600 -1.80100 1.000 83.55000 769 LEU B O 1
ATOM 5450 N N . GLY A 1 682 ? -25.36600 -17.40800 -0.02600 1.000 82.60000 770 GLY B N 1
ATOM 5451 C CA . GLY A 1 682 ? -26.58800 -16.90600 0.56300 1.000 86.68000 770 GLY B CA 1
ATOM 5452 C C . GLY A 1 682 ? -26.48900 -15.48500 1.07300 1.000 89.89000 770 GLY B C 1
ATOM 5453 O O . GLY A 1 682 ? -27.52500 -14.86100 1.32600 1.000 90.97000 770 GLY B O 1
ATOM 5454 N N . GLN A 1 683 ? -25.26300 -14.94300 1.18800 1.000 87.23000 771 GLN B N 1
ATOM 5455 C CA . GLN A 1 683 ? -25.14400 -13.76600 2.03200 1.000 85.90000 771 GLN B CA 1
ATOM 5456 C C . GLN A 1 683 ? -25.40800 -12.48600 1.24800 1.000 85.81000 771 GLN B C 1
ATOM 5457 O O . GLN A 1 683 ? -25.10300 -12.40200 0.05300 1.000 81.20000 771 GLN B O 1
ATOM 5463 N N . PRO A 1 684 ? -25.98300 -11.48500 1.91500 1.000 82.79000 772 PRO B N 1
ATOM 5464 C CA . PRO A 1 684 ? -26.14400 -10.16700 1.29400 1.000 82.82000 772 PRO B CA 1
ATOM 5465 C C . PRO A 1 684 ? -24.90500 -9.30300 1.47500 1.000 80.92000 772 PRO B C 1
ATOM 5466 O O . PRO A 1 684 ? -24.26900 -9.28600 2.53000 1.000 78.85000 772 PRO B O 1
ATOM 5470 N N . THR A 1 685 ? -24.55200 -8.58100 0.41700 1.000 76.10000 773 THR B N 1
ATOM 5471 C CA . THR A 1 685 ? -23.45000 -7.63900 0.49400 1.000 76.37000 773 THR B CA 1
ATOM 5472 C C . THR A 1 685 ? -23.91300 -6.36300 1.18900 1.000 74.44000 773 THR B C 1
ATOM 5473 O O . THR A 1 685 ? -25.08200 -5.97900 1.11600 1.000 72.87000 773 THR B O 1
ATOM 5477 N N . GLN A 1 686 ? -22.98400 -5.71800 1.88900 1.000 72.53000 774 GLN B N 1
ATOM 5478 C CA . GLN A 1 686 ? -23.31100 -4.57300 2.72600 1.000 69.35000 774 GLN B CA 1
ATOM 5479 C C . GLN A 1 686 ? -23.41400 -3.26400 1.94600 1.000 67.47000 774 GLN B C 1
ATOM 5480 O O . GLN A 1 686 ? -24.02400 -2.31000 2.44100 1.000 68.06000 774 GLN B O 1
ATOM 5486 N N . GLY A 1 687 ? -22.84400 -3.18900 0.74800 1.000 64.41000 775 GLY B N 1
ATOM 5487 C CA . GLY A 1 687 ? -23.01600 -2.00900 -0.07600 1.000 61.91000 775 GLY B CA 1
ATOM 5488 C C . GLY A 1 687 ? -24.41500 -1.92700 -0.65600 1.000 65.26000 775 GLY B C 1
ATOM 5489 O O . GLY A 1 687 ? -25.12900 -0.94300 -0.43800 1.000 65.41000 775 GLY B O 1
ATOM 5490 N N . VAL A 1 688 ? -24.81300 -2.96000 -1.40500 1.000 67.63000 776 VAL B N 1
ATOM 5491 C CA . VAL A 1 688 ? -26.16600 -3.01200 -1.95000 1.000 64.59000 776 VAL B CA 1
ATOM 5492 C C . VAL A 1 688 ? -27.19400 -2.92800 -0.83100 1.000 65.26000 776 VAL B C 1
ATOM 5493 O O . VAL A 1 688 ? -28.19000 -2.20200 -0.93600 1.000 65.53000 776 VAL B O 1
ATOM 5497 N N . SER A 1 689 ? -26.96400 -3.66000 0.26300 1.000 65.94000 777 SER B N 1
ATOM 5498 C CA . SER A 1 689 ? -27.92100 -3.68000 1.36600 1.000 68.14000 777 SER B CA 1
ATOM 5499 C C . SER A 1 689 ? -28.11800 -2.28900 1.94300 1.000 64.85000 777 SER B C 1
ATOM 5500 O O . SER A 1 689 ? -29.25200 -1.85100 2.16100 1.000 63.67000 777 SER B O 1
ATOM 5503 N N . CYS A 1 690 ? -27.01600 -1.58500 2.20900 1.000 65.08000 778 CYS B N 1
ATOM 5504 C CA . CYS A 1 690 ? -27.10300 -0.23300 2.74400 1.000 61.88000 778 CYS B CA 1
ATOM 5505 C C . CYS A 1 690 ? -27.78500 0.70900 1.76700 1.000 60.98000 778 CYS B C 1
ATOM 5506 O O . CYS A 1 690 ? -28.49900 1.62800 2.18700 1.000 57.32000 778 CYS B O 1
ATOM 5509 N N . TYR A 1 691 ? -27.57400 0.50500 0.46600 1.000 59.66000 779 TYR B N 1
ATOM 5510 C CA . TYR A 1 691 ? -28.25300 1.33800 -0.51600 1.000 60.35000 779 TYR B CA 1
ATOM 5511 C C . TYR A 1 691 ? -29.75400 1.08000 -0.51100 1.000 63.19000 779 TYR B C 1
ATOM 5512 O O . TYR A 1 691 ? -30.55100 2.02300 -0.60000 1.000 61.62000 779 TYR B O 1
ATOM 5521 N N . MET A 1 692 ? -30.15500 -0.19000 -0.40300 1.000 61.53000 780 MET B N 1
ATOM 5522 C CA . MET A 1 692 ? -31.57100 -0.53500 -0.46000 1.000 60.34000 780 MET B CA 1
ATOM 5523 C C . MET A 1 692 ? -32.32300 -0.03100 0.76900 1.000 59.96000 780 MET B C 1
ATOM 5524 O O . MET A 1 692 ? -33.42600 0.51000 0.64400 1.000 61.60000 780 MET B O 1
ATOM 5529 N N . LYS A 1 693 ? -31.74300 -0.18100 1.96200 1.000 61.81000 781 LYS B N 1
ATOM 5530 C CA . LYS A 1 693 ? -32.38200 0.35600 3.16200 1.000 63.48000 781 LYS B CA 1
ATOM 5531 C C . LYS A 1 693 ? -32.54400 1.87000 3.07100 1.000 63.01000 781 LYS B C 1
ATOM 5532 O O . LYS A 1 693 ? -33.55900 2.42400 3.51200 1.000 62.58000 781 LYS B O 1
ATOM 5538 N N . GLU A 1 694 ? -31.55600 2.55500 2.49500 1.000 64.19000 782 GLU B N 1
ATOM 5539 C CA . GLU A 1 694 ? -31.67300 3.99400 2.28700 1.000 62.75000 782 GLU B CA 1
ATOM 5540 C C . GLU A 1 694 ? -32.74800 4.32100 1.25700 1.000 60.86000 782 GLU B C 1
ATOM 5541 O O . GLU A 1 694 ? -33.52400 5.26400 1.44200 1.000 63.09000 782 GLU B O 1
ATOM 5547 N N . HIS A 1 695 ? -32.81300 3.56200 0.16800 1.000 60.84000 783 HIS B N 1
ATOM 5548 C CA . HIS A 1 695 ? -33.80100 3.81500 -0.87500 1.000 59.98000 783 HIS B CA 1
ATOM 5549 C C . HIS A 1 695 ? -34.79500 2.66200 -0.91900 1.000 64.04000 783 HIS B C 1
ATOM 5550 O O . HIS A 1 695 ? -34.63900 1.73700 -1.72500 1.000 61.65000 783 HIS B O 1
ATOM 5557 N N . PRO A 1 696 ? -35.84000 2.69300 -0.07700 1.000 66.12000 784 PRO B N 1
ATOM 5558 C CA . PRO A 1 696 ? -36.68200 1.50000 0.12800 1.000 66.19000 784 PRO B CA 1
ATOM 5559 C C . PRO A 1 696 ? -37.47400 1.03000 -1.08500 1.000 64.19000 784 PRO B C 1
ATOM 5560 O O . PRO A 1 696 ? -38.28500 0.10800 -0.96300 1.000 72.60000 784 PRO B O 1
ATOM 5564 N N . GLY A 1 697 ? -37.26100 1.62000 -2.25200 1.000 62.99000 785 GLY B N 1
ATOM 5565 C CA . GLY A 1 697 ? -37.91100 1.08700 -3.43100 1.000 63.34000 785 GLY B CA 1
ATOM 5566 C C . GLY A 1 697 ? -37.03000 0.25900 -4.34600 1.000 68.11000 785 GLY B C 1
ATOM 5567 O O . GLY A 1 697 ? -37.54000 -0.41500 -5.25300 1.000 67.27000 785 GLY B O 1
ATOM 5568 N N . ALA A 1 698 ? -35.71800 0.26400 -4.09200 1.000 64.20000 786 ALA B N 1
ATOM 5569 C CA . ALA A 1 698 ? -34.73700 -0.12400 -5.09900 1.000 62.30000 786 ALA B CA 1
ATOM 5570 C C . ALA A 1 698 ? -34.52400 -1.63200 -5.16300 1.000 66.11000 786 ALA B C 1
ATOM 5571 O O . ALA A 1 698 ? -34.33600 -2.29400 -4.13500 1.000 65.60000 786 ALA B O 1
ATOM 5573 N N . THR A 1 699 ? -34.50800 -2.17200 -6.37800 1.000 62.15000 787 THR B N 1
ATOM 5574 C CA . THR A 1 699 ? -34.02200 -3.53400 -6.47600 1.000 62.11000 787 THR B CA 1
ATOM 5575 C C . THR A 1 699 ? -32.52600 -3.60000 -6.17600 1.000 68.08000 787 THR B C 1
ATOM 5576 O O . THR A 1 699 ? -31.84100 -2.58600 -5.99900 1.000 64.77000 787 THR B O 1
ATOM 5580 N N . GLU A 1 700 ? -32.02100 -4.83100 -6.11200 1.000 67.38000 788 GLU B N 1
ATOM 5581 C CA . GLU A 1 700 ? -30.58000 -5.01200 -6.06600 1.000 65.56000 788 GLU B CA 1
ATOM 5582 C C . GLU A 1 700 ? -29.92800 -4.59400 -7.37900 1.000 64.54000 788 GLU B C 1
ATOM 5583 O O . GLU A 1 700 ? -28.78100 -4.12900 -7.38000 1.000 63.87000 788 GLU B O 1
ATOM 5589 N N . GLU A 1 701 ? -30.65200 -4.69800 -8.49800 1.000 62.93000 789 GLU B N 1
ATOM 5590 C CA . GLU A 1 701 ? -30.08800 -4.24300 -9.75900 1.000 64.08000 789 GLU B CA 1
ATOM 5591 C C . GLU A 1 701 ? -30.08800 -2.72200 -9.84600 1.000 63.61000 789 GLU B C 1
ATOM 5592 O O . GLU A 1 701 ? -29.16700 -2.14800 -10.44000 1.000 63.27000 789 GLU B O 1
ATOM 5598 N N . ASP A 1 702 ? -31.07700 -2.05300 -9.23400 1.000 60.15000 790 ASP B N 1
ATOM 5599 C CA . ASP A 1 702 ? -31.00300 -0.60100 -9.10700 1.000 62.01000 790 ASP B CA 1
ATOM 5600 C C . ASP A 1 702 ? -29.74000 -0.18500 -8.37000 1.000 59.86000 790 ASP B C 1
ATOM 5601 O O . ASP A 1 702 ? -28.96600 0.63800 -8.87100 1.000 53.94000 790 ASP B O 1
ATOM 5606 N N . ALA A 1 703 ? -29.54000 -0.71500 -7.15700 1.000 55.91000 791 ALA B N 1
ATOM 5607 C CA . ALA A 1 703 ? -28.34200 -0.41400 -6.38400 1.000 56.97000 791 ALA B CA 1
ATOM 5608 C C . ALA A 1 703 ? -27.09400 -0.56200 -7.24100 1.000 54.83000 791 ALA B C 1
ATOM 5609 O O . ALA A 1 703 ? -26.25300 0.34100 -7.29800 1.000 51.52000 791 ALA B O 1
ATOM 5611 N N . LEU A 1 704 ? -26.99500 -1.68400 -7.96000 1.000 55.08000 792 LEU B N 1
ATOM 5612 C CA . LEU A 1 704 ? -25.86200 -1.92300 -8.84600 1.000 54.29000 792 LEU B CA 1
ATOM 5613 C C . LEU A 1 704 ? -25.74900 -0.84300 -9.90400 1.000 52.50000 792 LEU B C 1
ATOM 5614 O O . LEU A 1 704 ? -24.66800 -0.28600 -10.12700 1.000 51.54000 792 LEU B O 1
ATOM 5619 N N . VAL A 1 705 ? -26.85100 -0.56400 -10.60100 1.000 52.45000 793 VAL B N 1
ATOM 5620 C CA . VAL A 1 705 ? -26.80600 0.41700 -11.67900 1.000 50.01000 793 VAL B CA 1
ATOM 5621 C C . VAL A 1 705 ? -26.36300 1.76800 -11.13800 1.000 47.68000 793 VAL B C 1
ATOM 5622 O O . VAL A 1 705 ? -25.57700 2.47800 -11.77000 1.000 50.24000 793 VAL B O 1
ATOM 5626 N N . TYR A 1 706 ? -26.83800 2.12800 -9.94700 1.000 47.16000 794 TYR B N 1
ATOM 5627 C CA . TYR A 1 706 ? -26.42700 3.38300 -9.33800 1.000 48.14000 794 TYR B CA 1
ATOM 5628 C C . TYR A 1 706 ? -24.94000 3.37100 -8.99300 1.000 48.27000 794 TYR B C 1
ATOM 5629 O O . TYR A 1 706 ? -24.23600 4.36900 -9.20000 1.000 43.80000 794 TYR B O 1
ATOM 5638 N N . LEU A 1 707 ? -24.44900 2.25800 -8.44700 1.000 47.01000 795 LEU B N 1
ATOM 5639 C CA . LEU A 1 707 ? -23.03500 2.18300 -8.10000 1.000 48.68000 795 LEU B CA 1
ATOM 5640 C C . LEU A 1 707 ? -22.17000 2.21400 -9.34700 1.000 45.35000 795 LEU B C 1
ATOM 5641 O O . LEU A 1 707 ? -21.12100 2.87100 -9.37000 1.000 43.87000 795 LEU B O 1
ATOM 5646 N N . GLN A 1 708 ? -22.60500 1.52200 -10.39700 1.000 43.90000 796 GLN B N 1
ATOM 5647 C CA . GLN A 1 708 ? -21.84600 1.51500 -11.63600 1.000 44.22000 796 GLN B CA 1
ATOM 5648 C C . GLN A 1 708 ? -21.79400 2.90300 -12.24400 1.000 46.60000 796 GLN B C 1
ATOM 5649 O O . GLN A 1 708 ? -20.74500 3.33200 -12.74000 1.000 45.70000 796 GLN B O 1
ATOM 5655 N N . SER A 1 709 ? -22.91200 3.63700 -12.18000 1.000 45.19000 797 SER B N 1
ATOM 5656 C CA . SER A 1 709 ? -22.94700 4.99700 -12.71000 1.000 47.51000 797 SER B CA 1
ATOM 5657 C C . SER A 1 709 ? -22.07200 5.93000 -11.88800 1.000 43.85000 797 SER B C 1
ATOM 5658 O O . SER A 1 709 ? -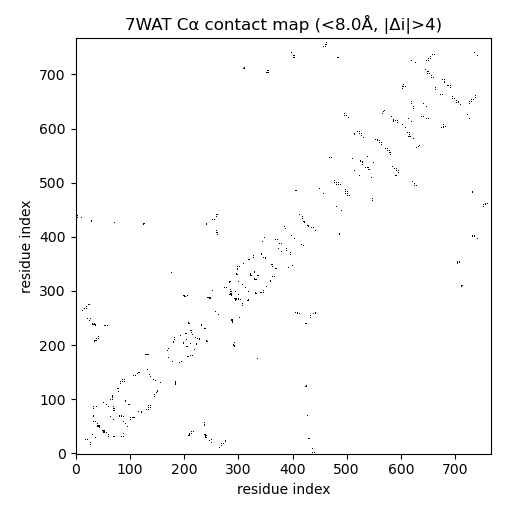21.33600 6.75200 -12.44800 1.000 41.72000 797 SER B O 1
ATOM 5661 N N . LEU A 1 710 ? -22.14800 5.83100 -10.56000 1.000 40.34000 798 LEU B N 1
ATOM 5662 C CA . LEU A 1 710 ? -21.26500 6.62900 -9.71900 1.000 40.57000 798 LEU B CA 1
ATOM 5663 C C . LEU A 1 710 ? -19.80200 6.27200 -9.97800 1.000 40.43000 798 LEU B C 1
ATOM 5664 O O . LEU A 1 710 ? -18.93800 7.15500 -10.01500 1.000 39.38000 798 LEU B O 1
ATOM 5669 N N . LEU A 1 711 ? -19.50800 4.98300 -10.17700 1.000 39.05000 799 LEU B N 1
ATOM 5670 C CA . LEU A 1 711 ? -18.13900 4.58200 -10.49100 1.000 40.87000 799 LEU B CA 1
ATOM 5671 C C . LEU A 1 711 ? -17.64800 5.26600 -11.76500 1.000 39.28000 799 LEU B C 1
ATOM 5672 O O . LEU A 1 711 ? -16.56400 5.86100 -11.78300 1.000 36.18000 799 LEU B O 1
ATOM 5677 N N . GLU A 1 712 ? -18.44800 5.21800 -12.83700 1.000 39.84000 800 GLU B N 1
ATOM 5678 C CA . GLU A 1 712 ? -18.00100 5.78400 -14.10600 1.000 38.36000 800 GLU B CA 1
ATOM 5679 C C . GLU A 1 712 ? -17.87500 7.30000 -14.02900 1.000 39.03000 800 GLU B C 1
ATOM 5680 O O . GLU A 1 712 ? -16.96600 7.88400 -14.63000 1.000 37.27000 800 GLU B O 1
ATOM 5686 N N . LYS A 1 713 ? -18.78300 7.95500 -13.30600 1.000 36.89000 801 LYS B N 1
ATOM 5687 C CA . LYS A 1 713 ? -18.68500 9.39700 -13.13200 1.000 38.18000 801 LYS B CA 1
ATOM 5688 C C . LYS A 1 713 ? -17.42900 9.78000 -12.35100 1.000 38.53000 801 LYS B C 1
ATOM 5689 O O . LYS A 1 713 ? -16.76700 10.78100 -12.66100 1.000 37.46000 801 LYS B O 1
ATOM 5695 N N . THR A 1 714 ? -17.07900 8.99300 -11.33700 1.000 33.98000 802 THR B N 1
ATOM 5696 C CA . THR A 1 714 ? -15.93000 9.34100 -10.50900 1.000 37.77000 802 THR B CA 1
ATOM 5697 C C . THR A 1 714 ? -14.61500 9.07500 -11.24000 1.000 32.69000 802 THR B C 1
ATOM 5698 O O . THR A 1 714 ? -13.64400 9.82900 -11.07700 1.000 33.98000 802 THR B O 1
ATOM 5702 N N . LYS A 1 715 ? -14.57700 8.03500 -12.07400 1.000 33.51000 803 LYS B N 1
ATOM 5703 C CA . LYS A 1 715 ? -13.40100 7.80400 -12.91000 1.000 34.91000 803 LYS B CA 1
ATOM 5704 C C . LYS A 1 715 ? -13.14200 8.98200 -13.83800 1.000 34.02000 803 LYS B C 1
ATOM 5705 O O . LYS A 1 715 ? -11.98500 9.31800 -14.11600 1.000 31.98000 803 LYS B O 1
ATOM 5711 N N . ARG A 1 716 ? -14.20300 9.61900 -14.34900 1.000 33.53000 804 ARG B N 1
ATOM 5712 C CA . ARG A 1 716 ? -13.96300 10.76000 -15.23000 1.000 33.55000 804 ARG B CA 1
ATOM 5713 C C . ARG A 1 716 ? -13.36000 11.91500 -14.45200 1.000 29.21000 804 ARG B C 1
ATOM 5714 O O . ARG A 1 716 ? -12.49900 12.63900 -14.97000 1.000 28.86000 804 ARG B O 1
ATOM 5722 N N . GLU A 1 717 ? -13.82000 12.10800 -13.21100 1.000 31.39000 805 GLU B N 1
ATOM 5723 C CA . GLU A 1 717 ? -13.25800 13.14500 -12.35000 1.000 36.16000 805 GLU B CA 1
ATOM 5724 C C . GLU A 1 717 ? -11.80300 12.85400 -12.03700 1.000 33.59000 805 GLU B C 1
ATOM 5725 O O . GLU A 1 717 ? -10.98300 13.78000 -11.96000 1.000 33.55000 805 GLU B O 1
ATOM 5731 N N . LEU A 1 718 ? -11.46800 11.56800 -11.86000 1.000 32.14000 806 LEU B N 1
ATOM 5732 C CA . LEU A 1 718 ? -10.08200 11.18800 -11.60000 1.000 32.61000 806 LEU B CA 1
ATOM 5733 C C . LEU A 1 718 ? -9.19300 11.50800 -12.79500 1.000 33.73000 806 LEU B C 1
ATOM 5734 O O . LEU A 1 718 ? -8.07300 12.00000 -12.61900 1.000 31.25000 806 LEU B O 1
ATOM 5739 N N . ASN A 1 719 ? -9.66500 11.21500 -14.01900 1.000 31.80000 807 ASN B N 1
ATOM 5740 C CA . ASN A 1 719 ? -8.89100 11.53500 -15.22000 1.000 33.99000 807 ASN B CA 1
ATOM 5741 C C . ASN A 1 719 ? -8.56000 13.02100 -15.28100 1.000 31.58000 807 ASN B C 1
ATOM 5742 O O . ASN A 1 719 ? -7.42100 13.41000 -15.55200 1.000 31.63000 807 ASN B O 1
ATOM 5747 N N . GLU A 1 720 ? -9.58700 13.84600 -15.05500 1.000 33.21000 808 GLU B N 1
ATOM 5748 C CA . GLU A 1 720 ? -9.46100 15.32800 -15.11700 1.000 38.94000 808 GLU B CA 1
ATOM 5749 C C . GLU A 1 720 ? -8.45700 15.82600 -14.07100 1.000 34.12000 808 GLU B C 1
ATOM 5750 O O . GLU A 1 720 ? -7.66700 16.73200 -14.40300 1.000 34.52000 808 GLU B O 1
ATOM 5756 N N . SER A 1 721 ? -8.48900 15.25900 -12.86100 1.000 36.62000 809 SER B N 1
ATOM 5757 C CA . SER A 1 721 ? -7.58700 15.70200 -11.80500 1.000 36.37000 809 SER B CA 1
ATOM 5758 C C . SER A 1 721 ? -6.17400 15.22300 -12.06800 1.000 34.76000 809 SER B C 1
ATOM 5759 O O . SER A 1 721 ? -5.21400 15.90100 -11.69500 1.000 32.92000 809 SER B O 1
ATOM 5762 N N . TYR A 1 722 ? -6.02900 14.07900 -12.74000 1.000 34.52000 810 TYR B N 1
ATOM 5763 C CA . TYR A 1 722 ? -4.70700 13.49100 -12.93300 1.000 34.71000 810 TYR B CA 1
ATOM 5764 C C . TYR A 1 722 ? -3.99000 14.07900 -14.14800 1.000 34.85000 810 TYR B C 1
ATOM 5765 O O . TYR A 1 722 ? -2.85000 14.55200 -14.04700 1.000 29.84000 810 TYR B O 1
ATOM 5774 N N . PHE A 1 723 ? -4.63900 14.05200 -15.30900 1.000 29.07000 811 PHE B N 1
ATOM 5775 C CA . PHE A 1 723 ? -3.91800 14.37400 -16.53500 1.000 33.51000 811 PHE B CA 1
ATOM 5776 C C . PHE A 1 723 ? -3.63700 15.86000 -16.65800 1.000 33.71000 811 PHE B C 1
ATOM 5777 O O . PHE A 1 723 ? -2.61700 16.24200 -17.24500 1.000 35.16000 811 PHE B O 1
ATOM 5785 N N . ILE A 1 724 ? -4.48300 16.69700 -16.09000 1.000 33.07000 812 ILE B N 1
ATOM 5786 C CA . ILE A 1 724 ? -4.29800 18.14700 -16.13700 1.000 34.87000 812 ILE B CA 1
ATOM 5787 C C . ILE A 1 724 ? -3.54200 18.58800 -14.88900 1.000 35.88000 812 ILE B C 1
ATOM 5788 O O . ILE A 1 724 ? -3.81800 18.11200 -13.78400 1.000 31.79000 812 ILE B O 1
ATOM 5793 N N . THR A 1 725 ? -2.56600 19.48200 -15.06800 1.000 35.55000 813 THR B N 1
ATOM 5794 C CA . THR A 1 725 ? -1.87800 20.10000 -13.94400 1.000 36.97000 813 THR B CA 1
ATOM 5795 C C . THR A 1 725 ? -2.70700 21.27800 -13.45100 1.000 40.19000 813 THR B C 1
ATOM 5796 O O . THR A 1 725 ? -2.94700 22.22800 -14.19900 1.000 40.25000 813 THR B O 1
ATOM 5800 N N . HIS A 1 726 ? -3.16200 21.21100 -12.21100 1.000 41.87000 814 HIS B N 1
ATOM 5801 C CA . HIS A 1 726 ? -3.92800 22.30000 -11.63100 1.000 43.24000 814 HIS B CA 1
ATOM 5802 C C . HIS A 1 726 ? -3.02200 23.13900 -10.74900 1.000 47.28000 814 HIS B C 1
ATOM 5803 O O . HIS A 1 726 ? -1.87700 22.78100 -10.47300 1.000 46.88000 814 HIS B O 1
ATOM 5810 N N . GLU A 1 727 ? -3.56100 24.28100 -10.30700 1.000 51.98000 815 GLU B N 1
ATOM 5811 C CA . GLU A 1 727 ? -2.82700 25.21100 -9.40900 1.000 57.28000 815 GLU B CA 1
ATOM 5812 C C . GLU A 1 727 ? -2.73300 24.56300 -8.02400 1.000 53.40000 815 GLU B C 1
ATOM 5813 O O . GLU A 1 727 ? -3.76500 24.05900 -7.53800 1.000 52.61000 815 GLU B O 1
ATOM 5819 N N . ASN A 1 728 ? -1.54200 24.57800 -7.42000 1.000 54.05000 816 ASN B N 1
ATOM 5820 C CA . ASN A 1 728 ? -1.34200 23.95700 -6.11100 1.000 52.91000 816 ASN B CA 1
ATOM 5821 C C . ASN A 1 728 ? -1.66200 22.46600 -6.16700 1.000 52.04000 816 ASN B C 1
ATOM 5822 O O . ASN A 1 728 ? -2.21900 21.89000 -5.23000 1.000 53.49000 816 ASN B O 1
ATOM 5827 N N . ASP A 1 729 ? -1.31900 21.84500 -7.29200 1.000 49.17000 817 ASP B N 1
ATOM 5828 C CA . ASP A 1 729 ? -1.49000 20.41700 -7.47300 1.000 47.53000 817 ASP B CA 1
ATOM 5829 C C . ASP A 1 729 ? -0.47100 19.64000 -6.63700 1.000 43.40000 817 ASP B C 1
ATOM 5830 O O . ASP A 1 729 ? 0.57300 20.15800 -6.23800 1.000 45.46000 817 ASP B O 1
ATOM 5835 N N . LEU A 1 730 ? -0.79000 18.37900 -6.37100 1.000 40.84000 818 LEU B N 1
ATOM 5836 C CA . LEU A 1 730 ? 0.17100 17.47400 -5.76300 1.000 40.61000 818 LEU B CA 1
ATOM 5837 C C . LEU A 1 730 ? 1.38900 17.31100 -6.68100 1.000 37.83000 818 LEU B C 1
ATOM 5838 O O . LEU A 1 730 ? 1.29800 17.53400 -7.89000 1.000 37.71000 818 LEU B O 1
ATOM 5843 N N . PRO A 1 731 ? 2.54900 16.94800 -6.12500 1.000 36.74000 819 PRO B N 1
ATOM 5844 C CA . PRO A 1 731 ? 3.72500 16.68500 -6.97000 1.000 33.99000 819 PRO B CA 1
ATOM 5845 C C . PRO A 1 731 ? 3.47300 15.51800 -7.91400 1.000 36.27000 819 PRO B C 1
ATOM 5846 O O . PRO A 1 731 ? 2.67200 14.62900 -7.62200 1.000 34.94000 819 PRO B O 1
ATOM 5850 N N . LYS A 1 732 ? 4.20000 15.51800 -9.04100 1.000 31.83000 820 LYS B N 1
ATOM 5851 C CA . LYS A 1 732 ? 3.89400 14.61400 -10.15000 1.000 36.92000 820 LYS B CA 1
ATOM 5852 C C . LYS A 1 732 ? 3.89400 13.14700 -9.71300 1.000 33.91000 820 LYS B C 1
ATOM 5853 O O . LYS A 1 732 ? 2.96000 12.40100 -10.01600 1.000 31.59000 820 LYS B O 1
ATOM 5859 N N . ASN A 1 733 ? 4.92800 12.70800 -8.99600 1.000 34.24000 821 ASN B N 1
ATOM 5860 C CA . ASN A 1 733 ? 4.97300 11.29200 -8.65300 1.000 33.24000 821 ASN B CA 1
ATOM 5861 C C . ASN A 1 733 ? 3.91000 10.90400 -7.63700 1.000 31.61000 821 ASN B C 1
ATOM 5862 O O . ASN A 1 733 ? 3.54900 9.72600 -7.56100 1.000 33.72000 821 ASN B O 1
ATOM 5867 N N . ILE A 1 734 ? 3.41400 11.85400 -6.84500 1.000 31.04000 822 ILE B N 1
ATOM 5868 C CA . ILE A 1 734 ? 2.33400 11.54200 -5.91900 1.000 30.20000 822 ILE B CA 1
ATOM 5869 C C . ILE A 1 734 ? 1.02700 11.37300 -6.67800 1.000 34.04000 822 ILE B C 1
ATOM 5870 O O . ILE A 1 734 ? 0.24500 10.45900 -6.39100 1.000 31.80000 822 ILE B O 1
ATOM 5875 N N . LYS A 1 735 ? 0.75900 12.25000 -7.65300 1.000 31.74000 823 LYS B N 1
ATOM 5876 C CA . LYS A 1 735 ? -0.40500 12.03000 -8.50800 1.000 32.38000 823 LYS B CA 1
ATOM 5877 C C . LYS A 1 735 ? -0.28300 10.70000 -9.24600 1.000 32.05000 823 LYS B C 1
ATOM 5878 O O . LYS A 1 735 ? -1.25400 9.93800 -9.32500 1.000 28.33000 823 LYS B O 1
ATOM 5884 N N . ARG A 1 736 ? 0.90600 10.40500 -9.78700 1.000 30.04000 824 ARG B N 1
ATOM 5885 C CA . ARG A 1 736 ? 1.11100 9.13100 -10.47100 1.000 31.61000 824 ARG B CA 1
ATOM 5886 C C . ARG A 1 736 ? 0.81000 7.95300 -9.55300 1.000 31.56000 824 ARG B C 1
ATOM 5887 O O . ARG A 1 736 ? 0.10700 7.01400 -9.95000 1.000 31.22000 824 ARG B O 1
ATOM 5895 N N . PHE A 1 737 ? 1.30100 7.98600 -8.31000 1.000 29.79000 825 PHE B N 1
ATOM 5896 C CA . PHE A 1 737 ? 1.05700 6.84500 -7.43300 1.000 29.56000 825 PHE B CA 1
ATOM 5897 C C . PHE A 1 737 ? -0.42600 6.67900 -7.12700 1.000 31.78000 825 PHE B C 1
ATOM 5898 O O . PHE A 1 737 ? -0.96000 5.56200 -7.16400 1.000 28.22000 825 PHE B O 1
ATOM 5906 N N . ASN A 1 738 ? -1.10100 7.77400 -6.77500 1.000 32.66000 826 ASN B N 1
ATOM 5907 C CA . ASN A 1 738 ? -2.53300 7.69300 -6.52100 1.000 30.14000 826 ASN B CA 1
ATOM 5908 C C . ASN A 1 738 ? -3.26800 7.11000 -7.72000 1.000 32.42000 826 ASN B C 1
ATOM 5909 O O . ASN A 1 738 ? -4.12800 6.23200 -7.56700 1.000 29.58000 826 ASN B O 1
ATOM 5914 N N . PHE A 1 739 ? -2.92000 7.55700 -8.93000 1.000 29.45000 827 PHE B N 1
ATOM 5915 C CA . PHE A 1 739 ? -3.61500 7.05300 -10.11200 1.000 31.12000 827 PHE B CA 1
ATOM 5916 C C . PHE A 1 739 ? -3.34800 5.56900 -10.31400 1.000 31.91000 827 PHE B C 1
ATOM 5917 O O . PHE A 1 739 ? -4.26800 4.79400 -10.61300 1.000 28.74000 827 PHE B O 1
ATOM 5925 N N . GLU A 1 740 ? -2.08900 5.15400 -10.15900 1.000 31.68000 828 GLU B N 1
ATOM 5926 C CA . GLU A 1 740 ? -1.76300 3.74700 -10.34100 1.000 30.64000 828 GLU B CA 1
ATOM 5927 C C . GLU A 1 740 ? -2.29700 2.88500 -9.21400 1.000 29.28000 828 GLU B C 1
ATOM 5928 O O . GLU A 1 740 ? -2.54200 1.69300 -9.42300 1.000 30.33000 828 GLU B O 1
ATOM 5934 N N . MET A 1 741 ? -2.47700 3.44300 -8.01700 1.000 30.69000 829 MET B N 1
ATOM 5935 C CA . MET A 1 741 ? -3.10800 2.65400 -6.96200 1.000 33.39000 829 MET B CA 1
ATOM 5936 C C . MET A 1 741 ? -4.52900 2.27500 -7.35200 1.000 32.01000 829 MET B C 1
ATOM 5937 O O . MET A 1 741 ? -4.95600 1.13200 -7.14900 1.000 33.94000 829 MET B O 1
ATOM 5942 N N . VAL A 1 742 ? -5.27500 3.22600 -7.91800 1.000 31.88000 830 VAL B N 1
ATOM 5943 C CA . VAL A 1 742 ? -6.61200 2.93200 -8.42900 1.000 29.57000 830 VAL B CA 1
ATOM 5944 C C . VAL A 1 742 ? -6.55400 1.84200 -9.49100 1.000 29.99000 830 VAL B C 1
ATOM 5945 O O . VAL A 1 742 ? -7.36000 0.90600 -9.48300 1.000 32.46000 830 VAL B O 1
ATOM 5949 N N . ARG A 1 743 ? -5.59900 1.94500 -10.43100 1.000 30.16000 831 ARG B N 1
ATOM 5950 C CA . ARG A 1 743 ? -5.51500 0.93400 -11.48400 1.000 30.40000 831 ARG B CA 1
ATOM 5951 C C . ARG A 1 743 ? -5.10500 -0.43700 -10.93800 1.000 32.68000 831 ARG B C 1
ATOM 5952 O O . ARG A 1 743 ? -5.53300 -1.47000 -11.46300 1.000 27.51000 831 ARG B O 1
ATOM 5960 N N . MET A 1 744 ? -4.22900 -0.46900 -9.92700 1.000 30.46000 832 MET B N 1
ATOM 5961 C CA . MET A 1 744 ? -3.86300 -1.74600 -9.31500 1.000 34.67000 832 MET B CA 1
ATOM 5962 C C . MET A 1 744 ? -5.06300 -2.37400 -8.61900 1.000 34.19000 832 MET B C 1
ATOM 5963 O O . MET A 1 744 ? -5.23100 -3.59500 -8.63300 1.000 34.68000 832 MET B O 1
ATOM 5968 N N . MET A 1 745 ? -5.92000 -1.54900 -8.02500 1.000 33.66000 833 MET B N 1
ATOM 5969 C CA . MET A 1 745 ? -7.15400 -2.06000 -7.44000 1.000 36.81000 833 MET B CA 1
ATOM 5970 C C . MET A 1 745 ? -8.09900 -2.58900 -8.51500 1.000 35.13000 833 MET B C 1
ATOM 5971 O O . MET A 1 745 ? -8.66200 -3.68000 -8.37800 1.000 38.62000 833 MET B O 1
ATOM 5976 N N . LEU A 1 746 ? -8.27100 -1.83900 -9.60400 1.000 32.39000 834 LEU B N 1
ATOM 5977 C CA . LEU A 1 746 ? -9.30300 -2.19600 -10.57600 1.000 36.99000 834 LEU B CA 1
ATOM 5978 C C . LEU A 1 746 ? -8.93600 -3.46900 -11.33400 1.000 38.51000 834 LEU B C 1
ATOM 5979 O O . LEU A 1 746 ? -9.79700 -4.32300 -11.57300 1.000 39.70000 834 LEU B O 1
ATOM 5984 N N . ILE A 1 747 ? -7.66100 -3.63100 -11.70200 1.000 36.31000 835 ILE B N 1
ATOM 5985 C CA . ILE A 1 747 ? -7.27200 -4.86400 -12.38400 1.000 39.67000 835 ILE B CA 1
ATOM 5986 C C . ILE A 1 747 ? -7.41400 -6.06800 -11.45700 1.000 39.49000 835 ILE B C 1
ATOM 5987 O O . ILE A 1 747 ? -7.68000 -7.18300 -11.91900 1.000 39.40000 835 ILE B O 1
ATOM 5992 N N . THR A 1 748 ? -7.24300 -5.87200 -10.14800 1.000 38.92000 836 THR B N 1
ATOM 5993 C CA . THR A 1 748 ? -7.33800 -6.99200 -9.21900 1.000 43.39000 836 THR B CA 1
ATOM 5994 C C . THR A 1 748 ? -8.76600 -7.52000 -9.13500 1.000 45.37000 836 THR B C 1
ATOM 5995 O O . THR A 1 748 ? -8.96800 -8.73100 -9.00700 1.000 48.17000 836 THR B O 1
ATOM 5999 N N . TYR A 1 749 ? -9.76000 -6.64500 -9.26000 1.000 45.99000 837 TYR B N 1
ATOM 6000 C CA . TYR A 1 749 ? -11.16500 -7.03300 -9.22400 1.000 49.97000 837 TYR B CA 1
ATOM 6001 C C . TYR A 1 749 ? -11.79200 -7.19000 -10.60400 1.000 52.84000 837 TYR B C 1
ATOM 6002 O O . TYR A 1 749 ? -12.96800 -7.54900 -10.69400 1.000 59.35000 837 TYR B O 1
ATOM 6011 N N . ASN A 1 750 ? -11.06400 -6.89500 -11.67300 1.000 51.80000 838 ASN B N 1
ATOM 6012 C CA . ASN A 1 750 ? -11.52000 -7.26700 -13.00500 1.000 53.22000 838 ASN B CA 1
ATOM 6013 C C . ASN A 1 750 ? -11.41600 -8.77800 -13.10900 1.000 61.07000 838 ASN B C 1
ATOM 6014 O O . ASN A 1 750 ? -10.31400 -9.31800 -13.23900 1.000 63.02000 838 ASN B O 1
ATOM 6019 N N . GLU A 1 751 ? -12.54400 -9.47900 -13.04200 1.000 67.19000 839 GLU B N 1
ATOM 6020 C CA . GLU A 1 751 ? -12.42800 -10.92700 -12.98300 1.000 69.59000 839 GLU B CA 1
ATOM 6021 C C . GLU A 1 751 ? -12.30600 -11.57500 -14.36000 1.000 69.70000 839 GLU B C 1
ATOM 6022 O O . GLU A 1 751 ? -11.96400 -12.76300 -14.43100 1.000 72.24000 839 GLU B O 1
ATOM 6028 N N . THR A 1 752 ? -12.53800 -10.83200 -15.45100 1.000 70.75000 840 THR B N 1
ATOM 6029 C CA . THR A 1 752 ? -12.07500 -11.30300 -16.75400 1.000 71.63000 840 THR B CA 1
ATOM 6030 C C . THR A 1 752 ? -10.55900 -11.48900 -16.75000 1.000 69.95000 840 THR B C 1
ATOM 6031 O O . THR A 1 752 ? -10.04500 -12.52100 -17.19500 1.000 71.56000 840 THR B O 1
ATOM 6035 N N . ARG A 1 753 ? -9.83200 -10.50900 -16.20900 1.000 69.39000 841 ARG B N 1
ATOM 6036 C CA . ARG A 1 753 ? -8.37600 -10.51700 -16.28000 1.000 67.45000 841 ARG B CA 1
ATOM 6037 C C . ARG A 1 753 ? -7.77500 -11.54200 -15.32900 1.000 68.24000 841 ARG B C 1
ATOM 6038 O O . ARG A 1 753 ? -6.85500 -12.27900 -15.70300 1.000 69.39000 841 ARG B O 1
ATOM 6046 N N . GLN A 1 754 ? -8.27700 -11.59800 -14.09400 1.000 64.55000 842 GLN B N 1
ATOM 6047 C CA . GLN A 1 754 ? -7.69700 -12.49500 -13.10100 1.000 68.85000 842 GLN B CA 1
ATOM 6048 C C . GLN A 1 754 ? -7.77100 -13.94700 -13.55200 1.000 73.45000 842 GLN B C 1
ATOM 6049 O O . GLN A 1 754 ? -6.82800 -14.71900 -13.33700 1.000 75.74000 842 GLN B O 1
ATOM 6055 N N . VAL A 1 755 ? -8.88300 -14.33100 -14.18800 1.000 76.46000 843 VAL B N 1
ATOM 6056 C CA . VAL A 1 755 ? -9.05700 -15.69600 -14.69100 1.000 77.60000 843 VAL B CA 1
ATOM 6057 C C . VAL A 1 755 ? -7.82700 -16.13400 -15.47700 1.000 78.16000 843 VAL B C 1
ATOM 6058 O O . VAL A 1 755 ? -7.17700 -17.13500 -15.15100 1.000 76.53000 843 VAL B O 1
ATOM 6062 N N . ASP A 1 756 ? -7.47700 -15.37300 -16.51000 1.000 80.25000 844 ASP B N 1
ATOM 6063 C CA . ASP A 1 756 ? -6.25800 -15.62500 -17.26300 1.000 82.77000 844 ASP B CA 1
ATOM 6064 C C . ASP A 1 756 ? -5.12000 -14.77500 -16.70900 1.000 83.02000 844 ASP B C 1
ATOM 6065 O O . ASP A 1 756 ? -4.06500 -14.65200 -17.32700 1.000 85.98000 844 ASP B O 1
ATOM 6070 N N . LEU A 1 765 ? 4.17500 -13.73300 -14.36000 1.000 68.09000 853 LEU B N 1
ATOM 6071 C CA . LEU A 1 765 ? 3.81200 -13.85000 -12.95200 1.000 65.39000 853 LEU B CA 1
ATOM 6072 C C . LEU A 1 765 ? 4.13500 -15.23900 -12.43800 1.000 69.72000 853 LEU B C 1
ATOM 6073 O O . LEU A 1 765 ? 4.53000 -15.40100 -11.27600 1.000 65.68000 853 LEU B O 1
ATOM 6078 N N . LYS A 1 766 ? 3.96200 -16.24000 -13.30600 1.000 73.85000 854 LYS B N 1
ATOM 6079 C CA . LYS A 1 766 ? 4.37200 -17.60500 -12.99600 1.000 72.33000 854 LYS B CA 1
ATOM 6080 C C . LYS A 1 766 ? 5.81600 -17.60700 -12.53100 1.000 70.68000 854 LYS B C 1
ATOM 6081 O O . LYS A 1 766 ? 6.16800 -18.33500 -11.59800 1.000 72.35000 854 LYS B O 1
ATOM 6087 N N . ASP A 1 767 ? 6.65200 -16.80200 -13.20100 1.000 71.60000 855 ASP B N 1
ATOM 6088 C CA . ASP A 1 767 ? 8.04400 -16.63100 -12.79100 1.000 74.48000 855 ASP B CA 1
ATOM 6089 C C . ASP A 1 767 ? 8.14500 -16.32700 -11.29800 1.000 69.37000 855 ASP B C 1
ATOM 6090 O O . ASP A 1 767 ? 8.95200 -16.93200 -10.58300 1.000 65.62000 855 ASP B O 1
ATOM 6095 N N . MET A 1 768 ? 7.30200 -15.41500 -10.80600 1.000 65.93000 856 MET B N 1
ATOM 6096 C CA . MET A 1 768 ? 7.44900 -14.91100 -9.44600 1.000 59.44000 856 MET B CA 1
ATOM 6097 C C . MET A 1 768 ? 6.98400 -15.91800 -8.39900 1.000 57.34000 856 MET B C 1
ATOM 6098 O O . MET A 1 768 ? 7.62500 -16.05200 -7.35200 1.000 53.79000 856 MET B O 1
ATOM 6103 N N . ILE A 1 769 ? 5.88600 -16.63800 -8.66000 1.000 60.80000 857 ILE B N 1
ATOM 6104 C CA . ILE A 1 769 ? 5.33300 -17.54300 -7.65200 1.000 59.53000 857 ILE B CA 1
ATOM 6105 C C . ILE A 1 769 ? 6.28700 -18.69900 -7.38100 1.000 59.96000 857 ILE B C 1
ATOM 6106 O O . ILE A 1 769 ? 6.46300 -19.12100 -6.23000 1.000 56.80000 857 ILE B O 1
ATOM 6111 N N . LYS A 1 770 ? 6.92200 -19.22600 -8.43200 1.000 63.24000 858 LYS B N 1
ATOM 6112 C CA . LYS A 1 770 ? 7.86400 -20.32600 -8.24600 1.000 63.76000 858 LYS B CA 1
ATOM 6113 C C . LYS A 1 770 ? 9.12700 -19.84400 -7.54600 1.000 58.58000 858 LYS B C 1
ATOM 6114 O O . LYS A 1 770 ? 9.63200 -20.50600 -6.63300 1.000 60.55000 858 LYS B O 1
ATOM 6120 N N . PHE A 1 771 ? 9.63800 -18.67800 -7.94800 1.000 56.08000 859 PHE B N 1
ATOM 6121 C CA . PHE A 1 771 ? 10.80900 -18.11300 -7.28500 1.000 57.33000 859 PHE B CA 1
ATOM 6122 C C . PHE A 1 771 ? 10.57200 -17.95700 -5.78800 1.000 54.57000 859 PHE B C 1
ATOM 6123 O O . PHE A 1 771 ? 11.44200 -18.28500 -4.97300 1.000 50.07000 859 PHE B O 1
ATOM 6131 N N . CYS A 1 772 ? 9.40200 -17.43000 -5.41100 1.000 51.97000 860 CYS B N 1
ATOM 6132 C CA . CYS A 1 772 ? 9.11700 -17.21100 -4.00000 1.000 50.47000 860 CYS B CA 1
ATOM 6133 C C . CYS A 1 772 ? 9.02900 -18.53000 -3.25700 1.000 53.06000 860 CYS B C 1
ATOM 6134 O O . CYS A 1 772 ? 9.54300 -18.65000 -2.13700 1.000 48.06000 860 CYS B O 1
ATOM 6137 N N . LEU A 1 773 ? 8.37800 -19.52500 -3.87200 1.000 57.83000 861 LEU B N 1
ATOM 6138 C CA . LEU A 1 773 ? 8.24700 -20.84300 -3.26000 1.000 57.37000 861 LEU B CA 1
ATOM 6139 C C . LEU A 1 773 ? 9.60800 -21.48000 -3.04100 1.000 55.49000 861 LEU B C 1
ATOM 6140 O O . LEU A 1 773 ? 9.92900 -21.92100 -1.93200 1.000 57.95000 861 LEU B O 1
ATOM 6145 N N . GLU A 1 774 ? 10.42500 -21.53000 -4.09300 1.000 54.76000 862 GLU B N 1
ATOM 6146 C CA . GLU A 1 774 ? 11.75800 -22.11000 -3.98100 1.000 57.36000 862 GLU B CA 1
ATOM 6147 C C . GLU A 1 774 ? 12.58700 -21.39400 -2.92600 1.000 54.71000 862 GLU B C 1
ATOM 6148 O O . GLU A 1 774 ? 13.32900 -22.02900 -2.16900 1.000 57.40000 862 GLU B O 1
ATOM 6154 N N . THR A 1 775 ? 12.46800 -20.07000 -2.85700 1.000 54.48000 863 THR B N 1
ATOM 6155 C CA . THR A 1 775 ? 13.23400 -19.30200 -1.88400 1.000 53.28000 863 THR B CA 1
ATOM 6156 C C . THR A 1 775 ? 12.74700 -19.58600 -0.47100 1.000 53.34000 863 THR B C 1
ATOM 6157 O O . THR A 1 775 ? 13.55300 -19.72800 0.46100 1.000 48.63000 863 THR B O 1
ATOM 6161 N N . TYR A 1 776 ? 11.42800 -19.67300 -0.30200 1.000 49.34000 864 TYR B N 1
ATOM 6162 C CA . TYR A 1 776 ? 10.86500 -19.99400 1.00100 1.000 51.90000 864 TYR B CA 1
ATOM 6163 C C . TYR A 1 776 ? 11.28600 -21.39500 1.43800 1.000 56.20000 864 TYR B C 1
ATOM 6164 O O . TYR A 1 776 ? 11.73200 -21.59100 2.57600 1.000 54.72000 864 TYR B O 1
ATOM 6173 N N . ARG A 1 777 ? 11.20400 -22.37000 0.52500 1.000 56.78000 865 ARG B N 1
ATOM 6174 C CA . ARG A 1 777 ? 11.62600 -23.73100 0.84000 1.000 61.00000 865 ARG B CA 1
ATOM 6175 C C . ARG A 1 777 ? 13.06300 -23.77300 1.35400 1.000 62.88000 865 ARG B C 1
ATOM 6176 O O . ARG A 1 777 ? 13.36100 -24.48300 2.32100 1.000 60.73000 865 ARG B O 1
ATOM 6184 N N . THR A 1 778 ? 13.96800 -23.01500 0.73000 1.000 63.03000 866 THR B N 1
ATOM 6185 C CA . THR A 1 778 ? 15.35400 -23.01300 1.18500 1.000 60.60000 866 THR B CA 1
ATOM 6186 C C . THR A 1 778 ? 15.49700 -22.41800 2.58000 1.000 65.64000 866 THR B C 1
ATOM 6187 O O . THR A 1 778 ? 16.44300 -22.76000 3.29700 1.000 73.89000 866 THR B O 1
ATOM 6191 N N . LEU A 1 779 ? 14.57500 -21.55600 2.99700 1.000 59.63000 867 LEU B N 1
ATOM 6192 C CA . LEU A 1 779 ? 14.64800 -21.05400 4.36200 1.000 61.68000 867 LEU B CA 1
ATOM 6193 C C . LEU A 1 779 ? 14.12200 -22.06600 5.36800 1.000 69.90000 867 LEU B C 1
ATOM 6194 O O . LEU A 1 779 ? 14.55400 -22.05500 6.52400 1.000 70.03000 867 LEU B O 1
ATOM 6199 N N . LEU A 1 780 ? 13.19000 -22.93300 4.96000 1.000 66.63000 868 LEU B N 1
ATOM 6200 C CA . LEU A 1 780 ? 12.60900 -23.92200 5.86300 1.000 71.27000 868 LEU B CA 1
ATOM 6201 C C . LEU A 1 780 ? 13.37700 -25.23800 5.85300 1.000 75.49000 868 LEU B C 1
ATOM 6202 O O . LEU A 1 780 ? 13.57300 -25.84600 6.91000 1.000 79.09000 868 LEU B O 1
ATOM 6207 N N . GLU A 1 781 ? 13.80900 -25.70100 4.67500 1.000 77.75000 869 GLU B N 1
ATOM 6208 C CA . GLU A 1 781 ? 14.81500 -26.75800 4.60600 1.000 80.90000 869 GLU B CA 1
ATOM 6209 C C . GLU A 1 781 ? 16.11100 -26.32700 5.27100 1.000 88.91000 869 GLU B C 1
ATOM 6210 O O . GLU A 1 781 ? 16.95500 -27.17400 5.59600 1.000 90.03000 869 GLU B O 1
ATOM 6216 N N . HIS A 1 782 ? 16.26600 -25.02000 5.48700 1.000 93.67000 870 HIS B N 1
ATOM 6217 C CA . HIS A 1 782 ? 17.50300 -24.40200 5.94000 1.000 102.21000 870 HIS B CA 1
ATOM 6218 C C . HIS A 1 782 ? 18.64400 -24.88600 5.04500 1.000 107.92000 870 HIS B C 1
ATOM 6219 O O . HIS A 1 782 ? 18.69400 -24.49900 3.86800 1.000 105.63000 870 HIS B O 1
ATOM 6226 N N . HIS A 1 783 ? 19.55000 -25.73200 5.54500 1.000 112.24000 871 HIS B N 1
ATOM 6227 C CA . HIS A 1 783 ? 20.74000 -26.05800 4.76800 1.000 113.51000 871 HIS B CA 1
ATOM 6228 C C . HIS A 1 783 ? 20.78800 -27.51000 4.30300 1.000 106.52000 871 HIS B C 1
ATOM 6229 O O . HIS A 1 783 ? 21.86500 -27.99800 3.95200 1.000 113.09000 871 HIS B O 1
ATOM 6236 N N . HIS A 1 784 ? 19.66200 -28.21400 4.22200 1.000 90.96000 872 HIS B N 1
ATOM 6237 C CA . HIS A 1 784 ? 19.73800 -29.62300 3.85700 1.000 81.76000 872 HIS B CA 1
ATOM 6238 C C . HIS A 1 784 ? 18.71300 -29.98500 2.79700 1.000 77.86000 872 HIS B C 1
ATOM 6239 O O . HIS A 1 784 ? 17.50800 -29.81100 2.99900 1.000 77.93000 872 HIS B O 1
ATOM 6246 N N . HIS A 1 785 ? 19.21700 -30.48400 1.67100 1.000 71.46000 873 HIS B N 1
ATOM 6247 C CA . HIS A 1 785 ? 18.39500 -30.88500 0.54200 1.000 72.71000 873 HIS B CA 1
ATOM 6248 C C . HIS A 1 785 ? 17.62100 -32.15600 0.87100 1.000 70.26000 873 HIS B C 1
ATOM 6249 O O . HIS A 1 785 ? 18.15600 -33.09400 1.46600 1.000 68.14000 873 HIS B O 1
ATOM 6256 N N . HIS A 1 786 ? 16.34700 -32.17400 0.49600 1.000 71.88000 874 HIS B N 1
ATOM 6257 C CA . HIS A 1 786 ? 15.47300 -33.32000 0.68900 1.000 69.28000 874 HIS B CA 1
ATOM 6258 C C . HIS A 1 786 ? 15.16900 -33.96700 -0.65900 1.000 68.73000 874 HIS B C 1
ATOM 6259 O O . HIS A 1 786 ? 15.30400 -33.34400 -1.71600 1.000 70.02000 874 HIS B O 1
ATOM 6266 N N . HIS A 1 787 ? 14.77400 -35.23600 -0.61800 1.000 67.25000 875 HIS B N 1
ATOM 6267 C CA . HIS A 1 787 ? 14.37400 -35.93600 -1.83800 1.000 65.96000 875 HIS B CA 1
ATOM 6268 C C . HIS A 1 787 ? 12.86000 -36.03500 -1.93000 1.000 64.01000 875 HIS B C 1
ATOM 6269 O O . HIS A 1 787 ? 12.20800 -35.12000 -2.43500 1.000 70.58000 875 HIS B O 1
#

Solvent-accessible surface area: 33305 Å² total; per-residue (Å²): 181,117,60,25,123,81,126,48,70,93,0,18,58,62,0,68,37,39,0,99,69,2,18,87,24,96,22,62,22,25,63,4,8,1,0,0,0,2,0,0,30,0,36,21,104,114,65,88,78,96,31,51,6,62,80,0,7,94,60,0,54,118,34,37,31,132,66,0,0,1,23,18,96,160,71,100,12,19,14,1,8,0,0,1,0,0,0,0,0,4,0,0,80,66,42,126,62,17,143,117,10,24,49,77,0,8,92,8,0,103,91,16,0,128,95,6,110,130,117,47,12,35,117,0,42,28,6,50,14,1,1,22,22,1,13,89,22,0,110,135,58,54,3,100,11,40,80,110,16,110,26,9,98,84,24,72,99,45,8,129,164,113,43,87,172,64,67,61,76,110,6,28,70,52,57,44,106,38,0,23,3,0,1,11,2,30,96,52,152,11,57,30,112,93,0,33,156,17,48,4,147,30,0,0,0,15,0,0,0,0,0,0,0,2,0,10,62,89,19,119,15,122,109,1,3,83,12,0,55,97,0,0,117,56,38,125,64,8,0,0,0,19,44,25,11,10,2,24,7,0,0,17,1,0,6,7,0,34,27,0,4,0,29,36,46,0,125,111,27,4,123,25,0,1,56,40,0,77,83,71,30,57,98,96,1,5,2,46,4,25,30,14,50,39,41,4,0,19,5,0,0,2,0,0,18,0,0,6,64,81,31,35,120,4,37,12,82,0,0,77,67,0,106,72,103,61,54,101,1,3,6,64,96,70,41,184,90,32,30,24,28,21,0,7,8,0,3,20,0,3,18,1,19,21,51,157,29,71,25,1,46,70,0,66,141,39,0,50,85,66,2,111,110,34,84,70,87,99,27,33,114,87,66,19,36,123,62,18,41,14,14,1,55,29,13,42,45,8,50,38,10,20,6,0,31,12,15,42,10,67,23,19,22,152,28,5,7,28,69,18,10,33,52,8,0,3,10,15,22,1,51,1,5,16,19,100,12,0,24,7,0,0,24,42,13,22,106,71,9,93,142,30,15,65,75,14,5,48,128,0,0,55,22,5,29,84,12,99,6,71,87,73,119,16,87,34,0,1,52,18,0,54,8,0,8,5,0,0,16,21,109,135,13,39,87,0,0,10,14,6,0,14,0,16,0,0,11,53,10,0,45,92,40,3,87,96,16,116,62,36,116,50,0,72,94,0,36,56,0,0,85,125,31,46,44,73,24,21,114,70,0,13,133,61,2,88,36,0,0,72,21,0,45,55,1,1,89,74,0,12,79,4,0,21,138,81,10,172,97,5,52,79,122,47,0,29,151,24,0,11,37,14,0,20,90,0,0,73,8,7,0,18,35,7,49,33,126,58,111,54,84,54,2,47,11,111,68,7,15,139,21,0,16,12,13,14,13,6,0,0,11,0,3,0,0,0,1,11,0,68,30,108,4,62,83,114,37,6,101,62,0,42,116,25,126,16,0,92,4,0,9,26,0,0,24,1,5,22,8,10,54,40,16,88,84,42,116,182,97,75,109,106,13,48,1,3,25,0,21,56,130,60,79,126,80,18,66,74,116,66,0,27,85,84,2,69,59,43,12,70,105,5,44,60,26,2,0,52,6,52,16,39,112,64,168,163,40,28,32,163,28,0,17,43,0,2,3,10,6,0,22,7,25,9,6,47,68,24,106,97,60,72,125,156,80,184,111,15,65,113,64,2,84,72,24,26,110,84,43,82,53,125,159,132,147,110,218

B-factor: mean 42.27, std 13.58, range [23.58, 134.04]

Foldseek 3Di:
DFDDDDDLVVLLVVLLVQLLCLLVLHADKFFQLLLLLLLQLDADPVDNLHTPQVQSLVVNLVQQDPQLWDADDPDDALLRRVLSLLSNLLSCLSNVHNPVSLVSSQVSQQVPVQVDDPPRDDDFQPSLQSVLLSLVSCVVSPRNHDSDDPHSVVSPVVSVVVVVPDDLVVPLPAPDSCLLPVSSVLPPPHPLVSNQVQAWQQQGRQQASNSLSSSCVVPVDPSSNVSNVVQCVSVVSGHHRGPDQSLQLSLLLLVLLQLLPNCVSPVVSNVSNLVSNVVQQDLLAAPRDSGGRFHFQQSRLSNLQVCLLQFHDHALSNQVQQADPPLAGGGTVPDPHDALNSLLSLLNSLQLFFPPNCNSVSSNVNSLVVLVPDDLCPHCVVCLFVCVNLSSVVPNLARPLQDFRQNSNVSVLVRGALDHWDHYNHIMDRNSNRHSSSSSSSVVLVVVLCPCVLVLLLVLLVLCVVLPLVVLQCLVQLLLLVLVCRHVRPPLLSVLSNLLSLVVRLLVLLLVVLLVDPAQVLLVQVLVCLVVLDLVCLVSHDVSVSSSSVVVSVSLVVLLVVLCVVAVVDDSVLSSCLLSVLVSLQSVLSSVVSNCVNVVPAAALVVNLVSQLSNLPLLSSLLSSVSRLPDHDDSVCSVCVCVDPLNSLLSLLLSLLVQLLVQVVCVVPVDHGNNLVNHCVNVVPDDSVRSNVVSVVVNSNSSSNLSVLQSHDDPVHDDNSSNSSSSSSSNSSNNVSSVSNVVPSPVRSVSSVVSSVCVVCVPDDDD